Protein 7BYS (pdb70)

InterPro domains:
  IPR005084 Carbohydrate binding module family 6 [PS51175] (326-448)
  IPR006710 Glycoside hydrolase, family 43 [PF04616] (45-256)
  IPR008979 Galactose-binding-like domain superfamily [SSF49785] (327-447)
  IPR023296 Glycosyl hydrolase, five-bladed beta-propeller domain superfamily [G3DSA:2.115.10.20] (22-317)
  IPR023296 Glycosyl hydrolase, five-bladed beta-propeller domain superfamily [SSF75005] (37-318)

Foldseek 3Di:
DKDFFFDQAAAPVRHGDAAALWAWDDDPQKIKTWHAGCQVLDQFGAFTWIWIDNFVRHTHTDPTQGGADPPALRHRQWHWGNKYWDAQPVVLKIKIKTFGGGPVRPPQWIWIWIANDDSGSTHTDHIDHAVNWGFGAWYKQFDDPPLSWIWIWGQTDVLQKTWIFTADSVNPGTDGTQAIDGRPQWHQWEWDDAPQKIKIKTAHDDDLWAFFIWIWIANDPSDPIDDTDGQEDGLQSLLQWGFRYWAQQVNWTKTWTWNADNVRRSSIIIGIFTFDCVVVHTHGDPASIKGGGRVNSDIGGDAWDKFFQVPFDKFFPKDWDAAPLFDVRIWIFPFAQGIKTKGKFPADQWAKWKKKWKFAAADCAKFWKWKDKQNHDTDIGIGGHRNHLSGIHIHIDIDTHHHGMIMMMIRPPHNDTHTITRMMIID/DWDFFFDQAAAPVGHGDAAALWAWDQDPQKIKIWHAGCQVLDQFHAFTWIWIDNFVRHTHTDPTQEGADPPALRHRQWGWGNKYWDAQPVVLKIKIKTFGAGPVRPVQWIWIWIANDDSGSTHTPHIDDAVNWGFGAWYKDQDPDPLRWMWIWGQTDVLQKTWIFTAPSVNHGTDGTQAIDGRPQWHQWEWDDAPQKIKIWTAHDDDLWAFFIWIWIANDPSDPIDDTDGQEDGLQSLLQWGFRYWAQFPRWTKTWTWNADSSRRSSIIIGIFTFDCPVVGTHGDPASIKGGDRVNRDIGGDAWAKFWQVPFDKWFPWDWDAAPLFDVRIWIFPFALGIKTKTKFRADQWFKWKKKWKFAAADQAKFWKWKDKQNHHTDIGIGGHRNHLSHIHIHIDIDGDGHGMIMMMMRPPHNDTGTITRMMTID

Solvent-accessible surface area: 30426 Å² total; per-residue (Å²): 88,95,5,4,8,12,9,56,34,69,9,93,79,49,91,54,2,13,0,0,0,3,0,11,13,104,50,64,86,45,10,29,0,0,0,7,7,8,45,137,72,39,38,60,8,83,4,0,0,0,0,24,8,67,41,2,34,88,2,40,88,69,126,42,0,4,58,46,84,96,83,48,58,0,11,86,74,18,1,7,20,12,0,3,5,14,63,3,110,136,44,60,23,16,0,0,0,0,2,0,0,32,72,122,73,53,23,0,50,0,0,4,0,6,10,135,74,21,20,23,95,13,85,46,116,24,29,57,64,0,89,59,24,30,0,29,14,1,3,11,17,58,12,110,62,122,78,44,26,0,24,0,0,1,0,0,54,105,34,80,29,2,18,2,0,96,5,43,74,49,9,69,73,4,65,34,106,40,16,67,42,113,53,17,36,1,17,0,2,4,15,2,53,43,146,55,53,22,9,0,0,0,0,46,50,49,59,105,52,12,17,40,2,30,29,4,18,4,86,45,7,61,13,68,9,28,16,50,55,46,0,8,48,54,62,8,41,0,24,14,2,16,0,2,33,4,13,78,3,58,85,31,0,0,0,0,2,2,10,16,39,69,105,71,9,7,27,2,52,6,0,2,7,0,0,11,7,59,19,50,29,0,49,17,12,48,3,9,1,1,37,10,69,24,136,61,13,68,50,66,71,37,104,38,75,59,38,11,0,31,108,13,100,119,28,76,62,4,53,63,51,96,19,70,17,7,9,30,29,97,0,0,0,124,1,0,105,56,0,31,0,27,5,57,98,0,112,6,116,16,48,62,29,40,0,2,0,25,0,2,2,48,51,104,88,58,64,34,1,11,2,10,24,67,72,27,135,57,76,105,13,56,1,5,16,0,46,20,46,68,26,20,2,11,8,18,16,122,9,117,8,90,85,36,111,4,26,0,28,0,2,38,88,17,101,67,93,2,1,30,0,3,32,0,19,12,48,144,65,4,5,9,12,8,57,35,72,9,86,80,54,89,50,2,15,0,0,0,3,0,7,17,102,44,66,91,46,15,32,0,0,0,6,7,6,54,70,76,30,32,62,8,88,3,0,0,0,0,21,8,77,48,2,41,86,3,36,90,71,74,45,0,4,57,44,79,98,84,45,67,0,15,87,76,16,1,6,17,10,0,3,5,16,58,3,111,133,47,62,16,17,0,0,0,0,2,0,0,38,76,117,67,48,22,0,43,0,0,2,0,10,10,151,75,20,13,18,97,13,90,49,105,23,26,48,67,0,77,61,24,22,0,27,13,1,3,12,22,52,11,114,61,123,85,73,25,0,13,0,0,1,0,0,50,101,34,86,29,2,12,2,0,96,7,38,74,48,10,59,68,10,74,49,98,28,13,61,40,111,55,19,35,1,17,1,2,3,12,2,60,19,132,58,54,22,8,1,0,0,0,48,51,48,62,99,53,11,15,37,1,25,27,4,19,2,83,46,8,61,12,65,10,28,18,53,50,46,0,4,42,51,61,5,42,0,24,14,1,16,0,3,31,5,15,86,11,56,74,32,0,0,0,0,2,2,9,16,41,68,105,68,10,8,26,2,48,5,0,2,7,0,0,10,2,67,35,38,42,0,40,9,10,50,2,10,2,0,44,24,68,32,158,68,12,70,52,68,69,29,107,37,76,60,36,11,0,28,122,19,122,115,26,67,92,5,44,67,51,97,20,65,14,7,8,30,31,95,0,0,0,122,1,0,111,55,2,27,0,23,6,62,93,0,98,14,126,18,47,70,27,46,0,2,0,24,0,1,2,50,56,105,89,54,59,31,1,12,2,10,25,73,73,26,137,59,76,104,12,49,0,3,14,0,41,21,45,68,25,21,2,10,8,17,15,123,9,114,7,94,88,25,88,4,36,0,30,0,0,40,84,18,94,64,90,1,0,30,1,3,33,0,19,9,51

Structure (mmCIF, N/CA/C/O backbone):
data_7BYS
#
_entry.id   7BYS
#
_cell.length_a   40.470
_cell.length_b   66.262
_cell.length_c   74.021
_cell.angle_alpha   72.030
_cell.angle_beta   84.680
_cell.angle_gamma   82.150
#
_symmetry.space_group_name_H-M   'P 1'
#
loop_
_entity.id
_entity.type
_entity.pdbx_description
1 polymer 'Galactan 1,3-beta-galactosidase'
2 branched beta-D-mannopyranose-(1-4)-2-acetamido-2-deoxy-beta-D-glucopyranose-(1-4)-2-acetamido-2-deoxy-beta-D-glucopyranose
3 non-polymer 2-acetamido-2-deoxy-beta-D-glucopyranose
4 non-polymer 'CALCIUM ION'
5 non-polymer 'CITRIC ACID'
6 water water
#
loop_
_atom_site.group_PDB
_atom_site.id
_atom_site.type_symbol
_atom_site.label_atom_id
_atom_site.label_alt_id
_atom_site.label_comp_id
_atom_site.label_asym_id
_atom_site.label_entity_id
_atom_site.label_seq_id
_atom_site.pdbx_PDB_ins_code
_atom_site.Cartn_x
_atom_site.Cartn_y
_atom_site.Cartn_z
_atom_site.occupancy
_atom_site.B_iso_or_equiv
_atom_site.auth_seq_id
_atom_site.auth_comp_id
_atom_site.auth_asym_id
_atom_site.auth_atom_id
_atom_site.pdbx_PDB_model_num
ATOM 1 N N . ASN A 1 1 ? 2.239 37.479 54.399 1.00 40.93 22 ASN A N 1
ATOM 2 C CA . ASN A 1 1 ? 2.574 36.331 53.566 1.00 36.61 22 ASN A CA 1
ATOM 3 C C . ASN A 1 1 ? 3.090 36.779 52.200 1.00 30.17 22 ASN A C 1
ATOM 4 O O . ASN A 1 1 ? 2.315 36.925 51.257 1.00 31.67 22 ASN A O 1
ATOM 9 N N . GLN A 1 2 ? 4.397 37.015 52.093 1.00 20.89 23 GLN A N 1
ATOM 10 C CA . GLN A 1 2 ? 5.018 37.359 50.821 1.00 20.79 23 GLN A CA 1
ATOM 11 C C . GLN A 1 2 ? 6.234 36.468 50.618 1.00 15.70 23 GLN A C 1
ATOM 12 O O . GLN A 1 2 ? 7.137 36.448 51.462 1.00 16.66 23 GLN A O 1
ATOM 22 N N . ILE A 1 3 ? 6.251 35.738 49.507 1.00 13.26 24 ILE A N 1
ATOM 23 C CA . ILE A 1 3 ? 7.400 34.937 49.092 1.00 11.31 24 ILE A CA 1
ATOM 24 C C . ILE A 1 3 ? 8.153 35.745 48.049 1.00 8.85 24 ILE A C 1
ATOM 25 O O . ILE A 1 3 ? 7.629 36.006 46.964 1.00 10.29 24 ILE A O 1
ATOM 30 N N . VAL A 1 4 ? 9.390 36.124 48.367 1.00 9.97 25 VAL A N 1
ATOM 31 C CA . VAL A 1 4 ? 10.131 37.120 47.599 1.00 9.70 25 VAL A CA 1
ATOM 32 C C . VAL A 1 4 ? 11.475 36.502 47.208 1.00 9.24 25 VAL A C 1
ATOM 33 O O . VAL A 1 4 ? 12.449 36.530 47.967 1.00 10.60 25 VAL A O 1
ATOM 37 N N . SER A 1 5 ? 11.530 35.910 46.019 1.00 10.19 26 SER A N 1
ATOM 38 C CA . SER A 1 5 ? 12.699 35.143 45.607 1.00 9.23 26 SER A CA 1
ATOM 39 C C . SER A 1 5 ? 13.912 36.049 45.438 1.00 9.55 26 SER A C 1
ATOM 40 O O . SER A 1 5 ? 13.860 37.066 44.741 1.00 10.63 26 SER A O 1
ATOM 43 N N . GLY A 1 6 ? 15.025 35.657 46.039 1.00 9.20 27 GLY A N 1
ATOM 44 C CA . GLY A 1 6 ? 16.249 36.411 45.981 1.00 12.07 27 GLY A CA 1
ATOM 45 C C . GLY A 1 6 ? 16.532 37.214 47.229 1.00 11.09 27 GLY A C 1
ATOM 46 O O . GLY A 1 6 ? 17.684 37.594 47.457 1.00 14.76 27 GLY A O 1
ATOM 47 N N . ALA A 1 7 ? 15.516 37.470 48.043 1.00 11.40 28 ALA A N 1
ATOM 48 C CA . ALA A 1 7 ? 15.714 38.197 49.283 1.00 10.47 28 ALA A CA 1
ATOM 49 C C . ALA A 1 7 ? 16.372 37.295 50.323 1.00 12.76 28 ALA A C 1
ATOM 50 O O . ALA A 1 7 ? 16.362 36.066 50.217 1.00 12.09 28 ALA A O 1
ATOM 52 N N . ALA A 1 8 ? 16.951 37.921 51.341 1.00 13.01 29 ALA A N 1
ATOM 53 C CA . ALA A 1 8 ? 17.515 37.195 52.478 1.00 12.07 29 ALA A CA 1
ATOM 54 C C . ALA A 1 8 ? 16.373 36.832 53.418 1.00 14.55 29 ALA A C 1
ATOM 55 O O . ALA A 1 8 ? 15.915 37.661 54.209 1.00 21.77 29 ALA A O 1
ATOM 57 N N . TRP A 1 9 ? 15.900 35.594 53.327 1.00 11.42 30 TRP A N 1
ATOM 58 C CA . TRP A 1 9 ? 14.756 35.157 54.118 1.00 12.11 30 TRP A CA 1
ATOM 59 C C . TRP A 1 9 ? 15.208 34.796 55.519 1.00 13.23 30 TRP A C 1
ATOM 60 O O . TRP A 1 9 ? 16.219 34.114 55.704 1.00 14.00 30 TRP A O 1
ATOM 71 N N . THR A 1 10 ? 14.432 35.231 56.503 1.00 14.86 31 THR A N 1
ATOM 72 C CA . THR A 1 10 ? 14.769 35.008 57.897 1.00 11.94 31 THR A CA 1
ATOM 73 C C . THR A 1 10 ? 13.712 34.133 58.550 1.00 13.02 31 THR A C 1
ATOM 74 O O . THR A 1 10 ? 12.537 34.141 58.161 1.00 15.04 31 THR A O 1
ATOM 78 N N . ASP A 1 11 ? 14.161 33.365 59.536 1.00 11.99 32 ASP A N 1
ATOM 79 C CA . ASP A 1 11 ? 13.265 32.560 60.351 1.00 13.61 32 ASP A CA 1
ATOM 80 C C . ASP A 1 11 ? 12.576 33.440 61.394 1.00 14.11 32 ASP A C 1
ATOM 81 O O . ASP A 1 11 ? 12.769 34.660 61.434 1.00 13.36 32 ASP A O 1
ATOM 86 N N . THR A 1 12 ? 11.772 32.818 62.266 1.00 13.12 33 THR A N 1
ATOM 87 C CA . THR A 1 12 ? 11.048 33.587 63.276 1.00 14.46 33 THR A CA 1
ATOM 88 C C . THR A 1 12 ? 11.985 34.280 64.260 1.00 14.42 33 THR A C 1
ATOM 89 O O . THR A 1 12 ? 11.571 35.236 64.926 1.00 17.64 33 THR A O 1
ATOM 93 N N . ALA A 1 13 ? 13.234 33.832 64.359 1.00 12.24 34 ALA A N 1
ATOM 94 C CA . ALA A 1 13 ? 14.231 34.482 65.196 1.00 14.26 34 ALA A CA 1
ATOM 95 C C . ALA A 1 13 ? 14.905 35.661 64.508 1.00 14.41 34 ALA A C 1
ATOM 96 O O . ALA A 1 13 ? 15.670 36.384 65.161 1.00 15.80 34 ALA A O 1
ATOM 98 N N . GLY A 1 14 ? 14.635 35.882 63.223 1.00 12.77 35 GLY A N 1
ATOM 99 C CA . GLY A 1 14 ? 15.314 36.906 62.450 1.00 11.69 35 GLY A CA 1
ATOM 100 C C . GLY A 1 14 ? 16.663 36.504 61.905 1.00 14.79 35 GLY A C 1
ATOM 101 O O . GLY A 1 14 ? 17.378 37.361 61.379 1.00 16.14 35 GLY A O 1
ATOM 102 N N . ASN A 1 15 ? 17.032 35.234 62.008 1.00 13.36 36 ASN A N 1
ATOM 103 C CA . ASN A 1 15 ? 18.272 34.730 61.447 1.00 12.49 36 ASN A CA 1
ATOM 104 C C . ASN A 1 15 ? 18.011 34.216 60.040 1.00 13.44 36 ASN A C 1
ATOM 105 O O . ASN A 1 15 ? 16.940 33.685 59.740 1.00 13.89 36 ASN A O 1
ATOM 110 N N . THR A 1 16 ? 18.996 34.395 59.169 1.00 12.49 37 THR A N 1
ATOM 111 C CA . THR A 1 16 ? 18.870 33.909 57.800 1.00 13.55 37 THR A CA 1
ATOM 112 C C . THR A 1 16 ? 18.652 32.396 57.785 1.00 11.35 37 THR A C 1
ATOM 113 O O . THR A 1 16 ? 19.342 31.646 58.483 1.00 12.14 37 THR A O 1
ATOM 120 N N . ILE A 1 17 ? 17.652 31.953 57.021 1.00 11.10 38 ILE A N 1
ATOM 121 C CA . ILE A 1 17 ? 17.361 30.526 56.921 1.00 9.34 38 ILE A CA 1
ATOM 122 C C . ILE A 1 17 ? 18.526 29.824 56.241 1.00 10.23 38 ILE A C 1
ATOM 123 O O . ILE A 1 17 ? 19.040 30.299 55.216 1.00 10.66 38 ILE A O 1
ATOM 128 N N . GLN A 1 18 ? 18.957 28.699 56.819 1.00 10.17 39 GLN A N 1
ATOM 129 C CA . GLN A 1 18 ? 20.061 27.880 56.321 1.00 8.19 39 GLN A CA 1
ATOM 130 C C . GLN A 1 18 ? 19.524 26.484 56.025 1.00 10.35 39 GLN A C 1
ATOM 131 O O . GLN A 1 18 ? 19.681 25.563 56.830 1.00 10.73 39 GLN A O 1
ATOM 137 N N . ALA A 1 19 ? 18.888 26.334 54.868 1.00 9.27 40 ALA A N 1
ATOM 138 C CA . ALA A 1 19 ? 18.258 25.073 54.479 1.00 9.02 40 ALA A CA 1
ATOM 139 C C . ALA A 1 19 ? 18.347 24.917 52.958 1.00 8.12 40 ALA A C 1
ATOM 140 O O . ALA A 1 19 ? 17.355 24.826 52.236 1.00 8.75 40 ALA A O 1
ATOM 142 N N . HIS A 1 20 ? 19.572 24.926 52.441 1.00 8.48 41 HIS A N 1
ATOM 143 C CA . HIS A 1 20 ? 19.804 24.779 51.009 1.00 7.93 41 HIS A CA 1
ATOM 144 C C . HIS A 1 20 ? 19.612 23.326 50.585 1.00 8.89 41 HIS A C 1
ATOM 145 O O . HIS A 1 20 ? 19.739 22.404 51.390 1.00 9.09 41 HIS A O 1
ATOM 152 N N . GLY A 1 21 ? 19.286 23.124 49.314 1.00 7.00 42 GLY A N 1
ATOM 153 C CA . GLY A 1 21 ? 18.999 21.766 48.869 1.00 8.03 42 GLY A CA 1
ATOM 154 C C . GLY A 1 21 ? 17.741 21.200 49.505 1.00 8.49 42 GLY A C 1
ATOM 155 O O . GLY A 1 21 ? 17.727 20.023 49.911 1.00 9.80 42 GLY A O 1
ATOM 156 N N . ALA A 1 22 ? 16.673 22.004 49.558 1.00 6.80 43 ALA A N 1
ATOM 157 C CA . ALA A 1 22 ? 15.481 21.756 50.374 1.00 8.03 43 ALA A CA 1
ATOM 158 C C . ALA A 1 22 ? 14.917 20.352 50.217 1.00 8.77 43 ALA A C 1
ATOM 159 O O . ALA A 1 22 ? 14.803 19.825 49.107 1.00 9.08 43 ALA A O 1
ATOM 161 N N . GLY A 1 23 ? 14.489 19.790 51.341 1.00 8.00 44 GLY A N 1
ATOM 162 C CA . GLY A 1 23 ? 13.543 18.692 51.367 1.00 8.61 44 GLY A CA 1
ATOM 163 C C . GLY A 1 23 ? 12.375 19.074 52.256 1.00 9.38 44 GLY A C 1
ATOM 164 O O . GLY A 1 23 ? 12.575 19.551 53.384 1.00 10.13 44 GLY A O 1
ATOM 165 N N . ILE A 1 24 ? 11.145 18.912 51.768 1.00 9.04 45 ILE A N 1
ATOM 166 C CA . ILE A 1 24 ? 9.945 19.267 52.522 1.00 7.98 45 ILE A CA 1
ATOM 167 C C . ILE A 1 24 ? 9.239 17.994 52.965 1.00 7.36 45 ILE A C 1
ATOM 168 O O . ILE A 1 24 ? 9.184 17.008 52.221 1.00 9.64 45 ILE A O 1
ATOM 173 N N . LEU A 1 25 ? 8.690 18.025 54.178 1.00 9.56 46 LEU A N 1
ATOM 174 C CA . LEU A 1 25 ? 7.886 16.946 54.740 1.00 11.06 46 LEU A CA 1
ATOM 175 C C . LEU A 1 25 ? 6.644 17.571 55.350 1.00 11.84 46 LEU A C 1
ATOM 176 O O . LEU A 1 25 ? 6.726 18.602 56.020 1.00 10.80 46 LEU A O 1
ATOM 181 N N . GLN A 1 26 ? 5.488 16.958 55.120 1.00 13.07 47 GLN A N 1
ATOM 182 C CA . GLN A 1 26 ? 4.260 17.404 55.761 1.00 11.51 47 GLN A CA 1
ATOM 183 C C . GLN A 1 26 ? 3.800 16.333 56.738 1.00 11.10 47 GLN A C 1
ATOM 184 O O . GLN A 1 26 ? 3.685 15.160 56.369 1.00 13.73 47 GLN A O 1
ATOM 190 N N . VAL A 1 27 ? 3.562 16.738 57.985 1.00 12.53 48 VAL A N 1
ATOM 191 C CA . VAL A 1 27 ? 3.010 15.866 59.019 1.00 14.03 48 VAL A CA 1
ATOM 192 C C . VAL A 1 27 ? 1.758 16.550 59.540 1.00 16.06 48 VAL A C 1
ATOM 193 O O . VAL A 1 27 ? 1.839 17.588 60.210 1.00 15.03 48 VAL A O 1
ATOM 197 N N . GLY A 1 28 ? 0.600 15.974 59.239 1.00 18.91 49 GLY A N 1
ATOM 198 C CA . GLY A 1 28 ? -0.630 16.668 59.572 1.00 19.26 49 GLY A CA 1
ATOM 199 C C . GLY A 1 28 ? -0.643 18.005 58.863 1.00 17.72 49 GLY A C 1
ATOM 200 O O . GLY A 1 28 ? -0.411 18.088 57.653 1.00 19.96 49 GLY A O 1
ATOM 201 N N . SER A 1 29 ? -0.876 19.072 59.621 1.00 16.86 50 SER A N 1
ATOM 202 C CA . SER A 1 29 ? -0.926 20.414 59.063 1.00 20.56 50 SER A CA 1
ATOM 203 C C . SER A 1 29 ? 0.395 21.165 59.208 1.00 20.45 50 SER A C 1
ATOM 204 O O . SER A 1 29 ? 0.457 22.350 58.871 1.00 20.90 50 SER A O 1
ATOM 207 N N . THR A 1 30 ? 1.445 20.512 59.706 1.00 16.07 51 THR A N 1
ATOM 208 C CA . THR A 1 30 ? 2.736 21.157 59.914 1.00 14.39 51 THR A CA 1
ATOM 209 C C . THR A 1 30 ? 3.698 20.771 58.799 1.00 13.72 51 THR A C 1
ATOM 210 O O . THR A 1 30 ? 3.793 19.603 58.418 1.00 14.74 51 THR A O 1
ATOM 214 N N . PHE A 1 31 ? 4.406 21.763 58.275 1.00 11.56 52 PHE A N 1
ATOM 215 C CA . PHE A 1 31 ? 5.413 21.543 57.251 1.00 10.34 52 PHE A CA 1
ATOM 216 C C . PHE A 1 31 ? 6.801 21.639 57.869 1.00 11.38 52 PHE A C 1
ATOM 217 O O . PHE A 1 31 ? 7.044 22.476 58.749 1.00 11.68 52 PHE A O 1
ATOM 225 N N . TYR A 1 32 ? 7.700 20.776 57.398 1.00 11.36 53 TYR A N 1
ATOM 226 C CA . TYR A 1 32 ? 9.079 20.677 57.857 1.00 10.07 53 TYR A CA 1
ATOM 227 C C . TYR A 1 32 ? 9.988 20.914 56.664 1.00 9.71 53 TYR A C 1
ATOM 228 O O . TYR A 1 32 ? 9.853 20.246 55.635 1.00 11.10 53 TYR A O 1
ATOM 237 N N . TRP A 1 33 ? 10.886 21.878 56.797 1.00 9.07 54 TRP A N 1
ATOM 238 C CA . TRP A 1 33 ? 11.876 22.194 55.777 1.00 7.79 54 TRP A CA 1
ATOM 239 C C . TRP A 1 33 ? 13.230 21.751 56.312 1.00 8.68 54 TRP A C 1
ATOM 240 O O . TRP A 1 33 ? 13.717 22.297 57.306 1.00 9.67 54 TRP A O 1
ATOM 251 N N . PHE A 1 34 ? 13.804 20.727 55.682 1.00 8.34 55 PHE A N 1
ATOM 252 C CA . PHE A 1 34 ? 15.146 20.255 55.972 1.00 8.22 55 PHE A CA 1
ATOM 253 C C . PHE A 1 34 ? 16.093 20.778 54.908 1.00 8.55 55 PHE A C 1
ATOM 254 O O . PHE A 1 34 ? 15.728 20.880 53.739 1.00 8.97 55 PHE A O 1
ATOM 262 N N . GLY A 1 35 ? 17.320 21.083 55.303 1.00 8.00 56 GLY A N 1
ATOM 263 C CA . GLY A 1 35 ? 18.253 21.532 54.290 1.00 8.84 56 GLY A CA 1
ATOM 264 C C . GLY A 1 35 ? 19.663 21.559 54.820 1.00 8.97 56 GLY A C 1
ATOM 265 O O . GLY A 1 35 ? 19.927 21.230 55.979 1.00 9.97 56 GLY A O 1
ATOM 266 N N . GLU A 1 36 ? 20.575 21.955 53.936 1.00 8.83 57 GLU A N 1
ATOM 267 C CA . GLU A 1 36 ? 21.985 22.097 54.289 1.00 9.22 57 GLU A CA 1
ATOM 268 C C . GLU A 1 36 ? 22.211 23.422 55.011 1.00 7.70 57 GLU A C 1
ATOM 269 O O . GLU A 1 36 ? 21.859 24.488 54.498 1.00 10.23 57 GLU A O 1
ATOM 275 N N . ASP A 1 37 ? 22.836 23.362 56.192 1.00 10.39 58 ASP A N 1
ATOM 276 C CA . ASP A 1 37 ? 23.249 24.576 56.896 1.00 11.63 58 ASP A CA 1
ATOM 277 C C . ASP A 1 37 ? 24.597 24.997 56.329 1.00 11.88 58 ASP A C 1
ATOM 278 O O . ASP A 1 37 ? 25.595 24.297 56.494 1.00 13.10 58 ASP A O 1
ATOM 283 N N . LYS A 1 38 ? 24.634 26.133 55.644 1.00 11.82 59 LYS A N 1
ATOM 284 C CA . LYS A 1 38 ? 25.875 26.615 55.053 1.00 12.44 59 LYS A CA 1
ATOM 285 C C . LYS A 1 38 ? 26.308 27.935 55.682 1.00 13.40 59 LYS A C 1
ATOM 286 O O . LYS A 1 38 ? 26.961 28.746 55.035 1.00 12.43 59 LYS A O 1
ATOM 292 N N . SER A 1 39 ? 25.980 28.145 56.961 1.00 14.11 60 SER A N 1
ATOM 293 C CA . SER A 1 39 ? 26.154 29.463 57.568 1.00 15.53 60 SER A CA 1
ATOM 294 C C . SER A 1 39 ? 27.610 29.890 57.678 1.00 25.36 60 SER A C 1
ATOM 295 O O . SER A 1 39 ? 27.872 31.081 57.875 1.00 23.59 60 SER A O 1
ATOM 298 N N . HIS A 1 40 ? 28.562 28.968 57.569 1.00 19.64 61 HIS A N 1
ATOM 299 C CA . HIS A 1 40 ? 29.963 29.370 57.553 1.00 24.48 61 HIS A CA 1
ATOM 300 C C . HIS A 1 40 ? 30.579 29.292 56.159 1.00 19.56 61 HIS A C 1
ATOM 301 O O . HIS A 1 40 ? 31.803 29.181 56.010 1.00 18.92 61 HIS A O 1
ATOM 308 N N . ASN A 1 41 ? 29.734 29.387 55.131 1.00 16.14 62 ASN A N 1
ATOM 309 C CA . ASN A 1 41 ? 30.163 29.510 53.742 1.00 14.54 62 ASN A CA 1
ATOM 310 C C . ASN A 1 41 ? 31.008 28.327 53.298 1.00 16.47 62 ASN A C 1
ATOM 311 O O . ASN A 1 41 ? 31.919 28.468 52.480 1.00 21.30 62 ASN A O 1
ATOM 316 N N . SER A 1 42 ? 30.711 27.159 53.844 1.00 16.23 63 SER A N 1
ATOM 317 C CA . SER A 1 42 ? 31.426 25.934 53.546 1.00 15.67 63 SER A CA 1
ATOM 318 C C . SER A 1 42 ? 30.578 25.034 52.657 1.00 13.83 63 SER A C 1
ATOM 319 O O . SER A 1 42 ? 29.346 25.039 52.729 1.00 16.57 63 SER A O 1
ATOM 322 N N . ALA A 1 43 ? 31.256 24.272 51.804 1.00 13.25 64 ALA A N 1
ATOM 323 C CA . ALA A 1 43 ? 30.619 23.200 51.057 1.00 13.76 64 ALA A CA 1
ATOM 324 C C . ALA A 1 43 ? 30.535 21.915 51.864 1.00 16.43 64 ALA A C 1
ATOM 325 O O . ALA A 1 43 ? 29.872 20.963 51.426 1.00 19.71 64 ALA A O 1
ATOM 327 N N . LEU A 1 44 ? 31.177 21.875 53.029 1.00 13.46 65 LEU A N 1
ATOM 328 C CA . LEU A 1 44 ? 31.273 20.680 53.849 1.00 14.63 65 LEU A CA 1
ATOM 329 C C . LEU A 1 44 ? 30.174 20.675 54.903 1.00 15.31 65 LEU A C 1
ATOM 330 O O . LEU A 1 44 ? 29.482 21.665 55.127 1.00 15.82 65 LEU A O 1
ATOM 335 N N . PHE A 1 45 ? 30.032 19.537 55.569 1.00 13.28 66 PHE A N 1
ATOM 336 C CA . PHE A 1 45 ? 28.867 19.300 56.408 1.00 13.52 66 PHE A CA 1
ATOM 337 C C . PHE A 1 45 ? 28.973 20.056 57.725 1.00 14.12 66 PHE A C 1
ATOM 338 O O . PHE A 1 45 ? 29.931 19.865 58.488 1.00 15.07 66 PHE A O 1
ATOM 346 N N . LYS A 1 46 ? 27.982 20.901 57.992 1.00 12.18 67 LYS A N 1
ATOM 347 C CA . LYS A 1 46 ? 27.764 21.499 59.298 1.00 12.51 67 LYS A CA 1
ATOM 348 C C . LYS A 1 46 ? 26.534 20.932 59.987 1.00 13.11 67 LYS A C 1
ATOM 349 O O . LYS A 1 46 ? 26.617 20.516 61.144 1.00 13.61 67 LYS A O 1
ATOM 355 N N . ALA A 1 47 ? 25.386 20.901 59.299 1.00 11.43 68 ALA A N 1
ATOM 356 C CA . ALA A 1 47 ? 24.186 20.301 59.867 1.00 10.55 68 ALA A CA 1
ATOM 357 C C . ALA A 1 47 ? 23.135 20.161 58.781 1.00 8.84 68 ALA A C 1
ATOM 358 O O . ALA A 1 47 ? 23.144 20.891 57.783 1.00 10.11 68 ALA A O 1
ATOM 360 N N . VAL A 1 48 ? 22.218 19.219 58.992 1.00 9.33 69 VAL A N 1
ATOM 361 C CA . VAL A 1 48 ? 20.916 19.259 58.331 1.00 7.71 69 VAL A CA 1
ATOM 362 C C . VAL A 1 48 ? 19.994 20.001 59.291 1.00 10.57 69 VAL A C 1
ATOM 363 O O . VAL A 1 48 ? 19.743 19.528 60.403 1.00 9.55 69 VAL A O 1
ATOM 367 N N . SER A 1 49 ? 19.517 21.171 58.875 1.00 9.39 70 SER A N 1
ATOM 368 C CA . SER A 1 49 ? 18.615 21.984 59.663 1.00 9.28 70 SER A CA 1
ATOM 369 C C . SER A 1 49 ? 17.186 21.458 59.588 1.00 11.08 70 SER A C 1
ATOM 370 O O . SER A 1 49 ? 16.840 20.624 58.740 1.00 10.97 70 SER A O 1
ATOM 373 N N . CYS A 1 50 ? 16.351 21.958 60.497 1.00 10.42 71 CYS A N 1
ATOM 374 C CA . CYS A 1 50 ? 14.945 21.591 60.546 1.00 10.65 71 CYS A CA 1
ATOM 375 C C . CYS A 1 50 ? 14.150 22.815 60.958 1.00 11.55 71 CYS A C 1
ATOM 376 O O . CYS A 1 50 ? 14.310 23.301 62.085 1.00 13.50 71 CYS A O 1
ATOM 379 N N . TYR A 1 51 ? 13.290 23.292 60.061 1.00 10.73 72 TYR A N 1
ATOM 380 C CA . TYR A 1 51 ? 12.411 24.425 60.317 1.00 12.04 72 TYR A CA 1
ATOM 381 C C . TYR A 1 51 ? 10.969 23.975 60.157 1.00 11.58 72 TYR A C 1
ATOM 382 O O . TYR A 1 51 ? 10.661 23.163 59.285 1.00 11.17 72 TYR A O 1
ATOM 391 N N . THR A 1 52 ? 10.081 24.528 60.975 1.00 11.97 73 THR A N 1
ATOM 392 C CA . THR A 1 52 ? 8.673 24.170 60.912 1.00 11.49 73 THR A CA 1
ATOM 393 C C . THR A 1 52 ? 7.810 25.382 60.574 1.00 12.10 73 THR A C 1
ATOM 394 O O . THR A 1 52 ? 8.159 26.527 60.883 1.00 11.22 73 THR A O 1
ATOM 398 N N . SER A 1 53 ? 6.669 25.125 59.931 1.00 11.94 74 SER A N 1
ATOM 399 C CA . SER A 1 53 ? 5.727 26.189 59.616 1.00 12.36 74 SER A CA 1
ATOM 400 C C . SER A 1 53 ? 4.366 25.573 59.343 1.00 13.91 74 SER A C 1
ATOM 401 O O . SER A 1 53 ? 4.268 24.418 58.930 1.00 13.75 74 SER A O 1
ATOM 406 N N . SER A 1 54 ? 3.319 26.361 59.566 1.00 13.82 75 SER A N 1
ATOM 407 C CA . SER A 1 54 ? 1.981 25.984 59.137 1.00 16.14 75 SER A CA 1
ATOM 408 C C . SER A 1 54 ? 1.542 26.685 57.861 1.00 15.92 75 SER A C 1
ATOM 409 O O . SER A 1 54 ? 0.509 26.307 57.291 1.00 19.00 75 SER A O 1
ATOM 413 N N . ASP A 1 55 ? 2.303 27.682 57.391 1.00 13.72 76 ASP A N 1
ATOM 414 C CA . ASP A 1 55 ? 1.889 28.503 56.262 1.00 14.03 76 ASP A CA 1
ATOM 415 C C . ASP A 1 55 ? 2.909 28.586 55.132 1.00 14.47 76 ASP A C 1
ATOM 416 O O . ASP A 1 55 ? 2.634 29.261 54.135 1.00 14.61 76 ASP A O 1
ATOM 421 N N . LEU A 1 56 ? 4.058 27.916 55.252 1.00 12.72 77 LEU A N 1
ATOM 422 C CA . LEU A 1 56 ? 5.149 27.893 54.270 1.00 13.80 77 LEU A CA 1
ATOM 423 C C . LEU A 1 56 ? 5.947 29.189 54.203 1.00 12.88 77 LEU A C 1
ATOM 424 O O . LEU A 1 56 ? 6.803 29.330 53.305 1.00 14.28 77 LEU A O 1
ATOM 433 N N . VAL A 1 57 ? 5.712 30.150 55.103 1.00 13.87 78 VAL A N 1
ATOM 434 C CA . VAL A 1 57 ? 6.391 31.443 54.996 1.00 14.12 78 VAL A CA 1
ATOM 435 C C . VAL A 1 57 ? 7.075 31.827 56.301 1.00 14.86 78 VAL A C 1
ATOM 436 O O . VAL A 1 57 ? 8.180 32.385 56.298 1.00 17.17 78 VAL A O 1
ATOM 440 N N . ASN A 1 58 ? 6.434 31.519 57.424 1.00 13.31 79 ASN A N 1
ATOM 441 C CA . ASN A 1 58 ? 6.972 31.833 58.745 1.00 17.01 79 ASN A CA 1
ATOM 442 C C . ASN A 1 58 ? 7.576 30.561 59.333 1.00 13.97 79 ASN A C 1
ATOM 443 O O . ASN A 1 58 ? 6.855 29.690 59.828 1.00 15.81 79 ASN A O 1
ATOM 448 N N . TRP A 1 59 ? 8.904 30.474 59.303 1.00 12.58 80 TRP A N 1
ATOM 449 C CA . TRP A 1 59 ? 9.633 29.250 59.603 1.00 11.27 80 TRP A CA 1
ATOM 450 C C . TRP A 1 59 ? 10.321 29.383 60.950 1.00 11.78 80 TRP A C 1
ATOM 451 O O . TRP A 1 59 ? 11.037 30.363 61.193 1.00 13.92 80 TRP A O 1
ATOM 462 N N . SER A 1 60 ? 10.107 28.398 61.812 1.00 11.24 81 SER A N 1
ATOM 463 C CA . SER A 1 60 ? 10.651 28.377 63.161 1.00 12.21 81 SER A CA 1
ATOM 464 C C . SER A 1 60 ? 11.738 27.312 63.228 1.00 12.06 81 SER A C 1
ATOM 465 O O . SER A 1 60 ? 11.467 26.133 62.979 1.00 13.31 81 SER A O 1
ATOM 470 N N . ARG A 1 61 ? 12.960 27.721 63.565 1.00 11.89 82 ARG A N 1
ATOM 471 C CA . ARG A 1 61 ? 14.082 26.791 63.575 1.00 11.93 82 ARG A CA 1
ATOM 472 C C . ARG A 1 61 ? 14.075 25.913 64.822 1.00 15.22 82 ARG A C 1
ATOM 473 O O . ARG A 1 61 ? 14.057 26.416 65.953 1.00 14.65 82 ARG A O 1
ATOM 481 N N . GLN A 1 62 ? 14.087 24.603 64.612 1.00 12.68 83 GLN A N 1
ATOM 482 C CA . GLN A 1 62 ? 14.223 23.635 65.689 1.00 10.61 83 GLN A CA 1
ATOM 483 C C . GLN A 1 62 ? 15.671 23.175 65.767 1.00 11.81 83 GLN A C 1
ATOM 484 O O . GLN A 1 62 ? 16.519 23.565 64.959 1.00 12.08 83 GLN A O 1
ATOM 490 N N . ASN A 1 63 ? 15.962 22.348 66.768 1.00 13.28 84 ASN A N 1
ATOM 491 C CA . ASN A 1 63 ? 17.285 21.745 66.842 1.00 13.37 84 ASN A CA 1
ATOM 492 C C . ASN A 1 63 ? 17.595 21.009 65.536 1.00 12.95 84 ASN A C 1
ATOM 493 O O . ASN A 1 63 ? 16.701 20.488 64.865 1.00 13.20 84 ASN A O 1
ATOM 498 N N . ASP A 1 64 ? 18.870 20.998 65.158 1.00 11.81 85 ASP A N 1
ATOM 499 C CA . ASP A 1 64 ? 19.263 20.389 63.893 1.00 12.81 85 ASP A CA 1
ATOM 500 C C . ASP A 1 64 ? 18.832 18.928 63.826 1.00 13.33 85 ASP A C 1
ATOM 501 O O . ASP A 1 64 ? 18.880 18.196 64.819 1.00 14.47 85 ASP A O 1
ATOM 506 N N . ALA A 1 65 ? 18.409 18.505 62.638 1.00 11.13 86 ALA A N 1
ATOM 507 C CA . ALA A 1 65 ? 17.975 17.128 62.460 1.00 10.26 86 ALA A CA 1
ATOM 508 C C . ALA A 1 65 ? 19.147 16.159 62.329 1.00 12.03 86 ALA A C 1
ATOM 509 O O . ALA A 1 65 ? 19.021 14.986 62.702 1.00 11.74 86 ALA A O 1
ATOM 511 N N . LEU A 1 66 ? 20.278 16.609 61.789 1.00 10.72 87 LEU A N 1
ATOM 512 C CA . LEU A 1 66 ? 21.450 15.751 61.648 1.00 11.09 87 LEU A CA 1
ATOM 513 C C . LEU A 1 66 ? 22.703 16.569 61.922 1.00 11.07 87 LEU A C 1
ATOM 514 O O . LEU A 1 66 ? 22.839 17.700 61.445 1.00 13.92 87 LEU A O 1
ATOM 519 N N . SER A 1 67 ? 23.612 16.002 62.699 1.00 13.81 88 SER A N 1
ATOM 520 C CA . SER A 1 67 ? 24.813 16.690 63.138 1.00 16.73 88 SER A CA 1
ATOM 521 C C . SER A 1 67 ? 26.024 15.846 62.787 1.00 11.70 88 SER A C 1
ATOM 522 O O . SER A 1 67 ? 25.910 14.632 62.602 1.00 13.87 88 SER A O 1
ATOM 525 N N . PRO A 1 68 ? 27.202 16.459 62.686 1.00 14.36 89 PRO A N 1
ATOM 526 C CA . PRO A 1 68 ? 28.385 15.711 62.253 1.00 12.69 89 PRO A CA 1
ATOM 527 C C . PRO A 1 68 ? 28.880 14.725 63.296 1.00 15.86 89 PRO A C 1
ATOM 528 O O . PRO A 1 68 ? 28.641 14.866 64.498 1.00 17.27 89 PRO A O 1
ATOM 532 N N . ILE A 1 69 ? 29.566 13.702 62.803 1.00 12.67 90 ILE A N 1
ATOM 533 C CA . ILE A 1 69 ? 30.278 12.749 63.646 1.00 12.83 90 ILE A CA 1
ATOM 534 C C . ILE A 1 69 ? 31.690 12.614 63.094 1.00 14.57 90 ILE A C 1
ATOM 535 O O . ILE A 1 69 ? 31.879 12.173 61.949 1.00 14.20 90 ILE A O 1
ATOM 540 N N . ALA A 1 70 ? 32.681 12.977 63.908 1.00 15.82 91 ALA A N 1
ATOM 541 C CA . ALA A 1 70 ? 34.069 12.881 63.479 1.00 19.68 91 ALA A CA 1
ATOM 542 C C . ALA A 1 70 ? 34.423 11.433 63.171 1.00 17.28 91 ALA A C 1
ATOM 543 O O . ALA A 1 70 ? 33.939 10.505 63.826 1.00 18.44 91 ALA A O 1
ATOM 545 N N . GLY A 1 71 ? 35.246 11.240 62.143 1.00 15.58 92 GLY A N 1
ATOM 546 C CA . GLY A 1 71 ? 35.706 9.915 61.786 1.00 17.34 92 GLY A CA 1
ATOM 547 C C . GLY A 1 71 ? 34.729 9.085 60.987 1.00 18.97 92 GLY A C 1
ATOM 548 O O . GLY A 1 71 ? 34.982 7.897 60.768 1.00 19.64 92 GLY A O 1
ATOM 549 N N . THR A 1 72 ? 33.622 9.665 60.540 1.00 17.50 93 THR A N 1
ATOM 550 C CA . THR A 1 72 ? 32.651 8.979 59.698 1.00 17.61 93 THR A CA 1
ATOM 551 C C . THR A 1 72 ? 32.499 9.753 58.402 1.00 13.22 93 THR A C 1
ATOM 552 O O . THR A 1 72 ? 33.066 10.835 58.226 1.00 17.55 93 THR A O 1
ATOM 556 N N . MET A 1 73 ? 31.676 9.208 57.507 1.00 16.29 94 MET A N 1
ATOM 557 C CA . MET A 1 73 ? 31.360 9.903 56.269 1.00 15.63 94 MET A CA 1
ATOM 558 C C . MET A 1 73 ? 30.425 11.088 56.475 1.00 15.77 94 MET A C 1
ATOM 559 O O . MET A 1 73 ? 30.150 11.799 55.504 1.00 15.37 94 MET A O 1
ATOM 568 N N . ILE A 1 74 ? 29.941 11.325 57.696 1.00 14.22 95 ILE A N 1
ATOM 569 C CA . ILE A 1 74 ? 29.227 12.560 58.006 1.00 14.62 95 ILE A CA 1
ATOM 570 C C . ILE A 1 74 ? 30.038 13.435 58.954 1.00 11.09 95 ILE A C 1
ATOM 571 O O . ILE A 1 74 ? 29.479 14.139 59.800 1.00 14.09 95 ILE A O 1
ATOM 576 N N . SER A 1 75 ? 31.363 13.417 58.798 1.00 15.14 96 SER A N 1
ATOM 577 C CA . SER A 1 75 ? 32.213 14.364 59.505 1.00 12.77 96 SER A CA 1
ATOM 578 C C . SER A 1 75 ? 32.117 15.755 58.869 1.00 18.47 96 SER A C 1
ATOM 579 O O . SER A 1 75 ? 31.557 15.941 57.783 1.00 14.27 96 SER A O 1
ATOM 582 N N . THR A 1 76 ? 32.686 16.753 59.561 1.00 15.15 97 THR A N 1
ATOM 583 C CA . THR A 1 76 ? 32.703 18.114 59.025 1.00 15.83 97 THR A CA 1
ATOM 584 C C . THR A 1 76 ? 33.660 18.282 57.857 1.00 18.50 97 THR A C 1
ATOM 585 O O . THR A 1 76 ? 33.764 19.393 57.324 1.00 21.53 97 THR A O 1
ATOM 589 N N . SER A 1 77 ? 34.365 17.230 57.457 1.00 17.31 98 SER A N 1
ATOM 590 C CA . SER A 1 77 ? 35.197 17.251 56.261 1.00 18.04 98 SER A CA 1
ATOM 591 C C . SER A 1 77 ? 34.537 16.552 55.079 1.00 18.25 98 SER A C 1
ATOM 592 O O . SER A 1 77 ? 35.151 16.440 54.013 1.00 17.29 98 SER A O 1
ATOM 597 N N . ASN A 1 78 ? 33.297 16.092 55.236 1.00 15.78 99 ASN A N 1
ATOM 598 C CA . ASN A 1 78 ? 32.586 15.376 54.188 1.00 14.79 99 ASN A CA 1
ATOM 599 C C . ASN A 1 78 ? 31.417 16.214 53.681 1.00 14.78 99 ASN A C 1
ATOM 600 O O . ASN A 1 78 ? 31.130 17.296 54.199 1.00 15.11 99 ASN A O 1
ATOM 605 N N . VAL A 1 79 ? 30.736 15.677 52.672 1.00 13.96 100 VAL A N 1
ATOM 606 C CA . VAL A 1 79 ? 29.632 16.347 51.992 1.00 12.96 100 VAL A CA 1
ATOM 607 C C . VAL A 1 79 ? 28.322 15.665 52.376 1.00 10.60 100 VAL A C 1
ATOM 608 O O . VAL A 1 79 ? 28.204 14.435 52.300 1.00 10.54 100 VAL A O 1
ATOM 612 N N . VAL A 1 80 ? 27.345 16.462 52.803 1.00 9.75 101 VAL A N 1
ATOM 613 C CA . VAL A 1 80 ? 25.982 15.994 53.049 1.00 9.17 101 VAL A CA 1
ATOM 614 C C . VAL A 1 80 ? 25.073 16.969 52.323 1.00 9.87 101 VAL A C 1
ATOM 615 O O . VAL A 1 80 ? 25.005 18.146 52.701 1.00 11.27 101 VAL A O 1
ATOM 619 N N . GLU A 1 81 ? 24.390 16.497 51.271 1.00 8.93 102 GLU A N 1
ATOM 620 C CA . GLU A 1 81 ? 23.644 17.395 50.402 1.00 8.99 102 GLU A CA 1
ATOM 621 C C . GLU A 1 81 ? 22.238 16.880 50.150 1.00 8.33 102 GLU A C 1
ATOM 622 O O . GLU A 1 81 ? 21.983 15.672 50.170 1.00 8.70 102 GLU A O 1
ATOM 628 N N . ARG A 1 82 ? 21.341 17.825 49.887 1.00 7.77 103 ARG A N 1
ATOM 629 C CA . ARG A 1 82 ? 19.990 17.552 49.418 1.00 7.80 103 ARG A CA 1
ATOM 630 C C . ARG A 1 82 ? 19.225 16.544 50.291 1.00 8.07 103 ARG A C 1
ATOM 631 O O . ARG A 1 82 ? 18.728 15.541 49.797 1.00 9.68 103 ARG A O 1
ATOM 639 N N . PRO A 1 83 ? 19.119 16.805 51.598 1.00 7.73 104 PRO A N 1
ATOM 640 C CA . PRO A 1 83 ? 18.364 15.891 52.459 1.00 6.45 104 PRO A CA 1
ATOM 641 C C . PRO A 1 83 ? 16.898 15.830 52.045 1.00 8.53 104 PRO A C 1
ATOM 642 O O . PRO A 1 83 ? 16.328 16.797 51.540 1.00 8.61 104 PRO A O 1
ATOM 646 N N . LYS A 1 84 ? 16.292 14.668 52.269 1.00 8.27 105 LYS A N 1
ATOM 647 C CA . LYS A 1 84 ? 14.885 14.419 51.967 1.00 7.09 105 LYS A CA 1
ATOM 648 C C . LYS A 1 84 ? 14.380 13.513 53.081 1.00 7.47 105 LYS A C 1
ATOM 649 O O . LYS A 1 84 ? 15.123 12.647 53.545 1.00 8.83 105 LYS A O 1
ATOM 655 N N . VAL A 1 85 ? 13.153 13.732 53.552 1.00 8.21 106 VAL A N 1
ATOM 656 C CA . VAL A 1 85 ? 12.599 12.946 54.654 1.00 8.06 106 VAL A CA 1
ATOM 657 C C . VAL A 1 85 ? 11.186 12.506 54.300 1.00 8.72 106 VAL A C 1
ATOM 658 O O . VAL A 1 85 ? 10.362 13.321 53.864 1.00 8.31 106 VAL A O 1
ATOM 662 N N . ILE A 1 86 ? 10.918 11.213 54.476 1.00 8.52 107 ILE A N 1
ATOM 663 C CA . ILE A 1 86 ? 9.575 10.665 54.329 1.00 9.61 107 ILE A CA 1
ATOM 664 C C . ILE A 1 86 ? 9.227 9.828 55.556 1.00 8.98 107 ILE A C 1
ATOM 665 O O . ILE A 1 86 ? 10.105 9.290 56.238 1.00 10.04 107 ILE A O 1
ATOM 670 N N . PHE A 1 87 ? 7.930 9.713 55.835 1.00 9.74 108 PHE A N 1
ATOM 671 C CA . PHE A 1 87 ? 7.454 8.958 56.990 1.00 9.22 108 PHE A CA 1
ATOM 672 C C . PHE A 1 87 ? 7.071 7.549 56.567 1.00 8.95 108 PHE A C 1
ATOM 673 O O . PHE A 1 87 ? 6.299 7.364 55.617 1.00 10.43 108 PHE A O 1
ATOM 681 N N . ASN A 1 88 ? 7.610 6.570 57.278 1.00 10.07 109 ASN A N 1
ATOM 682 C CA . ASN A 1 88 ? 7.295 5.164 57.058 1.00 10.71 109 ASN A CA 1
ATOM 683 C C . ASN A 1 88 ? 6.193 4.746 58.032 1.00 11.56 109 ASN A C 1
ATOM 684 O O . ASN A 1 88 ? 6.423 4.663 59.247 1.00 11.70 109 ASN A O 1
ATOM 689 N N . GLN A 1 89 ? 4.997 4.507 57.494 1.00 12.32 110 GLN A N 1
ATOM 690 C CA . GLN A 1 89 ? 3.846 4.142 58.320 1.00 13.39 110 GLN A CA 1
ATOM 691 C C . GLN A 1 89 ? 4.013 2.771 58.962 1.00 16.56 110 GLN A C 1
ATOM 692 O O . GLN A 1 89 ? 3.628 2.575 60.121 1.00 16.55 110 GLN A O 1
ATOM 698 N N . LYS A 1 90 ? 4.562 1.805 58.223 1.00 15.28 111 LYS A N 1
ATOM 699 C CA . LYS A 1 90 ? 4.723 0.458 58.766 1.00 14.49 111 LYS A CA 1
ATOM 700 C C . LYS A 1 90 ? 5.544 0.469 60.051 1.00 15.76 111 LYS A C 1
ATOM 701 O O . LYS A 1 90 ? 5.221 -0.246 61.010 1.00 16.28 111 LYS A O 1
ATOM 707 N N . ASN A 1 91 ? 6.602 1.281 60.102 1.00 12.90 112 ASN A N 1
ATOM 708 C CA . ASN A 1 91 ? 7.522 1.306 61.231 1.00 12.70 112 ASN A CA 1
ATOM 709 C C . ASN A 1 91 ? 7.319 2.512 62.139 1.00 12.95 112 ASN A C 1
ATOM 710 O O . ASN A 1 91 ? 8.008 2.618 63.160 1.00 14.95 112 ASN A O 1
ATOM 715 N N . SER A 1 92 ? 6.401 3.414 61.788 1.00 11.48 113 SER A N 1
ATOM 716 C CA . SER A 1 92 ? 6.215 4.686 62.495 1.00 11.90 113 SER A CA 1
ATOM 717 C C . SER A 1 92 ? 7.542 5.426 62.658 1.00 14.67 113 SER A C 1
ATOM 718 O O . SER A 1 92 ? 7.916 5.865 63.748 1.00 13.85 113 SER A O 1
ATOM 723 N N . GLU A 1 93 ? 8.265 5.563 61.550 1.00 11.34 114 GLU A N 1
ATOM 724 C CA . GLU A 1 93 ? 9.623 6.074 61.574 1.00 12.42 114 GLU A CA 1
ATOM 725 C C . GLU A 1 93 ? 9.813 7.073 60.444 1.00 11.52 114 GLU A C 1
ATOM 726 O O . GLU A 1 93 ? 9.348 6.851 59.320 1.00 10.24 114 GLU A O 1
ATOM 732 N N . TYR A 1 94 ? 10.498 8.174 60.751 1.00 10.05 115 TYR A N 1
ATOM 733 C CA . TYR A 1 94 ? 10.926 9.130 59.738 1.00 10.50 115 TYR A CA 1
ATOM 734 C C . TYR A 1 94 ? 12.280 8.703 59.203 1.00 9.70 115 TYR A C 1
ATOM 735 O O . TYR A 1 94 ? 13.183 8.363 59.972 1.00 11.04 115 TYR A O 1
ATOM 744 N N . VAL A 1 95 ? 12.414 8.700 57.881 1.00 8.98 116 VAL A N 1
ATOM 745 C CA . VAL A 1 95 ? 13.626 8.227 57.230 1.00 8.68 116 VAL A CA 1
ATOM 746 C C . VAL A 1 95 ? 14.159 9.349 56.362 1.00 7.55 116 VAL A C 1
ATOM 747 O O . VAL A 1 95 ? 13.454 9.830 55.461 1.00 8.59 116 VAL A O 1
ATOM 751 N N . MET A 1 96 ? 15.391 9.769 56.647 1.00 8.55 117 MET A N 1
ATOM 752 C CA . MET A 1 96 ? 16.095 10.793 55.891 1.00 8.33 117 MET A CA 1
ATOM 753 C C . MET A 1 96 ? 17.085 10.136 54.941 1.00 9.50 117 MET A C 1
ATOM 754 O O . MET A 1 96 ? 17.860 9.266 55.353 1.00 9.53 117 MET A O 1
ATOM 759 N N . TRP A 1 97 ? 17.069 10.555 53.676 1.00 7.65 118 TRP A N 1
ATOM 760 C CA . TRP A 1 97 ? 18.113 10.205 52.719 1.00 8.49 118 TRP A CA 1
ATOM 761 C C . TRP A 1 97 ? 18.854 11.471 52.304 1.00 8.27 118 TRP A C 1
ATOM 762 O O . TRP A 1 97 ? 18.302 12.580 52.336 1.00 8.72 118 TRP A O 1
ATOM 773 N N . PHE A 1 98 ? 20.122 11.311 51.938 1.00 7.61 119 PHE A N 1
ATOM 774 C CA . PHE A 1 98 ? 20.904 12.450 51.480 1.00 8.47 119 PHE A CA 1
ATOM 775 C C . PHE A 1 98 ? 22.027 11.965 50.579 1.00 9.17 119 PHE A C 1
ATOM 776 O O . PHE A 1 98 ? 22.399 10.791 50.592 1.00 8.73 119 PHE A O 1
ATOM 784 N N . HIS A 1 99 ? 22.569 12.892 49.793 1.00 7.74 120 HIS A N 1
ATOM 785 C CA . HIS A 1 99 ? 23.773 12.630 49.019 1.00 8.69 120 HIS A CA 1
ATOM 786 C C . HIS A 1 99 ? 24.953 12.694 49.982 1.00 8.87 120 HIS A C 1
ATOM 787 O O . HIS A 1 99 ? 25.164 13.719 50.645 1.00 9.65 120 HIS A O 1
ATOM 794 N N . SER A 1 100 ? 25.682 11.586 50.089 1.00 10.13 121 SER A N 1
ATOM 795 C CA . SER A 1 100 ? 26.824 11.463 50.983 1.00 10.94 121 SER A CA 1
ATOM 796 C C . SER A 1 100 ? 28.080 11.380 50.122 1.00 12.08 121 SER A C 1
ATOM 797 O O . SER A 1 100 ? 28.156 10.551 49.209 1.00 12.47 121 SER A O 1
ATOM 800 N N . ASP A 1 101 ? 29.048 12.259 50.373 1.00 10.56 122 ASP A N 1
ATOM 801 C CA . ASP A 1 101 ? 30.207 12.265 49.491 1.00 13.06 122 ASP A CA 1
ATOM 802 C C . ASP A 1 101 ? 31.450 12.753 50.222 1.00 10.75 122 ASP A C 1
ATOM 803 O O . ASP A 1 101 ? 31.392 13.233 51.362 1.00 12.77 122 ASP A O 1
ATOM 808 N N . SER A 1 102 ? 32.585 12.579 49.545 1.00 12.77 123 SER A N 1
ATOM 809 C CA . SER A 1 102 ? 33.841 13.231 49.878 1.00 13.60 123 SER A CA 1
ATOM 810 C C . SER A 1 102 ? 33.878 14.617 49.239 1.00 14.52 123 SER A C 1
ATOM 811 O O . SER A 1 102 ? 33.074 14.946 48.365 1.00 14.39 123 SER A O 1
ATOM 814 N N . SER A 1 103 ? 34.835 15.443 49.680 1.00 15.63 124 SER A N 1
ATOM 815 C CA . SER A 1 103 ? 34.891 16.818 49.198 1.00 17.86 124 SER A CA 1
ATOM 816 C C . SER A 1 103 ? 35.185 16.899 47.702 1.00 18.01 124 SER A C 1
ATOM 817 O O . SER A 1 103 ? 34.860 17.911 47.076 1.00 19.23 124 SER A O 1
ATOM 820 N N . ASN A 1 104 ? 35.794 15.869 47.113 1.00 15.61 125 ASN A N 1
ATOM 821 C CA . ASN A 1 104 ? 36.037 15.846 45.675 1.00 15.50 125 ASN A CA 1
ATOM 822 C C . ASN A 1 104 ? 34.919 15.166 44.888 1.00 16.08 125 ASN A C 1
ATOM 823 O O . ASN A 1 104 ? 35.062 14.965 43.677 1.00 17.53 125 ASN A O 1
ATOM 828 N N . TYR A 1 105 ? 33.818 14.799 45.554 1.00 13.04 126 TYR A N 1
ATOM 829 C CA . TYR A 1 105 ? 32.663 14.152 44.927 1.00 14.99 126 TYR A CA 1
ATOM 830 C C . TYR A 1 105 ? 33.011 12.820 44.263 1.00 15.06 126 TYR A C 1
ATOM 831 O O . TYR A 1 105 ? 32.315 12.368 43.346 1.00 16.27 126 TYR A O 1
ATOM 840 N N . GLY A 1 106 ? 34.073 12.159 44.722 1.00 13.77 127 GLY A N 1
ATOM 841 C CA . GLY A 1 106 ? 34.473 10.891 44.155 1.00 14.87 127 GLY A CA 1
ATOM 842 C C . GLY A 1 106 ? 33.830 9.667 44.759 1.00 16.04 127 GLY A C 1
ATOM 843 O O . GLY A 1 106 ? 33.948 8.583 44.184 1.00 19.63 127 GLY A O 1
ATOM 844 N N . ALA A 1 107 ? 33.156 9.802 45.904 1.00 15.01 128 ALA A N 1
ATOM 845 C CA . ALA A 1 107 ? 32.564 8.663 46.602 1.00 13.65 128 ALA A CA 1
ATOM 846 C C . ALA A 1 107 ? 31.169 8.309 46.092 1.00 12.10 128 ALA A C 1
ATOM 847 O O . ALA A 1 107 ? 30.827 7.123 46.030 1.00 14.48 128 ALA A O 1
ATOM 849 N N . ALA A 1 108 ? 30.359 9.314 45.742 1.00 12.73 129 ALA A N 1
ATOM 850 C CA . ALA A 1 108 ? 29.066 9.130 45.073 1.00 12.29 129 ALA A CA 1
ATOM 851 C C . ALA A 1 108 ? 28.169 8.105 45.774 1.00 10.06 129 ALA A C 1
ATOM 852 O O . ALA A 1 108 ? 27.788 7.086 45.203 1.00 12.63 129 ALA A O 1
ATOM 854 N N . MET A 1 109 ? 27.811 8.416 47.019 1.00 10.44 130 MET A N 1
ATOM 855 C CA . MET A 1 109 ? 26.971 7.540 47.821 1.00 10.92 130 MET A CA 1
ATOM 856 C C . MET A 1 109 ? 25.698 8.249 48.269 1.00 9.87 130 MET A C 1
ATOM 857 O O . MET A 1 109 ? 25.537 9.463 48.108 1.00 10.34 130 MET A O 1
ATOM 868 N N . VAL A 1 110 ? 24.768 7.454 48.804 1.00 10.55 131 VAL A N 1
ATOM 869 C CA . VAL A 1 110 ? 23.643 7.966 49.566 1.00 10.76 131 VAL A CA 1
ATOM 870 C C . VAL A 1 110 ? 23.942 7.701 51.030 1.00 11.44 131 VAL A C 1
ATOM 871 O O . VAL A 1 110 ? 24.725 6.811 51.383 1.00 13.57 131 VAL A O 1
ATOM 875 N N . GLY A 1 111 ? 23.334 8.495 51.900 1.00 10.49 132 GLY A N 1
ATOM 876 C CA . GLY A 1 111 ? 23.330 8.221 53.326 1.00 11.24 132 GLY A CA 1
ATOM 877 C C . GLY A 1 111 ? 21.896 8.147 53.817 1.00 13.15 132 GLY A C 1
ATOM 878 O O . GLY A 1 111 ? 20.993 8.745 53.225 1.00 10.19 132 GLY A O 1
ATOM 879 N N . VAL A 1 112 ? 21.687 7.399 54.904 1.00 10.18 133 VAL A N 1
ATOM 880 C CA . VAL A 1 112 ? 20.371 7.183 55.497 1.00 10.18 133 VAL A CA 1
ATOM 881 C C . VAL A 1 112 ? 20.454 7.456 56.995 1.00 11.12 133 VAL A C 1
ATOM 882 O O . VAL A 1 112 ? 21.443 7.099 57.650 1.00 11.80 133 VAL A O 1
ATOM 886 N N . ALA A 1 113 ? 19.430 8.110 57.532 1.00 11.26 134 ALA A N 1
ATOM 887 C CA . ALA A 1 113 ? 19.314 8.328 58.970 1.00 11.86 134 ALA A CA 1
ATOM 888 C C . ALA A 1 113 ? 17.844 8.232 59.348 1.00 10.26 134 ALA A C 1
ATOM 889 O O . ALA A 1 113 ? 16.958 8.417 58.506 1.00 11.59 134 ALA A O 1
ATOM 891 N N . THR A 1 114 ? 17.572 7.929 60.619 1.00 12.67 135 THR A N 1
ATOM 892 C CA . THR A 1 114 ? 16.200 7.675 61.046 1.00 12.25 135 THR A CA 1
ATOM 893 C C . THR A 1 114 ? 15.873 8.415 62.337 1.00 12.47 135 THR A C 1
ATOM 894 O O . THR A 1 114 ? 16.758 8.784 63.113 1.00 12.61 135 THR A O 1
ATOM 898 N N . ALA A 1 115 ? 14.579 8.618 62.568 1.00 10.94 136 ALA A N 1
ATOM 899 C CA . ALA A 1 115 ? 14.144 9.221 63.821 1.00 10.19 136 ALA A CA 1
ATOM 900 C C . ALA A 1 115 ? 12.689 8.869 64.082 1.00 12.59 136 ALA A C 1
ATOM 901 O O . ALA A 1 115 ? 11.950 8.492 63.171 1.00 14.00 136 ALA A O 1
ATOM 903 N N . LYS A 1 116 ? 12.279 9.012 65.342 1.00 11.53 137 LYS A N 1
ATOM 904 C CA . LYS A 1 116 ? 10.889 8.782 65.707 1.00 12.93 137 LYS A CA 1
ATOM 905 C C . LYS A 1 116 ? 10.040 10.049 65.684 1.00 17.52 137 LYS A C 1
ATOM 906 O O . LYS A 1 116 ? 8.808 9.955 65.763 1.00 15.81 137 LYS A O 1
ATOM 912 N N . THR A 1 117 ? 10.651 11.219 65.559 1.00 13.58 138 THR A N 1
ATOM 913 C CA . THR A 1 117 ? 9.939 12.482 65.457 1.00 15.28 138 THR A CA 1
ATOM 914 C C . THR A 1 117 ? 10.457 13.207 64.227 1.00 12.30 138 THR A C 1
ATOM 915 O O . THR A 1 117 ? 11.578 12.947 63.779 1.00 14.01 138 THR A O 1
ATOM 919 N N . PRO A 1 118 ? 9.655 14.107 63.644 1.00 12.15 139 PRO A N 1
ATOM 920 C CA . PRO A 1 118 ? 10.073 14.740 62.377 1.00 13.85 139 PRO A CA 1
ATOM 921 C C . PRO A 1 118 ? 11.385 15.504 62.436 1.00 12.83 139 PRO A C 1
ATOM 922 O O . PRO A 1 118 ? 12.162 15.440 61.481 1.00 12.08 139 PRO A O 1
ATOM 926 N N . CYS A 1 119 ? 11.658 16.254 63.502 1.00 14.28 140 CYS A N 1
ATOM 927 C CA . CYS A 1 119 ? 12.941 16.946 63.542 1.00 13.49 140 CYS A CA 1
ATOM 928 C C . CYS A 1 119 ? 14.026 16.143 64.236 1.00 14.51 140 CYS A C 1
ATOM 929 O O . CYS A 1 119 ? 15.172 16.588 64.278 1.00 15.44 140 CYS A O 1
ATOM 932 N N . GLY A 1 120 ? 13.709 14.956 64.749 1.00 13.01 141 GLY A N 1
ATOM 933 C CA . GLY A 1 120 ? 14.718 14.115 65.329 1.00 15.49 141 GLY A CA 1
ATOM 934 C C . GLY A 1 120 ? 15.194 14.670 66.652 1.00 15.72 141 GLY A C 1
ATOM 935 O O . GLY A 1 120 ? 14.389 15.078 67.492 1.00 17.57 141 GLY A O 1
ATOM 936 N N . PRO A 1 121 ? 16.515 14.737 66.852 1.00 16.79 142 PRO A N 1
ATOM 937 C CA . PRO A 1 121 ? 17.605 14.474 65.899 1.00 15.63 142 PRO A CA 1
ATOM 938 C C . PRO A 1 121 ? 17.652 13.050 65.368 1.00 15.83 142 PRO A C 1
ATOM 939 O O . PRO A 1 121 ? 17.203 12.113 66.037 1.00 17.41 142 PRO A O 1
ATOM 943 N N . TYR A 1 122 ? 18.178 12.902 64.159 1.00 14.53 143 TYR A N 1
ATOM 944 C CA . TYR A 1 122 ? 18.216 11.630 63.458 1.00 13.03 143 TYR A CA 1
ATOM 945 C C . TYR A 1 122 ? 19.488 10.865 63.802 1.00 14.06 143 TYR A C 1
ATOM 946 O O . TYR A 1 122 ? 20.501 11.445 64.201 1.00 15.09 143 TYR A O 1
ATOM 955 N N . THR A 1 123 ? 19.431 9.549 63.615 1.00 12.08 144 THR A N 1
ATOM 956 C CA . THR A 1 123 ? 20.554 8.653 63.870 1.00 14.24 144 THR A CA 1
ATOM 957 C C . THR A 1 123 ? 21.042 8.086 62.541 1.00 13.11 144 THR A C 1
ATOM 958 O O . THR A 1 123 ? 20.287 7.405 61.834 1.00 14.71 144 THR A O 1
ATOM 962 N N . TYR A 1 124 ? 22.290 8.394 62.200 1.00 14.76 145 TYR A N 1
ATOM 963 C CA . TYR A 1 124 ? 22.873 7.987 60.933 1.00 13.60 145 TYR A CA 1
ATOM 964 C C . TYR A 1 124 ? 23.102 6.484 60.923 1.00 16.24 145 TYR A C 1
ATOM 965 O O . TYR A 1 124 ? 23.618 5.914 61.891 1.00 16.85 145 TYR A O 1
ATOM 974 N N . LYS A 1 125 ? 22.725 5.843 59.820 1.00 13.73 146 LYS A N 1
ATOM 975 C CA . LYS A 1 125 ? 22.819 4.401 59.658 1.00 15.97 146 LYS A CA 1
ATOM 976 C C . LYS A 1 125 ? 23.946 3.978 58.734 1.00 17.83 146 LYS A C 1
ATOM 977 O O . LYS A 1 125 ? 24.196 2.774 58.598 1.00 17.09 146 LYS A O 1
ATOM 983 N N . GLY A 1 126 ? 24.626 4.923 58.093 1.00 13.93 147 GLY A N 1
ATOM 984 C CA . GLY A 1 126 ? 25.654 4.570 57.139 1.00 14.96 147 GLY A CA 1
ATOM 985 C C . GLY A 1 126 ? 25.389 5.051 55.726 1.00 12.26 147 GLY A C 1
ATOM 986 O O . GLY A 1 126 ? 24.260 5.416 55.363 1.00 12.79 147 GLY A O 1
ATOM 987 N N . SER A 1 127 ? 26.443 5.053 54.918 1.00 13.31 148 SER A N 1
ATOM 988 C CA . SER A 1 127 ? 26.363 5.448 53.521 1.00 13.70 148 SER A CA 1
ATOM 989 C C . SER A 1 127 ? 26.707 4.278 52.607 1.00 15.23 148 SER A C 1
ATOM 990 O O . SER A 1 127 ? 27.474 3.381 52.983 1.00 16.91 148 SER A O 1
ATOM 993 N N . PHE A 1 128 ? 26.151 4.297 51.394 1.00 13.81 149 PHE A N 1
ATOM 994 C CA . PHE A 1 128 ? 26.369 3.203 50.456 1.00 13.32 149 PHE A CA 1
ATOM 995 C C . PHE A 1 128 ? 26.065 3.653 49.029 1.00 13.57 149 PHE A C 1
ATOM 996 O O . PHE A 1 128 ? 25.467 4.709 48.800 1.00 12.23 149 PHE A O 1
ATOM 1004 N N . LYS A 1 129 ? 26.523 2.840 48.060 1.00 14.35 150 LYS A N 1
ATOM 1005 C CA . LYS A 1 129 ? 26.182 3.035 46.653 1.00 14.38 150 LYS A CA 1
ATOM 1006 C C . LYS A 1 129 ? 24.942 2.221 46.319 1.00 14.67 150 LYS A C 1
ATOM 1007 O O . LYS A 1 129 ? 24.962 0.989 46.481 1.00 17.25 150 LYS A O 1
ATOM 1013 N N . PRO A 1 130 ? 23.865 2.843 45.834 1.00 13.97 151 PRO A N 1
ATOM 1014 C CA . PRO A 1 130 ? 22.635 2.092 45.532 1.00 16.14 151 PRO A CA 1
ATOM 1015 C C . PRO A 1 130 ? 22.833 1.121 44.373 1.00 15.24 151 PRO A C 1
ATOM 1016 O O . PRO A 1 130 ? 23.253 1.507 43.277 1.00 15.26 151 PRO A O 1
ATOM 1020 N N . LEU A 1 131 ? 22.509 -0.148 44.628 1.00 13.57 152 LEU A N 1
ATOM 1021 C CA . LEU A 1 131 ? 22.790 -1.257 43.708 1.00 14.29 152 LEU A CA 1
ATOM 1022 C C . LEU A 1 131 ? 24.244 -1.271 43.247 1.00 16.85 152 LEU A C 1
ATOM 1023 O O . LEU A 1 131 ? 24.560 -1.795 42.172 1.00 18.72 152 LEU A O 1
ATOM 1028 N N . GLY A 1 132 ? 25.135 -0.689 44.046 1.00 16.20 153 GLY A N 1
ATOM 1029 C CA . GLY A 1 132 ? 26.544 -0.646 43.734 1.00 15.81 153 GLY A CA 1
ATOM 1030 C C . GLY A 1 132 ? 26.963 0.427 42.751 1.00 19.38 153 GLY A C 1
ATOM 1031 O O . GLY A 1 132 ? 28.149 0.495 42.415 1.00 20.99 153 GLY A O 1
ATOM 1032 N N . ALA A 1 133 ? 26.041 1.260 42.280 1.00 15.92 154 ALA A N 1
ATOM 1033 C CA . ALA A 1 133 ? 26.339 2.292 41.294 1.00 12.69 154 ALA A CA 1
ATOM 1034 C C . ALA A 1 133 ? 26.395 3.660 41.961 1.00 13.49 154 ALA A C 1
ATOM 1035 O O . ALA A 1 133 ? 25.977 3.836 43.105 1.00 13.21 154 ALA A O 1
ATOM 1037 N N . ASP A 1 134 ? 26.940 4.628 41.223 1.00 13.68 155 ASP A N 1
ATOM 1038 C CA . ASP A 1 134 ? 27.057 5.992 41.715 1.00 12.96 155 ASP A CA 1
ATOM 1039 C C . ASP A 1 134 ? 25.690 6.577 42.028 1.00 10.42 155 ASP A C 1
ATOM 1040 O O . ASP A 1 134 ? 24.697 6.328 41.335 1.00 11.67 155 ASP A O 1
ATOM 1045 N N . SER A 1 135 ? 25.666 7.412 43.057 1.00 10.38 156 SER A N 1
ATOM 1046 C CA . SER A 1 135 ? 24.541 8.306 43.303 1.00 10.21 156 SER A CA 1
ATOM 1047 C C . SER A 1 135 ? 25.113 9.633 43.768 1.00 10.00 156 SER A C 1
ATOM 1048 O O . SER A 1 135 ? 25.835 9.682 44.770 1.00 10.11 156 SER A O 1
ATOM 1051 N N . ARG A 1 136 ? 24.794 10.708 43.044 1.00 9.50 157 ARG A N 1
ATOM 1052 C CA . ARG A 1 136 ? 25.219 12.040 43.454 1.00 11.54 157 ARG A CA 1
ATOM 1053 C C . ARG A 1 136 ? 23.989 12.869 43.815 1.00 10.37 157 ARG A C 1
ATOM 1054 O O . ARG A 1 136 ? 23.355 12.578 44.831 1.00 10.11 157 ARG A O 1
ATOM 1062 N N . ASP A 1 137 ? 23.593 13.860 43.013 1.00 9.33 158 ASP A N 1
ATOM 1063 C CA . ASP A 1 137 ? 22.338 14.550 43.316 1.00 11.25 158 ASP A CA 1
ATOM 1064 C C . ASP A 1 137 ? 21.212 13.525 43.365 1.00 9.96 158 ASP A C 1
ATOM 1065 O O . ASP A 1 137 ? 21.134 12.625 42.521 1.00 10.46 158 ASP A O 1
ATOM 1070 N N . GLU A 1 138 ? 20.337 13.656 44.356 1.00 8.19 159 GLU A N 1
ATOM 1071 C CA . GLU A 1 138 ? 19.259 12.692 44.521 1.00 8.95 159 GLU A CA 1
ATOM 1072 C C . GLU A 1 138 ? 18.025 13.387 45.068 1.00 8.01 159 GLU A C 1
ATOM 1073 O O . GLU A 1 138 ? 18.089 14.509 45.581 1.00 8.09 159 GLU A O 1
ATOM 1079 N N . SER A 1 139 ? 16.900 12.688 44.971 1.00 7.90 160 SER A N 1
ATOM 1080 C CA . SER A 1 139 ? 15.731 13.023 45.760 1.00 7.58 160 SER A CA 1
ATOM 1081 C C . SER A 1 139 ? 15.026 11.725 46.130 1.00 7.21 160 SER A C 1
ATOM 1082 O O . SER A 1 139 ? 15.370 10.642 45.639 1.00 8.81 160 SER A O 1
ATOM 1085 N N . ILE A 1 140 ? 14.015 11.847 46.983 1.00 7.96 161 ILE A N 1
ATOM 1086 C CA . ILE A 1 140 ? 13.162 10.729 47.375 1.00 7.86 161 ILE A CA 1
ATOM 1087 C C . ILE A 1 140 ? 11.742 11.134 47.035 1.00 9.61 161 ILE A C 1
ATOM 1088 O O . ILE A 1 140 ? 11.301 12.223 47.415 1.00 9.95 161 ILE A O 1
ATOM 1093 N N . PHE A 1 141 ? 11.031 10.273 46.313 1.00 7.32 162 PHE A N 1
ATOM 1094 C CA . PHE A 1 141 ? 9.622 10.486 46.013 1.00 9.16 162 PHE A CA 1
ATOM 1095 C C . PHE A 1 141 ? 8.803 9.392 46.686 1.00 9.15 162 PHE A C 1
ATOM 1096 O O . PHE A 1 141 ? 9.107 8.203 46.542 1.00 9.24 162 PHE A O 1
ATOM 1104 N N . GLN A 1 142 ? 7.765 9.791 47.417 1.00 9.02 163 GLN A N 1
ATOM 1105 C CA . GLN A 1 142 ? 6.846 8.857 48.058 1.00 9.08 163 GLN A CA 1
ATOM 1106 C C . GLN A 1 142 ? 5.505 8.912 47.333 1.00 8.71 163 GLN A C 1
ATOM 1107 O O . GLN A 1 142 ? 4.846 9.957 47.308 1.00 10.07 163 GLN A O 1
ATOM 1113 N N . ASP A 1 143 ? 5.096 7.780 46.759 1.00 9.37 164 ASP A N 1
ATOM 1114 C CA . ASP A 1 143 ? 3.833 7.705 46.046 1.00 9.55 164 ASP A CA 1
ATOM 1115 C C . ASP A 1 143 ? 2.676 7.611 47.036 1.00 11.23 164 ASP A C 1
ATOM 1116 O O . ASP A 1 143 ? 2.854 7.386 48.237 1.00 11.76 164 ASP A O 1
ATOM 1121 N N . ASP A 1 144 ? 1.46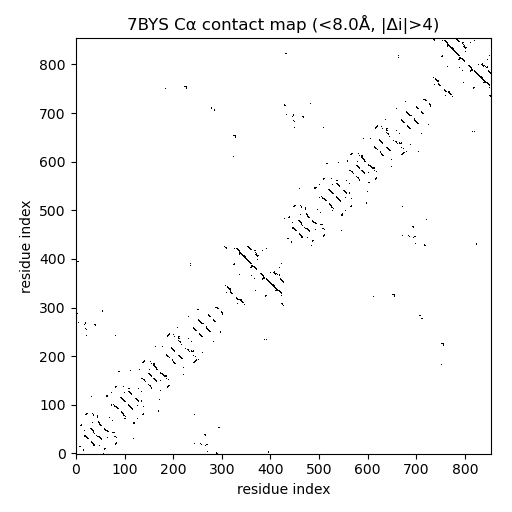0 7.782 46.509 1.00 12.36 165 ASP A N 1
ATOM 1122 C CA . ASP A 1 144 ? 0.249 7.745 47.321 1.00 13.00 165 ASP A CA 1
ATOM 1123 C C . ASP A 1 144 ? -0.573 6.487 47.069 1.00 17.26 165 ASP A C 1
ATOM 1124 O O . ASP A 1 144 ? -1.794 6.488 47.273 1.00 17.58 165 ASP A O 1
ATOM 1129 N N . ASP A 1 145 ? 0.074 5.420 46.620 1.00 15.03 166 ASP A N 1
ATOM 1130 C CA . ASP A 1 145 ? -0.550 4.108 46.622 1.00 17.34 166 ASP A CA 1
ATOM 1131 C C . ASP A 1 145 ? -0.684 3.599 48.055 1.00 19.26 166 ASP A C 1
ATOM 1132 O O . ASP A 1 145 ? -0.257 4.240 49.017 1.00 15.11 166 ASP A O 1
ATOM 1137 N N . SER A 1 146 ? -1.295 2.417 48.194 1.00 24.23 167 SER A N 1
ATOM 1138 C CA . SER A 1 146 ? -1.605 1.898 49.523 1.00 25.30 167 SER A CA 1
ATOM 1139 C C . SER A 1 146 ? -0.342 1.639 50.336 1.00 22.82 167 SER A C 1
ATOM 1140 O O . SER A 1 146 ? -0.317 1.878 51.548 1.00 22.62 167 SER A O 1
ATOM 1143 N N . ALA A 1 147 ? 0.720 1.169 49.685 1.00 21.69 168 ALA A N 1
ATOM 1144 C CA . ALA A 1 147 ? 1.973 0.902 50.375 1.00 21.53 168 ALA A CA 1
ATOM 1145 C C . ALA A 1 147 ? 2.830 2.147 50.560 1.00 19.81 168 ALA A C 1
ATOM 1146 O O . ALA A 1 147 ? 3.878 2.058 51.209 1.00 22.51 168 ALA A O 1
ATOM 1148 N N . GLN A 1 148 ? 2.411 3.297 50.029 1.00 16.02 169 GLN A N 1
ATOM 1149 C CA . GLN A 1 148 ? 3.247 4.497 50.024 1.00 13.05 169 GLN A CA 1
ATOM 1150 C C . GLN A 1 148 ? 4.645 4.152 49.520 1.00 14.38 169 GLN A C 1
ATOM 1151 O O . GLN A 1 148 ? 5.657 4.390 50.185 1.00 16.42 169 GLN A O 1
ATOM 1161 N N . THR A 1 149 ? 4.685 3.543 48.339 1.00 11.11 170 THR A N 1
ATOM 1162 C CA . THR A 1 149 ? 5.941 3.080 47.783 1.00 11.40 170 THR A CA 1
ATOM 1163 C C . THR A 1 149 ? 6.842 4.278 47.506 1.00 8.95 170 THR A C 1
ATOM 1164 O O . THR A 1 149 ? 6.397 5.301 46.971 1.00 10.71 170 THR A O 1
ATOM 1168 N N . ALA A 1 150 ? 8.109 4.154 47.886 1.00 9.14 171 ALA A N 1
ATOM 1169 C CA . ALA A 1 150 ? 9.058 5.246 47.758 1.00 9.72 171 ALA A CA 1
ATOM 1170 C C . ALA A 1 150 ? 10.155 4.893 46.761 1.00 11.00 171 ALA A C 1
ATOM 1171 O O . ALA A 1 150 ? 10.455 3.714 46.511 1.00 9.83 171 ALA A O 1
ATOM 1173 N N . TYR A 1 151 ? 10.758 5.945 46.197 1.00 9.03 172 TYR A N 1
ATOM 1174 C CA . TYR A 1 151 ? 11.727 5.822 45.118 1.00 8.09 172 TYR A CA 1
ATOM 1175 C C . TYR A 1 151 ? 12.883 6.786 45.327 1.00 8.19 172 TYR A C 1
ATOM 1176 O O . TYR A 1 151 ? 12.679 7.940 45.728 1.00 9.27 172 TYR A O 1
ATOM 1185 N N . LEU A 1 152 ? 14.091 6.301 45.064 1.00 8.22 173 LEU A N 1
ATOM 1186 C CA . LEU A 1 152 ? 15.270 7.148 44.938 1.00 7.63 173 LEU A CA 1
ATOM 1187 C C . LEU A 1 152 ? 15.368 7.637 43.496 1.00 8.44 173 LEU A C 1
ATOM 1188 O O . LEU A 1 152 ? 15.300 6.841 42.552 1.00 8.01 173 LEU A O 1
ATOM 1193 N N . LEU A 1 153 ? 15.527 8.942 43.327 1.00 7.44 174 LEU A N 1
ATOM 1194 C CA . LEU A 1 153 ? 15.768 9.577 42.034 1.00 8.11 174 LEU A CA 1
ATOM 1195 C C . LEU A 1 153 ? 17.205 10.073 42.069 1.00 6.56 174 LEU A C 1
ATOM 1196 O O . LEU A 1 153 ? 17.573 10.779 43.011 1.00 8.87 174 LEU A O 1
ATOM 1201 N N . TYR A 1 154 ? 18.033 9.687 41.093 1.00 7.79 175 TYR A N 1
ATOM 1202 C CA . TYR A 1 154 ? 19.456 9.953 41.289 1.00 7.31 175 TYR A CA 1
ATOM 1203 C C . TYR A 1 154 ? 20.255 10.041 39.999 1.00 9.28 175 TYR A C 1
ATOM 1204 O O . TYR A 1 154 ? 20.035 9.274 39.061 1.00 8.95 175 TYR A O 1
ATOM 1213 N N . ALA A 1 155 ? 21.235 10.945 40.008 1.00 9.05 176 ALA A N 1
ATOM 1214 C CA . ALA A 1 155 ? 22.250 11.027 38.967 1.00 7.79 176 ALA A CA 1
ATOM 1215 C C . ALA A 1 155 ? 23.292 9.947 39.226 1.00 9.20 176 ALA A C 1
ATOM 1216 O O . ALA A 1 155 ? 23.915 9.909 40.295 1.00 10.00 176 ALA A O 1
ATOM 1218 N N . SER A 1 156 ? 23.476 9.063 38.258 1.00 11.06 177 SER A N 1
ATOM 1219 C CA . SER A 1 156 ? 24.315 7.890 38.434 1.00 10.34 177 SER A CA 1
ATOM 1220 C C . SER A 1 156 ? 25.357 7.849 37.320 1.00 12.84 177 SER A C 1
ATOM 1221 O O . SER A 1 156 ? 25.369 8.695 36.417 1.00 12.02 177 SER A O 1
ATOM 1224 N N . ASP A 1 157 ? 26.262 6.870 37.415 1.00 14.53 178 ASP A N 1
ATOM 1225 C CA . ASP A 1 157 ? 27.281 6.603 36.395 1.00 16.19 178 ASP A CA 1
ATOM 1226 C C . ASP A 1 157 ? 28.019 7.881 35.980 1.00 14.76 178 ASP A C 1
ATOM 1227 O O . ASP A 1 157 ? 27.956 8.333 34.835 1.00 14.63 178 ASP A O 1
ATOM 1232 N N . ASN A 1 158 ? 28.712 8.474 36.955 1.00 13.81 179 ASN A N 1
ATOM 1233 C CA . ASN A 1 158 ? 29.479 9.704 36.738 1.00 14.39 179 ASN A CA 1
ATOM 1234 C C . ASN A 1 158 ? 28.593 10.813 36.174 1.00 15.98 179 ASN A C 1
ATOM 1235 O O . ASN A 1 158 ? 28.987 11.557 35.279 1.00 14.97 179 ASN A O 1
ATOM 1244 N N . ASN A 1 159 ? 27.370 10.905 36.698 1.00 13.20 180 ASN A N 1
ATOM 1245 C CA . ASN A 1 159 ? 26.336 11.878 36.348 1.00 13.06 180 ASN A CA 1
ATOM 1246 C C . ASN A 1 159 ? 25.717 11.656 34.970 1.00 14.56 180 ASN A C 1
ATOM 1247 O O . ASN A 1 159 ? 24.824 12.412 34.586 1.00 14.54 180 ASN A O 1
ATOM 1252 N N . GLN A 1 160 ? 26.128 10.627 34.229 1.00 12.21 181 GLN A N 1
ATOM 1253 C CA . GLN A 1 160 ? 25.671 10.494 32.850 1.00 14.38 181 GLN A CA 1
ATOM 1254 C C . GLN A 1 160 ? 24.276 9.890 32.728 1.00 11.95 181 GLN A C 1
ATOM 1255 O O . GLN A 1 160 ? 23.539 10.255 31.810 1.00 12.71 181 GLN A O 1
ATOM 1261 N N . ASN A 1 161 ? 23.892 8.983 33.621 1.00 11.90 182 ASN A N 1
ATOM 1262 C CA . ASN A 1 161 ? 22.664 8.210 33.482 1.00 13.16 182 ASN A CA 1
ATOM 1263 C C . ASN A 1 161 ? 21.771 8.507 34.674 1.00 11.30 182 ASN A C 1
ATOM 1264 O O . ASN A 1 161 ? 22.185 8.314 35.824 1.00 12.69 182 ASN A O 1
ATOM 1269 N N . PHE A 1 162 ? 20.552 8.951 34.400 1.00 9.40 183 PHE A N 1
ATOM 1270 C CA . PHE A 1 162 ? 19.613 9.305 35.453 1.00 9.49 183 PHE A CA 1
ATOM 1271 C C . PHE A 1 162 ? 18.720 8.116 35.778 1.00 9.24 183 PHE A C 1
ATOM 1272 O O . PHE A 1 162 ? 18.112 7.523 34.879 1.00 11.43 183 PHE A O 1
ATOM 1280 N N . LYS A 1 163 ? 18.608 7.794 37.062 1.00 8.97 184 LYS A N 1
ATOM 1281 C CA . LYS A 1 163 ? 17.936 6.583 37.495 1.00 9.57 184 LYS A CA 1
ATOM 1282 C C . LYS A 1 163 ? 16.809 6.877 38.475 1.00 8.81 184 LYS A C 1
ATOM 1283 O O . LYS A 1 163 ? 16.894 7.798 39.301 1.00 9.13 184 LYS A O 1
ATOM 1289 N N . ILE A 1 164 ? 15.770 6.053 38.397 1.00 8.64 185 ILE A N 1
ATOM 1290 C CA . ILE A 1 164 ? 14.722 5.982 39.402 1.00 8.33 185 ILE A CA 1
ATOM 1291 C C . ILE A 1 164 ? 14.676 4.544 39.882 1.00 10.24 185 ILE A C 1
ATOM 1292 O O . ILE A 1 164 ? 14.596 3.622 39.061 1.00 11.29 185 ILE A O 1
ATOM 1297 N N . SER A 1 165 ? 14.759 4.344 41.193 1.00 9.48 186 SER A N 1
ATOM 1298 C CA . SER A 1 165 ? 14.785 2.990 41.725 1.00 10.01 186 SER A CA 1
ATOM 1299 C C . SER A 1 165 ? 13.908 2.913 42.959 1.00 10.57 186 SER A C 1
ATOM 1300 O O . SER A 1 165 ? 13.843 3.866 43.734 1.00 10.03 186 SER A O 1
ATOM 1303 N N . ARG A 1 166 ? 13.241 1.778 43.140 1.00 11.83 187 ARG A N 1
ATOM 1304 C CA . ARG A 1 166 ? 12.302 1.600 44.237 1.00 9.85 187 ARG A CA 1
ATOM 1305 C C . ARG A 1 166 ? 13.020 1.224 45.531 1.00 9.80 187 ARG A C 1
ATOM 1306 O O . ARG A 1 166 ? 13.977 0.440 45.528 1.00 11.71 187 ARG A O 1
ATOM 1321 N N . LEU A 1 167 ? 12.563 1.803 46.644 1.00 8.55 188 LEU A N 1
ATOM 1322 C CA . LEU A 1 167 ? 13.069 1.469 47.971 1.00 9.26 188 LEU A CA 1
ATOM 1323 C C . LEU A 1 167 ? 12.298 0.295 48.552 1.00 10.01 188 LEU A C 1
ATOM 1324 O O . LEU A 1 167 ? 11.136 0.064 48.206 1.00 10.48 188 LEU A O 1
ATOM 1329 N N . ASP A 1 168 ? 12.960 -0.436 49.448 1.00 9.94 189 ASP A N 1
ATOM 1330 C CA . ASP A 1 168 ? 12.311 -1.516 50.181 1.00 10.82 189 ASP A CA 1
ATOM 1331 C C . ASP A 1 168 ? 11.259 -0.953 51.138 1.00 11.17 189 ASP A C 1
ATOM 1332 O O . ASP A 1 168 ? 11.092 0.260 51.293 1.00 10.38 189 ASP A O 1
ATOM 1337 N N . ALA A 1 169 ? 10.546 -1.857 51.810 1.00 12.11 190 ALA A N 1
ATOM 1338 C CA . ALA A 1 169 ? 9.412 -1.452 52.631 1.00 10.85 190 ALA A CA 1
ATOM 1339 C C . ALA A 1 169 ? 9.820 -0.717 53.900 1.00 11.55 190 ALA A C 1
ATOM 1340 O O . ALA A 1 169 ? 8.950 -0.124 54.541 1.00 12.61 190 ALA A O 1
ATOM 1342 N N . ASN A 1 170 ? 11.098 -0.771 54.292 1.00 12.01 191 ASN A N 1
ATOM 1343 C CA . ASN A 1 170 ? 11.593 0.026 55.405 1.00 11.55 191 ASN A CA 1
ATOM 1344 C C . ASN A 1 170 ? 12.095 1.389 54.966 1.00 12.24 191 ASN A C 1
ATOM 1345 O O . ASN A 1 170 ? 12.409 2.222 55.825 1.00 11.59 191 ASN A O 1
ATOM 1350 N N . TYR A 1 171 ? 12.182 1.627 53.657 1.00 10.09 192 TYR A N 1
ATOM 1351 C CA . TYR A 1 171 ? 12.857 2.815 53.118 1.00 9.44 192 TYR A CA 1
ATOM 1352 C C . TYR A 1 171 ? 14.346 2.848 53.488 1.00 11.21 192 TYR A C 1
ATOM 1353 O O . TYR A 1 171 ? 14.943 3.922 53.614 1.00 11.72 192 TYR A O 1
ATOM 1362 N N . TYR A 1 172 ? 14.971 1.687 53.685 1.00 10.98 193 TYR A N 1
ATOM 1363 C CA . TYR A 1 172 ? 16.365 1.631 54.123 1.00 10.38 193 TYR A CA 1
ATOM 1364 C C . TYR A 1 172 ? 17.337 1.352 52.990 1.00 13.68 193 TYR A C 1
ATOM 1365 O O . TYR A 1 172 ? 18.539 1.594 53.153 1.00 14.75 193 TYR A O 1
ATOM 1374 N N . ASN A 1 173 ? 16.853 0.842 51.863 1.00 13.29 194 ASN A N 1
ATOM 1375 C CA . ASN A 1 173 ? 17.734 0.346 50.822 1.00 14.05 194 ASN A CA 1
ATOM 1376 C C . ASN A 1 173 ? 16.968 0.340 49.506 1.00 11.69 194 ASN A C 1
ATOM 1377 O O . ASN A 1 173 ? 15.735 0.323 49.482 1.00 12.45 194 ASN A O 1
ATOM 1382 N N . VAL A 1 174 ? 17.719 0.348 48.408 1.00 13.71 195 VAL A N 1
ATOM 1383 C CA . VAL A 1 174 ? 17.149 0.292 47.067 1.00 15.43 195 VAL A CA 1
ATOM 1384 C C . VAL A 1 174 ? 17.023 -1.170 46.656 1.00 15.80 195 VAL A C 1
ATOM 1385 O O . VAL A 1 174 ? 17.995 -1.930 46.755 1.00 24.20 195 VAL A O 1
ATOM 1389 N N . THR A 1 175 ? 15.832 -1.567 46.198 1.00 12.71 196 THR A N 1
ATOM 1390 C CA . THR A 1 175 ? 15.532 -2.960 45.864 1.00 17.42 196 THR A CA 1
ATOM 1391 C C . THR A 1 175 ? 15.567 -3.263 44.366 1.00 21.61 196 THR A C 1
ATOM 1392 O O . THR A 1 175 ? 16.074 -4.319 43.968 1.00 22.49 196 THR A O 1
ATOM 1396 N N . ALA A 1 176 ? 15.049 -2.374 43.519 1.00 17.76 197 ALA A N 1
ATOM 1397 C CA . ALA A 1 176 ? 14.943 -2.650 42.094 1.00 15.95 197 ALA A CA 1
ATOM 1398 C C . ALA A 1 176 ? 15.068 -1.341 41.334 1.00 18.31 197 ALA A C 1
ATOM 1399 O O . ALA A 1 176 ? 14.542 -0.315 41.771 1.00 13.62 197 ALA A O 1
ATOM 1401 N N . GLN A 1 177 ? 15.749 -1.387 40.193 1.00 15.02 198 GLN A N 1
ATOM 1402 C CA . GLN A 1 177 ? 15.711 -0.273 39.258 1.00 13.04 198 GLN A CA 1
ATOM 1403 C C . GLN A 1 177 ? 14.355 -0.230 38.576 1.00 14.16 198 GLN A C 1
ATOM 1404 O O . GLN A 1 177 ? 13.770 -1.264 38.238 1.00 14.83 198 GLN A O 1
ATOM 1414 N N . VAL A 1 178 ? 13.848 0.977 38.371 1.00 11.62 199 VAL A N 1
ATOM 1415 C CA . VAL A 1 178 ? 12.547 1.180 37.768 1.00 11.23 199 VAL A CA 1
ATOM 1416 C C . VAL A 1 178 ? 12.658 1.880 36.418 1.00 13.10 199 VAL A C 1
ATOM 1417 O O . VAL A 1 178 ? 11.942 1.534 35.471 1.00 15.04 199 VAL A O 1
ATOM 1421 N N . SER A 1 179 ? 13.553 2.862 36.311 1.00 11.69 200 SER A N 1
ATOM 1422 C CA . SER A 1 179 ? 13.719 3.641 35.094 1.00 14.11 200 SER A CA 1
ATOM 1423 C C . SER A 1 179 ? 15.169 4.091 34.999 1.00 13.70 200 SER A C 1
ATOM 1424 O O . SER A 1 179 ? 15.807 4.391 36.012 1.00 11.57 200 SER A O 1
ATOM 1427 N N . VAL A 1 180 ? 15.690 4.133 33.779 1.00 12.05 201 VAL A N 1
ATOM 1428 C CA . VAL A 1 180 ? 16.990 4.745 33.535 1.00 11.33 201 VAL A CA 1
ATOM 1429 C C . VAL A 1 180 ? 16.921 5.562 32.252 1.00 13.58 201 VAL A C 1
ATOM 1430 O O . VAL A 1 180 ? 16.397 5.096 31.236 1.00 15.55 201 VAL A O 1
ATOM 1434 N N . MET A 1 181 ? 17.441 6.775 32.304 1.00 12.17 202 MET A N 1
ATOM 1435 C CA . MET A 1 181 ? 17.610 7.620 31.122 1.00 11.09 202 MET A CA 1
ATOM 1436 C C . MET A 1 181 ? 19.108 7.701 30.871 1.00 12.32 202 MET A C 1
ATOM 1437 O O . MET A 1 181 ? 19.814 8.494 31.501 1.00 13.16 202 MET A O 1
ATOM 1444 N N . ASN A 1 182 ? 19.591 6.873 29.950 1.00 15.88 203 ASN A N 1
ATOM 1445 C CA . ASN A 1 182 ? 21.020 6.805 29.681 1.00 15.74 203 ASN A CA 1
ATOM 1446 C C . ASN A 1 182 ? 21.481 8.038 28.915 1.00 14.71 203 ASN A C 1
ATOM 1447 O O . ASN A 1 182 ? 20.826 8.475 27.964 1.00 17.22 203 ASN A O 1
ATOM 1452 N N . GLY A 1 183 ? 22.604 8.606 29.351 1.00 14.60 204 GLY A N 1
ATOM 1453 C CA . GLY A 1 183 ? 23.167 9.769 28.696 1.00 15.39 204 GLY A CA 1
ATOM 1454 C C . GLY A 1 183 ? 22.425 11.063 28.932 1.00 14.21 204 GLY A C 1
ATOM 1455 O O . GLY A 1 183 ? 22.733 12.058 28.276 1.00 18.11 204 GLY A O 1
ATOM 1456 N N . ALA A 1 184 ? 21.476 11.092 29.869 1.00 13.16 205 ALA A N 1
ATOM 1457 C CA . ALA A 1 184 ? 20.611 12.248 30.068 1.00 13.29 205 ALA A CA 1
ATOM 1458 C C . ALA A 1 184 ? 21.280 13.402 30.808 1.00 13.28 205 ALA A C 1
ATOM 1459 O O . ALA A 1 184 ? 20.801 14.535 30.700 1.00 14.09 205 ALA A O 1
ATOM 1461 N N . THR A 1 185 ? 22.362 13.143 31.544 1.00 12.34 206 THR A N 1
ATOM 1462 C CA . THR A 1 185 ? 23.097 14.161 32.311 1.00 13.50 206 THR A CA 1
ATOM 1463 C C . THR A 1 185 ? 22.164 15.052 33.127 1.00 12.13 206 THR A C 1
ATOM 1464 O O . THR A 1 185 ? 22.231 16.284 33.078 1.00 13.14 206 THR A O 1
ATOM 1468 N N . LEU A 1 186 ? 21.290 14.413 33.887 1.00 10.84 207 LEU A N 1
ATOM 1469 C CA . LEU A 1 186 ? 20.315 15.123 34.701 1.00 9.80 207 LEU A CA 1
ATOM 1470 C C . LEU A 1 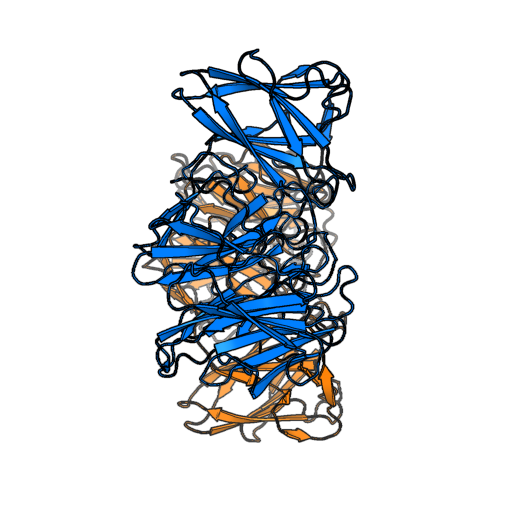186 ? 20.731 15.092 36.160 1.00 10.60 207 LEU A C 1
ATOM 1471 O O . LEU A 1 186 ? 21.251 14.086 36.654 1.00 11.43 207 LEU A O 1
ATOM 1476 N N . GLU A 1 187 ? 20.471 16.190 36.859 1.00 9.05 208 GLU A N 1
ATOM 1477 C CA . GLU A 1 187 ? 20.672 16.206 38.302 1.00 10.71 208 GLU A CA 1
ATOM 1478 C C . GLU A 1 187 ? 19.579 17.057 38.943 1.00 8.43 208 GLU A C 1
ATOM 1479 O O . GLU A 1 187 ? 18.571 17.393 38.310 1.00 8.85 208 GLU A O 1
ATOM 1485 N N . ALA A 1 188 ? 19.752 17.357 40.233 1.00 8.20 209 ALA A N 1
ATOM 1486 C CA . ALA A 1 188 ? 18.781 18.121 41.016 1.00 8.32 209 ALA A CA 1
ATOM 1487 C C . ALA A 1 188 ? 17.331 17.690 40.769 1.00 7.37 209 ALA A C 1
ATOM 1488 O O . ALA A 1 188 ? 16.466 18.525 40.441 1.00 8.46 209 ALA A O 1
ATOM 1490 N N . PRO A 1 189 ? 17.013 16.405 40.907 1.00 7.21 210 PRO A N 1
ATOM 1491 C CA . PRO A 1 189 ? 15.671 15.940 40.552 1.00 7.78 210 PRO A CA 1
ATOM 1492 C C . PRO A 1 189 ? 14.646 16.198 41.646 1.00 7.63 210 PRO A C 1
ATOM 1493 O O . PRO A 1 189 ? 14.963 16.317 42.830 1.00 8.00 210 PRO A O 1
ATOM 1497 N N . GLY A 1 190 ? 13.388 16.240 41.215 1.00 6.90 211 GLY A N 1
ATOM 1498 C CA . GLY A 1 190 ? 12.258 16.049 42.108 1.00 8.46 211 GLY A CA 1
ATOM 1499 C C . GLY A 1 190 ? 11.068 15.582 41.304 1.00 8.75 211 GLY A C 1
ATOM 1500 O O . GLY A 1 190 ? 10.981 15.852 40.102 1.00 8.74 211 GLY A O 1
ATOM 1501 N N . ILE A 1 191 ? 10.142 14.870 41.959 1.00 7.90 212 ILE A N 1
ATOM 1502 C CA . ILE A 1 191 ? 8.903 14.444 41.312 1.00 8.74 212 ILE A CA 1
ATOM 1503 C C . ILE A 1 191 ? 7.710 14.940 42.112 1.00 9.39 212 ILE A C 1
ATOM 1504 O O . ILE A 1 191 ? 7.689 14.861 43.346 1.00 10.14 212 ILE A O 1
ATOM 1509 N N . VAL A 1 192 ? 6.721 15.463 41.396 1.00 10.05 213 VAL A N 1
ATOM 1510 C CA . VAL A 1 192 ? 5.450 15.837 41.987 1.00 11.41 213 VAL A CA 1
ATOM 1511 C C . VAL A 1 192 ? 4.337 15.219 41.151 1.00 12.27 213 VAL A C 1
ATOM 1512 O O . VAL A 1 192 ? 4.423 15.169 39.916 1.00 11.34 213 VAL A O 1
ATOM 1516 N N . LYS A 1 193 ? 3.305 14.718 41.824 1.00 11.81 214 LYS A N 1
ATOM 1517 C CA . LYS A 1 193 ? 2.162 14.193 41.104 1.00 15.62 214 LYS A CA 1
ATOM 1518 C C . LYS A 1 193 ? 1.199 15.309 40.745 1.00 16.90 214 LYS A C 1
ATOM 1519 O O . LYS A 1 193 ? 1.085 16.325 41.441 1.00 19.58 214 LYS A O 1
ATOM 1525 N N . HIS A 1 194 ? 0.497 15.107 39.641 1.00 15.23 215 HIS A N 1
ATOM 1526 C CA . HIS A 1 194 ? -0.526 16.044 39.201 1.00 15.09 215 HIS A CA 1
ATOM 1527 C C . HIS A 1 194 ? -1.555 15.237 38.433 1.00 14.63 215 HIS A C 1
ATOM 1528 O O . HIS A 1 194 ? -1.225 14.658 37.396 1.00 14.94 215 HIS A O 1
ATOM 1535 N N . ASN A 1 195 ? -2.780 15.188 38.962 1.00 18.39 216 ASN A N 1
ATOM 1536 C CA . ASN A 1 195 ? -3.895 14.466 38.344 1.00 19.92 216 ASN A CA 1
ATOM 1537 C C . ASN A 1 195 ? -3.512 13.028 37.990 1.00 16.06 216 ASN A C 1
ATOM 1538 O O . ASN A 1 195 ? -3.798 12.533 36.899 1.00 19.10 216 ASN A O 1
ATOM 1547 N N . GLY A 1 196 ? -2.843 12.356 38.927 1.00 16.50 217 GLY A N 1
ATOM 1548 C CA . GLY A 1 196 ? -2.465 10.971 38.758 1.00 14.59 217 GLY A CA 1
ATOM 1549 C C . GLY A 1 196 ? -1.231 10.727 37.915 1.00 16.48 217 GLY A C 1
ATOM 1550 O O . GLY A 1 196 ? -0.772 9.577 37.840 1.00 19.69 217 GLY A O 1
ATOM 1551 N N . GLU A 1 197 ? -0.680 11.760 37.287 1.00 13.74 218 GLU A N 1
ATOM 1552 C CA . GLU A 1 197 ? 0.499 11.673 36.439 1.00 13.54 218 GLU A CA 1
ATOM 1553 C C . GLU A 1 197 ? 1.713 12.141 37.235 1.00 10.61 218 GLU A C 1
ATOM 1554 O O . GLU A 1 197 ? 1.595 12.968 38.146 1.00 12.31 218 GLU A O 1
ATOM 1560 N N . TYR A 1 198 ? 2.881 11.605 36.892 1.00 10.49 219 TYR A N 1
ATOM 1561 C CA . TYR A 1 198 ? 4.125 11.932 37.583 1.00 10.75 219 TYR A CA 1
ATOM 1562 C C . TYR A 1 198 ? 4.909 12.953 36.768 1.00 10.03 219 TYR A C 1
ATOM 1563 O O . TYR A 1 198 ? 5.101 12.776 35.560 1.00 10.97 219 TYR A O 1
ATOM 1572 N N . PHE A 1 199 ? 5.372 14.011 37.428 1.00 9.69 220 PHE A N 1
ATOM 1573 C CA . PHE A 1 199 ? 6.139 15.061 36.772 1.00 9.94 220 PHE A CA 1
ATOM 1574 C C . PHE A 1 199 ? 7.512 15.147 37.417 1.00 9.93 220 PHE A C 1
ATOM 1575 O O . PHE A 1 199 ? 7.619 15.427 38.618 1.00 9.67 220 PHE A O 1
ATOM 1583 N N . LEU A 1 200 ? 8.546 14.914 36.615 1.00 8.06 221 LEU A N 1
ATOM 1584 C CA . LEU A 1 200 ? 9.934 15.005 37.039 1.00 7.02 221 LEU A CA 1
ATOM 1585 C C . LEU A 1 200 ? 10.473 16.363 36.615 1.00 8.78 221 LEU A C 1
ATOM 1586 O O . LEU A 1 200 ? 10.312 16.763 35.455 1.00 10.76 221 LEU A O 1
ATOM 1591 N N . ILE A 1 201 ? 11.071 17.084 37.559 1.00 8.49 222 ILE A N 1
ATOM 1592 C CA . ILE A 1 201 ? 11.793 18.324 37.301 1.00 7.78 222 ILE A CA 1
ATOM 1593 C C . ILE A 1 201 ? 13.259 18.056 37.587 1.00 8.81 222 ILE A C 1
ATOM 1594 O O . ILE A 1 201 ? 13.581 17.423 38.597 1.00 7.86 222 ILE A O 1
ATOM 1599 N N . ALA A 1 202 ? 14.146 18.552 36.725 1.00 7.95 223 ALA A N 1
ATOM 1600 C CA . ALA A 1 202 ? 15.570 18.291 36.905 1.00 7.84 223 ALA A CA 1
ATOM 1601 C C . ALA A 1 202 ? 16.377 19.350 36.171 1.00 8.30 223 ALA A C 1
ATOM 1602 O O . ALA A 1 202 ? 15.894 19.990 35.236 1.00 9.95 223 ALA A O 1
ATOM 1604 N N . SER A 1 203 ? 17.612 19.522 36.601 1.00 8.74 224 SER A N 1
ATOM 1605 C CA . SER A 1 203 ? 18.579 20.333 35.880 1.00 9.42 224 SER A CA 1
ATOM 1606 C C . SER A 1 203 ? 19.470 19.453 35.010 1.00 10.10 224 SER A C 1
ATOM 1607 O O . SER A 1 203 ? 19.483 18.228 35.115 1.00 9.70 224 SER A O 1
ATOM 1610 N N . HIS A 1 204 ? 20.235 20.099 34.141 1.00 10.19 225 HIS A N 1
ATOM 1611 C CA . HIS A 1 204 ? 21.371 19.423 33.542 1.00 10.54 225 HIS A CA 1
ATOM 1612 C C . HIS A 1 204 ? 22.605 19.622 34.420 1.00 12.69 225 HIS A C 1
ATOM 1613 O O . HIS A 1 204 ? 22.529 20.188 35.520 1.00 11.68 225 HIS A O 1
ATOM 1620 N N . THR A 1 205 ? 23.752 19.124 33.952 1.00 14.17 226 THR A N 1
ATOM 1621 C CA . THR A 1 205 ? 24.993 19.147 34.734 1.00 16.36 226 THR A CA 1
ATOM 1622 C C . THR A 1 205 ? 25.851 20.298 34.230 1.00 18.46 226 THR A C 1
ATOM 1623 O O . THR A 1 205 ? 26.508 20.189 33.191 1.00 23.40 226 THR A O 1
ATOM 1627 N N . SER A 1 206 ? 25.851 21.402 34.968 1.00 15.82 227 SER A N 1
ATOM 1628 C CA . SER A 1 206 ? 26.722 22.528 34.651 1.00 15.71 227 SER A CA 1
ATOM 1629 C C . SER A 1 206 ? 27.444 23.022 35.900 1.00 18.07 227 SER A C 1
ATOM 1630 O O . SER A 1 206 ? 27.746 24.212 36.025 1.00 18.02 227 SER A O 1
ATOM 1633 N N . GLY A 1 207 ? 27.730 22.112 36.826 1.00 19.00 228 GLY A N 1
ATOM 1634 C CA . GLY A 1 207 ? 28.392 22.486 38.061 1.00 19.54 228 GLY A CA 1
ATOM 1635 C C . GLY A 1 207 ? 27.547 23.450 38.864 1.00 20.50 228 GLY A C 1
ATOM 1636 O O . GLY A 1 207 ? 26.327 23.295 38.998 1.00 20.42 228 GLY A O 1
ATOM 1637 N N . TRP A 1 208 ? 28.213 24.478 39.397 1.00 21.25 229 TRP A N 1
ATOM 1638 C CA . TRP A 1 208 ? 27.561 25.502 40.202 1.00 18.59 229 TRP A CA 1
ATOM 1639 C C . TRP A 1 208 ? 26.693 26.432 39.363 1.00 15.62 229 TRP A C 1
ATOM 1640 O O . TRP A 1 208 ? 25.763 27.045 39.901 1.00 15.99 229 TRP A O 1
ATOM 1661 N N . ALA A 1 209 ? 26.985 26.577 38.071 1.00 14.29 230 ALA A N 1
ATOM 1662 C CA . ALA A 1 209 ? 26.277 27.563 37.269 1.00 13.06 230 ALA A CA 1
ATOM 1663 C C . ALA A 1 209 ? 24.850 27.088 37.016 1.00 10.81 230 ALA A C 1
ATOM 1664 O O . ALA A 1 209 ? 24.622 25.891 36.835 1.00 11.35 230 ALA A O 1
ATOM 1666 N N . PRO A 1 210 ? 23.877 27.995 37.004 1.00 10.35 231 PRO A N 1
ATOM 1667 C CA . PRO A 1 210 ? 22.501 27.592 36.696 1.00 9.78 231 PRO A CA 1
ATOM 1668 C C . PRO A 1 210 ? 22.386 27.218 35.228 1.00 12.11 231 PRO A C 1
ATOM 1669 O O . PRO A 1 210 ? 23.174 27.654 34.387 1.00 10.70 231 PRO A O 1
ATOM 1673 N N . ASN A 1 211 ? 21.387 26.391 34.925 1.00 9.20 232 ASN A N 1
ATOM 1674 C CA . ASN A 1 211 ? 21.089 26.043 33.541 1.00 9.04 232 ASN A CA 1
ATOM 1675 C C . ASN A 1 211 ? 19.575 25.926 33.382 1.00 8.59 232 ASN A C 1
ATOM 1676 O O . ASN A 1 211 ? 18.851 25.932 34.388 1.00 8.53 232 ASN A O 1
ATOM 1681 N N . PRO A 1 212 ? 19.046 25.849 32.149 1.00 8.58 233 PRO A N 1
ATOM 1682 C CA . PRO A 1 212 ? 17.591 25.719 31.981 1.00 10.80 233 PRO A CA 1
ATOM 1683 C C . PRO A 1 212 ? 17.092 24.380 32.506 1.00 9.65 233 PRO A C 1
ATOM 1684 O O . PRO A 1 212 ? 17.412 23.325 31.948 1.00 10.28 233 PRO A O 1
ATOM 1688 N N . ASN A 1 213 ? 16.304 24.419 33.578 1.00 7.80 234 ASN A N 1
ATOM 1689 C CA . ASN A 1 213 ? 15.759 23.200 34.157 1.00 7.32 234 ASN A CA 1
ATOM 1690 C C . ASN A 1 213 ? 14.579 22.704 33.319 1.00 7.61 234 ASN A C 1
ATOM 1691 O O . ASN A 1 213 ? 13.918 23.473 32.611 1.00 10.09 234 ASN A O 1
ATOM 1696 N N . LYS A 1 214 ? 14.324 21.399 33.406 1.00 8.00 235 LYS A N 1
ATOM 1697 C CA . LYS A 1 214 ? 13.420 20.715 32.491 1.00 8.86 235 LYS A CA 1
ATOM 1698 C C . LYS A 1 214 ? 12.361 19.926 33.254 1.00 10.42 235 LYS A C 1
ATOM 1699 O O . LYS A 1 214 ? 12.565 19.514 34.399 1.00 9.91 235 LYS A O 1
ATOM 1705 N N . TRP A 1 215 ? 11.233 19.688 32.579 1.00 9.99 236 TRP A N 1
ATOM 1706 C CA . TRP A 1 215 ? 10.183 18.809 33.078 1.00 9.56 236 TRP A CA 1
ATOM 1707 C C . TRP A 1 215 ? 9.962 17.645 32.116 1.00 9.05 236 TRP A C 1
ATOM 1708 O O . TRP A 1 215 ? 10.180 17.769 30.901 1.00 9.57 236 TRP A O 1
ATOM 1719 N N . PHE A 1 216 ? 9.520 16.518 32.690 1.00 8.21 237 PHE A N 1
ATOM 1720 C CA . PHE A 1 216 ? 9.189 15.277 31.992 1.00 8.69 237 PHE A CA 1
ATOM 1721 C C . PHE A 1 216 ? 7.957 14.717 32.687 1.00 9.85 237 PHE A C 1
ATOM 1722 O O . PHE A 1 216 ? 7.791 14.910 33.891 1.00 9.91 237 PHE A O 1
ATOM 1730 N N . SER A 1 217 ? 7.090 14.018 31.959 1.00 10.05 238 SER A N 1
ATOM 1731 C CA . SER A 1 217 ? 5.944 13.393 32.612 1.00 9.65 238 SER A CA 1
ATOM 1732 C C . SER A 1 217 ? 5.797 11.948 32.158 1.00 9.95 238 SER A C 1
ATOM 1733 O O . SER A 1 217 ? 6.260 11.555 31.081 1.00 11.15 238 SER A O 1
ATOM 1736 N N . ALA A 1 218 ? 5.138 11.163 33.009 1.00 9.46 239 ALA A N 1
ATOM 1737 C CA . ALA A 1 218 ? 4.871 9.760 32.720 1.00 11.00 239 ALA A CA 1
ATOM 1738 C C . ALA A 1 218 ? 3.647 9.334 33.514 1.00 12.12 239 ALA A C 1
ATOM 1739 O O . ALA A 1 218 ? 3.327 9.927 34.546 1.00 11.16 239 ALA A O 1
ATOM 1741 N N . SER A 1 219 ? 2.961 8.299 33.029 1.00 12.65 240 SER A N 1
ATOM 1742 C CA . SER A 1 219 ? 1.858 7.704 33.784 1.00 13.57 240 SER A CA 1
ATOM 1743 C C . SER A 1 219 ? 2.325 6.650 34.779 1.00 11.98 240 SER A C 1
ATOM 1744 O O . SER A 1 219 ? 1.531 6.200 35.614 1.00 15.12 240 SER A O 1
ATOM 1749 N N . SER A 1 220 ? 3.590 6.257 34.715 1.00 13.84 241 SER A N 1
ATOM 1750 C CA . SER A 1 220 ? 4.185 5.322 35.652 1.00 14.80 241 SER A CA 1
ATOM 1751 C C . SER A 1 220 ? 5.626 5.756 35.882 1.00 14.62 241 SER A C 1
ATOM 1752 O O . SER A 1 220 ? 6.254 6.341 34.998 1.00 13.79 241 SER A O 1
ATOM 1755 N N . LEU A 1 221 ? 6.150 5.480 37.074 1.00 12.47 242 LEU A N 1
ATOM 1756 C CA . LEU A 1 221 ? 7.542 5.828 37.333 1.00 13.89 242 LEU A CA 1
ATOM 1757 C C . LEU A 1 221 ? 8.504 5.075 36.429 1.00 11.87 242 LEU A C 1
ATOM 1758 O O . LEU A 1 221 ? 9.631 5.538 36.217 1.00 11.69 242 LEU A O 1
ATOM 1763 N N . ALA A 1 222 ? 8.081 3.937 35.880 1.00 12.51 243 ALA A N 1
ATOM 1764 C CA . ALA A 1 222 ? 8.901 3.183 34.938 1.00 12.38 243 ALA A CA 1
ATOM 1765 C C . ALA A 1 222 ? 8.975 3.833 33.566 1.00 14.38 243 ALA A C 1
ATOM 1766 O O . ALA A 1 222 ? 9.748 3.364 32.719 1.00 17.28 243 ALA A O 1
ATOM 1768 N N . GLY A 1 223 ? 8.211 4.896 33.328 1.00 13.21 244 GLY A N 1
ATOM 1769 C CA . GLY A 1 223 ? 8.113 5.479 32.014 1.00 13.32 244 GLY A CA 1
ATOM 1770 C C . GLY A 1 223 ? 6.990 4.851 31.214 1.00 16.49 244 GLY A C 1
ATOM 1771 O O . GLY A 1 223 ? 6.204 4.052 31.731 1.00 17.01 244 GLY A O 1
ATOM 1772 N N . PRO A 1 224 ? 6.894 5.197 29.925 1.00 14.40 245 PRO A N 1
ATOM 1773 C CA . PRO A 1 224 ? 7.842 6.075 29.235 1.00 13.40 245 PRO A CA 1
ATOM 1774 C C . PRO A 1 224 ? 7.696 7.537 29.634 1.00 11.59 245 PRO A C 1
ATOM 1775 O O . PRO A 1 224 ? 6.588 8.050 29.794 1.00 12.22 245 PRO A O 1
ATOM 1779 N N . TRP A 1 225 ? 8.836 8.188 29.806 1.00 10.70 246 TRP A N 1
ATOM 1780 C CA . TRP A 1 225 ? 8.860 9.597 30.157 1.00 10.15 246 TRP A CA 1
ATOM 1781 C C . TRP A 1 225 ? 8.894 10.450 28.897 1.00 10.64 246 TRP A C 1
ATOM 1782 O O . TRP A 1 225 ? 9.601 10.134 27.934 1.00 11.57 246 TRP A O 1
ATOM 1793 N N . SER A 1 226 ? 8.157 11.556 28.925 1.00 10.00 247 SER A N 1
ATOM 1794 C CA . SER A 1 226 ? 8.209 12.482 27.805 1.00 11.60 247 SER A CA 1
ATOM 1795 C C . SER A 1 226 ? 9.610 13.075 27.670 1.00 12.02 247 SER A C 1
ATOM 1796 O O . SER A 1 226 ? 10.423 13.045 28.599 1.00 13.15 247 SER A O 1
ATOM 1799 N N . ALA A 1 227 ? 9.892 13.601 26.484 1.00 13.03 248 ALA A N 1
ATOM 1800 C CA . ALA A 1 227 ? 11.154 14.282 26.247 1.00 14.53 248 ALA A CA 1
ATOM 1801 C C . ALA A 1 227 ? 11.190 15.610 26.995 1.00 11.40 248 ALA A C 1
ATOM 1802 O O . ALA A 1 227 ? 10.178 16.296 27.144 1.00 13.36 248 ALA A O 1
ATOM 1804 N N . GLN A 1 228 ? 12.388 15.977 27.444 1.00 12.45 249 GLN A N 1
ATOM 1805 C CA . GLN A 1 228 ? 12.572 17.194 28.230 1.00 11.79 249 GLN A CA 1
ATOM 1806 C C . GLN A 1 228 ? 11.945 18.416 27.563 1.00 11.57 249 GLN A C 1
ATOM 1807 O O . GLN A 1 228 ? 12.032 18.606 26.346 1.00 12.56 249 GLN A O 1
ATOM 1813 N N . GLN A 1 229 ? 11.328 19.262 28.385 1.00 9.83 250 GLN A N 1
ATOM 1814 C CA . GLN A 1 229 ? 10.886 20.586 27.970 1.00 10.95 250 GLN A CA 1
ATOM 1815 C C . GLN A 1 229 ? 11.224 21.589 29.070 1.00 12.57 250 GLN A C 1
ATOM 1816 O O . GLN A 1 229 ? 11.347 21.239 30.245 1.00 11.46 250 GLN A O 1
ATOM 1822 N N . ASP A 1 230 ? 11.367 22.850 28.682 1.00 10.76 251 ASP A N 1
ATOM 1823 C CA . ASP A 1 230 ? 11.739 23.901 29.624 1.00 10.03 251 ASP A CA 1
ATOM 1824 C C . ASP A 1 230 ? 10.600 24.242 30.578 1.00 10.35 251 ASP A C 1
ATOM 1825 O O . ASP A 1 230 ? 9.428 24.269 30.193 1.00 12.74 251 ASP A O 1
ATOM 1830 N N . ILE A 1 231 ? 10.962 24.538 31.837 1.00 8.80 252 ILE A N 1
ATOM 1831 C CA . ILE A 1 231 ? 10.006 25.104 32.789 1.00 9.49 252 ILE A CA 1
ATOM 1832 C C . ILE A 1 231 ? 10.054 26.628 32.846 1.00 9.84 252 ILE A C 1
ATOM 1833 O O . ILE A 1 231 ? 9.180 27.235 33.481 1.00 12.09 252 ILE A O 1
ATOM 1838 N N . ALA A 1 232 ? 11.033 27.261 32.205 1.00 9.15 253 ALA A N 1
ATOM 1839 C CA . ALA A 1 232 ? 11.233 28.702 32.272 1.00 8.94 253 ALA A CA 1
ATOM 1840 C C . ALA A 1 232 ? 11.921 29.138 30.987 1.00 11.16 253 ALA A C 1
ATOM 1841 O O . ALA A 1 232 ? 12.437 28.297 30.241 1.00 10.85 253 ALA A O 1
ATOM 1843 N N . PRO A 1 233 ? 11.936 30.442 30.687 1.00 11.10 254 PRO A N 1
ATOM 1844 C CA . PRO A 1 233 ? 12.650 30.903 29.483 1.00 10.95 254 PRO A CA 1
ATOM 1845 C C . PRO A 1 233 ? 14.115 30.491 29.546 1.00 10.22 254 PRO A C 1
ATOM 1846 O O . PRO A 1 233 ? 14.793 30.732 30.541 1.00 10.17 254 PRO A O 1
ATOM 1850 N N . SER A 1 234 ? 14.600 29.840 28.484 1.00 10.79 255 SER A N 1
ATOM 1851 C CA . SER A 1 234 ? 15.913 29.204 28.561 1.00 10.56 255 SER A CA 1
ATOM 1852 C C . SER A 1 234 ? 17.020 30.204 28.868 1.00 10.48 255 SER A C 1
ATOM 1853 O O . SER A 1 234 ? 17.946 29.888 29.624 1.00 11.30 255 SER A O 1
ATOM 1858 N N . ALA A 1 235 ? 16.944 31.418 28.306 1.00 12.30 256 ALA A N 1
ATOM 1859 C CA . ALA A 1 235 ? 18.029 32.371 28.506 1.00 10.15 256 ALA A CA 1
ATOM 1860 C C . ALA A 1 235 ? 18.205 32.734 29.977 1.00 9.92 256 ALA A C 1
ATOM 1861 O O . ALA A 1 235 ? 19.308 33.096 30.399 1.00 11.45 256 ALA A O 1
ATOM 1863 N N . THR A 1 236 ? 17.139 32.630 30.774 1.00 8.98 257 THR A N 1
ATOM 1864 C CA . THR A 1 236 ? 17.234 33.026 32.176 1.00 11.10 257 THR A CA 1
ATOM 1865 C C . THR A 1 236 ? 17.881 31.973 33.064 1.00 9.61 257 THR A C 1
ATOM 1866 O O . THR A 1 236 ? 18.125 32.261 34.238 1.00 9.49 257 THR A O 1
ATOM 1870 N N . ARG A 1 237 ? 18.124 30.766 32.552 1.00 8.97 258 ARG A N 1
ATOM 1871 C CA . ARG A 1 237 ? 18.727 29.693 33.340 1.00 9.98 258 ARG A CA 1
ATOM 1872 C C . ARG A 1 237 ? 17.903 29.433 34.602 1.00 9.08 258 ARG A C 1
ATOM 1873 O O . ARG A 1 237 ? 18.397 29.485 35.732 1.00 8.88 258 ARG A O 1
ATOM 1881 N N . THR A 1 238 ? 16.616 29.150 34.373 1.00 8.72 259 THR A N 1
ATOM 1882 C CA . THR A 1 238 ? 15.641 28.937 35.443 1.00 8.85 259 THR A CA 1
ATOM 1883 C C . THR A 1 238 ? 15.567 30.148 36.363 1.00 8.56 259 THR A C 1
ATOM 1884 O O . THR A 1 238 ? 15.492 30.023 37.588 1.00 9.50 259 THR A O 1
ATOM 1888 N N . TRP A 1 239 ? 15.560 31.340 35.764 1.00 9.00 260 TRP A N 1
ATOM 1889 C CA . TRP A 1 239 ? 15.564 32.574 36.548 1.00 8.87 260 TRP A CA 1
ATOM 1890 C C . TRP A 1 239 ? 16.705 32.557 37.563 1.00 8.93 260 TRP A C 1
ATOM 1891 O O . TRP A 1 239 ? 16.551 32.954 38.722 1.00 10.41 260 TRP A O 1
ATOM 1902 N N . TYR A 1 240 ? 17.866 32.084 37.105 1.00 7.35 261 TYR A N 1
ATOM 1903 C CA . TYR A 1 240 ? 19.061 31.878 37.929 1.00 7.64 261 TYR A CA 1
ATOM 1904 C C . TYR A 1 240 ? 18.756 31.045 39.183 1.00 8.15 261 TYR A C 1
ATOM 1905 O O . TYR A 1 240 ? 18.728 31.537 40.318 1.00 8.49 261 TYR A O 1
ATOM 1914 N N . SER A 1 241 ? 18.551 29.748 38.952 1.00 7.97 262 SER A N 1
ATOM 1915 C CA . SER A 1 241 ? 18.292 28.836 40.059 1.00 8.25 262 SER A CA 1
ATOM 1916 C C . SER A 1 241 ? 18.499 27.408 39.587 1.00 7.54 262 SER A C 1
ATOM 1917 O O . SER A 1 241 ? 18.726 27.141 38.401 1.00 8.51 262 SER A O 1
ATOM 1920 N N . GLN A 1 242 ? 18.418 26.490 40.546 1.00 8.24 263 GLN A N 1
ATOM 1921 C CA . GLN A 1 242 ? 18.515 25.059 40.296 1.00 8.02 263 GLN A CA 1
ATOM 1922 C C . GLN A 1 242 ? 17.497 24.364 41.182 1.00 8.33 263 GLN A C 1
ATOM 1923 O O . GLN A 1 242 ? 17.397 24.674 42.375 1.00 8.16 263 GLN A O 1
ATOM 1929 N N . ASN A 1 243 ? 16.753 23.425 40.596 1.00 8.0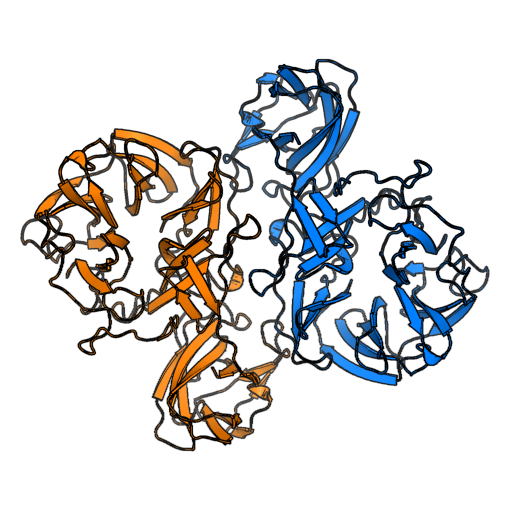5 264 ASN A N 1
ATOM 1930 C CA . ASN A 1 243 ? 15.697 22.722 41.314 1.00 6.70 264 ASN A CA 1
ATOM 1931 C C . ASN A 1 243 ? 16.210 22.130 42.621 1.00 6.82 264 ASN A C 1
ATOM 1932 O O . ASN A 1 243 ? 17.338 21.633 42.702 1.00 7.65 264 ASN A O 1
ATOM 1937 N N . ALA A 1 244 ? 15.345 22.166 43.642 1.00 7.65 265 ALA A N 1
ATOM 1938 C CA . ALA A 1 244 ? 15.622 21.537 44.935 1.00 7.65 265 ALA A CA 1
ATOM 1939 C C . ALA A 1 244 ? 14.449 20.667 45.381 1.00 8.48 265 ALA A C 1
ATOM 1940 O O . ALA A 1 244 ? 14.642 19.513 45.790 1.00 7.59 265 ALA A O 1
ATOM 1942 N N . PHE A 1 245 ? 13.224 21.187 45.287 1.00 7.33 266 PHE A N 1
ATOM 1943 C CA . PHE A 1 245 ? 12.056 20.441 45.739 1.00 7.02 266 PHE A CA 1
ATOM 1944 C C . PHE A 1 245 ? 10.831 20.972 45.018 1.00 8.08 266 PHE A C 1
ATOM 1945 O O . PHE A 1 245 ? 10.715 22.182 44.790 1.00 8.10 266 PHE A O 1
ATOM 1953 N N . ASP A 1 246 ? 9.911 20.074 44.686 1.00 7.30 267 ASP A N 1
ATOM 1954 C CA . ASP A 1 246 ? 8.717 20.433 43.925 1.00 7.31 267 ASP A CA 1
ATOM 1955 C C . ASP A 1 246 ? 7.518 19.994 44.753 1.00 9.59 267 ASP A C 1
ATOM 1956 O O . ASP A 1 246 ? 7.227 18.797 44.851 1.00 9.91 267 ASP A O 1
ATOM 1961 N N . LEU A 1 247 ? 6.858 20.966 45.396 1.00 8.07 268 LEU A N 1
ATOM 1962 C CA . LEU A 1 247 ? 5.827 20.675 46.390 1.00 8.83 268 LEU A CA 1
ATOM 1963 C C . LEU A 1 247 ? 4.453 20.751 45.746 1.00 8.49 268 LEU A C 1
ATOM 1964 O O . LEU A 1 247 ? 4.156 21.737 45.066 1.00 10.49 268 LEU A O 1
ATOM 1969 N N . PRO A 1 248 ? 3.571 19.769 45.927 1.00 9.16 269 PRO A N 1
ATOM 1970 C CA . PRO A 1 248 ? 2.212 19.916 45.387 1.00 9.95 269 PRO A CA 1
ATOM 1971 C C . PRO A 1 248 ? 1.475 21.069 46.056 1.00 10.25 269 PRO A C 1
ATOM 1972 O O . PRO A 1 248 ? 1.683 21.369 47.230 1.00 12.42 269 PRO A O 1
ATOM 1976 N N . LEU A 1 249 ? 0.629 21.744 45.276 1.00 10.58 270 LEU A N 1
ATOM 1977 C CA . LEU A 1 249 ? -0.139 22.890 45.782 1.00 9.85 270 LEU A CA 1
ATOM 1978 C C . LEU A 1 249 ? -1.450 22.926 44.991 1.00 12.60 270 LEU A C 1
ATOM 1979 O O . LEU A 1 249 ? -1.514 23.520 43.916 1.00 12.61 270 LEU A O 1
ATOM 1984 N N . GLY A 1 250 ? -2.479 22.254 45.520 1.00 13.38 271 GLY A N 1
ATOM 1985 C CA . GLY A 1 250 ? -3.752 22.217 44.812 1.00 14.57 271 GLY A CA 1
ATOM 1986 C C . GLY A 1 250 ? -3.578 21.560 43.461 1.00 14.60 271 GLY A C 1
ATOM 1987 O O . GLY A 1 250 ? -2.938 20.511 43.336 1.00 17.65 271 GLY A O 1
ATOM 1988 N N . SER A 1 251 ? -4.128 22.182 42.423 1.00 13.43 272 SER A N 1
ATOM 1989 C CA . SER A 1 251 ? -3.953 21.663 41.075 1.00 15.57 272 SER A CA 1
ATOM 1990 C C . SER A 1 251 ? -2.638 22.097 40.447 1.00 17.64 272 SER A C 1
ATOM 1991 O O . SER A 1 251 ? -2.404 21.814 39.269 1.00 17.95 272 SER A O 1
ATOM 1996 N N . ASN A 1 252 ? -1.775 22.763 41.210 1.00 15.24 273 ASN A N 1
ATOM 1997 C CA . ASN A 1 252 ? -0.467 23.178 40.723 1.00 12.15 273 ASN A CA 1
ATOM 1998 C C . ASN A 1 252 ? 0.628 22.679 41.664 1.00 11.66 273 ASN A C 1
ATOM 1999 O O . ASN A 1 252 ? 0.489 21.624 42.287 1.00 12.15 273 ASN A O 1
ATOM 2004 N N . ALA A 1 253 ? 1.724 23.419 41.759 1.00 9.40 274 ALA A N 1
ATOM 2005 C CA . ALA A 1 253 ? 2.838 23.033 42.608 1.00 8.78 274 ALA A CA 1
ATOM 2006 C C . ALA A 1 253 ? 3.658 24.284 42.883 1.00 9.53 274 ALA A C 1
ATOM 2007 O O . ALA A 1 253 ? 3.403 25.355 42.325 1.00 9.68 274 ALA A O 1
ATOM 2009 N N . ILE A 1 254 ? 4.652 24.137 43.757 1.00 8.92 275 ILE A N 1
ATOM 2010 C CA . ILE A 1 254 ? 5.634 25.183 44.007 1.00 9.45 275 ILE A CA 1
ATOM 2011 C C . ILE A 1 254 ? 6.992 24.656 43.574 1.00 8.31 275 ILE A C 1
ATOM 2012 O O . ILE A 1 254 ? 7.435 23.596 44.042 1.00 8.88 275 ILE A O 1
ATOM 2017 N N . TYR A 1 255 ? 7.649 25.397 42.687 1.00 6.62 276 TYR A N 1
ATOM 2018 C CA . TYR A 1 255 ? 9.046 25.164 42.371 1.00 8.46 276 TYR A CA 1
ATOM 2019 C C . TYR A 1 255 ? 9.895 25.776 43.477 1.00 7.99 276 TYR A C 1
ATOM 2020 O O . TYR A 1 255 ? 9.821 26.989 43.723 1.00 8.56 276 TYR A O 1
ATOM 2029 N N . MET A 1 256 ? 10.680 24.955 44.169 1.00 7.99 277 MET A N 1
ATOM 2030 C CA . MET A 1 256 ? 11.613 25.441 45.183 1.00 7.26 277 MET A CA 1
ATOM 2031 C C . MET A 1 256 ? 13.010 25.162 44.673 1.00 8.38 277 MET A C 1
ATOM 2032 O O . MET A 1 256 ? 13.394 24.002 44.515 1.00 8.05 277 MET A O 1
ATOM 2037 N N . GLY A 1 257 ? 13.752 26.230 44.382 1.00 7.00 278 GLY A N 1
ATOM 2038 C CA . GLY A 1 257 ? 15.104 26.119 43.886 1.00 8.76 278 GLY A CA 1
ATOM 2039 C C . GLY A 1 257 ? 16.095 26.864 44.767 1.00 7.06 278 GLY A C 1
ATOM 2040 O O . GLY A 1 257 ? 15.724 27.642 45.660 1.00 8.26 278 GLY A O 1
ATOM 2041 N N . ASP A 1 258 ? 17.371 26.619 44.493 1.00 7.96 279 ASP A N 1
ATOM 2042 C CA . ASP A 1 258 ? 18.487 27.309 45.138 1.00 7.61 279 ASP A CA 1
ATOM 2043 C C . ASP A 1 258 ? 19.176 28.201 44.119 1.00 8.58 279 ASP A C 1
ATOM 2044 O O . ASP A 1 258 ? 19.361 27.805 42.965 1.00 8.54 279 ASP A O 1
ATOM 2049 N N . ARG A 1 259 ? 19.581 29.400 44.547 1.00 7.17 280 ARG A N 1
ATOM 2050 C CA . ARG A 1 259 ? 20.509 30.225 43.770 1.00 8.40 280 ARG A CA 1
ATOM 2051 C C . ARG A 1 259 ? 21.856 30.083 44.466 1.00 9.70 280 ARG A C 1
ATOM 2052 O O . ARG A 1 259 ? 22.112 30.736 45.481 1.00 9.28 280 ARG A O 1
ATOM 2060 N N . TRP A 1 260 ? 22.698 29.197 43.941 1.00 10.04 281 TRP A N 1
ATOM 2061 C CA . TRP A 1 260 ? 23.972 28.903 44.581 1.00 9.73 281 TRP A CA 1
ATOM 2062 C C . TRP A 1 260 ? 24.938 30.051 44.353 1.00 10.59 281 TRP A C 1
ATOM 2063 O O . TRP A 1 260 ? 25.098 30.534 43.225 1.00 12.13 281 TRP A O 1
ATOM 2074 N N . ARG A 1 261 ? 25.602 30.476 45.420 1.00 12.91 282 ARG A N 1
ATOM 2075 C CA . ARG A 1 261 ? 26.600 31.539 45.340 1.00 12.02 282 ARG A CA 1
ATOM 2076 C C . ARG A 1 261 ? 27.917 30.953 45.833 1.00 11.63 282 ARG A C 1
ATOM 2077 O O . ARG A 1 261 ? 28.209 30.998 47.036 1.00 14.34 282 ARG A O 1
ATOM 2085 N N . PRO A 1 262 ? 28.736 30.377 44.941 1.00 12.93 283 PRO A N 1
ATOM 2086 C CA . PRO A 1 262 ? 29.932 29.641 45.404 1.00 18.26 283 PRO A CA 1
ATOM 2087 C C . PRO A 1 262 ? 30.895 30.440 46.268 1.00 18.02 283 PRO A C 1
ATOM 2088 O O . PRO A 1 262 ? 31.489 29.862 47.186 1.00 23.55 283 PRO A O 1
ATOM 2092 N N . SER A 1 263 ? 31.049 31.742 46.030 1.00 20.27 284 SER A N 1
ATOM 2093 C CA . SER A 1 263 ? 31.986 32.539 46.816 1.00 30.01 284 SER A CA 1
ATOM 2094 C C . SER A 1 263 ? 31.420 32.987 48.159 1.00 24.26 284 SER A C 1
ATOM 2095 O O . SER A 1 263 ? 32.164 33.542 48.974 1.00 23.68 284 SER A O 1
ATOM 2098 N N . LEU A 1 264 ? 30.134 32.755 48.417 1.00 17.01 285 LEU A N 1
ATOM 2099 C CA . LEU A 1 264 ? 29.488 33.150 49.657 1.00 15.82 285 LEU A CA 1
ATOM 2100 C C . LEU A 1 264 ? 28.301 32.204 49.845 1.00 14.24 285 LEU A C 1
ATOM 2101 O O . LEU A 1 264 ? 27.126 32.601 49.787 1.00 13.69 285 LEU A O 1
ATOM 2106 N N . LEU A 1 265 ? 28.624 30.927 50.080 1.00 12.41 286 LEU A N 1
ATOM 2107 C CA . LEU A 1 265 ? 27.618 29.866 50.014 1.00 13.03 286 LEU A CA 1
ATOM 2108 C C . LEU A 1 265 ? 26.502 30.065 51.022 1.00 12.50 286 LEU A C 1
ATOM 2109 O O . LEU A 1 265 ? 25.350 29.708 50.747 1.00 14.31 286 LEU A O 1
ATOM 2114 N N . GLY A 1 266 ? 26.813 30.610 52.198 1.00 13.61 287 GLY A N 1
ATOM 2115 C CA . GLY A 1 266 ? 25.780 30.826 53.188 1.00 15.15 287 GLY A CA 1
ATOM 2116 C C . GLY A 1 266 ? 24.765 31.856 52.792 1.00 13.61 287 GLY A C 1
ATOM 2117 O O . GLY A 1 266 ? 23.707 31.935 53.426 1.00 16.93 287 GLY A O 1
ATOM 2118 N N . SER A 1 267 ? 25.057 32.640 51.761 1.00 11.54 288 SER A N 1
ATOM 2119 C CA . SER A 1 267 ? 24.126 33.616 51.226 1.00 11.43 288 SER A CA 1
ATOM 2120 C C . SER A 1 267 ? 23.465 33.141 49.940 1.00 10.42 288 SER A C 1
ATOM 2121 O O . SER A 1 267 ? 22.812 33.937 49.256 1.00 11.42 288 SER A O 1
ATOM 2124 N N . SER A 1 268 ? 23.610 31.861 49.599 1.00 10.07 289 SER A N 1
ATOM 2125 C CA . SER A 1 268 ? 22.809 31.306 48.516 1.00 10.65 289 SER A CA 1
ATOM 2126 C C . SER A 1 268 ? 21.329 31.501 48.835 1.00 8.46 289 SER A C 1
ATOM 2127 O O . SER A 1 268 ? 20.899 31.327 49.978 1.00 10.46 289 SER A O 1
ATOM 2130 N N . ARG A 1 269 ? 20.552 31.887 47.821 1.00 10.14 290 ARG A N 1
ATOM 2131 C CA . ARG A 1 269 ? 19.182 32.339 48.027 1.00 10.06 290 ARG A CA 1
ATOM 2132 C C . ARG A 1 269 ? 18.190 31.238 47.672 1.00 8.89 290 ARG A C 1
ATOM 2133 O O . ARG A 1 269 ? 18.542 30.209 47.087 1.00 8.54 290 ARG A O 1
ATOM 2141 N N . TYR A 1 270 ? 16.937 31.460 48.059 1.00 9.05 291 TYR A N 1
ATOM 2142 C CA . TYR A 1 270 ? 15.852 30.521 47.833 1.00 8.16 291 TYR A CA 1
ATOM 2143 C C . TYR A 1 270 ? 14.946 31.124 46.774 1.00 9.49 291 TYR A C 1
ATOM 2144 O O . TYR A 1 270 ? 14.409 32.226 46.960 1.00 11.77 291 TYR A O 1
ATOM 2153 N N . ILE A 1 271 ? 14.820 30.423 45.655 1.00 7.75 292 ILE A N 1
ATOM 2154 C CA . ILE A 1 271 ? 14.055 30.872 44.508 1.00 8.32 292 ILE A CA 1
ATOM 2155 C C . ILE A 1 271 ? 12.825 29.976 44.468 1.00 8.01 292 ILE A C 1
ATOM 2156 O O . ILE A 1 271 ? 12.894 28.823 44.025 1.00 9.35 292 ILE A O 1
ATOM 2161 N N . TRP A 1 272 ? 11.708 30.487 44.977 1.00 7.65 293 TRP A N 1
ATOM 2162 C CA . TRP A 1 272 ? 10.445 29.755 45.010 1.00 7.51 293 TRP A CA 1
ATOM 2163 C C . TRP A 1 272 ? 9.432 30.484 44.143 1.00 6.37 293 TRP A C 1
ATOM 2164 O O . TRP A 1 272 ? 9.204 31.686 44.333 1.00 8.02 293 TRP A O 1
ATOM 2175 N N . TYR A 1 273 ? 8.822 29.760 43.209 1.00 6.69 294 TYR A N 1
ATOM 2176 C CA . TYR A 1 273 ? 7.814 30.316 42.321 1.00 7.03 294 TYR A CA 1
ATOM 2177 C C . TYR A 1 273 ? 6.668 29.328 42.170 1.00 7.96 294 TYR A C 1
ATOM 2178 O O . TYR A 1 273 ? 6.871 28.111 42.278 1.00 8.29 294 TYR A O 1
ATOM 2187 N N . PRO A 1 274 ? 5.464 29.814 41.884 1.00 9.16 295 PRO A N 1
ATOM 2188 C CA . PRO A 1 274 ? 4.393 28.896 41.488 1.00 7.57 295 PRO A CA 1
ATOM 2189 C C . PRO A 1 274 ? 4.802 28.125 40.241 1.00 8.60 295 PRO A C 1
ATOM 2190 O O . PRO A 1 274 ? 5.442 28.659 39.335 1.00 10.14 295 PRO A O 1
ATOM 2194 N N . LEU A 1 275 ? 4.439 26.859 40.209 1.00 9.36 296 LEU A N 1
ATOM 2195 C CA . LEU A 1 275 ? 4.619 26.016 39.036 1.00 10.46 296 LEU A CA 1
ATOM 2196 C C . LEU A 1 275 ? 3.204 25.753 38.547 1.00 12.09 296 LEU A C 1
ATOM 2197 O O . LEU A 1 275 ? 2.465 24.970 39.153 1.00 13.97 296 LEU A O 1
ATOM 2202 N N . ASP A 1 276 ? 2.814 26.444 37.485 1.00 11.78 297 ASP A N 1
ATOM 2203 C CA . ASP A 1 276 ? 1.438 26.428 37.023 1.00 12.22 297 ASP A CA 1
ATOM 2204 C C . ASP A 1 276 ? 1.244 25.358 35.959 1.00 14.43 297 ASP A C 1
ATOM 2205 O O . ASP A 1 276 ? 1.995 25.300 34.980 1.00 13.00 297 ASP A O 1
ATOM 2214 N N . PHE A 1 277 ? 0.237 24.512 36.165 1.00 13.44 298 PHE A N 1
ATOM 2215 C CA . PHE A 1 277 ? -0.070 23.397 35.279 1.00 15.22 298 PHE A CA 1
ATOM 2216 C C . PHE A 1 277 ? -1.273 23.661 34.383 1.00 23.50 298 PHE A C 1
ATOM 2217 O O . PHE A 1 277 ? -1.692 22.751 33.657 1.00 26.20 298 PHE A O 1
ATOM 2225 N N . SER A 1 278 ? -1.839 24.869 34.422 1.00 21.04 299 SER A N 1
ATOM 2226 C CA . SER A 1 278 ? -3.094 25.138 33.726 1.00 22.70 299 SER A CA 1
ATOM 2227 C C . SER A 1 278 ? -3.037 24.844 32.231 1.00 28.19 299 SER A C 1
ATOM 2228 O O . SER A 1 278 ? -4.088 24.630 31.618 1.00 30.88 299 SER A O 1
ATOM 2231 N N . SER A 1 279 ? -1.855 24.835 31.623 1.00 24.67 300 SER A N 1
ATOM 2232 C CA . SER A 1 279 ? -1.738 24.510 30.208 1.00 28.23 300 SER A CA 1
ATOM 2233 C C . SER A 1 279 ? -1.489 23.026 29.963 1.00 27.89 300 SER A C 1
ATOM 2234 O O . SER A 1 279 ? -1.279 22.627 28.813 1.00 41.74 300 SER A O 1
ATOM 2237 N N . GLY A 1 280 ? -1.524 22.202 31.009 1.00 26.81 301 GLY A N 1
ATOM 2238 C CA . GLY A 1 280 ? -1.106 20.818 30.920 1.00 34.54 301 GLY A CA 1
ATOM 2239 C C . GLY A 1 280 ? 0.388 20.600 31.024 1.00 28.98 301 GLY A C 1
ATOM 2240 O O . GLY A 1 280 ? 0.820 19.495 31.382 1.00 31.60 301 GLY A O 1
ATOM 2241 N N . ALA A 1 281 ? 1.188 21.612 30.718 1.00 26.21 302 ALA A N 1
ATOM 2242 C CA . ALA A 1 281 ? 2.626 21.591 30.891 1.00 19.55 302 ALA A CA 1
ATOM 2243 C C . ALA A 1 281 ? 2.970 22.499 32.055 1.00 24.65 302 ALA A C 1
ATOM 2244 O O . ALA A 1 281 ? 2.434 23.613 32.130 1.00 24.12 302 ALA A O 1
ATOM 2246 N N . PRO A 1 282 ? 3.819 22.075 32.989 1.00 14.26 303 PRO A N 1
ATOM 2247 C CA . PRO A 1 282 ? 4.178 22.966 34.099 1.00 16.73 303 PRO A CA 1
ATOM 2248 C C . PRO A 1 282 ? 5.110 24.073 33.629 1.00 15.82 303 PRO A C 1
ATOM 2249 O O . PRO A 1 282 ? 5.986 23.858 32.792 1.00 15.27 303 PRO A O 1
ATOM 2253 N N . GLN A 1 283 ? 4.892 25.273 34.156 1.00 12.17 304 GLN A N 1
ATOM 2254 C CA . GLN A 1 283 ? 5.708 26.435 33.823 1.00 11.78 304 GLN A CA 1
ATOM 2255 C C . GLN A 1 283 ? 5.867 27.284 35.069 1.00 11.29 304 GLN A C 1
ATOM 2256 O O . GLN A 1 283 ? 4.894 27.518 35.787 1.00 10.41 304 GLN A O 1
ATOM 2262 N N . ILE A 1 284 ? 7.099 27.723 35.338 1.00 10.59 305 ILE A N 1
ATOM 2263 C CA . ILE A 1 284 ? 7.320 28.668 36.422 1.00 8.95 305 ILE A CA 1
ATOM 2264 C C . ILE A 1 284 ? 6.563 29.951 36.114 1.00 10.46 305 ILE A C 1
ATOM 2265 O O . ILE A 1 284 ? 6.618 30.468 34.991 1.00 10.54 305 ILE A O 1
ATOM 2270 N N . VAL A 1 285 ? 5.830 30.451 37.100 1.00 9.92 306 VAL A N 1
ATOM 2271 C CA . VAL A 1 285 ? 5.245 31.785 37.049 1.00 10.67 306 VAL A CA 1
ATOM 2272 C C . VAL A 1 285 ? 6.265 32.722 37.681 1.00 8.85 306 VAL A C 1
ATOM 2273 O O . VAL A 1 285 ? 6.543 32.630 38.880 1.00 9.20 306 VAL A O 1
ATOM 2277 N N . HIS A 1 286 ? 6.856 33.602 36.879 1.00 10.45 307 HIS A N 1
ATOM 2278 C CA . HIS A 1 286 ? 7.887 34.500 37.397 1.00 11.15 307 HIS A CA 1
ATOM 2279 C C . HIS A 1 286 ? 7.221 35.644 38.149 1.00 12.26 307 HIS A C 1
ATOM 2280 O O . HIS A 1 286 ? 6.877 36.683 37.575 1.00 16.20 307 HIS A O 1
ATOM 2287 N N . ALA A 1 287 ? 7.054 35.447 39.451 1.00 10.03 308 ALA A N 1
ATOM 2288 C CA . ALA A 1 287 ? 6.369 36.385 40.336 1.00 9.55 308 ALA A CA 1
ATOM 2289 C C . ALA A 1 287 ? 7.377 36.872 41.362 1.00 9.38 308 ALA A C 1
ATOM 2290 O O . ALA A 1 287 ? 7.775 36.112 42.253 1.00 10.32 308 ALA A O 1
ATOM 2292 N N . ASP A 1 288 ? 7.785 38.144 41.248 1.00 10.07 309 ASP A N 1
ATOM 2293 C CA . ASP A 1 288 ? 8.767 38.692 42.178 1.00 9.97 309 ASP A CA 1
ATOM 2294 C C . ASP A 1 288 ? 8.258 38.646 43.610 1.00 8.04 309 ASP A C 1
ATOM 2295 O O . ASP A 1 288 ? 9.043 38.454 44.544 1.00 9.00 309 ASP A O 1
ATOM 2300 N N . VAL A 1 289 ? 6.946 38.807 43.790 1.00 10.25 310 VAL A N 1
ATOM 2301 C CA . VAL A 1 289 ? 6.294 38.812 45.093 1.00 10.77 310 VAL A CA 1
ATOM 2302 C C . VAL A 1 289 ? 4.993 38.038 44.935 1.00 11.23 310 VAL A C 1
ATOM 2303 O O . VAL A 1 289 ? 4.149 38.399 44.111 1.00 10.73 310 VAL A O 1
ATOM 2307 N N . TRP A 1 290 ? 4.827 36.966 45.699 1.00 9.83 311 TRP A N 1
ATOM 2308 C CA . TRP A 1 290 ? 3.579 36.222 45.638 1.00 10.96 311 TRP A CA 1
ATOM 2309 C C . TRP A 1 290 ? 3.237 35.688 47.015 1.00 10.99 311 TRP A C 1
ATOM 2310 O O . TRP A 1 290 ? 4.083 35.606 47.904 1.00 12.01 311 TRP A O 1
ATOM 2321 N N . SER A 1 291 ? 1.967 35.331 47.187 1.00 12.43 312 SER A N 1
ATOM 2322 C CA . SER A 1 291 ? 1.468 34.795 48.444 1.00 12.77 312 SER A CA 1
ATOM 2323 C C . SER A 1 291 ? 0.938 33.391 48.209 1.00 11.70 312 SER A C 1
ATOM 2324 O O . SER A 1 291 ? 0.488 33.056 47.111 1.00 10.60 312 SER A O 1
ATOM 2331 N N . VAL A 1 292 ? 0.986 32.571 49.251 1.00 12.45 313 VAL A N 1
ATOM 2332 C CA . VAL A 1 292 ? 0.579 31.178 49.161 1.00 13.80 313 VAL A CA 1
ATOM 2333 C C . VAL A 1 292 ? -0.453 30.902 50.243 1.00 12.90 313 VAL A C 1
ATOM 2334 O O . VAL A 1 292 ? -0.364 31.439 51.353 1.00 13.75 313 VAL A O 1
ATOM 2338 N N . ASN A 1 293 ? -1.441 30.083 49.912 1.00 13.88 314 ASN A N 1
ATOM 2339 C CA . ASN A 1 293 ? -2.421 29.586 50.877 1.00 14.62 314 ASN A CA 1
ATOM 2340 C C . ASN A 1 293 ? -2.318 28.073 50.769 1.00 12.21 314 ASN A C 1
ATOM 2341 O O . ASN A 1 293 ? -2.964 27.456 49.919 1.00 14.17 314 ASN A O 1
ATOM 2346 N N . VAL A 1 294 ? -1.470 27.482 51.614 1.00 13.08 315 VAL A N 1
ATOM 2347 C CA . VAL A 1 294 ? -1.195 26.059 51.474 1.00 14.11 315 VAL A CA 1
ATOM 2348 C C . VAL A 1 294 ? -2.420 25.218 51.829 1.00 15.83 315 VAL A C 1
ATOM 2349 O O . VAL A 1 294 ? -2.606 24.127 51.281 1.00 21.43 315 VAL A O 1
ATOM 2353 N N . GLN A 1 295 ? -3.286 25.719 52.712 1.00 15.98 316 GLN A N 1
ATOM 2354 C CA . GLN A 1 295 ? -4.501 24.985 53.061 1.00 18.45 316 GLN A CA 1
ATOM 2355 C C . GLN A 1 295 ? -5.509 24.986 51.915 1.00 18.79 316 GLN A C 1
ATOM 2356 O O . GLN A 1 295 ? -6.209 23.987 51.693 1.00 18.03 316 GLN A O 1
ATOM 2362 N N . ALA A 1 296 ? -5.615 26.104 51.190 1.00 13.87 317 ALA A N 1
ATOM 2363 C CA . ALA A 1 296 ? -6.495 26.179 50.031 1.00 13.88 317 ALA A CA 1
ATOM 2364 C C . ALA A 1 296 ? -5.880 25.546 48.794 1.00 14.02 317 ALA A C 1
ATOM 2365 O O . ALA A 1 296 ? -6.612 25.215 47.855 1.00 16.14 317 ALA A O 1
ATOM 2367 N N . GLY A 1 297 ? -4.560 25.379 48.766 1.00 11.97 318 GLY A N 1
ATOM 2368 C CA . GLY A 1 297 ? -3.880 24.919 47.570 1.00 14.01 318 GLY A CA 1
ATOM 2369 C C . GLY A 1 297 ? -3.795 25.976 46.490 1.00 10.58 318 GLY A C 1
ATOM 2370 O O . GLY A 1 297 ? -3.897 25.651 45.301 1.00 14.83 318 GLY A O 1
ATOM 2371 N N . THR A 1 298 ? -3.641 27.245 46.877 1.00 12.62 319 THR A N 1
ATOM 2372 C CA . THR A 1 298 ? -3.707 28.359 45.947 1.00 13.98 319 THR A CA 1
ATOM 2373 C C . THR A 1 298 ? -2.509 29.276 46.138 1.00 13.51 319 THR A C 1
ATOM 2374 O O . THR A 1 298 ? -1.804 29.229 47.147 1.00 11.71 319 THR A O 1
ATOM 2378 N N . TYR A 1 299 ? -2.280 30.107 45.135 1.00 14.22 320 TYR A N 1
ATOM 2379 C CA . TYR A 1 299 ? -1.279 31.155 45.207 1.00 14.06 320 TYR A CA 1
ATOM 2380 C C . TYR A 1 299 ? -1.876 32.410 44.594 1.00 14.27 320 TYR A C 1
ATOM 2381 O O . TYR A 1 299 ? -2.818 32.346 43.798 1.00 15.33 320 TYR A O 1
ATOM 2390 N N . SER A 1 300 ? -1.309 33.557 44.964 1.00 12.84 321 SER A N 1
ATOM 2391 C CA . SER A 1 300 ? -1.739 34.845 44.429 1.00 14.76 321 SER A CA 1
ATOM 2392 C C . SER A 1 300 ? -0.519 35.706 44.139 1.00 15.44 321 SER A C 1
ATOM 2393 O O . SER A 1 300 ? 0.301 35.950 45.027 1.00 16.94 321 SER A O 1
ATOM 2400 N N . VAL A 1 301 ? -0.415 36.180 42.907 1.00 13.90 322 VAL A N 1
ATOM 2401 C CA . VAL A 1 301 ? 0.714 37.000 42.474 1.00 14.28 322 VAL A CA 1
ATOM 2402 C C . VAL A 1 301 ? 0.414 38.462 42.774 1.00 15.59 322 VAL A C 1
ATOM 2403 O O . VAL A 1 301 ? -0.640 38.976 42.386 1.00 17.07 322 VAL A O 1
ATOM 2407 N N . ALA A 1 302 ? 1.343 39.135 43.450 1.00 15.90 323 ALA A N 1
ATOM 2408 C CA . ALA A 1 302 ? 1.149 40.541 43.780 1.00 14.31 323 ALA A CA 1
ATOM 2409 C C . ALA A 1 302 ? 1.294 41.399 42.531 1.00 18.56 323 ALA A C 1
ATOM 2410 O O . ALA A 1 302 ? 2.143 41.139 41.677 1.00 17.82 323 ALA A O 1
ATOM 2412 N N . SER A 1 303 ? 0.448 42.419 42.420 1.00 19.68 324 SER A N 1
ATOM 2413 C CA . SER A 1 303 ? 0.535 43.363 41.317 1.00 23.48 324 SER A CA 1
ATOM 2414 C C . SER A 1 303 ? 1.426 44.530 41.715 1.00 18.36 324 SER A C 1
ATOM 2415 O O . SER A 1 303 ? 1.446 44.950 42.876 1.00 23.13 324 SER A O 1
ATOM 2418 N N . GLY A 1 304 ? 2.184 45.042 40.744 1.00 19.42 325 GLY A N 1
ATOM 2419 C CA . GLY A 1 304 ? 3.098 46.131 41.003 1.00 18.87 325 GLY A CA 1
ATOM 2420 C C . GLY A 1 304 ? 3.000 47.194 39.928 1.00 19.92 325 GLY A C 1
ATOM 2421 O O . GLY A 1 304 ? 2.317 47.024 38.916 1.00 23.97 325 GLY A O 1
ATOM 2422 N N . THR A 1 305 ? 3.702 48.295 40.162 1.00 16.18 326 THR A N 1
ATOM 2423 C CA . THR A 1 305 ? 3.758 49.396 39.209 1.00 19.69 326 THR A CA 1
ATOM 2424 C C . THR A 1 305 ? 5.162 49.453 38.617 1.00 14.10 326 THR A C 1
ATOM 2425 O O . THR A 1 305 ? 6.145 49.538 39.360 1.00 13.83 326 THR A O 1
ATOM 2429 N N . SER A 1 306 ? 5.250 49.394 37.291 1.00 13.96 327 SER A N 1
ATOM 2430 C CA . SER A 1 306 ? 6.528 49.338 36.592 1.00 10.65 327 SER A CA 1
ATOM 2431 C C . SER A 1 306 ? 6.994 50.732 36.202 1.00 13.01 327 SER A C 1
ATOM 2432 O O . SER A 1 306 ? 6.200 51.558 35.744 1.00 14.51 327 SER A O 1
ATOM 2437 N N . TYR A 1 307 ? 8.297 50.969 36.344 1.00 10.67 328 TYR A N 1
ATOM 2438 C CA . TYR A 1 307 ? 8.941 52.212 35.924 1.00 12.41 328 TYR A CA 1
ATOM 2439 C C . TYR A 1 307 ? 10.172 51.845 35.110 1.00 11.93 328 TYR A C 1
ATOM 2440 O O . TYR A 1 307 ? 11.062 51.155 35.618 1.00 12.14 328 TYR A O 1
ATOM 2449 N N . GLU A 1 308 ? 10.247 52.330 33.875 1.00 11.28 329 GLU A N 1
ATOM 2450 C CA . GLU A 1 308 ? 11.402 52.056 33.029 1.00 11.87 329 GLU A CA 1
ATOM 2451 C C . GLU A 1 308 ? 12.577 52.928 33.442 1.00 11.61 329 GLU A C 1
ATOM 2452 O O . GLU A 1 308 ? 12.421 54.135 33.646 1.00 12.36 329 GLU A O 1
ATOM 2458 N N . ALA A 1 309 ? 13.760 52.319 33.562 1.00 11.95 330 ALA A N 1
ATOM 2459 C CA . ALA A 1 309 ? 14.944 53.087 33.931 1.00 12.82 330 ALA A CA 1
ATOM 2460 C C . ALA A 1 309 ? 15.233 54.186 32.916 1.00 10.95 330 ALA A C 1
ATOM 2461 O O . ALA A 1 309 ? 15.658 55.290 33.287 1.00 11.99 330 ALA A O 1
ATOM 2463 N N . GLU A 1 310 ? 14.987 53.913 31.633 1.00 10.99 331 GLU A N 1
ATOM 2464 C CA . GLU A 1 310 ? 15.312 54.867 30.583 1.00 12.31 331 GLU A CA 1
ATOM 2465 C C . GLU A 1 310 ? 14.409 56.091 30.610 1.00 14.84 331 GLU A C 1
ATOM 2466 O O . GLU A 1 310 ? 14.740 57.094 29.972 1.00 16.18 331 GLU A O 1
ATOM 2472 N N . ASN A 1 311 ? 13.292 56.036 31.330 1.00 13.44 332 ASN A N 1
ATOM 2473 C CA . ASN A 1 311 ? 12.449 57.204 31.534 1.00 16.07 332 ASN A CA 1
ATOM 2474 C C . ASN A 1 311 ? 12.856 58.005 32.760 1.00 19.96 332 ASN A C 1
ATOM 2475 O O . ASN A 1 311 ? 12.261 59.055 33.026 1.00 19.25 332 ASN A O 1
ATOM 2480 N N . GLY A 1 312 ? 13.860 57.545 33.500 1.00 16.93 333 GLY A N 1
ATOM 2481 C CA . GLY A 1 312 ? 14.360 58.272 34.641 1.00 16.03 333 GLY A CA 1
ATOM 2482 C C . GLY A 1 312 ? 15.311 59.373 34.232 1.00 17.53 333 GLY A C 1
ATOM 2483 O O . GLY A 1 312 ? 15.626 59.569 33.058 1.00 18.64 333 GLY A O 1
ATOM 2484 N N . GLN A 1 313 ? 15.786 60.103 35.237 1.00 14.17 334 GLN A N 1
ATOM 2485 C CA . GLN A 1 313 ? 16.668 61.239 35.025 1.00 13.13 334 GLN A CA 1
ATOM 2486 C C . GLN A 1 313 ? 18.101 60.762 35.228 1.00 11.42 334 GLN A C 1
ATOM 2487 O O . GLN A 1 313 ? 18.500 60.397 36.343 1.00 13.71 334 GLN A O 1
ATOM 2493 N N . ARG A 1 314 ? 18.876 60.760 34.147 1.00 14.12 335 ARG A N 1
ATOM 2494 C CA . ARG A 1 314 ? 20.262 60.323 34.219 1.00 14.01 335 ARG A CA 1
ATOM 2495 C C . ARG A 1 314 ? 21.146 61.456 34.705 1.00 14.86 335 ARG A C 1
ATOM 2496 O O . ARG A 1 314 ? 20.911 62.623 34.381 1.00 20.00 335 ARG A O 1
ATOM 2504 N N . GLY A 1 315 ? 22.155 61.107 35.492 1.00 13.98 336 GLY A N 1
ATOM 2505 C CA . GLY A 1 315 ? 23.156 62.063 35.916 1.00 16.18 336 GLY A CA 1
ATOM 2506 C C . GLY A 1 315 ? 24.551 61.545 35.631 1.00 17.58 336 GLY A C 1
ATOM 2507 O O . GLY A 1 315 ? 24.814 60.339 35.653 1.00 14.91 336 GLY A O 1
ATOM 2508 N N . GLY A 1 316 ? 25.450 62.480 35.340 1.00 16.87 337 GLY A N 1
ATOM 2509 C CA . GLY A 1 316 ? 26.824 62.098 35.077 1.00 15.17 337 GLY A CA 1
ATOM 2510 C C . GLY A 1 316 ? 26.934 61.298 33.791 1.00 14.28 337 GLY A C 1
ATOM 2511 O O . GLY A 1 316 ? 26.328 61.640 32.769 1.00 15.88 337 GLY A O 1
ATOM 2512 N N . SER A 1 317 ? 27.677 60.197 33.846 1.00 14.69 338 SER A N 1
ATOM 2513 C CA . SER A 1 317 ? 28.104 59.493 32.645 1.00 14.97 338 SER A CA 1
ATOM 2514 C C . SER A 1 317 ? 27.204 58.322 32.257 1.00 13.72 338 SER A C 1
ATOM 2515 O O . SER A 1 317 ? 27.592 57.529 31.391 1.00 14.86 338 SER A O 1
ATOM 2518 N N . SER A 1 318 ? 26.019 58.198 32.845 1.00 12.80 339 SER A N 1
ATOM 2519 C CA . SER A 1 318 ? 25.148 57.093 32.457 1.00 11.08 339 SER A CA 1
ATOM 2520 C C . SER A 1 318 ? 24.509 57.361 31.093 1.00 13.01 339 SER A C 1
ATOM 2521 O O . SER A 1 318 ? 24.381 58.510 30.647 1.00 13.81 339 SER A O 1
ATOM 2524 N N . THR A 1 319 ? 24.117 56.276 30.410 1.00 12.23 340 THR A N 1
ATOM 2525 C CA . THR A 1 319 ? 23.655 56.353 29.025 1.00 13.96 340 THR A CA 1
ATOM 2526 C C . THR A 1 319 ? 22.504 55.381 28.799 1.00 12.24 340 THR A C 1
ATOM 2527 O O . THR A 1 319 ? 22.191 54.550 29.654 1.00 13.65 340 THR A O 1
ATOM 2531 N N . ILE A 1 320 ? 21.865 55.503 27.631 1.00 13.18 341 ILE A N 1
ATOM 2532 C CA . ILE A 1 320 ? 20.760 54.632 27.228 1.00 12.57 341 ILE A CA 1
ATOM 2533 C C . ILE A 1 320 ? 21.279 53.567 26.269 1.00 14.39 341 ILE A C 1
ATOM 2534 O O . ILE A 1 320 ? 21.852 53.887 25.219 1.00 15.73 341 ILE A O 1
ATOM 2539 N N . LEU A 1 321 ? 21.042 52.306 26.610 1.00 13.60 342 LEU A N 1
ATOM 2540 C CA . LEU A 1 321 ? 21.409 51.161 25.793 1.00 12.65 342 LEU A CA 1
ATOM 2541 C C . LEU A 1 321 ? 20.161 50.562 25.170 1.00 13.41 342 LEU A C 1
ATOM 2542 O O . LEU A 1 321 ? 19.076 50.610 25.750 1.00 13.91 342 LEU A O 1
ATOM 2547 N N . SER A 1 322 ? 20.324 49.979 23.989 1.00 15.20 343 SER A N 1
ATOM 2548 C CA . SER A 1 322 ? 19.243 49.306 23.290 1.00 14.49 343 SER A CA 1
ATOM 2549 C C . SER A 1 322 ? 19.502 47.808 23.256 1.00 16.36 343 SER A C 1
ATOM 2550 O O . SER A 1 322 ? 20.643 47.369 23.096 1.00 16.56 343 SER A O 1
ATOM 2553 N N . GLY A 1 323 ? 18.438 47.024 23.383 1.00 14.52 344 GLY A N 1
ATOM 2554 C CA . GLY A 1 323 ? 18.580 45.586 23.299 1.00 14.48 344 GLY A CA 1
ATOM 2555 C C . GLY A 1 323 ? 17.240 44.886 23.347 1.00 12.75 344 GLY A C 1
ATOM 2556 O O . GLY A 1 323 ? 16.316 45.340 24.034 1.00 13.04 344 GLY A O 1
ATOM 2557 N N . SER A 1 324 ? 17.127 43.771 22.620 1.00 14.36 345 SER A N 1
ATOM 2558 C CA . SER A 1 324 ? 15.873 43.031 22.548 1.00 14.28 345 SER A CA 1
ATOM 2559 C C . SER A 1 324 ? 15.505 42.349 23.861 1.00 12.36 345 SER A C 1
ATOM 2560 O O . SER A 1 324 ? 14.348 41.961 24.034 1.00 12.73 345 SER A O 1
ATOM 2563 N N . GLY A 1 325 ? 16.447 42.185 24.788 1.00 11.64 346 GLY A N 1
ATOM 2564 C CA . GLY A 1 325 ? 16.113 41.570 26.055 1.00 12.50 346 GLY A CA 1
ATOM 2565 C C . GLY A 1 325 ? 15.554 42.502 27.104 1.00 9.81 346 GLY A C 1
ATOM 2566 O O . GLY A 1 325 ? 15.210 42.046 28.200 1.00 11.03 346 GLY A O 1
ATOM 2567 N N . PHE A 1 326 ? 15.432 43.793 26.786 1.00 10.60 347 PHE A N 1
ATOM 2568 C CA . PHE A 1 326 ? 14.995 44.826 27.722 1.00 9.98 347 PHE A CA 1
ATOM 2569 C C . PHE A 1 326 ? 13.538 45.199 27.503 1.00 10.24 347 PHE A C 1
ATOM 2570 O O . PHE A 1 326 ? 13.082 45.334 26.362 1.00 12.57 347 PHE A O 1
ATOM 2578 N N . SER A 1 327 ? 12.837 45.454 28.602 1.00 10.55 348 SER A N 1
ATOM 2579 C CA . SER A 1 327 ? 11.516 46.050 28.512 1.00 11.49 348 SER A CA 1
ATOM 2580 C C . SER A 1 327 ? 11.642 47.436 27.885 1.00 11.50 348 SER A C 1
ATOM 2581 O O . SER A 1 327 ? 12.556 48.207 28.210 1.00 11.75 348 SER A O 1
ATOM 2584 N N . GLY A 1 328 ? 10.737 47.748 26.957 1.00 9.82 349 GLY A N 1
ATOM 2585 C CA . GLY A 1 328 ? 10.839 48.974 26.201 1.00 11.27 349 GLY A CA 1
ATOM 2586 C C . GLY A 1 328 ? 11.990 49.004 25.225 1.00 12.19 349 GLY A C 1
ATOM 2587 O O . GLY A 1 328 ? 12.200 50.034 24.571 1.00 13.96 349 GLY A O 1
ATOM 2588 N N . GLY A 1 329 ? 12.731 47.906 25.089 1.00 11.96 350 GLY A N 1
ATOM 2589 C CA . GLY A 1 329 ? 13.865 47.858 24.198 1.00 13.09 350 GLY A CA 1
ATOM 2590 C C . GLY A 1 329 ? 15.069 48.636 24.669 1.00 10.26 350 GLY A C 1
ATOM 2591 O O . GLY A 1 329 ? 16.032 48.767 23.914 1.00 12.39 350 GLY A O 1
ATOM 2592 N N . LYS A 1 330 ? 15.050 49.154 25.899 1.00 11.45 351 LYS A N 1
ATOM 2593 C CA . LYS A 1 330 ? 16.091 50.065 26.358 1.00 11.07 351 LYS A CA 1
ATOM 2594 C C . LYS A 1 3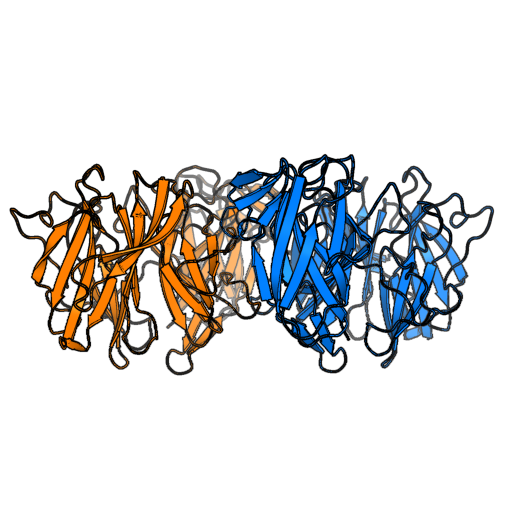30 ? 16.404 49.819 27.827 1.00 11.27 351 LYS A C 1
ATOM 2595 O O . LYS A 1 330 ? 15.562 49.339 28.589 1.00 9.81 351 LYS A O 1
ATOM 2603 N N . ALA A 1 331 ? 17.632 50.156 28.213 1.00 10.87 352 ALA A N 1
ATOM 2604 C CA . ALA A 1 331 ? 18.068 50.096 29.599 1.00 10.16 352 ALA A CA 1
ATOM 2605 C C . ALA A 1 331 ? 19.024 51.257 29.828 1.00 9.49 352 ALA A C 1
ATOM 2606 O O . ALA A 1 331 ? 19.422 51.949 28.889 1.00 11.69 352 ALA A O 1
ATOM 2608 N N . VAL A 1 332 ? 19.416 51.451 31.081 1.00 10.29 353 VAL A N 1
ATOM 2609 C CA . VAL A 1 332 ? 20.405 52.463 31.442 1.00 10.37 353 VAL A CA 1
ATOM 2610 C C . VAL A 1 332 ? 21.716 51.753 31.745 1.00 10.46 353 VAL A C 1
ATOM 2611 O O . VAL A 1 332 ? 21.775 50.876 32.620 1.00 11.11 353 VAL A O 1
ATOM 2615 N N . GLY A 1 333 ? 22.760 52.113 31.000 1.00 10.32 354 GLY A N 1
ATOM 2616 C CA . GLY A 1 333 ? 24.088 51.588 31.205 1.00 11.56 354 GLY A CA 1
ATOM 2617 C C . GLY A 1 333 ? 25.029 52.643 31.767 1.00 12.75 354 GLY A C 1
ATOM 2618 O O . GLY A 1 333 ? 24.659 53.782 32.034 1.00 12.98 354 GLY A O 1
ATOM 2619 N N . TYR A 1 334 ? 26.274 52.223 31.958 1.00 11.87 355 TYR A N 1
ATOM 2620 C CA . TYR A 1 334 ? 27.296 53.084 32.549 1.00 14.04 355 TYR A CA 1
ATOM 2621 C C . TYR A 1 334 ? 26.823 53.671 33.881 1.00 14.41 355 TYR A C 1
ATOM 2622 O O . TYR A 1 334 ? 27.032 54.850 34.192 1.00 14.19 355 TYR A O 1
ATOM 2639 N N . LEU A 1 335 ? 26.146 52.835 34.668 1.00 10.67 356 LEU A N 1
ATOM 2640 C CA . LEU A 1 335 ? 25.725 53.187 36.013 1.00 12.15 356 LEU A CA 1
ATOM 2641 C C . LEU A 1 335 ? 26.830 52.839 36.985 1.00 13.70 356 LEU A C 1
ATOM 2642 O O . LEU A 1 335 ? 27.537 51.841 36.821 1.00 12.57 356 LEU A O 1
ATOM 2647 N N . GLY A 1 336 ? 26.955 53.659 38.024 1.00 13.52 357 GLY A N 1
ATOM 2648 C CA . GLY A 1 336 ? 28.124 53.613 38.871 1.00 14.88 357 GLY A CA 1
ATOM 2649 C C . GLY A 1 336 ? 29.275 54.298 38.173 1.00 12.65 357 GLY A C 1
ATOM 2650 O O . GLY A 1 336 ? 29.175 54.736 37.028 1.00 16.93 357 GLY A O 1
ATOM 2651 N N . HIS A 1 337 ? 30.400 54.381 38.882 1.00 15.93 358 HIS A N 1
ATOM 2652 C CA . HIS A 1 337 ? 31.595 55.011 38.339 1.00 17.07 358 HIS A CA 1
ATOM 2653 C C . HIS A 1 337 ? 31.254 56.373 37.737 1.00 20.16 358 HIS A C 1
ATOM 2654 O O . HIS A 1 337 ? 31.618 56.697 36.603 1.00 20.28 358 HIS A O 1
ATOM 2661 N N . GLY A 1 338 ? 30.473 57.151 38.484 1.00 16.79 359 GLY A N 1
ATOM 2662 C CA . GLY A 1 338 ? 30.110 58.491 38.065 1.00 16.19 359 GLY A CA 1
ATOM 2663 C C . GLY A 1 338 ? 28.817 58.634 37.281 1.00 21.26 359 GLY A C 1
ATOM 2664 O O . GLY A 1 338 ? 28.495 59.751 36.857 1.00 17.91 359 GLY A O 1
ATOM 2665 N N . GLY A 1 339 ? 28.067 57.562 37.061 1.00 14.81 360 GLY A N 1
ATOM 2666 C CA . GLY A 1 339 ? 26.789 57.639 36.365 1.00 14.53 360 GLY A CA 1
ATOM 2667 C C . GLY A 1 339 ? 25.656 57.211 37.277 1.00 11.26 360 GLY A C 1
ATOM 2668 O O . GLY A 1 339 ? 25.784 56.233 38.014 1.00 13.29 360 GLY A O 1
ATOM 2669 N N . TH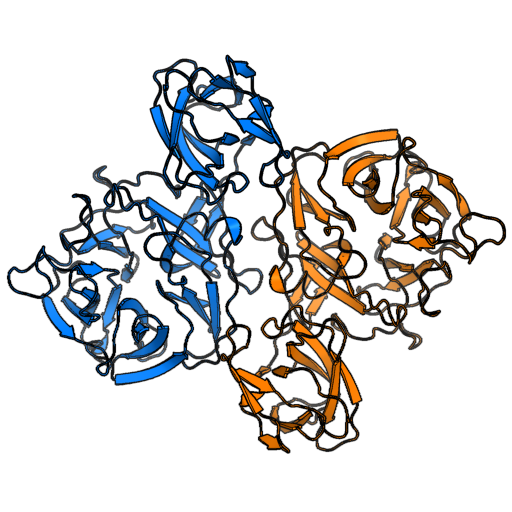R A 1 340 ? 24.547 57.949 37.228 1.00 10.81 361 THR A N 1
ATOM 2670 C CA . THR A 1 340 ? 23.380 57.633 38.044 1.00 11.23 361 THR A CA 1
ATOM 2671 C C . THR A 1 340 ? 22.115 57.688 37.209 1.00 10.69 361 THR A C 1
ATOM 2672 O O . THR A 1 340 ? 22.078 58.260 36.119 1.00 11.15 361 THR A O 1
ATOM 2676 N N . VAL A 1 341 ? 21.057 57.072 37.731 1.00 9.70 362 VAL A N 1
ATOM 2677 C CA . VAL A 1 341 ? 19.718 57.304 37.215 1.00 9.85 362 VAL A CA 1
ATOM 2678 C C . VAL A 1 341 ? 18.782 57.430 38.405 1.00 11.10 362 VAL A C 1
ATOM 2679 O O . VAL A 1 341 ? 18.912 56.700 39.393 1.00 13.10 362 VAL A O 1
ATOM 2683 N N . THR A 1 342 ? 17.879 58.401 38.335 1.00 11.22 363 THR A N 1
ATOM 2684 C CA . THR A 1 342 ? 16.924 58.651 39.400 1.00 11.66 363 THR A CA 1
ATOM 2685 C C . THR A 1 342 ? 15.542 58.468 38.808 1.00 10.75 363 THR A C 1
ATOM 2686 O O . THR A 1 342 ? 15.180 59.141 37.838 1.00 13.23 363 THR A O 1
ATOM 2690 N N . ILE A 1 343 ? 14.789 57.527 39.362 1.00 12.30 364 ILE A N 1
ATOM 2691 C CA . ILE A 1 343 ? 13.405 57.328 38.967 1.00 13.09 364 ILE A CA 1
ATOM 2692 C C . ILE A 1 343 ? 12.545 58.183 39.881 1.00 13.43 364 ILE A C 1
ATOM 2693 O O . ILE A 1 343 ? 12.562 58.017 41.105 1.00 13.83 364 ILE A O 1
ATOM 2698 N N . ASN A 1 344 ? 11.837 59.130 39.286 1.00 17.89 365 ASN A N 1
ATOM 2699 C CA . ASN A 1 344 ? 11.028 60.079 40.025 1.00 16.67 365 ASN A CA 1
ATOM 2700 C C . ASN A 1 344 ? 9.557 59.702 39.922 1.00 18.77 365 ASN A C 1
ATOM 2701 O O . ASN A 1 344 ? 9.154 58.858 39.116 1.00 16.78 365 ASN A O 1
ATOM 2706 N N . ASN A 1 345 ? 8.756 60.347 40.771 1.00 20.09 366 ASN A N 1
ATOM 2707 C CA . ASN A 1 345 ? 7.307 60.150 40.795 1.00 19.67 366 ASN A CA 1
ATOM 2708 C C . ASN A 1 345 ? 6.937 58.684 41.002 1.00 18.65 366 ASN A C 1
ATOM 2709 O O . ASN A 1 345 ? 6.018 58.157 40.370 1.00 20.00 366 ASN A O 1
ATOM 2714 N N . VAL A 1 346 ? 7.682 58.018 41.877 1.00 15.96 367 VAL A N 1
ATOM 2715 C CA . VAL A 1 346 ? 7.314 56.684 42.333 1.00 15.49 367 VAL A CA 1
ATOM 2716 C C . VAL A 1 346 ? 6.216 56.851 43.380 1.00 17.79 367 VAL A C 1
ATOM 2717 O O . VAL A 1 346 ? 6.481 57.268 44.510 1.00 17.74 367 VAL A O 1
ATOM 2721 N N . GLN A 1 347 ? 4.982 56.529 42.995 1.00 18.64 368 GLN A N 1
ATOM 2722 C CA . GLN A 1 347 ? 3.832 56.720 43.867 1.00 24.09 368 GLN A CA 1
ATOM 2723 C C . GLN A 1 347 ? 3.823 55.677 44.978 1.00 28.79 368 GLN A C 1
ATOM 2724 O O . GLN A 1 347 ? 4.173 54.512 44.763 1.00 23.05 368 GLN A O 1
ATOM 2730 N N . SER A 1 348 ? 3.397 56.094 46.170 1.00 19.46 369 SER A N 1
ATOM 2731 C CA . SER A 1 348 ? 3.229 55.149 47.261 1.00 26.93 369 SER A CA 1
ATOM 2732 C C . SER A 1 348 ? 2.136 55.617 48.208 1.00 27.78 369 SER A C 1
ATOM 2733 O O . SER A 1 348 ? 1.793 56.799 48.262 1.00 24.71 369 SER A O 1
ATOM 2736 N N . ASN A 1 349 ? 1.590 54.655 48.950 1.00 27.11 370 ASN A N 1
ATOM 2737 C CA . ASN A 1 349 ? 0.752 54.913 50.111 1.00 31.74 370 ASN A CA 1
ATOM 2738 C C . ASN A 1 349 ? 1.570 55.056 51.384 1.00 29.73 370 ASN A C 1
ATOM 2739 O O . ASN A 1 349 ? 0.997 55.307 52.449 1.00 38.14 370 ASN A O 1
ATOM 2744 N N . GLY A 1 350 ? 2.888 54.904 51.295 1.00 28.48 371 GLY A N 1
ATOM 2745 C CA . GLY A 1 350 ? 3.764 54.918 52.449 1.00 23.52 371 GLY A CA 1
ATOM 2746 C C . GLY A 1 350 ? 4.099 53.514 52.913 1.00 23.30 371 GLY A C 1
ATOM 2747 O O . GLY A 1 350 ? 3.624 52.507 52.378 1.00 25.27 371 GLY A O 1
ATOM 2748 N N . GLY A 1 351 ? 4.944 53.459 53.933 1.00 20.53 372 GLY A N 1
ATOM 2749 C CA . GLY A 1 351 ? 5.358 52.194 54.490 1.00 27.59 372 GLY A CA 1
ATOM 2750 C C . GLY A 1 351 ? 6.428 51.512 53.659 1.00 27.61 372 GLY A C 1
ATOM 2751 O O . GLY A 1 351 ? 7.049 52.094 52.767 1.00 21.54 372 GLY A O 1
ATOM 2752 N N . SER A 1 352 ? 6.631 50.237 53.966 1.00 24.46 373 SER A N 1
ATOM 2753 C CA . SER A 1 352 ? 7.688 49.458 53.338 1.00 22.12 373 SER A CA 1
ATOM 2754 C C . SER A 1 352 ? 7.151 48.710 52.125 1.00 21.84 373 SER A C 1
ATOM 2755 O O . SER A 1 352 ? 6.050 48.152 52.153 1.00 21.86 373 SER A O 1
ATOM 2758 N N . HIS A 1 353 ? 7.937 48.708 51.053 1.00 15.57 374 HIS A N 1
ATOM 2759 C CA . HIS A 1 353 ? 7.521 48.093 49.804 1.00 16.65 374 HIS A CA 1
ATOM 2760 C C . HIS A 1 353 ? 8.668 47.309 49.192 1.00 13.62 374 HIS A C 1
ATOM 2761 O O . HIS A 1 353 ? 9.802 47.789 49.139 1.00 13.93 374 HIS A O 1
ATOM 2768 N N . TRP A 1 354 ? 8.360 46.096 48.734 1.00 11.64 375 TRP A N 1
ATOM 2769 C CA . TRP A 1 354 ? 9.311 45.350 47.926 1.00 10.62 375 TRP A CA 1
ATOM 2770 C C . TRP A 1 354 ? 9.402 45.970 46.543 1.00 11.91 375 TRP A C 1
ATOM 2771 O O . TRP A 1 354 ? 8.385 46.269 45.915 1.00 14.20 375 TRP A O 1
ATOM 2782 N N . VAL A 1 355 ? 10.629 46.150 46.064 1.00 10.41 376 VAL A N 1
ATOM 2783 C CA . VAL A 1 355 ? 10.887 46.676 44.733 1.00 12.55 376 VAL A CA 1
ATOM 2784 C C . VAL A 1 355 ? 11.784 45.685 44.001 1.00 11.10 376 VAL A C 1
ATOM 2785 O O . VAL A 1 355 ? 12.846 45.311 44.507 1.00 11.42 376 VAL A O 1
ATOM 2789 N N . ALA A 1 356 ? 11.351 45.255 42.828 1.00 10.67 377 ALA A N 1
ATOM 2790 C CA . ALA A 1 356 ? 12.144 44.357 42.003 1.00 9.97 377 ALA A CA 1
ATOM 2791 C C . ALA A 1 356 ? 12.972 45.172 41.019 1.00 8.92 377 ALA A C 1
ATOM 2792 O O . ALA A 1 356 ? 12.434 45.996 40.275 1.00 10.22 377 ALA A O 1
ATOM 2794 N N . LEU A 1 357 ? 14.274 44.930 41.010 1.00 8.28 378 LEU A N 1
ATOM 2795 C CA . LEU A 1 357 ? 15.195 45.598 40.097 1.00 9.34 378 LEU A CA 1
ATOM 2796 C C . LEU A 1 357 ? 15.493 44.647 38.942 1.00 10.27 378 LEU A C 1
ATOM 2797 O O . LEU A 1 357 ? 16.073 43.576 39.153 1.00 8.94 378 LEU A O 1
ATOM 2802 N N . TYR A 1 358 ? 15.070 45.027 37.735 1.00 7.95 379 TYR A N 1
ATOM 2803 C CA . TYR A 1 358 ? 15.317 44.239 36.530 1.00 8.47 379 TYR A CA 1
ATOM 2804 C C . TYR A 1 358 ? 16.579 44.765 35.860 1.00 9.16 379 TYR A C 1
ATOM 2805 O O . TYR A 1 358 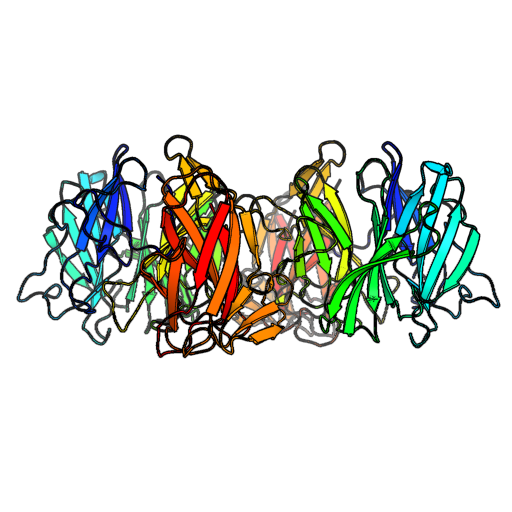? 16.658 45.947 35.505 1.00 10.33 379 TYR A O 1
ATOM 2814 N N . PHE A 1 359 ? 17.571 43.900 35.692 1.00 9.33 380 PHE A N 1
ATOM 2815 C CA . PHE A 1 359 ? 18.880 44.330 35.224 1.00 8.44 380 PHE A CA 1
ATOM 2816 C C . PHE A 1 359 ? 19.473 43.241 34.336 1.00 8.17 380 PHE A C 1
ATOM 2817 O O . PHE A 1 359 ? 19.044 42.083 34.365 1.00 9.04 380 PHE A O 1
ATOM 2825 N N . ALA A 1 360 ? 20.481 43.613 33.556 1.00 9.13 381 ALA A N 1
ATOM 2826 C CA . ALA A 1 360 ? 21.295 42.660 32.816 1.00 9.76 381 ALA A CA 1
ATOM 2827 C C . ALA A 1 360 ? 22.735 42.809 33.276 1.00 9.51 381 ALA A C 1
ATOM 2828 O O . ALA A 1 360 ? 23.231 43.928 33.429 1.00 10.17 381 ALA A O 1
ATOM 2830 N N . ASN A 1 361 ? 23.404 41.689 33.512 1.00 9.91 382 ASN A N 1
ATOM 2831 C CA . ASN A 1 361 ? 24.806 41.700 33.932 1.00 10.68 382 ASN A CA 1
ATOM 2832 C C . ASN A 1 361 ? 25.510 40.617 33.124 1.00 9.38 382 ASN A C 1
ATOM 2833 O O . ASN A 1 361 ? 25.424 39.432 33.462 1.00 10.10 382 ASN A O 1
ATOM 2838 N N . GLY A 1 362 ? 26.213 41.024 32.068 1.00 10.45 383 GLY A N 1
ATOM 2839 C CA . GLY A 1 362 ? 26.887 40.060 31.223 1.00 11.55 383 GLY A CA 1
ATOM 2840 C C . GLY A 1 362 ? 28.226 39.565 31.716 1.00 10.97 383 GLY A C 1
ATOM 2841 O O . GLY A 1 362 ? 28.890 38.808 30.996 1.00 11.49 383 GLY A O 1
ATOM 2842 N N . ASP A 1 363 ? 28.637 39.950 32.922 1.00 10.64 384 ASP A N 1
ATOM 2843 C CA . ASP A 1 363 ? 29.878 39.456 33.494 1.00 10.93 384 ASP A CA 1
ATOM 2844 C C . ASP A 1 363 ? 29.720 37.997 33.893 1.00 11.51 384 ASP A C 1
ATOM 2845 O O . ASP A 1 363 ? 28.608 37.479 34.027 1.00 13.05 384 ASP A O 1
ATOM 2850 N N . SER A 1 364 ? 30.853 37.338 34.129 1.00 10.98 385 SER A N 1
ATOM 2851 C CA . SER A 1 364 ? 30.800 36.018 34.739 1.00 11.98 385 SER A CA 1
ATOM 2852 C C . SER A 1 364 ? 30.635 36.105 36.247 1.00 13.23 385 SER A C 1
ATOM 2853 O O . SER A 1 364 ? 30.439 35.075 36.898 1.00 16.73 385 SER A O 1
ATOM 2856 N N . THR A 1 365 ? 30.709 37.314 36.803 1.00 13.33 386 THR A N 1
ATOM 2857 C CA . THR A 1 365 ? 30.748 37.569 38.231 1.00 13.75 386 THR A CA 1
ATOM 2858 C C . THR A 1 365 ? 29.669 38.587 38.588 1.00 12.08 386 THR A C 1
ATOM 2859 O O . THR A 1 365 ? 29.077 39.237 37.721 1.00 11.51 386 THR A O 1
ATOM 2863 N N . TYR A 1 366 ? 29.420 38.714 39.889 1.00 11.55 387 TYR A N 1
ATOM 2864 C CA . TYR A 1 366 ? 28.391 39.615 40.384 1.00 11.81 387 TYR A CA 1
ATOM 2865 C C . TYR A 1 366 ? 28.823 41.068 40.238 1.00 12.77 387 TYR A C 1
ATOM 2866 O O . TYR A 1 366 ? 30.009 41.400 40.270 1.00 12.41 387 TYR A O 1
ATOM 2875 N N . ARG A 1 367 ? 27.834 41.936 40.085 1.00 10.43 388 ARG A N 1
ATOM 2876 C CA . ARG A 1 367 ? 27.983 43.366 40.305 1.00 9.82 388 ARG A CA 1
ATOM 2877 C C . ARG A 1 367 ? 27.091 43.750 41.481 1.00 11.35 388 ARG A C 1
ATOM 2878 O O . ARG A 1 367 ? 26.470 42.898 42.120 1.00 11.02 388 ARG A O 1
ATOM 2886 N N . ASN A 1 368 ? 27.021 45.043 41.772 1.00 12.29 389 ASN A N 1
ATOM 2887 C CA . ASN A 1 368 ? 26.041 45.530 42.735 1.00 12.79 389 ASN A CA 1
ATOM 2888 C C . ASN A 1 368 ? 25.678 46.952 42.363 1.00 11.32 389 ASN A C 1
ATOM 2889 O O . ASN A 1 368 ? 26.323 47.581 41.525 1.00 11.88 389 ASN A O 1
ATOM 2894 N N . VAL A 1 369 ? 24.623 47.448 42.997 1.00 10.71 390 VAL A N 1
ATOM 2895 C CA . VAL A 1 369 ? 24.107 48.781 42.713 1.00 11.24 390 VAL A CA 1
ATOM 2896 C C . VAL A 1 369 ? 23.708 49.425 44.034 1.00 13.12 390 VAL A C 1
ATOM 2897 O O . VAL A 1 369 ? 23.107 48.779 44.897 1.00 11.87 390 VAL A O 1
ATOM 2901 N N . THR A 1 370 ? 24.073 50.693 44.205 1.00 10.74 391 THR A N 1
ATOM 2902 C CA . THR A 1 370 ? 23.592 51.455 45.350 1.00 10.19 391 THR A CA 1
ATOM 2903 C C . THR A 1 370 ? 22.186 51.974 45.067 1.00 11.20 391 THR A C 1
ATOM 2904 O O . THR A 1 370 ? 21.866 52.380 43.944 1.00 12.02 391 THR A O 1
ATOM 2908 N N . VAL A 1 371 ? 21.346 51.967 46.102 1.00 11.04 392 VAL A N 1
ATOM 2909 C CA . VAL A 1 371 ? 19.954 52.393 46.006 1.00 12.99 392 VAL A CA 1
ATOM 2910 C C . VAL A 1 371 ? 19.681 53.367 47.149 1.00 14.46 392 VAL A C 1
ATOM 2911 O O . VAL A 1 371 ? 19.877 53.026 48.324 1.00 13.71 392 VAL A O 1
ATOM 2915 N N . SER A 1 372 ? 19.226 54.569 46.807 1.00 11.16 393 SER A N 1
ATOM 2916 C CA . SER A 1 372 ? 18.938 55.614 47.780 1.00 12.87 393 SER A CA 1
ATOM 2917 C C . SER A 1 372 ? 17.531 56.130 47.528 1.00 13.33 393 SER A C 1
ATOM 2918 O O . SER A 1 372 ? 17.182 56.467 46.391 1.00 14.68 393 SER A O 1
ATOM 2921 N N . VAL A 1 373 ? 16.722 56.194 48.578 1.00 13.47 394 VAL A N 1
ATOM 2922 C CA . VAL A 1 373 ? 15.339 56.646 48.467 1.00 14.04 394 VAL A CA 1
ATOM 2923 C C . VAL A 1 373 ? 15.247 58.056 49.029 1.00 13.61 394 VAL A C 1
ATOM 2924 O O . VAL A 1 373 ? 15.613 58.290 50.185 1.00 15.94 394 VAL A O 1
ATOM 2928 N N . ASN A 1 374 ? 14.742 58.982 48.218 1.00 15.20 395 ASN A N 1
ATOM 2929 C CA . ASN A 1 374 ? 14.533 60.368 48.641 1.00 14.53 395 ASN A CA 1
ATOM 2930 C C . ASN A 1 374 ? 15.790 60.959 49.278 1.00 15.55 395 ASN A C 1
ATOM 2931 O O . ASN A 1 374 ? 15.729 61.692 50.270 1.00 18.55 395 ASN A O 1
ATOM 2936 N N . GLY A 1 375 ? 16.946 60.610 48.724 1.00 13.98 396 GLY A N 1
ATOM 2937 C CA . GLY A 1 375 ? 18.210 61.098 49.229 1.00 13.31 396 GLY A CA 1
ATOM 2938 C C . GLY A 1 375 ? 18.693 60.461 50.508 1.00 15.95 396 GLY A C 1
ATOM 2939 O O . GLY A 1 375 ? 19.654 60.967 51.102 1.00 14.74 396 GLY A O 1
ATOM 2940 N N . GLY A 1 376 ? 18.069 59.367 50.957 1.00 14.78 397 GLY A N 1
ATOM 2941 C CA . GLY A 1 376 ? 18.483 58.727 52.176 1.00 14.34 397 GLY A CA 1
ATOM 2942 C C . GLY A 1 376 ? 19.772 57.936 52.005 1.00 16.03 397 GLY A C 1
ATOM 2943 O O . GLY A 1 376 ? 20.316 57.814 50.902 1.00 16.32 397 GLY A O 1
ATOM 2944 N N . PRO A 1 377 ? 20.279 57.393 53.110 1.00 18.08 398 PRO A N 1
ATOM 2945 C CA . PRO A 1 377 ? 21.494 56.571 53.028 1.00 18.14 398 PRO A CA 1
ATOM 2946 C C . PRO A 1 377 ? 21.295 55.410 52.062 1.00 16.97 398 PRO A C 1
ATOM 2947 O O . PRO A 1 377 ? 20.212 54.831 51.974 1.00 18.32 398 PRO A O 1
ATOM 2951 N N . SER A 1 378 ? 22.351 55.100 51.321 1.00 15.05 399 SER A N 1
ATOM 2952 C CA . SER A 1 378 ? 22.313 54.064 50.300 1.00 14.33 399 SER A CA 1
ATOM 2953 C C . SER A 1 378 ? 22.336 52.685 50.937 1.00 16.69 399 SER A C 1
ATOM 2954 O O . SER A 1 378 ? 22.936 52.478 51.995 1.00 19.18 399 SER A O 1
ATOM 2957 N N . VAL A 1 379 ? 21.695 51.729 50.267 1.00 15.92 400 VAL A N 1
ATOM 2958 C CA . VAL A 1 379 ? 21.941 50.317 50.521 1.00 15.60 400 VAL A CA 1
ATOM 2959 C C . VAL A 1 379 ? 22.507 49.719 49.242 1.00 17.51 400 VAL A C 1
ATOM 2960 O O . VAL A 1 379 ? 22.249 50.213 48.141 1.00 15.46 400 VAL A O 1
ATOM 2964 N N . LEU A 1 380 ? 23.297 48.662 49.387 1.00 14.54 401 LEU A N 1
ATOM 2965 C CA . LEU A 1 380 ? 23.934 48.017 48.247 1.00 13.19 401 LEU A CA 1
ATOM 2966 C C . LEU A 1 380 ? 23.202 46.724 47.921 1.00 15.88 401 LEU A C 1
ATOM 2967 O O . LEU A 1 380 ? 23.009 45.877 48.800 1.00 21.85 401 LEU A O 1
ATOM 2972 N N . VAL A 1 381 ? 22.776 46.582 46.668 1.00 13.58 402 VAL A N 1
ATOM 2973 C CA . VAL A 1 381 ? 22.006 45.422 46.226 1.00 11.43 402 VAL A CA 1
ATOM 2974 C C . VAL A 1 381 ? 22.869 44.576 45.295 1.00 11.31 402 VAL A C 1
ATOM 2975 O O . VAL A 1 381 ? 23.394 45.080 44.297 1.00 12.44 402 VAL A O 1
ATOM 2979 N N . ASP A 1 382 ? 23.000 43.288 45.614 1.00 11.54 403 ASP A N 1
ATOM 2980 C CA . ASP A 1 382 ? 23.787 42.375 44.795 1.00 11.66 403 ASP A CA 1
ATOM 2981 C C . ASP A 1 382 ? 23.067 42.086 43.486 1.00 13.31 403 ASP A C 1
ATOM 2982 O O . ASP A 1 382 ? 21.855 41.845 43.465 1.00 14.02 403 ASP A O 1
ATOM 2987 N N . GLN A 1 383 ? 23.833 42.067 42.393 1.00 10.83 404 GLN A N 1
ATOM 2988 C CA . GLN A 1 383 ? 23.321 41.808 41.048 1.00 10.87 404 GLN A CA 1
ATOM 2989 C C . GLN A 1 383 ? 24.067 40.616 40.462 1.00 9.91 404 GLN A C 1
ATOM 2990 O O . GLN A 1 383 ? 25.159 40.767 39.881 1.00 10.38 404 GLN A O 1
ATOM 2996 N N . PRO A 1 384 ? 23.508 39.410 40.579 1.00 9.32 405 PRO A N 1
ATOM 2997 C CA . PRO A 1 384 ? 24.166 38.230 40.009 1.00 10.81 405 PRO A CA 1
ATOM 2998 C C . PRO A 1 384 ? 24.404 38.389 38.514 1.00 10.58 405 PRO A C 1
ATOM 2999 O O . PRO A 1 384 ? 23.727 39.161 37.821 1.00 10.63 405 PRO A O 1
ATOM 3003 N N . ASP A 1 385 ? 25.379 37.627 38.006 1.00 9.41 406 ASP A N 1
ATOM 3004 C CA . ASP A 1 385 ? 25.507 37.477 36.562 1.00 9.63 406 ASP A CA 1
ATOM 3005 C C . ASP A 1 385 ? 24.170 37.008 36.002 1.00 9.30 406 ASP A C 1
ATOM 3006 O O . ASP A 1 385 ? 23.532 36.117 36.563 1.00 10.81 406 ASP A O 1
ATOM 3011 N N . SER A 1 386 ? 23.712 37.634 34.932 1.00 9.09 407 SER A N 1
ATOM 3012 C CA . SER A 1 386 ? 22.392 37.308 34.414 1.00 10.24 407 SER A CA 1
ATOM 3013 C C . SER A 1 386 ? 22.407 36.316 33.258 1.00 9.37 407 SER A C 1
ATOM 3014 O O . SER A 1 386 ? 21.339 35.836 32.865 1.00 12.00 407 SER A O 1
ATOM 3017 N N . GLY A 1 387 ? 23.580 35.978 32.723 1.00 10.67 408 GLY A N 1
ATOM 3018 C CA . GLY A 1 387 ? 23.714 35.067 31.604 1.00 11.00 408 GLY A CA 1
ATOM 3019 C C . GLY A 1 387 ? 24.184 35.740 30.331 1.00 14.89 408 GLY A C 1
ATOM 3020 O O . GLY A 1 387 ? 24.696 35.057 29.432 1.00 17.38 408 GLY A O 1
ATOM 3021 N N . GLY A 1 388 ? 24.018 37.051 30.231 1.00 12.95 409 GLY A N 1
ATOM 3022 C CA . GLY A 1 388 ? 24.456 37.794 29.068 1.00 13.34 409 GLY A CA 1
ATOM 3023 C C . GLY A 1 388 ? 24.009 39.236 29.200 1.00 14.17 409 GLY A C 1
ATOM 3024 O O . GLY A 1 388 ? 23.099 39.562 29.969 1.00 13.36 409 GLY A O 1
ATOM 3025 N N . GLY A 1 389 ? 24.674 40.102 28.436 1.00 14.34 410 GLY A N 1
ATOM 3026 C CA . GLY A 1 389 ? 24.326 41.508 28.435 1.00 14.77 410 GLY A CA 1
ATOM 3027 C C . GLY A 1 389 ? 22.941 41.810 27.901 1.00 12.49 410 GLY A C 1
ATOM 3028 O O . GLY A 1 389 ? 22.445 42.923 28.102 1.00 15.12 410 GLY A O 1
ATOM 3029 N N . ASN A 1 390 ? 22.304 40.840 27.241 1.00 11.80 411 ASN A N 1
ATOM 3030 C CA . ASN A 1 390 ? 20.949 40.995 26.729 1.00 11.15 411 ASN A CA 1
ATOM 3031 C C . ASN A 1 390 ? 19.940 40.112 27.458 1.00 10.58 411 ASN A C 1
ATOM 3032 O O . ASN A 1 390 ? 18.844 39.894 26.949 1.00 11.82 411 ASN A O 1
ATOM 3037 N N . VAL A 1 391 ? 20.286 39.608 28.640 1.00 9.68 412 VAL A N 1
ATOM 3038 C CA . VAL A 1 391 ? 19.410 38.739 29.423 1.00 10.21 412 VAL A CA 1
ATOM 3039 C C . VAL A 1 391 ? 19.116 39.447 30.737 1.00 8.84 412 VAL A C 1
ATOM 3040 O O . VAL A 1 391 ? 20.041 39.763 31.494 1.00 10.24 412 VAL A O 1
ATOM 3044 N N . VAL A 1 392 ? 17.836 39.650 31.031 1.00 8.48 413 VAL A N 1
ATOM 3045 C CA . VAL A 1 392 ? 17.397 40.392 32.211 1.00 9.14 413 VAL A CA 1
ATOM 3046 C C . VAL A 1 392 ? 16.843 39.408 33.236 1.00 9.96 413 VAL A C 1
ATOM 3047 O O . VAL A 1 392 ? 16.061 38.508 32.891 1.00 10.88 413 VAL A O 1
ATOM 3051 N N . ILE A 1 393 ? 17.278 39.551 34.488 1.00 8.59 414 ILE A N 1
ATOM 3052 C CA . ILE A 1 393 ? 16.628 38.926 35.630 1.00 8.53 414 ILE A CA 1
ATOM 3053 C C . ILE A 1 393 ? 16.343 40.012 36.657 1.00 10.25 414 ILE A C 1
ATOM 3054 O O . ILE A 1 393 ? 16.730 41.162 36.477 1.00 9.67 414 ILE A O 1
ATOM 3059 N N . SER A 1 394 ? 15.668 39.650 37.744 1.00 7.73 415 SER A N 1
ATOM 3060 C CA . SER A 1 394 ? 15.344 40.635 38.768 1.00 7.82 415 SER A CA 1
ATOM 3061 C C . SER A 1 394 ? 15.804 40.177 40.142 1.00 8.75 415 SER A C 1
ATOM 3062 O O . SER A 1 394 ? 15.826 38.980 40.440 1.00 10.51 415 SER A O 1
ATOM 3065 N N . VAL A 1 395 ? 16.152 41.154 40.978 1.00 9.13 416 VAL A N 1
ATOM 3066 C CA . VAL A 1 395 ? 16.431 40.909 42.391 1.00 9.17 416 VAL A CA 1
ATOM 3067 C C . VAL A 1 395 ? 15.648 41.906 43.233 1.00 8.92 416 VAL A C 1
ATOM 3068 O O . VAL A 1 395 ? 15.417 43.041 42.789 1.00 9.91 416 VAL A O 1
ATOM 3072 N N . PRO A 1 396 ? 15.259 41.545 44.448 1.00 9.83 417 PRO A N 1
ATOM 3073 C CA . PRO A 1 396 ? 14.378 42.412 45.239 1.00 9.61 417 PRO A CA 1
ATOM 3074 C C . PRO A 1 396 ? 15.115 43.210 46.296 1.00 9.46 417 PRO A C 1
ATOM 3075 O O . PRO A 1 396 ? 16.155 42.786 46.827 1.00 11.57 417 PRO A O 1
ATOM 3079 N N . VAL A 1 397 ? 14.552 44.371 46.619 1.00 10.41 418 VAL A N 1
ATOM 3080 C CA . VAL A 1 397 ? 15.008 45.192 47.736 1.00 11.61 418 VAL A CA 1
ATOM 3081 C C . VAL A 1 397 ? 13.786 45.810 48.404 1.00 9.45 418 VAL A C 1
ATOM 3082 O O . VAL A 1 397 ? 12.845 46.236 47.727 1.00 11.91 418 VAL A O 1
ATOM 3086 N N . LYS A 1 398 ? 13.784 45.819 49.738 1.00 12.31 419 LYS A N 1
ATOM 3087 C CA . LYS A 1 398 ? 12.673 46.359 50.514 1.00 12.53 419 LYS A CA 1
ATOM 3088 C C . LYS A 1 398 ? 12.975 47.815 50.854 1.00 13.46 419 LYS A C 1
ATOM 3089 O O . LYS A 1 398 ? 13.959 48.102 51.541 1.00 16.54 419 LYS A O 1
ATOM 3095 N N . LEU A 1 399 ? 12.137 48.727 50.363 1.00 12.82 420 LEU A N 1
ATOM 3096 C CA . LEU A 1 399 ? 12.382 50.158 50.502 1.00 13.21 420 LEU A CA 1
ATOM 3097 C C . LEU A 1 399 ? 11.264 50.824 51.293 1.00 16.05 420 LEU A C 1
ATOM 3098 O O . LEU A 1 399 ? 10.083 50.531 51.088 1.00 15.28 420 LEU A O 1
ATOM 3103 N N . ASN A 1 400 ? 11.646 51.754 52.171 1.00 20.98 421 ASN A N 1
ATOM 3104 C CA . ASN A 1 400 ? 10.688 52.575 52.906 1.00 21.83 421 ASN A CA 1
ATOM 3105 C C . ASN A 1 400 ? 10.360 53.810 52.077 1.00 18.64 421 ASN A C 1
ATOM 3106 O O . ASN A 1 400 ? 11.236 54.644 51.826 1.00 23.49 421 ASN A O 1
ATOM 3111 N N . LEU A 1 401 ? 9.105 53.926 51.658 1.00 15.22 422 LEU A N 1
ATOM 3112 C CA . LEU A 1 401 ? 8.633 55.018 50.824 1.00 16.55 422 LEU A CA 1
ATOM 3113 C C . LEU A 1 401 ? 7.674 55.898 51.616 1.00 23.05 422 LEU A C 1
ATOM 3114 O O . LEU A 1 401 ? 7.154 55.505 52.665 1.00 24.27 422 LEU A O 1
ATOM 3119 N N . ASN A 1 402 ? 7.451 57.102 51.105 1.00 20.51 423 ASN A N 1
ATOM 3120 C CA . ASN A 1 402 ? 6.512 58.036 51.710 1.00 27.66 423 ASN A CA 1
ATOM 3121 C C . ASN A 1 402 ? 5.215 58.055 50.915 1.00 23.57 423 ASN A C 1
ATOM 3122 O O . ASN A 1 402 ? 5.180 57.722 49.730 1.00 23.34 423 ASN A O 1
ATOM 3127 N N . SER A 1 403 ? 4.134 58.454 51.585 1.00 23.99 424 SER A N 1
ATOM 3128 C CA . SER A 1 403 ? 2.889 58.674 50.866 1.00 23.48 424 SER A CA 1
ATOM 3129 C C . SER A 1 403 ? 3.075 59.796 49.853 1.00 24.41 424 SER A C 1
ATOM 3130 O O . SER A 1 403 ? 3.683 60.830 50.149 1.00 31.49 424 SER A O 1
ATOM 3135 N N . GLY A 1 404 ? 2.564 59.583 48.647 1.00 27.17 425 GLY A N 1
ATOM 3136 C CA . GLY A 1 404 ? 2.770 60.538 47.581 1.00 27.85 425 GLY A CA 1
ATOM 3137 C C . GLY A 1 404 ? 3.888 60.120 46.649 1.00 26.50 425 GLY A C 1
ATOM 3138 O O . GLY A 1 404 ? 4.048 58.932 46.352 1.00 26.54 425 GLY A O 1
ATOM 3139 N N . GLU A 1 405 ? 4.671 61.087 46.187 1.00 23.41 426 GLU A N 1
ATOM 3140 C CA . GLU A 1 405 ? 5.712 60.821 45.208 1.00 24.40 426 GLU A CA 1
ATOM 3141 C C . GLU A 1 405 ? 7.049 60.597 45.897 1.00 23.09 426 GLU A C 1
ATOM 3142 O O . GLU A 1 405 ? 7.349 61.194 46.932 1.00 21.32 426 GLU A O 1
ATOM 3148 N N . ASN A 1 406 ? 7.847 59.713 45.307 1.00 16.89 427 ASN A N 1
ATOM 3149 C CA . ASN A 1 406 ? 9.150 59.358 45.836 1.00 17.61 427 ASN A CA 1
ATOM 3150 C C . ASN A 1 406 ? 10.143 59.326 44.690 1.00 14.50 427 ASN A C 1
ATOM 3151 O O . ASN A 1 406 ? 9.769 59.174 43.527 1.00 17.03 427 ASN A O 1
ATOM 3156 N N . SER A 1 407 ? 11.420 59.467 45.039 1.00 15.92 428 SER A N 1
ATOM 3157 C CA . SER A 1 407 ? 12.515 59.297 44.092 1.00 14.58 428 SER A CA 1
ATOM 3158 C C . SER A 1 407 ? 13.420 58.167 44.562 1.00 16.27 428 SER A C 1
ATOM 3159 O O . SER A 1 407 ? 13.648 57.996 45.764 1.00 18.85 428 SER A O 1
ATOM 3164 N N . ILE A 1 408 ? 13.927 57.385 43.612 1.00 12.72 429 ILE A N 1
ATOM 3165 C CA . ILE A 1 408 ? 14.882 56.322 43.907 1.00 13.14 429 ILE A CA 1
ATOM 3166 C C . ILE A 1 408 ? 16.081 56.510 42.990 1.00 14.37 429 ILE A C 1
ATOM 3167 O O . ILE A 1 408 ? 15.925 56.533 41.765 1.00 13.36 429 ILE A O 1
ATOM 3172 N N . THR A 1 409 ? 17.268 56.653 43.575 1.00 13.38 430 THR A N 1
ATOM 3173 C CA . THR A 1 409 ? 18.485 56.931 42.819 1.00 12.89 430 THR A CA 1
ATOM 3174 C C . THR A 1 409 ? 19.381 55.699 42.834 1.00 11.98 430 THR A C 1
ATOM 3175 O O . THR A 1 409 ? 19.637 55.123 43.899 1.00 11.47 430 THR A O 1
ATOM 3179 N N . PHE A 1 410 ? 19.873 55.317 41.657 1.00 12.47 431 PHE A N 1
ATOM 3180 C CA . PHE A 1 410 ? 20.713 54.138 41.470 1.00 12.15 431 PHE A CA 1
ATOM 3181 C C . PHE A 1 410 ? 22.101 54.550 41.000 1.00 10.97 431 PHE A C 1
ATOM 3182 O O . PHE A 1 410 ? 22.234 55.374 40.088 1.00 12.56 431 PHE A O 1
ATOM 3190 N N . GLY A 1 411 ? 23.124 53.973 41.629 1.00 11.01 432 GLY A N 1
ATOM 3191 C CA . GLY A 1 411 ? 24.487 54.084 41.163 1.00 10.84 432 GLY A CA 1
ATOM 3192 C C . GLY A 1 411 ? 25.303 55.206 41.762 1.00 11.52 432 GLY A C 1
ATOM 3193 O O . GLY A 1 411 ? 26.470 55.353 41.386 1.00 14.32 432 GLY A O 1
ATOM 3194 N N . SER A 1 412 ? 24.737 56.003 42.667 1.00 12.54 433 SER A N 1
ATOM 3195 C CA . SER A 1 412 ? 25.523 57.047 43.308 1.00 14.28 433 SER A CA 1
ATOM 3196 C C . SER A 1 412 ? 26.565 56.439 44.233 1.00 16.23 433 SER A C 1
ATOM 3197 O O . SER A 1 412 ? 26.349 55.393 44.850 1.00 17.26 433 SER A O 1
ATOM 3204 N N . GLY A 1 413 ? 27.719 57.100 44.302 1.00 18.31 434 GLY A N 1
ATOM 3205 C CA . GLY A 1 413 ? 28.724 56.772 45.296 1.00 18.50 434 GLY A CA 1
ATOM 3206 C C . GLY A 1 413 ? 29.283 55.372 45.222 1.00 22.93 434 GLY A C 1
ATOM 3207 O O . GLY A 1 413 ? 29.583 54.780 46.263 1.00 30.28 434 GLY A O 1
ATOM 3208 N N . GLN A 1 414 ? 29.420 54.813 44.027 1.00 20.05 435 GLN A N 1
ATOM 3209 C CA . GLN A 1 414 ? 30.114 53.543 43.872 1.00 17.47 435 GLN A CA 1
ATOM 3210 C C . GLN A 1 414 ? 31.178 53.680 42.796 1.00 15.62 435 GLN A C 1
ATOM 3211 O O . GLN A 1 414 ? 30.923 54.240 41.724 1.00 18.24 435 GLN A O 1
ATOM 3217 N N . SER A 1 415 ? 32.377 53.185 43.108 1.00 17.43 436 SER A N 1
ATOM 3218 C CA . SER A 1 415 ? 33.506 53.246 42.192 1.00 22.25 436 SER A CA 1
ATOM 3219 C C . SER A 1 415 ? 33.355 52.268 41.037 1.00 24.36 436 SER A C 1
ATOM 3220 O O . SER A 1 415 ? 33.805 52.552 39.920 1.00 24.50 436 SER A O 1
ATOM 3223 N N . ASN A 1 416 ? 32.736 51.119 41.289 1.00 19.99 437 ASN A N 1
ATOM 3224 C CA . ASN A 1 416 ? 32.546 50.082 40.292 1.00 19.35 437 ASN A CA 1
ATOM 3225 C C . ASN A 1 416 ? 31.285 50.348 39.474 1.00 16.66 437 ASN A C 1
ATOM 3226 O O . ASN A 1 416 ? 30.351 51.018 39.921 1.00 16.98 437 ASN A O 1
ATOM 3231 N N . TYR A 1 417 ? 31.260 49.804 38.259 1.00 14.90 438 TYR A N 1
ATOM 3232 C CA . TYR A 1 417 ? 30.051 49.855 37.448 1.00 15.25 438 TYR A CA 1
ATOM 3233 C C . TYR A 1 417 ? 29.007 48.877 37.983 1.00 14.26 438 TYR A C 1
ATOM 3234 O O . TYR A 1 417 ? 29.307 47.707 38.257 1.00 14.34 438 TYR A O 1
ATOM 3243 N N . ALA A 1 418 ? 27.774 49.362 38.124 1.00 11.35 439 ALA A N 1
ATOM 3244 C CA . ALA A 1 418 ? 26.636 48.510 38.430 1.00 12.27 439 ALA A CA 1
ATOM 3245 C C . ALA A 1 418 ? 26.200 47.772 37.172 1.00 9.62 439 ALA A C 1
ATOM 3246 O O . ALA A 1 418 ? 26.708 48.008 36.075 1.00 11.74 439 ALA A O 1
ATOM 3248 N N . ALA A 1 419 ? 25.241 46.864 37.330 1.00 10.85 440 ALA A N 1
ATOM 3249 C CA . ALA A 1 419 ? 24.667 46.249 36.146 1.00 10.56 440 ALA A CA 1
ATOM 3250 C C . ALA A 1 419 ? 23.773 47.243 35.407 1.00 11.35 440 ALA A C 1
ATOM 3251 O O . ALA A 1 419 ? 23.380 48.284 35.938 1.00 13.53 440 ALA A O 1
ATOM 3253 N N . ASP A 1 420 ? 23.471 46.922 34.155 1.00 10.53 441 ASP A N 1
ATOM 3254 C CA . ASP A 1 420 ? 22.568 47.750 33.366 1.00 10.29 441 ASP A CA 1
ATOM 3255 C C . ASP A 1 420 ? 21.138 47.601 33.871 1.00 10.90 441 ASP A C 1
ATOM 3256 O O . ASP A 1 420 ? 20.630 46.482 34.003 1.00 12.59 441 ASP A O 1
ATOM 3261 N N . LEU A 1 421 ? 20.469 48.723 34.130 1.00 9.68 442 LEU A N 1
ATOM 3262 C CA . LEU A 1 421 ? 19.146 48.709 34.749 1.00 9.08 442 LEU A CA 1
ATOM 3263 C C . LEU A 1 421 ? 18.066 48.872 33.687 1.00 9.09 442 LEU A C 1
ATOM 3264 O O . LEU A 1 421 ? 18.043 49.871 32.962 1.00 8.94 442 LEU A O 1
ATOM 3269 N N . ASP A 1 422 ? 17.168 47.887 33.603 1.00 8.80 443 ASP A N 1
ATOM 3270 C CA . ASP A 1 422 ? 16.095 47.854 32.619 1.00 7.64 443 ASP A CA 1
ATOM 3271 C C . ASP A 1 422 ? 14.859 48.588 33.120 1.00 10.81 443 ASP A C 1
ATOM 3272 O O . ASP A 1 422 ? 14.340 49.474 32.432 1.00 10.30 443 ASP A O 1
ATOM 3277 N N . LYS A 1 423 ? 14.371 48.212 34.296 1.00 10.04 444 LYS A N 1
ATOM 3278 C CA . LYS A 1 423 ? 13.179 48.801 34.890 1.00 11.14 444 LYS A CA 1
ATOM 3279 C C . LYS A 1 423 ? 13.134 48.359 36.343 1.00 11.28 444 LYS A C 1
ATOM 3280 O O . LYS A 1 423 ? 13.925 47.515 36.781 1.00 9.45 444 LYS A O 1
ATOM 3286 N N . ILE A 1 424 ? 12.199 48.942 37.091 1.00 10.39 445 ILE A N 1
ATOM 3287 C CA . ILE A 1 424 ? 11.877 48.500 38.440 1.00 10.47 445 ILE A CA 1
ATOM 3288 C C . ILE A 1 424 ? 10.377 48.256 38.507 1.00 13.17 445 ILE A C 1
ATOM 3289 O O . ILE A 1 424 ? 9.601 48.846 37.751 1.00 11.30 445 ILE A O 1
ATOM 3294 N N . ILE A 1 425 ? 9.971 47.359 39.395 1.00 9.69 446 ILE A N 1
ATOM 3295 C CA . ILE A 1 425 ? 8.562 47.148 39.706 1.00 9.66 446 ILE A CA 1
ATOM 3296 C C . ILE A 1 425 ? 8.387 47.342 41.200 1.00 11.91 446 ILE A C 1
ATOM 3297 O O . ILE A 1 425 ? 9.064 46.687 42.005 1.00 10.95 446 ILE A O 1
ATOM 3302 N N . VAL A 1 426 ? 7.493 48.253 41.566 1.00 11.76 447 VAL A N 1
ATOM 3303 C CA . VAL A 1 426 ? 7.218 48.588 42.957 1.00 11.86 447 VAL A CA 1
ATOM 3304 C C . VAL A 1 426 ? 5.934 47.885 43.374 1.00 13.61 447 VAL A C 1
ATOM 3305 O O . VAL A 1 426 ? 4.865 48.125 42.797 1.00 16.15 447 VAL A O 1
ATOM 3309 N N . TYR A 1 427 ? 6.039 47.029 44.384 1.00 15.99 448 TYR A N 1
ATOM 3310 C CA . TYR A 1 427 ? 4.909 46.247 44.864 1.00 14.19 448 TYR A CA 1
ATOM 3311 C C . TYR A 1 427 ? 4.357 46.854 46.144 1.00 20.78 448 TYR A C 1
ATOM 3312 O O . TYR A 1 427 ? 4.902 47.819 46.680 1.00 25.35 448 TYR A O 1
ATOM 3322 N N . ASN B 1 1 ? -16.219 18.111 14.293 1.00 38.41 22 ASN B N 1
ATOM 3323 C CA . ASN B 1 1 ? -16.451 18.146 15.734 1.00 32.34 22 ASN B CA 1
ATOM 3324 C C . ASN B 1 1 ? -15.299 18.801 16.510 1.00 36.05 22 ASN B C 1
ATOM 3325 O O . ASN B 1 1 ? -15.524 19.622 17.400 1.00 37.74 22 ASN B O 1
ATOM 3330 N N . GLN B 1 2 ? -14.066 18.441 16.167 1.00 26.62 23 GLN B N 1
ATOM 3331 C CA . GLN B 1 2 ? -12.889 18.877 16.903 1.00 20.97 23 GLN B CA 1
ATOM 3332 C C . GLN B 1 2 ? -11.951 19.665 15.997 1.00 16.83 23 GLN B C 1
ATOM 3333 O O . GLN B 1 2 ? -12.019 19.579 14.769 1.00 16.18 23 GLN B O 1
ATOM 3339 N N . ILE B 1 3 ? -11.072 20.442 16.629 1.00 13.67 24 ILE B N 1
ATOM 3340 C CA . ILE B 1 3 ? -10.072 21.255 15.941 1.00 12.23 24 ILE B CA 1
ATOM 3341 C C . ILE B 1 3 ? -8.775 20.459 15.936 1.00 11.24 24 ILE B C 1
ATOM 3342 O O . ILE B 1 3 ? -8.194 20.194 16.995 1.00 11.53 24 ILE B O 1
ATOM 3347 N N . VAL B 1 4 ? -8.322 20.067 14.748 1.00 12.22 25 VAL B N 1
ATOM 3348 C CA . VAL B 1 4 ? -7.215 19.125 14.598 1.00 11.58 25 VAL B CA 1
ATOM 3349 C C . VAL B 1 4 ? -6.140 19.781 13.733 1.00 11.54 25 VAL B C 1
ATOM 3350 O O . VAL B 1 4 ? -6.192 19.734 12.493 1.00 12.03 25 VAL B O 1
ATOM 3354 N N . SER B 1 5 ? -5.153 20.388 14.388 1.00 10.95 26 SER B N 1
ATOM 3355 C CA . SER B 1 5 ? -4.123 21.129 13.671 1.00 11.24 26 SER B CA 1
ATOM 3356 C C . SER B 1 5 ? -3.324 20.242 12.724 1.00 11.23 26 SER B C 1
ATOM 3357 O O . SER B 1 5 ? -2.811 19.189 13.113 1.00 12.89 26 SER B O 1
ATOM 3360 N N . GLY B 1 6 ? -3.179 20.707 11.484 1.00 11.69 27 GLY B N 1
ATOM 3361 C CA . GLY B 1 6 ? -2.366 20.042 10.495 1.00 11.73 27 GLY B CA 1
ATOM 3362 C C . GLY B 1 6 ? -3.124 19.116 9.572 1.00 15.02 27 GLY B C 1
ATOM 3363 O O . GLY B 1 6 ? -2.541 18.634 8.589 1.00 18.34 27 GLY B O 1
ATOM 3364 N N . ALA B 1 7 ? -4.392 18.847 9.861 1.00 13.81 28 ALA B N 1
ATOM 3365 C CA . ALA B 1 7 ? -5.215 18.048 8.969 1.00 13.74 28 ALA B CA 1
ATOM 3366 C C . ALA B 1 7 ? -5.696 18.899 7.797 1.00 15.47 28 ALA B C 1
ATOM 3367 O O . ALA B 1 7 ? -5.710 20.132 7.850 1.00 14.77 28 ALA B O 1
ATOM 3369 N N . ALA B 1 8 ? -6.074 18.221 6.719 1.00 16.79 29 ALA B N 1
ATOM 3370 C CA . ALA B 1 8 ? -6.709 18.888 5.588 1.00 16.29 29 ALA B CA 1
ATOM 3371 C C . ALA B 1 8 ? -8.161 19.160 5.960 1.00 18.25 29 ALA B C 1
ATOM 3372 O O . ALA B 1 8 ? -8.985 18.240 5.999 1.00 24.03 29 ALA B O 1
ATOM 3374 N N . TRP B 1 9 ? -8.477 20.412 6.262 1.00 15.40 30 TRP B N 1
ATOM 3375 C CA . TRP B 1 9 ? -9.822 20.781 6.680 1.00 14.55 30 TRP B CA 1
ATOM 3376 C C . TRP B 1 9 ? -10.673 21.082 5.460 1.00 17.46 30 TRP B C 1
ATOM 3377 O O . TRP B 1 9 ? -10.256 21.818 4.563 1.00 18.04 30 TRP B O 1
ATOM 3388 N N . THR B 1 10 ? -11.887 20.551 5.455 1.00 15.11 31 THR B N 1
ATOM 3389 C CA . THR B 1 10 ? -12.809 20.769 4.351 1.00 16.36 31 THR B CA 1
ATOM 3390 C C . THR B 1 10 ? -14.040 21.535 4.817 1.00 16.29 31 THR B C 1
ATOM 3391 O O . THR B 1 10 ? -14.440 21.465 5.986 1.00 17.89 31 THR B O 1
ATOM 3395 N N . ASP B 1 11 ? -14.634 22.272 3.882 1.00 16.87 32 ASP B N 1
ATOM 3396 C CA . ASP B 1 11 ? -15.857 23.013 4.146 1.00 16.94 32 ASP B CA 1
ATOM 3397 C C . ASP B 1 11 ? -17.068 22.085 4.026 1.00 20.09 32 ASP B C 1
ATOM 3398 O O . ASP B 1 11 ? -16.937 20.880 3.793 1.00 18.31 32 ASP B O 1
ATOM 3403 N N . THR B 1 12 ? -18.269 22.654 4.179 1.00 18.81 33 THR B N 1
ATOM 3404 C CA . THR B 1 12 ? -19.474 21.826 4.127 1.00 20.57 33 THR B CA 1
ATOM 3405 C C . THR B 1 12 ? -19.703 21.204 2.755 1.00 22.88 33 THR B C 1
ATOM 3406 O O . THR B 1 12 ? -20.423 20.204 2.656 1.00 25.09 33 THR B O 1
ATOM 3410 N N . ALA B 1 13 ? -19.117 21.767 1.705 1.00 19.55 34 ALA B N 1
ATOM 3411 C CA . ALA B 1 13 ? -19.216 21.206 0.364 1.00 19.77 34 ALA B CA 1
ATOM 3412 C C . ALA B 1 13 ? -18.174 20.134 0.088 1.00 22.52 34 ALA B C 1
ATOM 3413 O O . ALA B 1 13 ? -18.165 19.570 -1.011 1.00 26.05 34 ALA B O 1
ATOM 3415 N N . GLY B 1 14 ? -17.301 19.842 1.049 1.00 21.47 35 GLY B N 1
ATOM 3416 C CA . GLY B 1 14 ? -16.300 18.810 0.897 1.00 20.80 35 GLY B CA 1
ATOM 3417 C C . GLY B 1 14 ? -14.981 19.258 0.303 1.00 19.90 35 GLY B C 1
ATOM 3418 O O . GLY B 1 14 ? -14.114 18.409 0.062 1.00 22.32 35 GLY B O 1
ATOM 3419 N N . ASN B 1 15 ? -14.796 20.552 0.062 1.00 17.27 36 ASN B N 1
ATOM 3420 C CA . ASN B 1 15 ? -13.580 21.069 -0.546 1.00 19.30 36 ASN B CA 1
ATOM 3421 C C . ASN B 1 15 ? -12.635 21.599 0.522 1.00 16.95 36 ASN B C 1
ATOM 3422 O O . ASN B 1 15 ? -13.065 22.165 1.527 1.00 18.12 36 ASN B O 1
ATOM 3427 N N . THR B 1 16 ? -11.337 21.435 0.293 1.00 20.20 37 THR B N 1
ATOM 3428 C CA . THR B 1 16 ? -10.372 21.918 1.273 1.00 17.39 37 THR B CA 1
ATOM 3429 C C . THR B 1 16 ? -10.478 23.432 1.438 1.00 16.88 37 THR B C 1
ATOM 3430 O O . THR B 1 16 ? -10.617 24.178 0.466 1.00 15.80 37 THR B O 1
ATOM 3434 N N . ILE B 1 17 ? -10.426 23.884 2.692 1.00 12.52 38 ILE B N 1
ATOM 3435 C CA . ILE B 1 17 ? -10.538 25.305 2.994 1.00 12.33 38 ILE B CA 1
ATOM 3436 C C . ILE B 1 17 ? -9.315 26.043 2.464 1.00 13.30 38 ILE B C 1
ATOM 3437 O O . ILE B 1 17 ? -8.172 25.609 2.656 1.00 12.60 38 ILE B O 1
ATOM 3442 N N . GLN B 1 18 ? -9.549 27.158 1.782 1.00 13.05 39 GLN B N 1
ATOM 3443 C CA . GLN B 1 18 ? -8.496 28.002 1.222 1.00 11.53 39 GLN B CA 1
ATOM 3444 C C . GLN B 1 18 ? -8.616 29.387 1.853 1.00 11.96 39 GLN B C 1
ATOM 3445 O O . GLN B 1 18 ? -9.231 30.297 1.293 1.00 13.23 39 GLN B O 1
ATOM 3451 N N . ALA B 1 19 ? -8.020 29.548 3.029 1.00 12.54 40 ALA B N 1
ATOM 3452 C CA . ALA B 1 19 ? -8.154 30.785 3.781 1.00 10.67 40 ALA B CA 1
ATOM 3453 C C . ALA B 1 19 ? -6.881 31.001 4.596 1.00 10.57 40 ALA B C 1
ATOM 3454 O O . ALA B 1 19 ? -6.890 31.099 5.829 1.00 11.39 40 ALA B O 1
ATOM 3456 N N . HIS B 1 20 ? -5.763 31.072 3.892 1.00 11.41 41 HIS B N 1
ATOM 3457 C CA . HIS B 1 20 ? -4.483 31.245 4.549 1.00 10.80 41 HIS B CA 1
ATOM 3458 C C . HIS B 1 20 ? -4.289 32.707 4.953 1.00 11.23 41 HIS B C 1
ATOM 3459 O O . HIS B 1 20 ? -4.911 33.620 4.413 1.00 11.36 41 HIS B O 1
ATOM 3466 N N . GLY B 1 21 ? -3.420 32.932 5.933 1.00 8.42 42 GLY B N 1
ATOM 3467 C CA . GLY B 1 21 ? -3.271 34.276 6.470 1.00 8.87 42 GLY B CA 1
ATOM 3468 C C . GLY B 1 21 ? -4.540 34.807 7.130 1.00 9.73 42 GLY B C 1
ATOM 3469 O O . GLY B 1 21 ? -4.883 35.987 6.958 1.00 10.74 42 GLY B O 1
ATOM 3470 N N . ALA B 1 22 ? -5.164 33.965 7.965 1.00 9.21 43 ALA B N 1
ATOM 3471 C CA . ALA B 1 22 ? -6.516 34.176 8.482 1.00 10.66 43 ALA B CA 1
ATOM 3472 C C . ALA B 1 22 ? -6.755 35.562 9.069 1.00 9.78 43 ALA B C 1
ATOM 3473 O O . ALA B 1 22 ? -5.934 36.098 9.821 1.00 9.73 43 ALA B O 1
ATOM 3475 N N . GLY B 1 23 ? -7.922 36.121 8.744 1.00 9.25 44 GLY B N 1
ATOM 3476 C CA . GLY B 1 23 ? -8.539 37.176 9.525 1.00 10.11 44 GLY B CA 1
ATOM 3477 C C . GLY B 1 23 ? -9.926 36.752 9.972 1.00 12.22 44 GLY B C 1
ATOM 3478 O O . GLY B 1 23 ? -10.702 36.235 9.168 1.00 11.70 44 GLY B O 1
ATOM 3479 N N . ILE B 1 24 ? -10.256 36.930 11.251 1.00 11.05 45 ILE B N 1
ATOM 3480 C CA . ILE B 1 24 ? -11.545 36.512 11.792 1.00 11.80 45 ILE B CA 1
ATOM 3481 C C . ILE B 1 24 ? -12.336 37.755 12.173 1.00 10.74 45 ILE B C 1
ATOM 3482 O O . ILE B 1 24 ? -11.771 38.744 12.664 1.00 12.19 45 ILE B O 1
ATOM 3487 N N . LEU B 1 25 ? -13.649 37.695 11.942 1.00 11.55 46 LEU B N 1
ATOM 3488 C CA . LEU B 1 25 ? -14.573 38.728 12.380 1.00 14.31 46 LEU B CA 1
ATOM 3489 C C . LEU B 1 25 ? -15.822 38.046 12.914 1.00 12.11 46 LEU B C 1
ATOM 3490 O O . LEU B 1 25 ? -16.369 37.162 12.256 1.00 14.12 46 LEU B O 1
ATOM 3495 N N . GLN B 1 26 ? -16.268 38.426 14.109 1.00 14.17 47 GLN B N 1
ATOM 3496 C CA . GLN B 1 26 ? -17.531 37.918 14.630 1.00 14.15 47 GLN B CA 1
ATOM 3497 C C . GLN B 1 26 ? -18.615 38.962 14.404 1.00 13.09 47 GLN B C 1
ATOM 3498 O O . GLN B 1 26 ? -18.433 40.136 14.745 1.00 15.87 47 GLN B O 1
ATOM 3504 N N . VAL B 1 27 ? -19.706 38.541 13.772 1.00 15.41 48 VAL B N 1
ATOM 3505 C CA . VAL B 1 27 ? -20.881 39.383 13.547 1.00 16.11 48 VAL B CA 1
ATOM 3506 C C . VAL B 1 27 ? -22.073 38.650 14.126 1.00 15.28 48 VAL B C 1
ATOM 3507 O O . VAL B 1 27 ? -22.414 37.553 13.665 1.00 14.43 48 VAL B O 1
ATOM 3511 N N . GLY B 1 28 ? -22.710 39.252 15.122 1.00 16.71 49 GLY B N 1
ATOM 3512 C CA . GLY B 1 28 ? -23.729 38.530 15.859 1.00 16.35 49 GLY B CA 1
ATOM 3513 C C . GLY B 1 28 ? -23.086 37.305 16.472 1.00 20.03 49 GLY B C 1
ATOM 3514 O O . GLY B 1 28 ? -22.080 37.399 17.188 1.00 19.75 49 GLY B O 1
ATOM 3515 N N . SER B 1 29 ? -23.645 36.137 16.170 1.00 15.67 50 SER B N 1
ATOM 3516 C CA . SER B 1 29 ? -23.078 34.873 16.612 1.00 17.98 50 SER B CA 1
ATOM 3517 C C . SER B 1 29 ? -22.375 34.118 15.496 1.00 18.97 50 SER B C 1
ATOM 3518 O O . SER B 1 29 ? -22.100 32.922 15.651 1.00 22.19 50 SER B O 1
ATOM 3521 N N . THR B 1 30 ? -22.089 34.771 14.377 1.00 16.37 51 THR B N 1
ATOM 3522 C CA . THR B 1 30 ? -21.463 34.110 13.241 1.00 13.96 51 THR B CA 1
ATOM 3523 C C . THR B 1 30 ? -20.003 34.519 13.182 1.00 11.17 51 THR B C 1
ATOM 3524 O O . THR B 1 30 ? -19.676 35.702 13.312 1.00 14.78 51 THR B O 1
ATOM 3528 N N . PHE B 1 31 ? -19.129 33.544 12.967 1.00 14.46 52 PHE B N 1
ATOM 3529 C CA . PHE B 1 31 ? -17.719 33.817 12.747 1.00 12.61 52 PHE B CA 1
ATOM 3530 C C . PHE B 1 31 ? -17.438 33.794 11.248 1.00 11.74 52 PHE B C 1
ATOM 3531 O O . PHE B 1 31 ? -17.817 32.848 10.549 1.00 13.94 52 PHE B O 1
ATOM 3539 N N . TYR B 1 32 ? -16.783 34.842 10.769 1.00 11.56 53 TYR B N 1
ATOM 3540 C CA . TYR B 1 32 ? -16.368 34.959 9.380 1.00 11.21 53 TYR B CA 1
ATOM 3541 C C . TYR B 1 32 ? -14.857 34.810 9.330 1.00 12.41 53 TYR B C 1
ATOM 3542 O O . TYR B 1 32 ? -14.138 35.527 10.035 1.00 15.04 53 TYR B O 1
ATOM 3551 N N . TRP B 1 33 ? -14.392 33.891 8.494 1.00 11.48 54 TRP B N 1
ATOM 3552 C CA . TRP B 1 33 ? -12.973 33.621 8.296 1.00 12.04 54 TRP B CA 1
ATOM 3553 C C . TRP B 1 33 ? -12.627 34.059 6.874 1.00 12.59 54 TRP B C 1
ATOM 3554 O O . TRP B 1 33 ? -13.120 33.477 5.899 1.00 12.98 54 TRP B O 1
ATOM 3565 N N . PHE B 1 34 ? -11.821 35.107 6.769 1.00 10.40 55 PHE B N 1
ATOM 3566 C CA . PHE B 1 34 ? -11.286 35.605 5.509 1.00 11.47 55 PHE B CA 1
ATOM 3567 C C . PHE B 1 34 ? -9.853 35.128 5.356 1.00 13.29 55 PHE B C 1
ATOM 3568 O O . PHE B 1 34 ? -9.107 35.079 6.336 1.00 11.81 55 PHE B O 1
ATOM 3576 N N . GLY B 1 35 ? -9.463 34.782 4.133 1.00 11.46 56 GLY B N 1
ATOM 3577 C CA . GLY B 1 35 ? -8.086 34.368 3.940 1.00 11.02 56 GLY B CA 1
ATOM 3578 C C . GLY B 1 35 ? -7.725 34.340 2.475 1.00 12.24 56 GLY B C 1
ATOM 3579 O O . GLY B 1 35 ? -8.536 34.662 1.601 1.00 12.24 56 GLY B O 1
ATOM 3580 N N . GLU B 1 36 ? -6.473 33.959 2.225 1.00 12.47 57 GLU B N 1
ATOM 3581 C CA . GLU B 1 36 ? -5.938 33.883 0.870 1.00 11.53 57 GLU B CA 1
ATOM 3582 C C . GLU B 1 36 ? -6.331 32.558 0.242 1.00 9.87 57 GLU B C 1
ATOM 3583 O O . GLU B 1 36 ? -6.127 31.503 0.838 1.00 11.20 57 GLU B O 1
ATOM 3589 N N . ASP B 1 37 ? -6.907 32.608 -0.963 1.00 14.16 58 ASP B N 1
ATOM 3590 C CA . ASP B 1 37 ? -7.183 31.393 -1.728 1.00 13.63 58 ASP B CA 1
ATOM 3591 C C . ASP B 1 37 ? -5.906 30.997 -2.463 1.00 15.40 58 ASP B C 1
ATOM 3592 O O . ASP B 1 37 ? -5.447 31.715 -3.356 1.00 14.61 58 ASP B O 1
ATOM 3597 N N . LYS B 1 38 ? -5.318 29.866 -2.084 1.00 15.14 59 LYS B N 1
ATOM 3598 C CA . LYS B 1 38 ? -4.073 29.411 -2.691 1.00 13.75 59 LYS B CA 1
ATOM 3599 C C . LYS B 1 38 ? -4.244 28.121 -3.488 1.00 17.26 59 LYS B C 1
ATOM 3600 O O . LYS B 1 38 ? -3.265 27.408 -3.727 1.00 17.40 59 LYS B O 1
ATOM 3606 N N . SER B 1 39 ? -5.469 27.829 -3.934 1.00 15.96 60 SER B N 1
ATOM 3607 C CA . SER B 1 39 ? -5.737 26.599 -4.675 1.00 15.76 60 SER B CA 1
ATOM 3608 C C . SER B 1 39 ? -4.982 26.537 -5.994 1.00 18.77 60 SER B C 1
ATOM 3609 O O . SER B 1 39 ? -4.869 25.452 -6.573 1.00 20.94 60 SER B O 1
ATOM 3612 N N . HIS B 1 40 ? -4.475 27.665 -6.484 1.00 17.27 61 HIS B N 1
ATOM 3613 C CA . HIS B 1 40 ? -3.599 27.662 -7.651 1.00 20.50 61 HIS B CA 1
ATOM 3614 C C . HIS B 1 40 ? -2.135 27.412 -7.302 1.00 23.62 61 HIS B C 1
ATOM 3615 O O . HIS B 1 40 ? -1.289 27.447 -8.203 1.00 23.45 61 HIS B O 1
ATOM 3622 N N . ASN B 1 41 ? -1.822 27.146 -6.031 1.00 19.75 62 ASN B N 1
ATOM 3623 C CA . ASN B 1 41 ? -0.451 26.849 -5.591 1.00 18.14 62 ASN B CA 1
ATOM 3624 C C . ASN B 1 41 ? 0.518 27.974 -5.952 1.00 20.51 62 ASN B C 1
ATOM 3625 O O . ASN B 1 41 ? 1.662 27.734 -6.352 1.00 20.54 62 ASN B O 1
ATOM 3630 N N . SER B 1 42 ? 0.059 29.212 -5.797 1.00 21.42 63 SER B N 1
ATOM 3631 C CA . SER B 1 42 ? 0.818 30.382 -6.204 1.00 20.23 63 SER B CA 1
ATOM 3632 C C . SER B 1 42 ? 0.701 31.453 -5.133 1.00 18.49 63 SER B C 1
ATOM 3633 O O . SER B 1 42 ? -0.298 31.524 -4.410 1.00 19.29 63 SER B O 1
ATOM 3636 N N . ALA B 1 43 ? 1.735 32.289 -5.039 1.00 18.34 64 ALA B N 1
ATOM 3637 C CA . ALA B 1 43 ? 1.692 33.433 -4.143 1.00 17.74 64 ALA B CA 1
ATOM 3638 C C . ALA B 1 43 ? 0.910 34.595 -4.727 1.00 20.68 64 ALA B C 1
ATOM 3639 O O . ALA B 1 43 ? 0.643 35.556 -4.000 1.00 19.39 64 ALA B O 1
ATOM 3641 N N . LEU B 1 44 ? 0.533 34.523 -6.005 1.00 17.59 65 LEU B N 1
ATOM 3642 C CA . LEU B 1 44 ? -0.166 35.612 -6.671 1.00 18.17 65 LEU B CA 1
ATOM 3643 C C . LEU B 1 44 ? -1.666 35.561 -6.374 1.00 17.84 65 LEU B C 1
ATOM 3644 O O . LEU B 1 44 ? -2.213 34.537 -5.960 1.00 17.38 65 LEU B O 1
ATOM 3649 N N . PHE B 1 45 ? -2.331 36.693 -6.600 1.00 16.34 66 PHE B N 1
ATOM 3650 C CA . PHE B 1 45 ? -3.680 36.897 -6.078 1.00 15.61 66 PHE B CA 1
ATOM 3651 C C . PHE B 1 45 ? -4.708 36.116 -6.886 1.00 18.45 66 PHE B C 1
ATOM 3652 O O . PHE B 1 45 ? -4.827 36.304 -8.103 1.00 20.20 66 PHE B O 1
ATOM 3660 N N . LYS B 1 46 ? -5.459 35.255 -6.201 1.00 18.13 67 LYS B N 1
ATOM 3661 C CA . LYS B 1 46 ? -6.638 34.598 -6.745 1.00 15.71 67 LYS B CA 1
ATOM 3662 C C . LYS B 1 46 ? -7.932 35.095 -6.111 1.00 19.60 67 LYS B C 1
ATOM 3663 O O . LYS B 1 46 ? -8.865 35.467 -6.827 1.00 19.17 67 LYS B O 1
ATOM 3669 N N . ALA B 1 47 ? -8.021 35.116 -4.781 1.00 15.72 68 ALA B N 1
ATOM 3670 C CA . ALA B 1 47 ? -9.206 35.644 -4.112 1.00 14.39 68 ALA B CA 1
ATOM 3671 C C . ALA B 1 47 ? -8.902 35.813 -2.634 1.00 13.54 68 ALA B C 1
ATOM 3672 O O . ALA B 1 47 ? -8.017 35.147 -2.088 1.00 14.01 68 ALA B O 1
ATOM 3674 N N . VAL B 1 48 ? -9.645 36.712 -1.992 1.00 12.07 69 VAL B N 1
ATOM 3675 C CA . VAL B 1 48 ? -9.863 36.633 -0.551 1.00 13.92 69 VAL B CA 1
ATOM 3676 C C . VAL B 1 48 ? -11.156 35.857 -0.356 1.00 11.86 69 VAL B C 1
ATOM 3677 O O . VAL B 1 48 ? -12.234 36.318 -0.753 1.00 12.55 69 VAL B O 1
ATOM 3681 N N . SER B 1 49 ? -11.051 34.668 0.229 1.00 13.67 70 SER B N 1
ATOM 3682 C CA . SER B 1 49 ? -12.194 33.812 0.463 1.00 12.68 70 SER B CA 1
ATOM 3683 C C . SER B 1 49 ? -12.949 34.270 1.708 1.00 14.81 70 SER B C 1
ATOM 3684 O O . SER B 1 49 ? -12.473 35.098 2.486 1.00 13.61 70 SER B O 1
ATOM 3687 N N . CYS B 1 50 ? -14.151 33.718 1.879 1.00 12.99 71 CYS B N 1
ATOM 3688 C CA . CYS B 1 50 ? -15.027 34.037 3.005 1.00 11.75 71 CYS B CA 1
ATOM 3689 C C . CYS B 1 50 ? -15.757 32.767 3.414 1.00 15.25 71 CYS B C 1
ATOM 3690 O O . CYS B 1 50 ? -16.543 32.222 2.626 1.00 16.78 71 CYS B O 1
ATOM 3693 N N . TYR B 1 51 ? -15.491 32.290 4.630 1.00 12.37 72 TYR B N 1
ATOM 3694 C CA . TYR B 1 51 ? -16.152 31.124 5.193 1.00 12.74 72 TYR B CA 1
ATOM 3695 C C . TYR B 1 51 ? -16.859 31.521 6.479 1.00 14.89 72 TYR B C 1
ATOM 3696 O O . TYR B 1 51 ? -16.391 32.388 7.215 1.00 13.38 72 TYR B O 1
ATOM 3705 N N . THR B 1 52 ? -17.990 30.875 6.756 1.00 16.01 73 THR B N 1
ATOM 3706 C CA . THR B 1 52 ? -18.773 31.191 7.944 1.00 14.48 73 THR B CA 1
ATOM 3707 C C . THR B 1 52 ? -18.971 29.953 8.803 1.00 14.01 73 THR B C 1
ATOM 3708 O O . THR B 1 52 ? -19.024 28.826 8.303 1.00 14.05 73 THR B O 1
ATOM 3712 N N . SER B 1 53 ? -19.113 30.181 10.108 1.00 12.47 74 SER B N 1
ATOM 3713 C CA . SER B 1 53 ? -19.387 29.102 11.045 1.00 13.10 74 SER B CA 1
ATOM 3714 C C . SER B 1 53 ? -20.002 29.682 12.308 1.00 13.89 74 SER B C 1
ATOM 3715 O O . SER B 1 53 ? -19.756 30.834 12.663 1.00 16.44 74 SER B O 1
ATOM 3720 N N . SER B 1 54 ? -20.795 28.863 12.988 1.00 15.60 75 SER B N 1
ATOM 3721 C CA . SER B 1 54 ? -21.305 29.228 14.301 1.00 15.83 75 SER B CA 1
ATOM 3722 C C . SER B 1 54 ? -20.467 28.652 15.428 1.00 17.55 75 SER B C 1
ATOM 3723 O O . SER B 1 54 ? -20.659 29.040 16.586 1.00 19.60 75 SER B O 1
ATOM 3726 N N . ASP B 1 55 ? -19.544 27.744 15.118 1.00 15.86 76 ASP B N 1
ATOM 3727 C CA . ASP B 1 55 ? -18.879 26.952 16.137 1.00 16.51 76 ASP B CA 1
ATOM 3728 C C . ASP B 1 55 ? -17.371 26.878 15.968 1.00 16.97 76 ASP B C 1
ATOM 3729 O O . ASP B 1 55 ? -16.716 26.185 16.754 1.00 17.86 76 ASP B O 1
ATOM 3734 N N . LEU B 1 56 ? -16.808 27.554 14.964 1.00 14.16 77 LEU B N 1
ATOM 3735 C CA . LEU B 1 56 ? -15.379 27.583 14.661 1.00 15.04 77 LEU B CA 1
ATOM 3736 C C . LEU B 1 56 ? -14.839 26.265 14.114 1.00 17.51 77 LEU B C 1
ATOM 3737 O O . LEU B 1 56 ? -13.612 26.122 13.977 1.00 18.67 77 LEU B O 1
ATOM 3742 N N . VAL B 1 57 ? -15.702 25.303 13.774 1.00 17.33 78 VAL B N 1
ATOM 3743 C CA . VAL B 1 57 ? -15.236 24.007 13.280 1.00 15.74 78 VAL B CA 1
ATOM 3744 C C . VAL B 1 57 ? -15.900 23.613 11.964 1.00 21.71 78 VAL B C 1
ATOM 3745 O O . VAL B 1 57 ? -15.270 22.982 11.109 1.00 23.38 78 VAL B O 1
ATOM 3749 N N . ASN B 1 58 ? -17.168 23.981 11.789 1.00 17.83 79 ASN B N 1
ATOM 3750 C CA . ASN B 1 58 ? -17.974 23.572 10.639 1.00 18.59 79 ASN B CA 1
ATOM 3751 C C . ASN B 1 58 ? -18.138 24.796 9.740 1.00 15.94 79 ASN B C 1
ATOM 3752 O O . ASN B 1 58 ? -18.984 25.655 10.002 1.00 22.81 79 ASN B O 1
ATOM 3757 N N . TRP B 1 59 ? -17.328 24.876 8.682 1.00 14.00 80 TRP B N 1
ATOM 3758 C CA . TRP B 1 59 ? -17.196 26.078 7.865 1.00 14.71 80 TRP B CA 1
ATOM 3759 C C . TRP B 1 59 ? -17.929 25.916 6.538 1.00 15.71 80 TRP B C 1
ATOM 3760 O O . TRP B 1 59 ? -17.764 24.898 5.855 1.00 16.14 80 TRP B O 1
ATOM 3771 N N . SER B 1 60 ? -18.712 26.931 6.168 1.00 15.77 81 SER B N 1
ATOM 3772 C CA . SER B 1 60 ? -19.404 26.972 4.885 1.00 17.26 81 SER B CA 1
ATOM 3773 C C . SER B 1 60 ? -18.793 28.073 4.032 1.00 15.72 81 SER B C 1
ATOM 3774 O O . SER B 1 60 ? -18.650 29.211 4.489 1.00 16.73 81 SER B O 1
ATOM 3777 N N . ARG B 1 61 ? -18.443 27.743 2.794 1.00 16.17 82 ARG B N 1
ATOM 3778 C CA . ARG B 1 61 ? -17.834 28.732 1.921 1.00 15.45 82 ARG B CA 1
ATOM 3779 C C . ARG B 1 61 ? -18.903 29.628 1.308 1.00 16.14 82 ARG B C 1
ATOM 3780 O O . ARG B 1 61 ? -19.892 29.136 0.753 1.00 20.93 82 ARG B O 1
ATOM 3788 N N . GLN B 1 62 ? -18.711 30.935 1.429 1.00 18.05 83 GLN B N 1
ATOM 3789 C CA . GLN B 1 62 ? -19.568 31.928 0.800 1.00 15.84 83 GLN B CA 1
ATOM 3790 C C . GLN B 1 62 ? -18.902 32.432 -0.474 1.00 19.79 83 GLN B C 1
ATOM 3791 O O . GLN B 1 62 ? -17.849 31.946 -0.891 1.00 17.76 83 GLN B O 1
ATOM 3797 N N . ASN B 1 63 ? -19.533 33.417 -1.109 1.00 18.09 84 ASN B N 1
ATOM 3798 C CA . ASN B 1 63 ? -18.884 34.110 -2.212 1.00 19.92 84 ASN B CA 1
ATOM 3799 C C . ASN B 1 63 ? -17.545 34.673 -1.751 1.00 17.13 84 ASN B C 1
ATOM 3800 O O . ASN B 1 63 ? -17.372 35.064 -0.592 1.00 16.89 84 ASN B O 1
ATOM 3805 N N . ASP B 1 64 ? -16.587 34.715 -2.669 1.00 16.55 85 ASP B N 1
ATOM 3806 C CA . ASP B 1 64 ? -15.323 35.368 -2.363 1.00 17.02 85 ASP B CA 1
ATOM 3807 C C . ASP B 1 64 ? -15.559 36.822 -1.965 1.00 16.36 85 ASP B C 1
ATOM 3808 O O . ASP B 1 64 ? -16.364 37.535 -2.574 1.00 18.08 85 ASP B O 1
ATOM 3813 N N . ALA B 1 65 ? -14.867 37.261 -0.914 1.00 15.31 86 ALA B N 1
ATOM 3814 C CA . ALA B 1 65 ? -15.004 38.630 -0.428 1.00 14.79 86 ALA B CA 1
ATOM 3815 C C . ALA B 1 65 ? -14.259 39.634 -1.299 1.00 15.36 86 ALA B C 1
ATOM 3816 O O . ALA B 1 65 ? -14.691 40.786 -1.423 1.00 16.15 86 ALA B O 1
ATOM 3818 N N . LEU B 1 66 ? -13.121 39.244 -1.868 1.00 14.35 87 LEU B N 1
ATOM 3819 C CA . LEU B 1 66 ? -12.383 40.117 -2.766 1.00 15.45 87 LEU B CA 1
ATOM 3820 C C . LEU B 1 66 ? -11.887 39.292 -3.940 1.00 15.34 87 LEU B C 1
ATOM 3821 O O . LEU B 1 66 ? -11.399 38.176 -3.763 1.00 15.90 87 LEU B O 1
ATOM 3826 N N . SER B 1 67 ? -12.033 39.840 -5.135 1.00 16.82 88 SER B N 1
ATOM 3827 C CA . SER B 1 67 ? -11.667 39.169 -6.371 1.00 18.90 88 SER B CA 1
ATOM 3828 C C . SER B 1 67 ? -10.718 40.051 -7.162 1.00 17.57 88 SER B C 1
ATOM 3829 O O . SER B 1 67 ? -10.703 41.273 -6.987 1.00 17.79 88 SER B O 1
ATOM 3832 N N . PRO B 1 68 ? -9.894 39.461 -8.033 1.00 18.63 89 PRO B N 1
ATOM 3833 C CA . PRO B 1 68 ? -8.942 40.274 -8.794 1.00 16.76 89 PRO B CA 1
ATOM 3834 C C . PRO B 1 68 ? -9.644 41.252 -9.721 1.00 17.42 89 PRO B C 1
ATOM 3835 O O . PRO B 1 68 ? -10.732 40.986 -10.238 1.00 22.76 89 PRO B O 1
ATOM 3839 N N . ILE B 1 69 ? -9.011 42.399 -9.913 1.00 15.46 90 ILE B N 1
ATOM 3840 C CA . ILE B 1 69 ? -9.455 43.383 -10.896 1.00 20.29 90 ILE B CA 1
ATOM 3841 C C . ILE B 1 69 ? -8.284 43.626 -11.833 1.00 20.23 90 ILE B C 1
ATOM 3842 O O . ILE B 1 69 ? -7.258 44.183 -11.419 1.00 16.15 90 ILE B O 1
ATOM 3847 N N . ALA B 1 70 ? -8.431 43.195 -13.088 1.00 21.71 91 ALA B N 1
ATOM 3848 C CA . ALA B 1 70 ? -7.414 43.475 -14.088 1.00 23.02 91 ALA B CA 1
ATOM 3849 C C . ALA B 1 70 ? -7.179 44.974 -14.164 1.00 19.46 91 ALA B C 1
ATOM 3850 O O . ALA B 1 70 ? -8.125 45.774 -14.091 1.00 17.04 91 ALA B O 1
ATOM 3852 N N . GLY B 1 71 ? -5.911 45.348 -14.273 1.00 22.47 92 GLY B N 1
ATOM 3853 C CA . GLY B 1 71 ? -5.512 46.731 -14.382 1.00 21.89 92 GLY B CA 1
ATOM 3854 C C . GLY B 1 71 ? -5.409 47.480 -13.077 1.00 27.01 92 GLY B C 1
ATOM 3855 O O . GLY B 1 71 ? -5.297 48.709 -13.100 1.00 25.00 92 GLY B O 1
ATOM 3856 N N . THR B 1 72 ? -5.455 46.787 -11.941 1.00 20.46 93 THR B N 1
ATOM 3857 C CA . THR B 1 72 ? -5.249 47.385 -10.629 1.00 23.34 93 THR B CA 1
ATOM 3858 C C . THR B 1 72 ? -4.107 46.667 -9.922 1.00 23.31 93 THR B C 1
ATOM 3859 O O . THR B 1 72 ? -3.571 45.668 -10.413 1.00 19.87 93 THR B O 1
ATOM 3863 N N . MET B 1 73 ? -3.771 47.182 -8.737 1.00 17.89 94 MET B N 1
ATOM 3864 C CA . MET B 1 73 ? -2.830 46.550 -7.819 1.00 19.21 94 MET B CA 1
ATOM 3865 C C . MET B 1 73 ? -3.398 45.283 -7.183 1.00 19.56 94 MET B C 1
ATOM 3866 O O . MET B 1 73 ? -2.674 44.591 -6.458 1.00 19.51 94 MET B O 1
ATOM 3875 N N . ILE B 1 74 ? -4.669 44.971 -7.411 1.00 15.33 95 ILE B N 1
ATOM 3876 C CA . ILE B 1 74 ? -5.215 43.678 -7.015 1.00 16.53 95 ILE B CA 1
ATOM 3877 C C . ILE B 1 74 ? -5.516 42.830 -8.244 1.00 13.52 95 ILE B C 1
ATOM 3878 O O . ILE B 1 74 ? -6.486 42.068 -8.266 1.00 16.96 95 ILE B O 1
ATOM 3883 N N . SER B 1 75 ? -4.669 42.945 -9.268 1.00 16.52 96 SER B N 1
ATOM 3884 C CA . SER B 1 75 ? -4.746 42.034 -10.393 1.00 19.61 96 SER B CA 1
ATOM 3885 C C . SER B 1 75 ? -4.168 40.677 -10.010 1.00 17.05 96 SER B C 1
ATOM 3886 O O . SER B 1 75 ? -3.566 40.498 -8.945 1.00 15.89 96 SER B O 1
ATOM 3889 N N . THR B 1 76 ? -4.346 39.708 -10.907 1.00 16.03 97 THR B N 1
ATOM 3890 C CA . THR B 1 76 ? -3.781 38.385 -10.692 1.00 21.12 97 THR B CA 1
ATOM 3891 C C . THR B 1 76 ? -2.263 38.380 -10.792 1.00 18.31 97 THR B C 1
ATOM 3892 O O . THR B 1 76 ? -1.649 37.347 -10.516 1.00 23.63 97 THR B O 1
ATOM 3896 N N . SER B 1 77 ? -1.648 39.484 -11.206 1.00 17.05 98 SER B N 1
ATOM 3897 C CA . SER B 1 77 ? -0.196 39.588 -11.227 1.00 17.11 98 SER B CA 1
ATOM 3898 C C . SER B 1 77 ? 0.373 40.106 -9.912 1.00 20.96 98 SER B C 1
ATOM 3899 O O . SER B 1 77 ? 1.598 40.140 -9.751 1.00 22.73 98 SER B O 1
ATOM 3902 N N . ASN B 1 78 ? -0.483 40.492 -8.968 1.00 19.93 99 ASN B N 1
ATOM 3903 C CA . ASN B 1 78 ? -0.071 41.102 -7.715 1.00 17.21 99 ASN B CA 1
ATOM 3904 C C . ASN B 1 78 ? -0.262 40.133 -6.554 1.00 13.68 99 ASN B C 1
ATOM 3905 O O . ASN B 1 78 ? -0.716 39.002 -6.722 1.00 16.57 99 ASN B O 1
ATOM 3910 N N . VAL B 1 79 ? 0.076 40.616 -5.362 1.00 17.52 100 VAL B N 1
ATOM 3911 C CA . VAL B 1 79 ? 0.018 39.848 -4.127 1.00 16.41 100 VAL B CA 1
ATOM 3912 C C . VAL B 1 79 ? -0.982 40.518 -3.191 1.00 13.31 100 VAL B C 1
ATOM 3913 O O . VAL B 1 79 ? -0.933 41.740 -2.994 1.00 12.40 100 VAL B O 1
ATOM 3917 N N . VAL B 1 80 ? -1.874 39.712 -2.616 1.00 12.92 101 VAL B N 1
ATOM 3918 C CA . VAL B 1 80 ? -2.830 40.138 -1.596 1.00 12.36 101 VAL B CA 1
ATOM 3919 C C . VAL B 1 80 ? -2.701 39.151 -0.444 1.00 12.65 101 VAL B C 1
ATOM 3920 O O . VAL B 1 80 ? -2.992 37.964 -0.620 1.00 13.58 101 VAL B O 1
ATOM 3924 N N . GLU B 1 81 ? -2.271 39.629 0.723 1.00 10.18 102 GLU B N 1
ATOM 3925 C CA . GLU B 1 81 ? -1.985 38.717 1.826 1.00 10.64 102 GLU B CA 1
ATOM 3926 C C . GLU B 1 81 ? -2.583 39.211 3.132 1.00 9.84 102 GLU B C 1
ATOM 3927 O O . GLU B 1 81 ? -2.760 40.413 3.346 1.00 10.74 102 GLU B O 1
ATOM 3933 N N . ARG B 1 82 ? -2.862 38.247 4.004 1.00 10.63 103 ARG B N 1
ATOM 3934 C CA . ARG B 1 82 ? -3.270 38.500 5.382 1.00 13.21 103 ARG B CA 1
ATOM 3935 C C . ARG B 1 82 ? -4.451 39.465 5.513 1.00 10.78 103 ARG B C 1
ATOM 3936 O O . ARG B 1 82 ? -4.359 40.484 6.212 1.00 9.53 103 ARG B O 1
ATOM 3944 N N . PRO B 1 83 ? -5.580 39.163 4.879 1.00 10.59 104 PRO B N 1
ATOM 3945 C CA . PRO B 1 83 ? -6.748 40.035 5.018 1.00 10.98 104 PRO B CA 1
ATOM 3946 C C . PRO B 1 83 ? -7.251 40.062 6.454 1.00 10.82 104 PRO B C 1
ATOM 3947 O O . PRO B 1 83 ? -7.157 39.077 7.198 1.00 11.29 104 PRO B O 1
ATOM 3951 N N . LYS B 1 84 ? -7.777 41.221 6.833 1.00 10.32 105 LYS B N 1
ATOM 3952 C CA . LYS B 1 84 ? -8.360 41.446 8.146 1.00 10.07 105 LYS B CA 1
ATOM 3953 C C . LYS B 1 84 ? -9.586 42.321 7.938 1.00 11.62 105 LYS B C 1
ATOM 3954 O O . LYS B 1 84 ? -9.557 43.241 7.115 1.00 11.11 105 LYS B O 1
ATOM 3960 N N . VAL B 1 85 ? -10.664 42.036 8.662 1.00 9.43 106 VAL B N 1
ATOM 3961 C CA . VAL B 1 85 ? -11.908 42.798 8.519 1.00 12.01 106 VAL B CA 1
ATOM 3962 C C . VAL B 1 85 ? -12.397 43.239 9.891 1.00 11.90 106 VAL B C 1
ATOM 3963 O O . VAL B 1 85 ? -12.455 42.427 10.823 1.00 12.09 106 VAL B O 1
ATOM 3967 N N . ILE B 1 86 ? -12.778 44.512 10.001 1.00 12.03 107 ILE B N 1
ATOM 3968 C CA . ILE B 1 86 ? -13.416 45.038 11.200 1.00 12.64 107 ILE B CA 1
ATOM 3969 C C . ILE B 1 86 ? -14.645 45.842 10.791 1.00 11.08 107 ILE B C 1
ATOM 3970 O O . ILE B 1 86 ? -14.751 46.345 9.670 1.00 11.88 107 ILE B O 1
ATOM 3975 N N . PHE B 1 87 ? -15.581 45.962 11.723 1.00 10.71 108 PHE B N 1
ATOM 3976 C CA . PHE B 1 87 ? -16.832 46.663 11.480 1.00 13.30 108 PHE B CA 1
ATOM 3977 C C . PHE B 1 87 ? -16.728 48.090 11.989 1.00 10.88 108 PHE B C 1
ATOM 3978 O O . PHE B 1 87 ? -16.389 48.320 13.155 1.00 14.49 108 PHE B O 1
ATOM 3986 N N . ASN B 1 88 ? -17.043 49.044 11.122 1.00 13.98 109 ASN B N 1
ATOM 3987 C CA . ASN B 1 88 ? -17.104 50.452 11.486 1.00 12.43 109 ASN B CA 1
ATOM 3988 C C . ASN B 1 88 ? -18.559 50.792 11.800 1.00 15.54 109 ASN B C 1
ATOM 3989 O O . ASN B 1 88 ? -19.400 50.844 10.896 1.00 16.67 109 ASN B O 1
ATOM 3994 N N . GLN B 1 89 ? -18.849 51.050 13.077 1.00 15.88 110 GLN B N 1
ATOM 3995 C CA . GLN B 1 89 ? -20.232 51.333 13.452 1.00 17.41 110 GLN B CA 1
ATOM 3996 C C . GLN B 1 89 ? -20.689 52.696 12.947 1.00 23.14 110 GLN B C 1
ATOM 3997 O O . GLN B 1 89 ? -21.857 52.848 12.567 1.00 24.39 110 GLN B O 1
ATOM 4003 N N . LYS B 1 90 ? -19.787 53.682 12.916 1.00 19.09 111 LYS B N 1
ATOM 4004 C CA . LYS B 1 90 ? -20.158 55.027 12.480 1.00 21.36 111 LYS B CA 1
ATOM 4005 C C . LYS B 1 90 ? -20.718 55.009 11.065 1.00 25.82 111 LYS B C 1
ATOM 4006 O O . LYS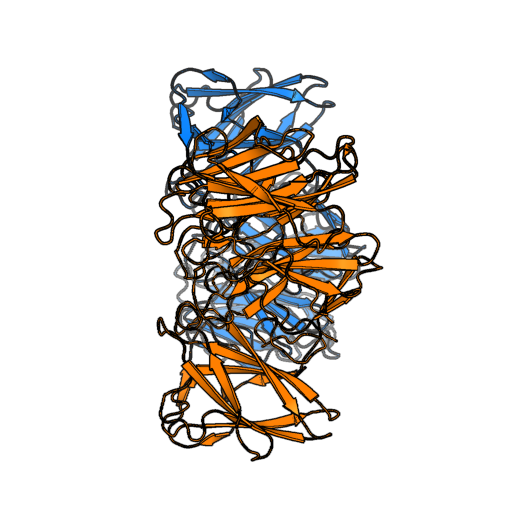 B 1 90 ? -21.750 55.627 10.784 1.00 24.86 111 LYS B O 1
ATOM 4012 N N . ASN B 1 91 ? -20.054 54.298 10.163 1.00 19.34 112 ASN B N 1
ATOM 4013 C CA . ASN B 1 91 ? -20.449 54.227 8.765 1.00 18.78 112 ASN B CA 1
ATOM 4014 C C . ASN B 1 91 ? -21.243 52.979 8.435 1.00 17.43 112 ASN B C 1
ATOM 4015 O O . ASN B 1 91 ? -21.571 52.770 7.263 1.00 20.61 112 ASN B O 1
ATOM 4020 N N . SER B 1 92 ? -21.552 52.149 9.431 1.00 17.49 113 SER B N 1
ATOM 4021 C CA . SER B 1 92 ? -22.249 50.886 9.227 1.00 17.95 113 SER B CA 1
ATOM 4022 C C . SER B 1 92 ? -21.645 50.126 8.042 1.00 19.98 113 SER B C 1
ATOM 4023 O O . SER B 1 92 ? -22.303 49.818 7.048 1.00 20.47 113 SER B O 1
ATOM 4026 N N . GLU B 1 93 ? -20.345 49.846 8.163 1.00 19.40 114 GLU B N 1
ATOM 4027 C CA . GLU B 1 93 ? -19.566 49.375 7.029 1.00 17.12 114 GLU B CA 1
ATOM 4028 C C . GLU B 1 93 ? -18.473 48.433 7.515 1.00 14.07 114 GLU B C 1
ATOM 4029 O O . GLU B 1 93 ? -17.859 48.671 8.556 1.00 17.00 114 GLU B O 1
ATOM 4035 N N . TYR B 1 94 ? -18.251 47.365 6.753 1.00 11.47 115 TYR B N 1
ATOM 4036 C CA . TYR B 1 94 ? -17.136 46.447 6.981 1.00 13.19 115 TYR B CA 1
ATOM 4037 C C . TYR B 1 94 ? -15.938 46.914 6.175 1.00 16.12 115 TYR B C 1
ATOM 4038 O O . TYR B 1 94 ? -16.062 47.234 4.991 1.00 14.25 115 TYR B O 1
ATOM 4047 N N . VAL B 1 95 ? -14.783 46.977 6.822 1.00 10.94 116 VAL B N 1
ATOM 4048 C CA . VAL B 1 95 ? -13.578 47.509 6.201 1.00 10.12 116 VAL B CA 1
ATOM 4049 C C . VAL B 1 95 ? -12.511 46.431 6.255 1.00 12.09 116 VAL B C 1
ATOM 4050 O O . VAL B 1 95 ? -12.172 45.940 7.340 1.00 12.14 116 VAL B O 1
ATOM 4054 N N . MET B 1 96 ? -12.019 46.037 5.081 1.00 11.36 117 MET B N 1
ATOM 4055 C CA . MET B 1 96 ? -10.986 45.024 4.943 1.00 10.89 117 MET B CA 1
ATOM 4056 C C . MET B 1 96 ? -9.656 45.710 4.680 1.00 11.78 117 MET B C 1
ATOM 4057 O O . MET B 1 96 ? -9.564 46.590 3.820 1.00 12.03 117 MET B O 1
ATOM 4062 N N . TRP B 1 97 ? -8.624 45.292 5.408 1.00 10.79 118 TRP B N 1
ATOM 4063 C CA . TRP B 1 97 ? -7.259 45.692 5.114 1.00 12.00 118 TRP B CA 1
ATOM 4064 C C . TRP B 1 97 ? -6.483 44.453 4.705 1.00 8.94 118 TRP B C 1
ATOM 4065 O O . TRP B 1 97 ? -6.823 43.331 5.092 1.00 9.99 118 TRP B O 1
ATOM 4076 N N . PHE B 1 98 ? -5.428 44.659 3.921 1.00 10.73 119 PHE B N 1
ATOM 4077 C CA . PHE B 1 98 ? -4.576 43.550 3.506 1.00 9.85 119 PHE B CA 1
ATOM 4078 C C . PHE B 1 98 ? -3.215 44.094 3.099 1.00 9.82 119 PHE B C 1
ATOM 4079 O O . PHE B 1 98 ? -3.050 45.286 2.832 1.00 10.98 119 PHE B O 1
ATOM 4087 N N . HIS B 1 99 ? -2.227 43.201 3.118 1.00 8.67 120 HIS B N 1
ATOM 4088 C CA . HIS B 1 99 ? -0.921 43.470 2.524 1.00 12.83 120 HIS B CA 1
ATOM 4089 C C . HIS B 1 99 ? -1.052 43.400 1.004 1.00 10.51 120 HIS B C 1
ATOM 4090 O O . HIS B 1 99 ? -1.453 42.370 0.455 1.00 10.58 120 HIS B O 1
ATOM 4097 N N . SER B 1 100 ? -0.724 44.508 0.341 1.00 11.31 121 SER B N 1
ATOM 4098 C CA . SER B 1 100 ? -0.789 44.639 -1.107 1.00 12.09 121 SER B CA 1
ATOM 4099 C C . SER B 1 100 ? 0.632 44.780 -1.639 1.00 9.68 121 SER B C 1
ATOM 4100 O O . SER B 1 100 ? 1.385 45.630 -1.167 1.00 12.47 121 SER B O 1
ATOM 4103 N N . ASP B 1 101 ? 1.005 43.951 -2.612 1.00 12.08 122 ASP B N 1
ATOM 4104 C CA . ASP B 1 101 ? 2.405 43.986 -3.006 1.00 11.96 122 ASP B CA 1
ATOM 4105 C C . ASP B 1 101 ? 2.588 43.527 -4.436 1.00 15.10 122 ASP B C 1
ATOM 4106 O O . ASP B 1 101 ? 1.679 42.985 -5.066 1.00 17.11 122 ASP B O 1
ATOM 4111 N N . SER B 1 102 ? 3.794 43.787 -4.940 1.00 15.52 123 SER B N 1
ATOM 4112 C CA . SER B 1 102 ? 4.312 43.127 -6.123 1.00 17.80 123 SER B CA 1
ATOM 4113 C C . SER B 1 102 ? 4.880 41.757 -5.734 1.00 19.23 123 SER B C 1
ATOM 4114 O O . SER B 1 102 ? 5.073 41.449 -4.552 1.00 19.85 123 SER B O 1
ATOM 4117 N N . SER B 1 103 ? 5.151 40.927 -6.747 1.00 25.96 124 SER B N 1
ATOM 4118 C CA . SER B 1 103 ? 5.584 39.551 -6.493 1.00 30.38 124 SER B CA 1
ATOM 4119 C C . SER B 1 103 ? 6.930 39.468 -5.778 1.00 25.33 124 SER B C 1
ATOM 4120 O O . SER B 1 103 ? 7.208 38.457 -5.122 1.00 32.40 124 SER B O 1
ATOM 4123 N N . ASN B 1 104 ? 7.764 40.500 -5.870 1.00 23.14 125 ASN B N 1
ATOM 4124 C CA . ASN B 1 104 ? 9.030 40.522 -5.149 1.00 22.66 125 ASN B CA 1
ATOM 4125 C C . ASN B 1 104 ? 8.913 41.176 -3.782 1.00 24.09 125 ASN B C 1
ATOM 4126 O O . ASN B 1 104 ? 9.932 41.383 -3.115 1.00 21.62 125 ASN B O 1
ATOM 4131 N N . TYR B 1 105 ? 7.693 41.506 -3.357 1.00 17.63 126 TYR B N 1
ATOM 4132 C CA . TYR B 1 105 ? 7.456 42.238 -2.117 1.00 18.15 126 TYR B CA 1
ATOM 4133 C C . TYR B 1 105 ? 8.201 43.568 -2.077 1.00 17.56 126 TYR B C 1
ATOM 4134 O O . TYR B 1 105 ? 8.595 44.040 -1.012 1.00 18.68 126 TYR B O 1
ATOM 4143 N N . GLY B 1 106 ? 8.396 44.188 -3.244 1.00 16.13 127 GLY B N 1
ATOM 4144 C CA . GLY B 1 106 ? 9.078 45.466 -3.320 1.00 16.77 127 GLY B CA 1
ATOM 4145 C C . GLY B 1 106 ? 8.208 46.692 -3.165 1.00 13.36 127 GLY B C 1
ATOM 4146 O O . GLY B 1 106 ? 8.739 47.781 -2.946 1.00 15.30 127 GLY B O 1
ATOM 4147 N N . ALA B 1 107 ? 6.881 46.529 -3.261 1.00 16.73 128 ALA B N 1
ATOM 4148 C CA . ALA B 1 107 ? 5.957 47.658 -3.157 1.00 18.38 128 ALA B CA 1
ATOM 4149 C C . ALA B 1 107 ? 5.616 47.990 -1.706 1.00 14.24 128 ALA B C 1
ATOM 4150 O O . ALA B 1 107 ? 5.519 49.171 -1.347 1.00 17.21 128 ALA B O 1
ATOM 4152 N N . ALA B 1 108 ? 5.438 46.969 -0.863 1.00 13.61 129 ALA B N 1
ATOM 4153 C CA . ALA B 1 108 ? 5.248 47.140 0.582 1.00 12.71 129 ALA B CA 1
ATOM 4154 C C . ALA B 1 108 ? 4.135 48.141 0.911 1.00 10.02 129 ALA B C 1
ATOM 4155 O O . ALA B 1 108 ? 4.340 49.156 1.581 1.00 12.72 129 ALA B O 1
ATOM 4157 N N . MET B 1 109 ? 2.941 47.811 0.443 1.00 12.36 130 MET B N 1
ATOM 4158 C CA . MET B 1 109 ? 1.774 48.652 0.632 1.00 12.83 130 MET B CA 1
ATOM 4159 C C . MET B 1 109 ? 0.717 47.903 1.433 1.00 11.66 130 MET B C 1
ATOM 4160 O O . MET B 1 109 ? 0.773 46.681 1.611 1.00 11.33 130 MET B O 1
ATOM 4169 N N . VAL B 1 110 ? -0.253 48.669 1.931 1.00 11.95 131 VAL B N 1
ATOM 4170 C CA . VAL B 1 110 ? -1.517 48.119 2.388 1.00 14.13 131 VAL B CA 1
ATOM 4171 C C . VAL B 1 110 ? -2.556 48.366 1.307 1.00 14.19 131 VAL B C 1
ATOM 4172 O O . VAL B 1 110 ? -2.416 49.258 0.469 1.00 15.19 131 VAL B O 1
ATOM 4176 N N . GLY B 1 111 ? -3.620 47.579 1.339 1.00 11.14 132 GLY B N 1
ATOM 4177 C CA . GLY B 1 111 ? -4.790 47.845 0.524 1.00 13.21 132 GLY B CA 1
ATOM 4178 C C . GLY B 1 111 ? -6.021 47.820 1.406 1.00 16.14 132 GLY B C 1
ATOM 4179 O O . GLY B 1 111 ? -6.039 47.193 2.466 1.00 12.85 132 GLY B O 1
ATOM 4180 N N . VAL B 1 112 ? -7.053 48.538 0.964 1.00 13.41 133 VAL B N 1
ATOM 4181 C CA . VAL B 1 112 ? -8.294 48.696 1.720 1.00 12.24 133 VAL B CA 1
ATOM 4182 C C . VAL B 1 112 ? -9.467 48.402 0.792 1.00 14.17 133 VAL B C 1
ATOM 4183 O O . VAL B 1 112 ? -9.435 48.755 -0.395 1.00 14.36 133 VAL B O 1
ATOM 4187 N N . ALA B 1 113 ? -10.493 47.737 1.325 1.00 12.96 134 ALA B N 1
ATOM 4188 C CA . ALA B 1 113 ? -11.717 47.445 0.592 1.00 12.76 134 ALA B CA 1
ATOM 4189 C C . ALA B 1 113 ? -12.881 47.508 1.572 1.00 17.58 134 ALA B C 1
ATOM 4190 O O . ALA B 1 113 ? -12.699 47.314 2.774 1.00 14.15 134 ALA B O 1
ATOM 4192 N N . THR B 1 114 ? -14.087 47.792 1.067 1.00 15.79 135 THR B N 1
ATOM 4193 C CA . THR B 1 114 ? -15.237 47.983 1.946 1.00 14.69 135 THR B CA 1
ATOM 4194 C C . THR B 1 114 ? -16.453 47.224 1.441 1.00 15.02 135 THR B C 1
ATOM 4195 O O . THR B 1 114 ? -16.572 46.897 0.257 1.00 14.11 135 THR B O 1
ATOM 4199 N N . ALA B 1 115 ? -17.378 46.966 2.364 1.00 14.23 136 ALA B N 1
ATOM 4200 C CA . ALA B 1 115 ? -18.625 46.310 1.998 1.00 14.44 136 ALA B CA 1
ATOM 4201 C C . ALA B 1 115 ? -19.682 46.646 3.038 1.00 13.51 136 ALA B C 1
ATOM 4202 O O . ALA B 1 115 ? -19.370 47.038 4.164 1.00 14.77 136 ALA B O 1
ATOM 4204 N N . LYS B 1 116 ? -20.946 46.495 2.640 1.00 16.12 137 LYS B N 1
ATOM 4205 C CA . LYS B 1 116 ? -22.053 46.716 3.560 1.00 17.53 137 LYS B CA 1
ATOM 4206 C C . LYS B 1 116 ? -22.517 45.441 4.250 1.00 15.15 137 LYS B C 1
ATOM 4207 O O . LYS B 1 116 ? -23.290 45.526 5.213 1.00 17.36 137 LYS B O 1
ATOM 4213 N N . THR B 1 117 ? -22.067 44.281 3.795 1.00 15.67 138 THR B N 1
ATOM 4214 C CA . THR B 1 117 ? -22.337 42.996 4.417 1.00 15.22 138 THR B CA 1
ATOM 4215 C C . THR B 1 117 ? -21.010 42.280 4.617 1.00 15.92 138 THR B C 1
ATOM 4216 O O . THR B 1 117 ? -20.034 42.554 3.906 1.00 16.40 138 THR B O 1
ATOM 4220 N N . PRO B 1 118 ? -20.936 41.363 5.588 1.00 14.42 139 PRO B N 1
ATOM 4221 C CA . PRO B 1 118 ? -19.620 40.804 5.959 1.00 15.37 139 PRO B CA 1
ATOM 4222 C C . PRO B 1 118 ? -18.888 40.059 4.852 1.00 15.11 139 PRO B C 1
ATOM 4223 O O . PRO B 1 118 ? -17.658 40.165 4.784 1.00 15.35 139 PRO B O 1
ATOM 4227 N N . CYS B 1 119 ? -19.572 39.313 3.982 1.00 16.41 140 CYS B N 1
ATOM 4228 C CA . CYS B 1 119 ? -18.838 38.651 2.906 1.00 18.01 140 CYS B CA 1
ATOM 4229 C C . CYS B 1 119 ? -18.819 39.456 1.619 1.00 17.62 140 CYS B C 1
ATOM 4230 O O . CYS B 1 119 ? -18.288 38.973 0.613 1.00 18.98 140 CYS B O 1
ATOM 4233 N N . GLY B 1 120 ? -19.359 40.667 1.631 1.00 17.60 141 GLY B N 1
ATOM 4234 C CA . GLY B 1 120 ? -19.341 41.513 0.467 1.00 19.95 141 GLY B CA 1
ATOM 4235 C C . GLY B 1 120 ? -20.139 40.929 -0.682 1.00 21.60 141 GLY B C 1
ATOM 4236 O O . GLY B 1 120 ? -21.266 40.462 -0.499 1.00 21.66 141 GLY B O 1
ATOM 4237 N N . PRO B 1 121 ? -19.548 40.884 -1.886 1.00 21.27 142 PRO B N 1
ATOM 4238 C CA . PRO B 1 121 ? -18.160 41.224 -2.235 1.00 21.13 142 PRO B CA 1
ATOM 4239 C C . PRO B 1 121 ? -17.752 42.658 -1.918 1.00 19.34 142 PRO B C 1
ATOM 4240 O O . PRO B 1 121 ? -18.589 43.565 -1.908 1.00 22.20 142 PRO B O 1
ATOM 4244 N N . TYR B 1 122 ? -16.467 42.842 -1.639 1.00 17.27 143 TYR B N 1
ATOM 4245 C CA . TYR B 1 122 ? -15.921 44.121 -1.225 1.00 14.32 143 TYR B CA 1
ATOM 4246 C C . TYR B 1 122 ? -15.498 44.938 -2.437 1.00 16.82 143 TYR B C 1
ATOM 4247 O O . TYR B 1 122 ? -15.172 44.390 -3.492 1.00 20.05 143 TYR B O 1
ATOM 4256 N N . THR B 1 123 ? -15.498 46.257 -2.272 1.00 15.33 144 THR B N 1
ATOM 4257 C CA . THR B 1 123 ? -15.061 47.181 -3.308 1.00 21.32 144 THR B CA 1
ATOM 4258 C C . THR B 1 123 ? -13.709 47.769 -2.927 1.00 20.41 144 THR B C 1
ATOM 4259 O O . THR B 1 123 ? -13.537 48.282 -1.819 1.00 16.82 144 THR B O 1
ATOM 4266 N N . TYR B 1 124 ? -12.767 47.714 -3.860 1.00 18.36 145 TYR B N 1
ATOM 4267 C CA . TYR B 1 124 ? -11.387 48.102 -3.617 1.00 14.81 145 TYR B CA 1
ATOM 4268 C C . TYR B 1 124 ? -11.270 49.618 -3.556 1.00 17.33 145 TYR B C 1
ATOM 4269 O O . TYR B 1 124 ? -11.787 50.328 -4.425 1.00 18.84 145 TYR B O 1
ATOM 4278 N N . LYS B 1 125 ? -10.600 50.112 -2.524 1.00 15.81 146 LYS B N 1
ATOM 4279 C CA . LYS B 1 125 ? -10.383 51.535 -2.323 1.00 14.46 146 LYS B CA 1
ATOM 4280 C C . LYS B 1 125 ? -8.964 51.981 -2.653 1.00 13.97 146 LYS B C 1
ATOM 4281 O O . LYS B 1 125 ? -8.653 53.168 -2.506 1.00 16.45 146 LYS B O 1
ATOM 4287 N N . GLY B 1 126 ? -8.113 51.071 -3.106 1.00 17.45 147 GLY B N 1
ATOM 4288 C CA . GLY B 1 126 ? -6.764 51.390 -3.515 1.00 15.21 147 GLY B CA 1
ATOM 4289 C C . GLY B 1 126 ? -5.739 50.946 -2.483 1.00 16.15 147 GLY B C 1
ATOM 4290 O O . GLY B 1 126 ? -6.055 50.646 -1.326 1.00 16.65 147 GLY B O 1
ATOM 4291 N N . SER B 1 127 ? -4.483 50.924 -2.924 1.00 16.88 148 SER B N 1
ATOM 4292 C CA . SER B 1 127 ? -3.346 50.583 -2.082 1.00 15.21 148 SER B CA 1
ATOM 4293 C C . SER B 1 127 ? -2.441 51.792 -1.882 1.00 18.72 148 SER B C 1
ATOM 4294 O O . SER B 1 127 ? -2.380 52.686 -2.735 1.00 18.10 148 SER B O 1
ATOM 4297 N N . PHE B 1 128 ? -1.732 51.811 -0.750 1.00 13.88 149 PHE B N 1
ATOM 4298 C CA . PHE B 1 128 ? -0.873 52.932 -0.389 1.00 15.55 149 PHE B CA 1
ATOM 4299 C C . PHE B 1 128 ? 0.148 52.486 0.654 1.00 15.04 149 PHE B C 1
ATOM 4300 O O . PHE B 1 128 ? 0.031 51.415 1.252 1.00 14.98 149 PHE B O 1
ATOM 4308 N N . LYS B 1 129 ? 1.160 53.330 0.865 1.00 16.60 150 LYS B N 1
ATOM 4309 C CA . LYS B 1 129 ? 2.148 53.092 1.913 1.00 15.68 150 LYS B CA 1
ATOM 4310 C C . LYS B 1 129 ? 1.746 53.850 3.169 1.00 21.99 150 LYS B C 1
ATOM 4311 O O . LYS B 1 129 ? 1.662 55.088 3.129 1.00 17.00 150 LYS B O 1
ATOM 4317 N N . PRO B 1 130 ? 1.521 53.175 4.298 1.00 17.26 151 PRO B N 1
ATOM 4318 C CA . PRO B 1 130 ? 1.068 53.874 5.513 1.00 17.60 151 PRO B CA 1
ATOM 4319 C C . PRO B 1 130 ? 2.107 54.862 6.010 1.00 17.25 151 PRO B C 1
ATOM 4320 O O . PRO B 1 130 ? 3.257 54.504 6.269 1.00 17.61 151 PRO B O 1
ATOM 4327 N N . LEU B 1 131 ? 1.681 56.115 6.167 1.00 16.49 152 LEU B N 1
ATOM 4328 C CA . LEU B 1 131 ? 2.576 57.199 6.570 1.00 16.69 152 LEU B CA 1
ATOM 4329 C C . LEU B 1 131 ? 3.778 57.312 5.629 1.00 13.04 152 LEU B C 1
ATOM 4330 O O . LEU B 1 131 ? 4.856 57.754 6.018 1.00 19.33 152 LEU B O 1
ATOM 4335 N N . GLY B 1 132 ? 3.596 56.876 4.385 1.00 17.67 153 GLY B N 1
ATOM 4336 C CA . GLY B 1 132 ? 4.656 56.882 3.401 1.00 18.06 153 GLY B CA 1
ATOM 4337 C C . GLY B 1 132 ? 5.746 55.850 3.589 1.00 22.65 153 GLY B C 1
ATOM 4338 O O . GLY B 1 132 ? 6.721 55.868 2.827 1.00 23.07 153 GLY B O 1
ATOM 4339 N N . ALA B 1 133 ? 5.626 54.951 4.564 1.00 16.04 154 ALA B N 1
ATOM 4340 C CA . ALA B 1 133 ? 6.655 53.960 4.846 1.00 15.89 154 ALA B CA 1
ATOM 4341 C C . ALA B 1 133 ? 6.173 52.564 4.473 1.00 14.37 154 ALA B C 1
ATOM 4342 O O . ALA B 1 133 ? 5.000 52.344 4.151 1.00 14.55 154 ALA B O 1
ATOM 4344 N N . ASP B 1 134 ? 7.097 51.603 4.541 1.00 13.88 155 ASP B N 1
ATOM 4345 C CA . ASP B 1 134 ? 6.778 50.240 4.138 1.00 13.56 155 ASP B CA 1
ATOM 4346 C C . ASP B 1 134 ? 5.750 49.621 5.076 1.00 11.38 155 ASP B C 1
ATOM 4347 O O . ASP B 1 134 ? 5.720 49.893 6.282 1.00 11.27 155 ASP B O 1
ATOM 4352 N N . SER B 1 135 ? 4.921 48.756 4.500 1.00 12.65 156 SER B N 1
ATOM 4353 C CA . SER B 1 135 ? 4.082 47.830 5.255 1.00 10.18 156 SER B CA 1
ATOM 4354 C C . SER B 1 135 ? 4.111 46.514 4.510 1.00 12.37 156 SER B C 1
ATOM 4355 O O . SER B 1 135 ? 3.750 46.465 3.335 1.00 11.42 156 SER B O 1
ATOM 4358 N N . ARG B 1 136 ? 4.529 45.443 5.188 1.00 9.68 157 ARG B N 1
ATOM 4359 C CA . ARG B 1 136 ? 4.433 44.114 4.600 1.00 11.86 157 ARG B CA 1
ATOM 4360 C C . ARG B 1 136 ? 3.440 43.264 5.388 1.00 12.74 157 ARG B C 1
ATOM 4361 O O . ARG B 1 136 ? 2.235 43.501 5.280 1.00 11.21 157 ARG B O 1
ATOM 4369 N N . ASP B 1 137 ? 3.888 42.289 6.178 1.00 10.92 158 ASP B N 1
ATOM 4370 C CA . ASP B 1 137 ? 2.937 41.584 7.034 1.00 11.09 158 ASP B CA 1
ATOM 4371 C C . ASP B 1 137 ? 2.233 42.599 7.914 1.00 10.17 158 ASP B C 1
ATOM 4372 O O . ASP B 1 137 ? 2.870 43.486 8.484 1.00 11.43 158 ASP B O 1
ATOM 4377 N N . GLU B 1 138 ? 0.915 42.458 8.041 1.00 10.07 159 GLU B N 1
ATOM 4378 C CA . GLU B 1 138 ? 0.137 43.396 8.833 1.00 10.19 159 GLU B CA 1
ATOM 4379 C C . GLU B 1 138 ? -0.993 42.673 9.553 1.00 7.36 159 GLU B C 1
ATOM 4380 O O . GLU B 1 138 ? -1.356 41.546 9.213 1.00 8.73 159 GLU B O 1
ATOM 4386 N N . SER B 1 139 ? -1.540 43.354 10.556 1.00 8.75 160 SER B N 1
ATOM 4387 C CA . SER B 1 139 ? -2.852 43.000 11.070 1.00 9.36 160 SER B CA 1
ATOM 4388 C C . SER B 1 139 ? -3.578 44.280 11.468 1.00 7.65 160 SER B C 1
ATOM 4389 O O . SER B 1 139 ? -3.013 45.375 11.450 1.00 9.95 160 SER B O 1
ATOM 4392 N N . ILE B 1 140 ? -4.860 44.128 11.796 1.00 9.64 161 ILE B N 1
ATOM 4393 C CA . ILE B 1 140 ? -5.701 45.225 12.268 1.00 9.73 161 ILE B CA 1
ATOM 4394 C C . ILE B 1 140 ? -6.225 44.834 13.637 1.00 11.39 161 ILE B C 1
ATOM 4395 O O . ILE B 1 140 ? -6.725 43.718 13.811 1.00 11.51 161 ILE B O 1
ATOM 4400 N N . PHE B 1 141 ? -6.104 45.741 14.603 1.00 9.14 162 PHE B N 1
ATOM 4401 C CA . PHE B 1 141 ? -6.627 45.543 15.950 1.00 10.12 162 PHE B CA 1
ATOM 4402 C C . PHE B 1 141 ? -7.625 46.642 16.271 1.00 9.83 162 PHE B C 1
ATOM 4403 O O . PHE B 1 141 ? -7.302 47.828 16.158 1.00 10.70 162 PHE B O 1
ATOM 4411 N N . GLN B 1 142 ? -8.824 46.245 16.695 1.00 10.81 163 GLN B N 1
ATOM 4412 C CA . GLN B 1 142 ? -9.866 47.183 17.077 1.00 13.20 163 GLN B CA 1
ATOM 4413 C C . GLN B 1 142 ? -10.000 47.139 18.591 1.00 13.30 163 GLN B C 1
ATOM 4414 O O . GLN B 1 142 ? -10.363 46.099 19.154 1.00 14.95 163 GLN B O 1
ATOM 4420 N N . ASP B 1 143 ? -9.705 48.264 19.240 1.00 13.55 164 ASP B N 1
ATOM 4421 C CA . ASP B 1 143 ? -9.690 48.312 20.692 1.00 14.11 164 ASP B CA 1
ATOM 4422 C C . ASP B 1 143 ? -11.114 48.319 21.234 1.00 18.54 164 ASP B C 1
ATOM 4423 O O . ASP B 1 143 ? -12.085 48.586 20.518 1.00 19.04 164 ASP B O 1
ATOM 4428 N N . ASP B 1 144 ? -11.224 48.027 22.530 1.00 17.69 165 ASP B N 1
ATOM 4429 C CA . ASP B 1 144 ? -12.502 48.017 23.229 1.00 24.72 165 ASP B CA 1
ATOM 4430 C C . ASP B 1 144 ? -12.753 49.315 23.991 1.00 23.71 165 ASP B C 1
ATOM 4431 O O . ASP B 1 144 ? -13.464 49.320 25.001 1.00 24.98 165 ASP B O 1
ATOM 4436 N N . ASP B 1 145 ? -12.177 50.420 23.521 1.00 20.94 166 ASP B N 1
ATOM 4437 C CA . ASP B 1 145 ? -12.500 51.731 24.054 1.00 22.40 166 ASP B CA 1
ATOM 4438 C C . ASP B 1 145 ? -13.827 52.216 23.469 1.00 23.01 166 ASP B C 1
ATOM 4439 O O . ASP B 1 145 ? -14.428 51.581 22.597 1.00 19.04 166 ASP B O 1
ATOM 4444 N N . SER B 1 146 ? -14.295 53.361 23.963 1.00 24.54 167 SER B N 1
ATOM 4445 C CA . SER B 1 146 ? -15.603 53.862 23.557 1.00 19.91 167 SER B CA 1
ATOM 4446 C C . SER B 1 146 ? -15.655 54.122 22.057 1.00 23.17 167 SER B C 1
ATOM 4447 O O . SER B 1 146 ? -16.627 53.757 21.385 1.00 30.50 167 SER B O 1
ATOM 4450 N N . ALA B 1 147 ? -14.612 54.752 21.514 1.00 25.65 168 ALA B N 1
ATOM 4451 C CA . ALA B 1 147 ? -14.577 55.100 20.098 1.00 28.15 168 ALA B CA 1
ATOM 4452 C C . ALA B 1 147 ? -14.270 53.913 19.190 1.00 24.03 168 ALA B C 1
ATOM 4453 O O . ALA B 1 147 ? -14.302 54.075 17.965 1.00 24.46 168 ALA B O 1
ATOM 4455 N N . GLN B 1 148 ? -13.978 52.737 19.750 1.00 20.83 169 GLN B N 1
ATOM 4456 C CA . GLN B 1 148 ? -13.580 51.566 18.967 1.00 19.50 169 GLN B CA 1
ATOM 4457 C C . GLN B 1 148 ? -12.420 51.899 18.034 1.00 18.10 169 GLN B C 1
ATOM 4458 O O . GLN B 1 148 ? -12.454 51.644 16.828 1.00 18.69 169 GLN B O 1
ATOM 4464 N N . THR B 1 149 ? -11.389 52.502 18.612 1.00 17.26 170 THR B N 1
ATOM 4465 C CA . THR B 1 149 ? -10.234 52.930 17.842 1.00 14.80 170 THR B CA 1
ATOM 4466 C C . THR B 1 149 ? -9.499 51.715 17.301 1.00 14.22 170 THR B C 1
ATOM 4467 O O . THR B 1 149 ? -9.300 50.725 18.011 1.00 14.03 170 THR B O 1
ATOM 4471 N N . ALA B 1 150 ? -9.091 51.798 16.041 1.00 11.58 171 ALA B N 1
ATOM 4472 C CA . ALA B 1 150 ? -8.426 50.696 15.364 1.00 11.05 171 ALA B CA 1
ATOM 4473 C C . ALA B 1 150 ? -6.991 51.077 15.027 1.00 10.33 171 ALA B C 1
ATOM 4474 O O . ALA B 1 150 ? -6.638 52.261 14.926 1.00 10.62 171 ALA B O 1
ATOM 4476 N N . TYR B 1 151 ? -6.165 50.040 14.861 1.00 10.07 172 TYR B N 1
ATOM 4477 C CA . TYR B 1 151 ? -4.726 50.188 14.699 1.00 9.58 172 TYR B CA 1
ATOM 4478 C C . TYR B 1 151 ? -4.228 49.218 13.646 1.00 10.21 172 TYR B C 1
ATOM 4479 O O . TYR B 1 151 ? -4.679 48.068 13.587 1.00 11.15 172 TYR B O 1
ATOM 4488 N N . LEU B 1 152 ? -3.299 49.703 12.813 1.00 10.49 173 LEU B N 1
ATOM 4489 C CA . LEU B 1 152 ? -2.510 48.859 11.928 1.00 8.66 173 LEU B CA 1
ATOM 4490 C C . LEU B 1 152 ? -1.276 48.392 12.689 1.00 8.32 173 LEU B C 1
ATOM 4491 O O . LEU B 1 152 ? -0.567 49.207 13.291 1.00 9.91 173 LEU B O 1
ATOM 4496 N N . LEU B 1 153 ? -1.038 47.085 12.664 1.00 8.03 174 LEU B N 1
ATOM 4497 C CA . LEU B 1 153 ? 0.175 46.474 13.213 1.00 8.40 174 LEU B CA 1
ATOM 4498 C C . LEU B 1 153 ? 0.962 45.961 12.021 1.00 8.71 174 LEU B C 1
ATOM 4499 O O . LEU B 1 153 ? 0.407 45.239 11.196 1.00 9.13 174 LEU B O 1
ATOM 4504 N N . TYR B 1 154 ? 2.232 46.357 11.889 1.00 9.23 175 TYR B N 1
ATOM 4505 C CA . TYR B 1 154 ? 2.879 46.056 10.609 1.00 10.43 175 TYR B CA 1
ATOM 4506 C C . TYR B 1 154 ? 4.397 46.039 10.688 1.00 9.87 175 TYR B C 1
ATOM 4507 O O . TYR B 1 154 ? 5.012 46.836 11.395 1.00 10.64 175 TYR B O 1
ATOM 4516 N N . ALA B 1 155 ? 4.976 45.146 9.885 1.00 9.02 176 ALA B N 1
ATOM 4517 C CA . ALA B 1 155 ? 6.410 45.136 9.617 1.00 10.17 176 ALA B CA 1
ATOM 4518 C C . ALA B 1 155 ? 6.732 46.241 8.617 1.00 10.93 176 ALA B C 1
ATOM 4519 O O . ALA B 1 155 ? 6.190 46.256 7.502 1.00 10.83 176 ALA B O 1
ATOM 4521 N N . SER B 1 156 ? 7.602 47.162 9.013 1.00 11.20 177 SER B N 1
ATOM 4522 C CA . SER B 1 156 ? 7.948 48.324 8.204 1.00 12.82 177 SER B CA 1
ATOM 4523 C C . SER B 1 156 ? 9.460 48.380 7.994 1.00 15.38 177 SER B C 1
ATOM 4524 O O . SER B 1 156 ? 10.213 47.563 8.529 1.00 13.28 177 SER B O 1
ATOM 4527 N N . ASP B 1 157 ? 9.893 49.347 7.182 1.00 13.75 178 ASP B N 1
ATOM 4528 C CA . ASP B 1 157 ? 11.312 49.621 6.943 1.00 15.94 178 ASP B CA 1
ATOM 4529 C C . ASP B 1 157 ? 12.080 48.348 6.581 1.00 12.51 178 ASP B C 1
ATOM 4530 O O . ASP B 1 157 ? 13.001 47.926 7.288 1.00 13.47 178 ASP B O 1
ATOM 4535 N N . ASN B 1 158 ? 11.685 47.742 5.460 1.00 14.46 179 ASN B N 1
ATOM 4536 C CA . ASN B 1 158 ? 12.313 46.517 4.964 1.00 11.78 179 ASN B CA 1
ATOM 4537 C C . ASN B 1 158 ? 12.288 45.409 6.009 1.00 15.55 179 ASN B C 1
ATOM 4538 O O . ASN B 1 158 ? 13.249 44.647 6.161 1.00 15.74 179 ASN B O 1
ATOM 4543 N N . ASN B 1 159 ? 11.172 45.332 6.735 1.00 13.20 180 ASN B N 1
ATOM 4544 C CA . ASN B 1 159 ? 10.884 44.364 7.793 1.00 12.50 180 ASN B CA 1
ATOM 4545 C C . ASN B 1 159 ? 11.705 44.577 9.057 1.00 15.15 180 ASN B C 1
ATOM 4546 O O . ASN B 1 159 ? 11.599 43.768 9.988 1.00 16.53 180 ASN B O 1
ATOM 4551 N N . GLN B 1 160 ? 12.513 45.634 9.141 1.00 13.72 181 GLN B N 1
ATOM 4552 C CA . GLN B 1 160 ? 13.390 45.760 10.299 1.00 13.88 181 GLN B CA 1
ATOM 4553 C C . GLN B 1 160 ? 12.696 46.374 11.506 1.00 13.96 181 GLN B C 1
ATOM 4554 O O . GLN B 1 160 ? 13.057 46.053 12.645 1.00 14.35 181 GLN B O 1
ATOM 4565 N N . ASN B 1 161 ? 11.730 47.267 11.299 1.00 11.62 182 ASN B N 1
ATOM 4566 C CA . ASN B 1 161 ? 11.130 48.034 12.385 1.00 11.22 182 ASN B CA 1
ATOM 4567 C C . ASN B 1 161 ? 9.651 47.706 12.464 1.00 13.01 182 ASN B C 1
ATOM 4568 O O . ASN B 1 161 ? 8.930 47.842 11.469 1.00 14.90 182 ASN B O 1
ATOM 4573 N N . PHE B 1 162 ? 9.197 47.300 13.645 1.00 10.80 183 PHE B N 1
ATOM 4574 C CA . PHE B 1 162 ? 7.810 46.899 13.816 1.00 11.67 183 PHE B CA 1
ATOM 4575 C C . PHE B 1 162 ? 6.990 48.067 14.338 1.00 11.37 183 PHE B C 1
ATOM 4576 O O . PHE B 1 162 ? 7.313 48.635 15.384 1.00 12.79 183 PHE B O 1
ATOM 4584 N N . LYS B 1 163 ? 5.895 48.384 13.641 1.00 10.58 184 LYS B N 1
ATOM 4585 C CA . LYS B 1 163 ? 5.122 49.583 13.935 1.00 10.66 184 LYS B CA 1
ATOM 4586 C C . LYS B 1 163 ? 3.684 49.267 14.326 1.00 9.99 184 LYS B C 1
ATOM 4587 O O . LYS B 1 163 ? 3.075 48.310 13.841 1.00 11.21 184 LYS B O 1
ATOM 4593 N N . ILE B 1 164 ? 3.158 50.087 15.230 1.00 10.82 185 ILE B N 1
ATOM 4594 C CA . ILE B 1 164 ? 1.735 50.139 15.539 1.00 11.33 185 ILE B CA 1
ATOM 4595 C C . ILE B 1 164 ? 1.294 51.572 15.298 1.00 12.06 185 ILE B C 1
ATOM 4596 O O . ILE B 1 164 ? 1.877 52.501 15.872 1.00 12.47 185 ILE B O 1
ATOM 4601 N N . SER B 1 165 ? 0.285 51.753 14.446 1.00 10.99 186 SER B N 1
ATOM 4602 C CA . SER B 1 165 ? -0.160 53.079 14.050 1.00 11.20 186 SER B CA 1
ATOM 4603 C C . SER B 1 165 ? -1.682 53.124 14.067 1.00 11.36 186 SER B C 1
ATOM 4604 O O . SER B 1 165 ? -2.346 52.143 13.730 1.00 11.48 186 SER B O 1
ATOM 4607 N N . ARG B 1 166 ? -2.225 54.269 14.473 1.00 12.32 187 ARG B N 1
ATOM 4608 C CA . ARG B 1 166 ? -3.666 54.422 14.609 1.00 10.63 187 ARG B CA 1
ATOM 4609 C C . ARG B 1 166 ? -4.333 54.663 13.256 1.00 12.34 187 ARG B C 1
ATOM 4610 O O . ARG B 1 166 ? -3.772 55.301 12.362 1.00 13.60 187 ARG B O 1
ATOM 4618 N N . LEU B 1 167 ? -5.547 54.145 13.107 1.00 11.48 188 LEU B N 1
ATOM 4619 C CA . LEU B 1 167 ? -6.347 54.416 11.923 1.00 12.62 188 LEU B CA 1
ATOM 4620 C C . LEU B 1 167 ? -7.258 55.611 12.179 1.00 13.58 188 LEU B C 1
ATOM 4621 O O . LEU B 1 167 ? -7.589 55.930 13.324 1.00 14.08 188 LEU B O 1
ATOM 4626 N N . ASP B 1 168 ? -7.664 56.270 11.095 1.00 13.95 189 ASP B N 1
ATOM 4627 C CA . ASP B 1 168 ? -8.664 57.320 11.216 1.00 14.78 189 ASP B CA 1
ATOM 4628 C C . ASP B 1 168 ? -10.022 56.715 11.567 1.00 14.30 189 ASP B C 1
ATOM 4629 O O . ASP B 1 168 ? -10.202 55.494 11.605 1.00 13.92 189 ASP B O 1
ATOM 4634 N N . ALA B 1 169 ? -10.992 57.594 11.824 1.00 15.97 190 ALA B N 1
ATOM 4635 C CA . ALA B 1 169 ? -12.293 57.155 12.312 1.00 16.19 190 ALA B CA 1
ATOM 4636 C C . ALA B 1 169 ? -13.132 56.454 11.250 1.00 14.42 190 ALA B C 1
ATOM 4637 O O . ALA B 1 169 ? -14.160 55.858 11.592 1.00 16.20 190 ALA B O 1
ATOM 4639 N N . ASN B 1 170 ? -12.721 56.500 9.984 1.00 12.61 191 ASN B N 1
ATOM 4640 C CA . ASN B 1 170 ? -13.351 55.700 8.944 1.00 16.69 191 ASN B CA 1
ATOM 4641 C C . ASN B 1 170 ? -12.691 54.338 8.767 1.00 14.01 191 ASN B C 1
ATOM 4642 O O . ASN B 1 170 ? -13.234 53.492 8.050 1.00 12.89 191 ASN B O 1
ATOM 4647 N N . TYR B 1 171 ? -11.538 54.109 9.403 1.00 13.55 192 TYR B N 1
ATOM 4648 C CA . TYR B 1 171 ? -10.690 52.945 9.114 1.00 14.43 192 TYR B CA 1
ATOM 4649 C C . TYR B 1 171 ? -10.215 52.928 7.659 1.00 14.63 192 TYR B C 1
ATOM 4650 O O . TYR B 1 171 ? -9.998 51.862 7.074 1.00 13.44 192 TYR B O 1
ATOM 4659 N N . TYR B 1 172 ? -10.048 54.105 7.049 1.00 14.24 193 TYR B N 1
ATOM 4660 C CA . TYR B 1 172 ? -9.645 54.181 5.651 1.00 11.95 193 TYR B CA 1
ATOM 4661 C C . TYR B 1 172 ? -8.166 54.474 5.468 1.00 15.69 193 TYR B C 1
ATOM 4662 O O . TYR B 1 172 ? -7.623 54.212 4.389 1.00 17.32 193 TYR B O 1
ATOM 4671 N N . ASN B 1 173 ? -7.515 55.030 6.482 1.00 12.68 194 ASN B N 1
ATOM 4672 C CA . ASN B 1 173 ? -6.127 55.441 6.353 1.00 15.06 194 ASN B CA 1
ATOM 4673 C C . ASN B 1 173 ? -5.478 55.422 7.726 1.00 14.85 194 ASN B C 1
ATOM 4674 O O . ASN B 1 173 ? -6.152 55.352 8.760 1.00 14.09 194 ASN B O 1
ATOM 4679 N N . VAL B 1 174 ? -4.146 55.480 7.713 1.00 16.58 195 VAL B N 1
ATOM 4680 C CA . VAL B 1 174 ? -3.341 55.518 8.926 1.00 15.15 195 VAL B CA 1
ATOM 4681 C C . VAL B 1 174 ? -3.041 56.976 9.245 1.00 17.30 195 VAL B C 1
ATOM 4682 O O . VAL B 1 174 ? -2.670 57.749 8.351 1.00 19.50 195 VAL B O 1
ATOM 4686 N N . THR B 1 175 ? -3.202 57.360 10.510 1.00 13.58 196 THR B N 1
ATOM 4687 C CA . THR B 1 175 ? -3.022 58.751 10.922 1.00 17.60 196 THR B CA 1
ATOM 4688 C C . THR B 1 175 ? -1.658 59.026 11.541 1.00 12.46 196 THR B C 1
ATOM 4689 O O . THR B 1 175 ? -1.007 60.009 11.166 1.00 17.07 196 THR B O 1
ATOM 4693 N N . ALA B 1 176 ? -1.205 58.194 12.480 1.00 15.41 197 ALA B N 1
ATOM 4694 C CA . ALA B 1 176 ? 0.017 58.511 13.209 1.00 16.15 197 ALA B CA 1
ATOM 4695 C C . ALA B 1 176 ? 0.560 57.263 13.884 1.00 15.36 197 ALA B C 1
ATOM 4696 O O . ALA B 1 176 ? -0.197 56.382 14.293 1.00 14.12 197 ALA B O 1
ATOM 4698 N N . GLN B 1 177 ? 1.881 57.219 14.016 1.00 11.81 198 GLN B N 1
ATOM 4699 C CA . GLN B 1 177 ? 2.546 56.132 14.725 1.00 12.93 198 GLN B CA 1
ATOM 4700 C C . GLN B 1 177 ? 2.209 56.180 16.211 1.00 12.75 198 GLN B C 1
ATOM 4701 O O . GLN B 1 177 ? 2.145 57.251 16.823 1.00 14.58 198 GLN B O 1
ATOM 4712 N N . VAL B 1 178 ? 1.986 55.000 16.788 1.00 11.98 199 VAL B N 1
ATOM 4713 C CA . VAL B 1 178 ? 1.714 54.844 18.208 1.00 13.72 199 VAL B CA 1
ATOM 4714 C C . VAL B 1 178 ? 2.907 54.243 18.944 1.00 11.13 199 VAL B C 1
ATOM 4715 O O . VAL B 1 178 ? 3.262 54.691 20.038 1.00 14.72 199 VAL B O 1
ATOM 4719 N N . SER B 1 179 ? 3.535 53.225 18.356 1.00 11.43 200 SER B N 1
ATOM 4720 C CA . SER B 1 179 ? 4.722 52.627 18.944 1.00 11.79 200 SER B CA 1
ATOM 4721 C C . SER B 1 179 ? 5.560 52.046 17.821 1.00 11.92 200 SER B C 1
ATOM 4722 O O . SER B 1 179 ? 5.037 51.651 16.780 1.00 13.18 200 SER B O 1
ATOM 4727 N N . VAL B 1 180 ? 6.872 52.036 18.022 1.00 13.53 201 VAL B N 1
ATOM 4728 C CA . VAL B 1 180 ? 7.801 51.419 17.090 1.00 13.64 201 VAL B CA 1
ATOM 4729 C C . VAL B 1 180 ? 8.788 50.580 17.889 1.00 15.55 201 VAL B C 1
ATOM 4730 O O . VAL B 1 180 ? 9.208 50.967 18.984 1.00 18.62 201 VAL B O 1
ATOM 4734 N N . MET B 1 181 ? 9.110 49.406 17.371 1.00 11.18 202 MET B N 1
ATOM 4735 C CA . MET B 1 181 ? 10.192 48.594 17.911 1.00 13.03 202 MET B CA 1
ATOM 4736 C C . MET B 1 181 ? 11.258 48.548 16.830 1.00 12.55 202 MET B C 1
ATOM 4737 O O . MET B 1 181 ? 11.186 47.734 15.911 1.00 12.58 202 MET B O 1
ATOM 4744 N N . ASN B 1 182 ? 12.250 49.426 16.946 1.00 15.71 203 ASN B N 1
ATOM 4745 C CA . ASN B 1 182 ? 13.284 49.523 15.925 1.00 16.21 203 ASN B CA 1
ATOM 4746 C C . ASN B 1 182 ? 14.204 48.305 15.968 1.00 13.25 203 ASN B C 1
ATOM 4747 O O . ASN B 1 182 ? 14.629 47.865 17.040 1.00 14.59 203 ASN B O 1
ATOM 4752 N N . GLY B 1 183 ? 14.496 47.748 14.794 1.00 13.94 204 GLY B N 1
ATOM 4753 C CA . GLY B 1 183 ? 15.401 46.618 14.709 1.00 14.21 204 GLY B CA 1
ATOM 4754 C C . GLY B 1 183 ? 14.825 45.303 15.187 1.00 16.12 204 GLY B C 1
ATOM 4755 O O . GLY B 1 183 ? 15.568 44.325 15.316 1.00 16.52 204 GLY B O 1
ATOM 4756 N N . ALA B 1 184 ? 13.515 45.239 15.426 1.00 14.04 205 ALA B N 1
ATOM 4757 C CA . ALA B 1 184 ? 12.920 44.066 16.053 1.00 12.00 205 ALA B CA 1
ATOM 4758 C C . ALA B 1 184 ? 12.689 42.915 15.082 1.00 13.24 205 ALA B C 1
ATOM 4759 O O . ALA B 1 184 ? 12.494 41.774 15.528 1.00 13.25 205 ALA B O 1
ATOM 4761 N N . THR B 1 185 ? 12.678 43.185 13.776 1.00 12.16 206 THR B N 1
ATOM 4762 C CA . THR B 1 185 ? 12.472 42.171 12.728 1.00 14.32 206 THR B CA 1
ATOM 4763 C C . THR B 1 185 ? 11.293 41.247 13.033 1.00 10.25 206 THR B C 1
ATOM 4764 O O . THR B 1 185 ? 11.411 40.018 13.024 1.00 12.69 206 THR B O 1
ATOM 4768 N N . LEU B 1 186 ? 10.143 41.859 13.296 1.00 11.65 207 LEU B N 1
ATOM 4769 C CA . LEU B 1 186 ? 8.929 41.131 13.624 1.00 10.98 207 LEU B CA 1
ATOM 4770 C C . LEU B 1 186 ? 7.963 41.188 12.457 1.00 11.10 207 LEU B C 1
ATOM 4771 O O . LEU B 1 186 ? 7.884 42.194 11.744 1.00 12.38 207 LEU B O 1
ATOM 4776 N N . GLU B 1 187 ? 7.223 40.104 12.267 1.00 9.84 208 GLU B N 1
ATOM 4777 C CA . GLU B 1 187 ? 6.157 40.095 11.276 1.00 10.46 208 GLU B CA 1
ATOM 4778 C C . GLU B 1 187 ? 5.029 39.217 11.802 1.00 12.10 208 GLU B C 1
ATOM 4779 O O . GLU B 1 187 ? 4.979 38.900 12.993 1.00 10.79 208 GLU B O 1
ATOM 4785 N N . ALA B 1 188 ? 4.094 38.863 10.913 1.00 10.04 209 ALA B N 1
ATOM 4786 C CA . ALA B 1 188 ? 2.910 38.086 11.284 1.00 8.64 209 ALA B CA 1
ATOM 4787 C C . ALA B 1 188 ? 2.293 38.514 12.617 1.00 9.63 209 ALA B C 1
ATOM 4788 O O . ALA B 1 188 ? 2.059 37.662 13.489 1.00 9.22 209 ALA B O 1
ATOM 4790 N N . PRO B 1 189 ? 1.968 39.791 12.811 1.00 9.60 210 PRO B N 1
ATOM 4791 C CA . PRO B 1 189 ? 1.471 40.232 14.118 1.00 9.69 210 PRO B CA 1
ATOM 4792 C C . PRO B 1 189 ? -0.008 39.951 14.352 1.00 8.42 210 PRO B C 1
ATOM 4793 O O . PRO B 1 189 ? -0.814 39.789 13.430 1.00 9.11 210 PRO B O 1
ATOM 4797 N N . GLY B 1 190 ? -0.349 39.937 15.639 1.00 8.89 211 GLY B N 1
ATOM 4798 C CA . GLY B 1 190 ? -1.727 40.036 16.093 1.00 9.07 211 GLY B CA 1
ATOM 4799 C C . GLY B 1 190 ? -1.728 40.517 17.525 1.00 7.62 211 GLY B C 1
ATOM 4800 O O . GLY B 1 190 ? -0.750 40.328 18.248 1.00 9.28 211 GLY B O 1
ATOM 4801 N N . ILE B 1 191 ? -2.816 41.155 17.946 1.00 9.44 212 ILE B N 1
ATOM 4802 C CA . ILE B 1 191 ? -2.940 41.602 19.329 1.00 10.42 212 ILE B CA 1
ATOM 4803 C C . ILE B 1 191 ? -4.241 41.084 19.919 1.00 10.10 212 ILE B C 1
ATOM 4804 O O . ILE B 1 191 ? -5.290 41.129 19.265 1.00 10.73 212 ILE B O 1
ATOM 4809 N N . VAL B 1 192 ? -4.160 40.590 21.159 1.00 9.88 213 VAL B N 1
ATOM 4810 C CA . VAL B 1 192 ? -5.327 40.289 21.978 1.00 10.56 213 VAL B CA 1
ATOM 4811 C C . VAL B 1 192 ? -5.097 40.878 23.357 1.00 10.45 213 VAL B C 1
ATOM 4812 O O . VAL B 1 192 ? -3.962 40.974 23.829 1.00 11.74 213 VAL B O 1
ATOM 4816 N N . LYS B 1 193 ? -6.184 41.211 24.032 1.00 11.68 214 LYS B N 1
ATOM 4817 C CA . LYS B 1 193 ? -6.091 41.750 25.378 1.00 13.26 214 LYS B CA 1
ATOM 4818 C C . LYS B 1 193 ? -6.366 40.675 26.424 1.00 11.80 214 LYS B C 1
ATOM 4819 O O . LYS B 1 193 ? -7.060 39.686 26.170 1.00 13.96 214 LYS B O 1
ATOM 4825 N N . HIS B 1 194 ? -5.774 40.867 27.598 1.00 12.85 215 HIS B N 1
ATOM 4826 C CA . HIS B 1 194 ? -6.032 40.006 28.741 1.00 12.03 215 HIS B CA 1
ATOM 4827 C C . HIS B 1 194 ? -5.837 40.830 30.000 1.00 12.00 215 HIS B C 1
ATOM 4828 O O . HIS B 1 194 ? -4.792 41.464 30.172 1.00 11.29 215 HIS B O 1
ATOM 4835 N N . ASN B 1 195 ? -6.840 40.808 30.875 1.00 13.33 216 ASN B N 1
ATOM 4836 C CA . ASN B 1 195 ? -6.756 41.474 32.172 1.00 12.25 216 ASN B CA 1
ATOM 4837 C C . ASN B 1 195 ? -6.341 42.941 32.029 1.00 15.16 216 ASN B C 1
ATOM 4838 O O . ASN B 1 195 ? -5.567 43.475 32.823 1.00 19.37 216 ASN B O 1
ATOM 4843 N N . GLY B 1 196 ? -6.866 43.593 30.995 1.00 15.12 217 GLY B N 1
ATOM 4844 C CA . GLY B 1 196 ? -6.602 44.998 30.752 1.00 17.67 217 GLY B CA 1
ATOM 4845 C C . GLY B 1 196 ? -5.321 45.309 30.009 1.00 17.72 217 GLY B C 1
ATOM 4846 O O . GLY B 1 196 ? -5.125 46.462 29.612 1.00 23.78 217 GLY B O 1
ATOM 4847 N N . GLU B 1 197 ? -4.453 44.328 29.798 1.00 13.95 218 GLU B N 1
ATOM 4848 C CA . GLU B 1 197 ? -3.170 44.509 29.141 1.00 13.55 218 GLU B CA 1
ATOM 4849 C C . GLU B 1 197 ? -3.271 44.064 27.684 1.00 10.81 218 GLU B C 1
ATOM 4850 O O . GLU B 1 197 ? -4.070 43.189 27.338 1.00 12.64 218 GLU B O 1
ATOM 4861 N N . TYR B 1 198 ? -2.454 44.679 26.833 1.00 10.52 219 TYR B N 1
ATOM 4862 C CA . TYR B 1 198 ? -2.348 44.299 25.430 1.00 10.05 219 TYR B CA 1
ATOM 4863 C C . TYR B 1 198 ? -1.224 43.291 25.247 1.00 9.42 219 TYR B C 1
ATOM 4864 O O . TYR B 1 198 ? -0.123 43.466 25.786 1.00 11.34 219 TYR B O 1
ATOM 4873 N N . PHE B 1 199 ? -1.496 42.244 24.473 1.00 8.91 220 PHE B N 1
ATOM 4874 C CA . PHE B 1 199 ? -0.504 41.215 24.177 1.00 10.25 220 PHE B CA 1
ATOM 4875 C C . PHE B 1 199 ? -0.307 41.122 22.674 1.00 8.77 220 PHE B C 1
ATOM 4876 O O . PHE B 1 199 ? -1.245 40.794 21.934 1.00 12.27 220 PHE B O 1
ATOM 4884 N N . LEU B 1 200 ? 0.914 41.408 22.227 1.00 7.93 221 LEU B N 1
ATOM 4885 C CA . LEU B 1 200 ? 1.296 41.266 20.828 1.00 8.81 221 LEU B CA 1
ATOM 4886 C C . LEU B 1 200 ? 1.919 39.896 20.613 1.00 9.34 221 LEU B C 1
ATOM 4887 O O . LEU B 1 200 ? 2.814 39.499 21.370 1.00 9.98 221 LEU B O 1
ATOM 4892 N N . ILE B 1 201 ? 1.437 39.179 19.598 1.00 9.25 222 ILE B N 1
ATOM 4893 C CA . ILE B 1 201 ? 2.026 37.927 19.140 1.00 9.23 222 ILE B CA 1
ATOM 4894 C C . ILE B 1 201 ? 2.610 38.180 17.764 1.00 10.00 222 ILE B C 1
ATOM 4895 O O . ILE B 1 201 ? 1.953 38.797 16.924 1.00 9.57 222 ILE B O 1
ATOM 4904 N N . ALA B 1 202 ? 3.838 37.726 17.526 1.00 8.93 223 ALA B N 1
ATOM 4905 C CA . ALA B 1 202 ? 4.477 37.984 16.239 1.00 9.07 223 ALA B CA 1
ATOM 4906 C C . ALA B 1 202 ? 5.549 36.933 15.997 1.00 10.83 223 ALA B C 1
ATOM 4907 O O . ALA B 1 202 ? 6.066 36.325 16.936 1.00 11.06 223 ALA B O 1
ATOM 4909 N N . SER B 1 203 ? 5.874 36.722 14.729 1.00 10.16 224 SER B N 1
ATOM 4910 C CA . SER B 1 203 ? 7.023 35.902 14.362 1.00 11.63 224 SER B CA 1
ATOM 4911 C C . SER B 1 203 ? 8.230 36.789 14.105 1.00 9.71 224 SER B C 1
ATOM 4912 O O . SER B 1 203 ? 8.123 38.012 13.984 1.00 10.43 224 SER B O 1
ATOM 4915 N N . HIS B 1 204 ? 9.401 36.157 14.033 1.00 9.83 225 HIS B N 1
ATOM 4916 C CA . HIS B 1 204 ? 10.543 36.830 13.447 1.00 9.70 225 HIS B CA 1
ATOM 4917 C C . HIS B 1 204 ? 10.499 36.673 11.931 1.00 12.94 225 HIS B C 1
ATOM 4918 O O . HIS B 1 204 ? 9.541 36.143 11.361 1.00 11.81 225 HIS B O 1
ATOM 4925 N N . THR B 1 205 ? 11.535 37.158 11.255 1.00 14.41 226 THR B N 1
ATOM 4926 C CA . THR B 1 205 ? 11.561 37.181 9.793 1.00 15.42 226 THR B CA 1
ATOM 4927 C C . THR B 1 205 ? 12.512 36.088 9.316 1.00 14.85 226 THR B C 1
ATOM 4928 O O . THR B 1 205 ? 13.730 36.283 9.273 1.00 20.10 226 THR B O 1
ATOM 4932 N N . SER B 1 206 ? 11.951 34.933 8.957 1.00 14.25 227 SER B N 1
ATOM 4933 C CA . SER B 1 206 ? 12.729 33.819 8.429 1.00 17.63 227 SER B CA 1
ATOM 4934 C C . SER B 1 206 ? 12.129 33.299 7.124 1.00 20.83 227 SER B C 1
ATOM 4935 O O . SER B 1 206 ? 12.175 32.097 6.843 1.00 22.32 227 SER B O 1
ATOM 4938 N N . GLY B 1 207 ? 11.555 34.193 6.325 1.00 20.64 228 GLY B N 1
ATOM 4939 C CA . GLY B 1 207 ? 10.958 33.787 5.069 1.00 19.19 228 GLY B CA 1
ATOM 4940 C C . GLY B 1 207 ? 9.812 32.821 5.285 1.00 21.49 228 GLY B C 1
ATOM 4941 O O . GLY B 1 207 ? 8.975 32.992 6.182 1.00 22.45 228 GLY B O 1
ATOM 4942 N N . TRP B 1 208 ? 9.776 31.783 4.446 1.00 24.33 229 TRP B N 1
ATOM 4943 C CA . TRP B 1 208 ? 8.744 30.760 4.548 1.00 24.22 229 TRP B CA 1
ATOM 4944 C C . TRP B 1 208 ? 8.958 29.833 5.737 1.00 23.41 229 TRP B C 1
ATOM 4945 O O . TRP B 1 208 ? 7.997 29.207 6.198 1.00 23.38 229 TRP B O 1
ATOM 4956 N N . ALA B 1 209 ? 10.190 29.706 6.221 1.00 18.85 230 ALA B N 1
ATOM 4957 C CA . ALA B 1 209 ? 10.472 28.743 7.272 1.00 17.19 230 ALA B CA 1
ATOM 4958 C C . ALA B 1 209 ? 9.847 29.216 8.583 1.00 15.80 230 ALA B C 1
ATOM 4959 O O . ALA B 1 209 ? 9.836 30.419 8.869 1.00 16.13 230 ALA B O 1
ATOM 4961 N N . PRO B 1 210 ? 9.297 28.308 9.383 1.00 11.68 231 PRO B N 1
ATOM 4962 C CA . PRO B 1 210 ? 8.740 28.709 10.681 1.00 11.11 231 PRO B CA 1
ATOM 4963 C C . PRO B 1 210 ? 9.855 29.080 11.647 1.00 13.31 231 PRO B C 1
ATOM 4964 O O . PRO B 1 210 ? 11.007 28.672 11.502 1.00 12.83 231 PRO B O 1
ATOM 4968 N N . ASN B 1 211 ? 9.501 29.875 12.645 1.00 9.94 232 ASN B N 1
ATOM 4969 C CA . ASN B 1 211 ? 10.449 30.253 13.682 1.00 9.98 232 ASN B CA 1
ATOM 4970 C C . ASN B 1 211 ? 9.690 30.378 14.992 1.00 9.28 232 ASN B C 1
ATOM 4971 O O . ASN B 1 211 ? 8.455 30.367 15.003 1.00 9.08 232 ASN B O 1
ATOM 4976 N N . PRO B 1 212 ? 10.398 30.431 16.131 1.00 9.03 233 PRO B N 1
ATOM 4977 C CA . PRO B 1 212 ? 9.692 30.588 17.413 1.00 10.74 233 PRO B CA 1
ATOM 4978 C C . PRO B 1 212 ? 8.964 31.921 17.524 1.00 9.61 233 PRO B C 1
ATOM 4979 O O . PRO B 1 212 ? 9.587 32.986 17.610 1.00 11.07 233 PRO B O 1
ATOM 4983 N N . ASN B 1 213 ? 7.635 31.879 17.537 1.00 9.00 234 ASN B N 1
ATOM 4984 C CA . ASN B 1 213 ? 6.876 33.117 17.640 1.00 8.32 234 ASN B CA 1
ATOM 4985 C C . ASN B 1 213 ? 6.886 33.607 19.085 1.00 8.95 234 ASN B C 1
ATOM 4986 O O . ASN B 1 213 ? 7.047 32.822 20.034 1.00 9.43 234 ASN B O 1
ATOM 4991 N N . LYS B 1 214 ? 6.755 34.924 19.245 1.00 9.35 235 LYS B N 1
ATOM 4992 C CA . LYS B 1 214 ? 6.986 35.594 20.512 1.00 10.86 235 LYS B CA 1
ATOM 4993 C C . LYS B 1 214 ? 5.748 36.361 20.951 1.00 9.45 235 LYS B C 1
ATOM 4994 O O . LYS B 1 214 ? 4.907 36.755 20.137 1.00 10.54 235 LYS B O 1
ATOM 5000 N N . TRP B 1 215 ? 5.669 36.608 22.249 1.00 11.06 236 TRP B N 1
ATOM 5001 C CA . TRP B 1 215 ? 4.677 37.499 22.822 1.00 10.36 236 TRP B CA 1
ATOM 5002 C C . TRP B 1 215 ? 5.351 38.643 23.564 1.00 11.00 236 TRP B C 1
ATOM 5003 O O . TRP B 1 215 ? 6.478 38.518 24.054 1.00 9.83 236 TRP B O 1
ATOM 5014 N N . PHE B 1 216 ? 4.635 39.759 23.617 1.00 9.36 237 PHE B N 1
ATOM 5015 C CA . PHE B 1 216 ? 5.040 41.002 24.256 1.00 8.47 237 PHE B CA 1
ATOM 5016 C C . PHE B 1 216 ? 3.791 41.569 24.907 1.00 10.76 237 PHE B C 1
ATOM 5017 O O . PHE B 1 216 ? 2.687 41.410 24.382 1.00 10.83 237 PHE B O 1
ATOM 5025 N N . SER B 1 217 ? 3.950 42.246 26.035 1.00 10.14 238 SER B N 1
ATOM 5026 C CA . SER B 1 217 ? 2.795 42.846 26.689 1.00 9.06 238 SER B CA 1
ATOM 5027 C C . SER B 1 217 ? 3.057 44.300 27.053 1.00 11.06 238 SER B C 1
ATOM 5028 O O . SER B 1 217 ? 4.203 44.721 27.243 1.00 10.66 238 SER B O 1
ATOM 5031 N N . ALA B 1 218 ? 1.969 45.062 27.137 1.00 9.32 239 ALA B N 1
ATOM 5032 C CA . ALA B 1 218 ? 2.051 46.471 27.497 1.00 10.06 239 ALA B CA 1
ATOM 5033 C C . ALA B 1 218 ? 0.714 46.924 28.061 1.00 12.02 239 ALA B C 1
ATOM 5034 O O . ALA B 1 218 ? -0.336 46.372 27.727 1.00 11.59 239 ALA B O 1
ATOM 5036 N N . SER B 1 219 ? 0.764 47.946 28.922 1.00 11.12 240 SER B N 1
ATOM 5037 C CA . SER B 1 219 ? -0.465 48.531 29.451 1.00 12.92 240 SER B CA 1
ATOM 5038 C C . SER B 1 219 ? -1.087 49.537 28.489 1.00 14.05 240 SER B C 1
ATOM 5039 O O . SER B 1 219 ? -2.245 49.933 28.678 1.00 17.07 240 SER B O 1
ATOM 5044 N N . SER B 1 220 ? -0.352 49.940 27.460 1.00 11.61 241 SER B N 1
ATOM 5045 C CA . SER B 1 220 ? -0.826 50.867 26.447 1.00 13.62 241 SER B CA 1
ATOM 5046 C C . SER B 1 220 ? -0.214 50.450 25.120 1.00 11.92 241 SER B C 1
ATOM 5047 O O . SER B 1 220 ? 0.908 49.937 25.082 1.00 13.60 241 SER B O 1
ATOM 5052 N N . LEU B 1 221 ? -0.945 50.676 24.027 1.00 12.31 242 LEU B N 1
ATOM 5053 C CA . LEU B 1 221 ? -0.389 50.354 22.718 1.00 12.21 242 LEU B CA 1
ATOM 5054 C C . LEU B 1 221 ? 0.864 51.163 22.408 1.00 11.96 242 LEU B C 1
ATOM 5055 O O . LEU B 1 221 ? 1.658 50.752 21.556 1.00 12.78 242 LEU B O 1
ATOM 5060 N N . ALA B 1 222 ? 1.082 52.280 23.103 1.00 11.66 243 ALA B N 1
ATOM 5061 C CA . ALA B 1 222 ? 2.307 53.055 22.931 1.00 11.77 243 ALA B CA 1
ATOM 5062 C C . ALA B 1 222 ? 3.509 52.429 23.621 1.00 13.68 243 ALA B C 1
ATOM 5063 O O . ALA B 1 222 ? 4.630 52.921 23.448 1.00 16.01 243 ALA B O 1
ATOM 5065 N N . GLY B 1 223 ? 3.316 51.360 24.387 1.00 13.39 244 GLY B N 1
ATOM 5066 C CA . GLY B 1 223 ? 4.392 50.786 25.155 1.00 14.29 244 GLY B CA 1
ATOM 5067 C C . GLY B 1 223 ? 4.458 51.407 26.532 1.00 13.59 244 GLY B C 1
ATOM 5068 O O . GLY B 1 223 ? 3.575 52.168 26.932 1.00 17.23 244 GLY B O 1
ATOM 5069 N N . PRO B 1 224 ? 5.504 51.087 27.302 1.00 13.62 245 PRO B N 1
ATOM 5070 C CA . PRO B 1 224 ? 6.610 50.194 26.937 1.00 12.70 245 PRO B CA 1
ATOM 5071 C C . PRO B 1 224 ? 6.179 48.738 26.840 1.00 9.94 245 PRO B C 1
ATOM 5072 O O . PRO B 1 224 ? 5.392 48.253 27.674 1.00 12.90 245 PRO B O 1
ATOM 5076 N N . TRP B 1 225 ? 6.690 48.061 25.818 1.00 10.37 246 TRP B N 1
ATOM 5077 C CA . TRP B 1 225 ? 6.434 46.646 25.607 1.00 10.31 246 TRP B CA 1
ATOM 5078 C C . TRP B 1 225 ? 7.513 45.822 26.289 1.00 10.92 246 TRP B C 1
ATOM 5079 O O . TRP B 1 225 ? 8.703 46.157 26.231 1.00 11.53 246 TRP B O 1
ATOM 5090 N N . SER B 1 226 ? 7.088 44.740 26.933 1.00 12.21 247 SER B N 1
ATOM 5091 C CA . SER B 1 226 ? 8.034 43.802 27.516 1.00 10.21 247 SER B CA 1
ATOM 5092 C C . SER B 1 226 ? 8.907 43.189 26.426 1.00 12.22 247 SER B C 1
ATOM 5093 O O . SER B 1 226 ? 8.594 43.233 25.238 1.00 12.76 247 SER B O 1
ATOM 5096 N N . ALA B 1 227 ? 10.048 42.656 26.842 1.00 10.75 248 ALA B N 1
ATOM 5097 C CA . ALA B 1 227 ? 10.920 41.980 25.895 1.00 9.70 248 ALA B CA 1
ATOM 5098 C C . ALA B 1 227 ? 10.310 40.649 25.467 1.00 10.43 248 ALA B C 1
ATOM 5099 O O . ALA B 1 227 ? 9.598 39.998 26.229 1.00 12.11 248 ALA B O 1
ATOM 5101 N N . GLN B 1 228 ? 10.613 40.250 24.236 1.00 11.54 249 GLN B N 1
ATOM 5102 C CA . GLN B 1 228 ? 10.041 39.040 23.660 1.00 9.83 249 GLN B CA 1
ATOM 5103 C C . GLN B 1 228 ? 10.204 37.817 24.556 1.00 10.50 249 GLN B C 1
ATOM 5104 O O . GLN B 1 228 ? 11.245 37.601 25.189 1.00 11.04 249 GLN B O 1
ATOM 5110 N N . GLN B 1 229 ? 9.158 37.000 24.573 1.00 9.21 250 GLN B N 1
ATOM 5111 C CA . GLN B 1 229 ? 9.144 35.697 25.219 1.00 9.81 250 GLN B CA 1
ATOM 5112 C C . GLN B 1 229 ? 8.492 34.684 24.285 1.00 10.36 250 GLN B C 1
ATOM 5113 O O . GLN B 1 229 ? 7.663 35.045 23.448 1.00 11.09 250 GLN B O 1
ATOM 5124 N N . ASP B 1 230 ? 8.847 33.409 24.446 1.00 10.18 251 ASP B N 1
ATOM 5125 C CA . ASP B 1 230 ? 8.317 32.352 23.588 1.00 10.04 251 ASP B CA 1
ATOM 5126 C C . ASP B 1 230 ? 6.879 32.017 23.962 1.00 10.03 251 ASP B C 1
ATOM 5127 O O . ASP B 1 230 ? 6.513 32.000 25.140 1.00 10.64 251 ASP B O 1
ATOM 5132 N N . ILE B 1 231 ? 6.061 31.751 22.944 1.00 9.27 252 ILE B N 1
ATOM 5133 C CA . ILE B 1 231 ? 4.736 31.176 23.172 1.00 10.83 252 ILE B CA 1
ATOM 5134 C C . ILE B 1 231 ? 4.716 29.659 23.077 1.00 10.46 252 ILE B C 1
ATOM 5135 O O . ILE B 1 231 ? 3.698 29.043 23.421 1.00 12.21 252 ILE B O 1
ATOM 5140 N N . ALA B 1 232 ? 5.807 29.036 22.648 1.00 9.40 253 ALA B N 1
ATOM 5141 C CA . ALA B 1 232 ? 5.860 27.590 22.480 1.00 11.00 253 ALA B CA 1
ATOM 5142 C C . ALA B 1 232 ? 7.309 27.169 22.642 1.00 11.41 253 ALA B C 1
ATOM 5143 O O . ALA B 1 232 ? 8.213 28.007 22.591 1.00 11.45 253 ALA B O 1
ATOM 5145 N N . PRO B 1 233 ? 7.571 25.875 22.829 1.00 11.46 254 PRO B N 1
ATOM 5146 C CA . PRO B 1 233 ? 8.969 25.439 22.947 1.00 12.32 254 PRO B CA 1
ATOM 5147 C C . PRO B 1 233 ? 9.762 25.838 21.707 1.00 11.48 254 PRO B C 1
ATOM 5148 O O . PRO B 1 233 ? 9.376 25.541 20.572 1.00 10.99 254 PRO B O 1
ATOM 5152 N N . SER B 1 234 ? 10.880 26.536 21.927 1.00 11.38 255 SER B N 1
ATOM 5153 C CA . SER B 1 234 ? 11.540 27.226 20.826 1.00 12.78 255 SER B CA 1
ATOM 5154 C C . SER B 1 234 ? 11.995 26.260 19.742 1.00 11.32 255 SER B C 1
ATOM 5155 O O . SER B 1 234 ? 11.943 26.590 18.556 1.00 12.14 255 SER B O 1
ATOM 5160 N N . ALA B 1 235 ? 12.447 25.064 20.122 1.00 11.33 256 ALA B N 1
ATOM 5161 C CA . ALA B 1 235 ? 12.956 24.142 19.115 1.00 10.76 256 ALA B CA 1
ATOM 5162 C C . ALA B 1 235 ? 11.880 23.727 18.126 1.00 9.34 256 ALA B C 1
ATOM 5163 O O . ALA B 1 235 ? 12.210 23.373 16.990 1.00 11.27 256 ALA B O 1
ATOM 5165 N N . THR B 1 236 ? 10.608 23.783 18.523 1.00 11.05 257 THR B N 1
ATOM 5166 C CA . THR B 1 236 ? 9.524 23.346 17.651 1.00 10.60 257 THR B CA 1
ATOM 5167 C C . THR B 1 236 ? 9.131 24.381 16.613 1.00 10.31 257 THR B C 1
ATOM 5168 O O . THR B 1 236 ? 8.333 24.048 15.729 1.00 10.94 257 THR B O 1
ATOM 5172 N N . ARG B 1 237 ? 9.646 25.617 16.698 1.00 9.56 258 ARG B N 1
ATOM 5173 C CA . ARG B 1 237 ? 9.316 26.667 15.734 1.00 9.65 258 ARG B CA 1
ATOM 5174 C C . ARG B 1 237 ? 7.805 26.880 15.688 1.00 9.24 258 ARG B C 1
ATOM 5175 O O . ARG B 1 237 ? 7.171 26.792 14.635 1.00 9.57 258 ARG B O 1
ATOM 5183 N N . THR B 1 238 ? 7.230 27.141 16.869 1.00 8.10 259 THR B N 1
ATOM 5184 C CA . THR B 1 238 ? 5.788 27.324 17.049 1.00 9.90 259 THR B CA 1
ATOM 5185 C C . THR B 1 238 ? 5.013 26.093 16.591 1.00 10.44 259 THR B C 1
ATOM 5186 O O . THR B 1 238 ? 3.974 26.193 15.936 1.00 10.15 259 THR B O 1
ATOM 5190 N N . TRP B 1 239 ? 5.531 24.919 16.950 1.00 9.47 260 TRP B N 1
ATOM 5191 C CA . TRP B 1 239 ? 4.945 23.660 16.511 1.00 9.60 260 TRP B CA 1
ATOM 5192 C C . TRP B 1 239 ? 4.768 23.671 14.997 1.00 11.00 260 TRP B C 1
ATOM 5193 O O . TRP B 1 239 ? 3.739 23.248 14.461 1.00 10.96 260 TRP B O 1
ATOM 5204 N N . TYR B 1 240 ? 5.790 24.188 14.308 1.00 9.45 261 TYR B N 1
ATOM 5205 C CA . TYR B 1 240 ? 5.807 24.398 12.858 1.00 8.31 261 TYR B CA 1
ATOM 5206 C C . TYR B 1 240 ? 4.589 25.200 12.394 1.00 9.69 261 TYR B C 1
ATOM 5207 O O . TYR B 1 240 ? 3.673 24.684 11.752 1.00 10.76 261 TYR B O 1
ATOM 5216 N N . SER B 1 241 ? 4.625 26.488 12.710 1.00 8.46 262 SER B N 1
ATOM 5217 C CA . SER B 1 241 ? 3.573 27.369 12.222 1.00 8.24 262 SER B CA 1
ATOM 5218 C C . SER B 1 241 ? 4.066 28.801 12.308 1.00 7.97 262 SER B C 1
ATOM 5219 O O . SER B 1 241 ? 5.163 29.070 12.799 1.00 9.72 262 SER B O 1
ATOM 5222 N N . GLN B 1 242 ? 3.236 29.714 11.796 1.00 8.67 263 GLN B N 1
ATOM 5223 C CA . GLN B 1 242 ? 3.470 31.147 11.863 1.00 8.65 263 GLN B CA 1
ATOM 5224 C C . GLN B 1 242 ? 2.147 31.812 12.195 1.00 8.60 263 GLN B C 1
ATOM 5225 O O . GLN B 1 242 ? 1.129 31.506 11.568 1.00 9.43 263 GLN B O 1
ATOM 5231 N N . ASN B 1 243 ? 2.178 32.737 13.155 1.00 8.42 264 ASN B N 1
ATOM 5232 C CA . ASN B 1 243 ? 0.971 33.436 13.597 1.00 8.07 264 ASN B CA 1
ATOM 5233 C C . ASN B 1 243 ? 0.178 34.011 12.424 1.00 8.07 264 ASN B C 1
ATOM 5234 O O . ASN B 1 243 ? 0.744 34.542 11.464 1.00 9.10 264 ASN B O 1
ATOM 5239 N N . ALA B 1 244 ? -1.150 33.938 12.538 1.00 8.18 265 ALA B N 1
ATOM 5240 C CA . ALA B 1 244 ? -2.024 34.580 11.559 1.00 9.74 265 ALA B CA 1
ATOM 5241 C C . ALA B 1 244 ? -3.083 35.426 12.253 1.00 8.30 265 ALA B C 1
ATOM 5242 O O . ALA B 1 244 ? -3.302 36.576 11.868 1.00 8.60 265 ALA B O 1
ATOM 5244 N N . PHE B 1 245 ? -3.765 34.868 13.255 1.00 7.90 266 PHE B N 1
ATOM 5245 C CA . PHE B 1 245 ? -4.808 35.616 13.944 1.00 8.66 266 PHE B CA 1
ATOM 5246 C C . PHE B 1 245 ? -4.916 35.095 15.362 1.00 9.41 266 PHE B C 1
ATOM 5247 O O . PHE B 1 245 ? -4.810 33.889 15.597 1.00 8.87 266 PHE B O 1
ATOM 5255 N N . ASP B 1 246 ? -5.146 36.000 16.297 1.00 7.88 267 ASP B N 1
ATOM 5256 C CA . ASP B 1 246 ? -5.254 35.652 17.713 1.00 9.66 267 ASP B CA 1
ATOM 5257 C C . ASP B 1 246 ? -6.650 36.056 18.180 1.00 9.36 267 ASP B C 1
ATOM 5258 O O . ASP B 1 246 ? -6.938 37.240 18.357 1.00 11.27 267 ASP B O 1
ATOM 5263 N N . LEU B 1 247 ? -7.533 35.072 18.323 1.00 10.42 268 LEU B N 1
ATOM 5264 C CA . LEU B 1 247 ? -8.956 35.337 18.541 1.00 9.01 268 LEU B CA 1
ATOM 5265 C C . LEU B 1 247 ? -9.283 35.250 20.022 1.00 10.04 268 LEU B C 1
ATOM 5266 O O . LEU B 1 247 ? -9.045 34.196 20.624 1.00 10.11 268 LEU B O 1
ATOM 5271 N N . PRO B 1 248 ? -9.855 36.279 20.646 1.00 9.48 269 PRO B N 1
ATOM 5272 C CA . PRO B 1 248 ? -10.223 36.158 22.063 1.00 11.70 269 PRO B CA 1
ATOM 5273 C C . PRO B 1 248 ? -11.223 35.036 22.283 1.00 10.03 269 PRO B C 1
ATOM 5274 O O . PRO B 1 248 ? -12.093 34.778 21.445 1.00 11.34 269 PRO B O 1
ATOM 5278 N N . LEU B 1 249 ? -11.089 34.378 23.434 1.00 10.66 270 LEU B N 1
ATOM 5279 C CA . LEU B 1 249 ? -11.964 33.270 23.811 1.00 10.48 270 LEU B CA 1
ATOM 5280 C C . LEU B 1 249 ? -12.049 33.307 25.330 1.00 11.18 270 LEU B C 1
ATOM 5281 O O . LEU B 1 249 ? -11.111 32.877 26.007 1.00 11.04 270 LEU B O 1
ATOM 5286 N N . GLY B 1 250 ? -13.174 33.789 25.856 1.00 12.29 271 GLY B N 1
ATOM 5287 C CA . GLY B 1 250 ? -13.260 33.965 27.302 1.00 12.85 271 GLY B CA 1
ATOM 5288 C C . GLY B 1 250 ? -12.181 34.927 27.752 1.00 11.92 271 GLY B C 1
ATOM 5289 O O . GLY B 1 250 ? -11.978 35.985 27.152 1.00 15.65 271 GLY B O 1
ATOM 5290 N N . SER B 1 251 ? -11.451 34.561 28.803 1.00 11.24 272 SER B N 1
ATOM 5291 C CA . SER B 1 251 ? -10.296 35.351 29.211 1.00 13.09 272 SER B CA 1
ATOM 5292 C C . SER B 1 251 ? -8.995 34.832 28.617 1.00 12.88 272 SER B C 1
ATOM 5293 O O . SER B 1 251 ? -7.915 35.283 29.010 1.00 15.49 272 SER B O 1
ATOM 5296 N N . ASN B 1 252 ? -9.080 33.916 27.657 1.00 9.85 273 ASN B N 1
ATOM 5297 C CA . ASN B 1 252 ? -7.913 33.403 26.958 1.00 10.12 273 ASN B CA 1
ATOM 5298 C C . ASN B 1 252 ? -8.040 33.736 25.475 1.00 8.89 273 ASN B C 1
ATOM 5299 O O . ASN B 1 252 ? -8.678 34.733 25.107 1.00 10.89 273 ASN B O 1
ATOM 5304 N N . ALA B 1 253 ? -7.448 32.917 24.609 1.00 9.81 274 ALA B N 1
ATOM 5305 C CA . ALA B 1 253 ? -7.544 33.174 23.179 1.00 9.61 274 ALA B CA 1
ATOM 5306 C C . ALA B 1 253 ? -7.296 31.882 22.417 1.00 10.56 274 ALA B C 1
ATOM 5307 O O . ALA B 1 253 ? -6.943 30.843 22.986 1.00 9.91 274 ALA B O 1
ATOM 5309 N N . ILE B 1 254 ? -7.483 31.967 21.108 1.00 9.40 275 ILE B N 1
ATOM 5310 C CA . ILE B 1 254 ? -7.117 30.899 20.186 1.00 9.56 275 ILE B CA 1
ATOM 5311 C C . ILE B 1 254 ? -5.989 31.418 19.314 1.00 8.42 275 ILE B C 1
ATOM 5312 O O . ILE B 1 254 ? -6.131 32.456 18.650 1.00 9.91 275 ILE B O 1
ATOM 5317 N N . TYR B 1 255 ? -4.850 30.717 19.343 1.00 7.62 276 TYR B N 1
ATOM 5318 C CA . TYR B 1 255 ? -3.779 30.966 18.386 1.00 8.38 276 TYR B CA 1
ATOM 5319 C C . TYR B 1 255 ? -4.162 30.325 17.063 1.00 9.07 276 TYR B C 1
ATOM 5320 O O . TYR B 1 255 ? -4.381 29.113 17.015 1.00 9.02 276 TYR B O 1
ATOM 5329 N N . MET B 1 256 ? -4.237 31.128 16.000 1.00 8.92 277 MET B N 1
ATOM 5330 C CA . MET B 1 256 ? -4.492 30.624 14.655 1.00 9.94 277 MET B CA 1
ATOM 5331 C C . MET B 1 256 ? -3.271 30.924 13.808 1.00 8.95 277 MET B C 1
ATOM 5332 O O . MET B 1 256 ? -2.943 32.093 13.585 1.00 9.03 277 MET B O 1
ATOM 5337 N N . GLY B 1 257 ? -2.576 29.872 13.366 1.00 8.53 278 GLY B N 1
ATOM 5338 C CA . GLY B 1 257 ? -1.383 30.020 12.562 1.00 9.22 278 GLY B CA 1
ATOM 5339 C C . GLY B 1 257 ? -1.502 29.271 11.238 1.00 9.04 278 GLY B C 1
ATOM 5340 O O . GLY B 1 257 ? -2.428 28.463 11.024 1.00 8.95 278 GLY B O 1
ATOM 5341 N N . ASP B 1 258 ? -0.550 29.551 10.347 1.00 8.73 279 ASP B N 1
ATOM 5342 C CA . ASP B 1 258 ? -0.429 28.862 9.066 1.00 7.85 279 ASP B CA 1
ATOM 5343 C C . ASP B 1 258 ? 0.800 27.973 9.114 1.00 11.06 279 ASP B C 1
ATOM 5344 O O . ASP B 1 258 ? 1.827 28.363 9.677 1.00 10.08 279 ASP B O 1
ATOM 5349 N N . ARG B 1 259 ? 0.684 26.766 8.557 1.00 10.42 280 ARG B N 1
ATOM 5350 C CA . ARG B 1 259 ? 1.857 25.944 8.233 1.00 10.02 280 ARG B CA 1
ATOM 5351 C C . ARG B 1 259 ? 2.096 26.108 6.738 1.00 11.35 280 ARG B C 1
ATOM 5352 O O . ARG B 1 259 ? 1.478 25.430 5.917 1.00 11.38 280 ARG B O 1
ATOM 5360 N N . TRP B 1 260 ? 2.974 27.043 6.384 1.00 11.53 281 TRP B N 1
ATOM 5361 C CA . TRP B 1 260 ? 3.209 27.345 4.976 1.00 12.64 281 TRP B CA 1
ATOM 5362 C C . TRP B 1 260 ? 3.988 26.219 4.320 1.00 13.67 281 TRP B C 1
ATOM 5363 O O . TRP B 1 260 ? 5.007 25.765 4.848 1.00 14.72 281 TRP B O 1
ATOM 5374 N N . ARG B 1 261 ? 3.524 25.789 3.151 1.00 14.71 282 ARG B N 1
ATOM 5375 C CA . ARG B 1 261 ? 4.211 24.784 2.343 1.00 14.46 282 ARG B CA 1
ATOM 5376 C C . ARG B 1 261 ? 4.586 25.434 1.018 1.00 18.82 282 ARG B C 1
ATOM 5377 O O . ARG B 1 261 ? 3.803 25.403 0.065 1.00 16.67 282 ARG B O 1
ATOM 5385 N N . PRO B 1 262 ? 5.772 26.035 0.914 1.00 17.74 283 PRO B N 1
ATOM 5386 C CA . PRO B 1 262 ? 6.096 26.803 -0.303 1.00 20.19 283 PRO B CA 1
ATOM 5387 C C . PRO B 1 262 ? 6.090 26.001 -1.598 1.00 18.53 283 PRO B C 1
ATOM 5388 O O . PRO B 1 262 ? 5.772 26.563 -2.655 1.00 20.59 283 PRO B O 1
ATOM 5392 N N . SER B 1 263 ? 6.414 24.711 -1.562 1.00 21.95 284 SER B N 1
ATOM 5393 C CA . SER B 1 263 ? 6.388 23.923 -2.787 1.00 23.06 284 SER B CA 1
ATOM 5394 C C . SER B 1 263 ? 4.981 23.499 -3.194 1.00 25.97 284 SER B C 1
ATOM 5395 O O . SER B 1 263 ? 4.795 23.006 -4.311 1.00 25.24 284 SER B O 1
ATOM 5398 N N . LEU B 1 264 ? 3.991 23.688 -2.323 1.00 20.42 285 LEU B N 1
ATOM 5399 C CA . LEU B 1 264 ? 2.622 23.277 -2.596 1.00 17.42 285 LEU B CA 1
ATOM 5400 C C . LEU B 1 264 ? 1.705 24.156 -1.762 1.00 18.52 285 LEU B C 1
ATOM 5401 O O . LEU B 1 264 ? 1.085 23.697 -0.795 1.00 15.83 285 LEU B O 1
ATOM 5406 N N . LEU B 1 265 ? 1.618 25.428 -2.142 1.00 16.77 286 LEU B N 1
ATOM 5407 C CA . LEU B 1 265 ? 1.065 26.434 -1.241 1.00 14.02 286 LEU B CA 1
ATOM 5408 C C . LEU B 1 265 ? -0.400 26.181 -0.918 1.00 13.60 286 LEU B C 1
ATOM 5409 O O . LEU B 1 265 ? -0.851 26.500 0.187 1.00 15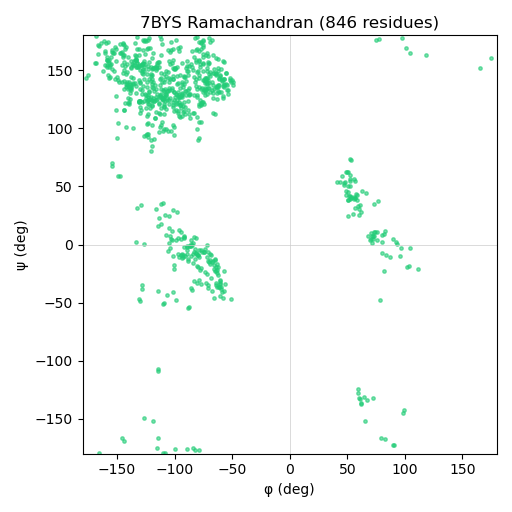.35 286 LEU B O 1
ATOM 5414 N N . GLY B 1 266 ? -1.166 25.628 -1.856 1.00 15.71 287 GLY B N 1
ATOM 5415 C CA . GLY B 1 266 ? -2.563 25.361 -1.566 1.00 14.91 287 GLY B CA 1
ATOM 5416 C C . GLY B 1 266 ? -2.790 24.276 -0.539 1.00 14.69 287 GLY B C 1
ATOM 5417 O O . GLY B 1 266 ? -3.931 24.088 -0.100 1.00 17.02 287 GLY B O 1
ATOM 5418 N N . SER B 1 267 ? -1.735 23.565 -0.147 1.00 15.22 288 SER B N 1
ATOM 5419 C CA . SER B 1 267 ? -1.815 22.547 0.887 1.00 15.10 288 SER B CA 1
ATOM 5420 C C . SER B 1 267 ? -1.230 23.021 2.215 1.00 12.53 288 SER B C 1
ATOM 5421 O O . SER B 1 267 ? -1.092 22.215 3.142 1.00 14.00 288 SER B O 1
ATOM 5424 N N . SER B 1 268 ? -0.877 24.306 2.318 1.00 13.24 289 SER B N 1
ATOM 5425 C CA . SER B 1 268 ? -0.513 24.881 3.603 1.00 13.42 289 SER B CA 1
ATOM 5426 C C . SER B 1 268 ? -1.638 24.633 4.601 1.00 11.96 289 SER B C 1
ATOM 5427 O O . SER B 1 268 ? -2.817 24.740 4.263 1.00 13.06 289 SER B O 1
ATOM 5430 N N . ARG B 1 269 ? -1.275 24.262 5.822 1.00 11.01 290 ARG B N 1
ATOM 5431 C CA . ARG B 1 269 ? -2.271 23.825 6.793 1.00 12.08 290 ARG B CA 1
ATOM 5432 C C . ARG B 1 269 ? -2.565 24.906 7.834 1.00 10.22 290 ARG B C 1
ATOM 5433 O O . ARG B 1 269 ? -1.950 25.976 7.861 1.00 10.96 290 ARG B O 1
ATOM 5441 N N . TYR B 1 270 ? -3.559 24.614 8.673 1.00 9.54 291 TYR B N 1
ATOM 5442 C CA . TYR B 1 270 ? -4.053 25.540 9.684 1.00 9.18 291 TYR B CA 1
ATOM 5443 C C . TYR B 1 270 ? -3.728 24.959 11.050 1.00 10.71 291 TYR B C 1
ATOM 5444 O O . TYR B 1 270 ? -4.142 23.838 11.370 1.00 11.31 291 TYR B O 1
ATOM 5453 N N . ILE B 1 271 ? -2.969 25.719 11.834 1.00 9.26 292 ILE B N 1
ATOM 5454 C CA . ILE B 1 271 ? -2.472 25.294 13.133 1.00 9.47 292 ILE B CA 1
ATOM 5455 C C . ILE B 1 271 ? -3.183 26.167 14.163 1.00 8.62 292 ILE B C 1
ATOM 5456 O O . ILE B 1 271 ? -2.831 27.333 14.368 1.00 9.67 292 ILE B O 1
ATOM 5461 N N . TRP B 1 272 ? -4.206 25.609 14.798 1.00 9.33 293 TRP B N 1
ATOM 5462 C CA . TRP B 1 272 ? -5.033 26.332 15.759 1.00 7.87 293 TRP B CA 1
ATOM 5463 C C . TRP B 1 272 ? -4.922 25.634 17.100 1.00 9.06 293 TRP B C 1
ATOM 5464 O O . TRP B 1 272 ? -5.242 24.446 17.213 1.00 9.37 293 TRP B O 1
ATOM 5475 N N . TYR B 1 273 ? -4.504 26.375 18.118 1.00 7.83 294 TYR B N 1
ATOM 5476 C CA . TYR B 1 273 ? -4.376 25.838 19.466 1.00 7.57 294 TYR B CA 1
ATOM 5477 C C . TYR B 1 273 ? -4.939 26.833 20.465 1.00 8.46 294 TYR B C 1
ATOM 5478 O O . TYR B 1 273 ? -4.915 28.043 20.216 1.00 8.66 294 TYR B O 1
ATOM 5487 N N . PRO B 1 274 ? -5.381 26.365 21.632 1.00 7.90 295 PRO B N 1
ATOM 5488 C CA . PRO B 1 274 ? -5.694 27.302 22.716 1.00 9.13 295 PRO B CA 1
ATOM 5489 C C . PRO B 1 274 ? -4.438 28.066 23.111 1.00 9.16 295 PRO B C 1
ATOM 5490 O O . PRO B 1 274 ? -3.328 27.526 23.100 1.00 9.30 295 PRO B O 1
ATOM 5494 N N . LEU B 1 275 ? -4.622 29.343 23.415 1.00 8.97 296 LEU B N 1
ATOM 5495 C CA . LEU B 1 275 ? -3.585 30.209 23.959 1.00 10.36 296 LEU B CA 1
ATOM 5496 C C . LEU B 1 275 ? -4.013 30.504 25.396 1.00 10.99 296 LEU B C 1
ATOM 5497 O O . LEU B 1 275 ? -4.961 31.260 25.631 1.00 13.22 296 LEU B O 1
ATOM 5506 N N . ASP B 1 276 ? -3.344 29.869 26.352 1.00 8.90 297 ASP B N 1
ATOM 5507 C CA . ASP B 1 276 ? -3.720 29.923 27.760 1.00 12.16 297 ASP B CA 1
ATOM 5508 C C . ASP B 1 276 ? -3.045 31.123 28.409 1.00 11.55 297 ASP B C 1
ATOM 5509 O O . ASP B 1 276 ? -1.814 31.239 28.367 1.00 11.79 297 ASP B O 1
ATOM 5514 N N . PHE B 1 277 ? -3.849 32.008 29.005 1.00 11.41 298 PHE B N 1
ATOM 5515 C CA . PHE B 1 277 ? -3.361 33.202 29.688 1.00 11.29 298 PHE B CA 1
ATOM 5516 C C . PHE B 1 277 ? -3.477 33.098 31.200 1.00 15.06 298 PHE B C 1
ATOM 5517 O O . PHE B 1 277 ? -3.261 34.101 31.889 1.00 17.48 298 PHE B O 1
ATOM 5525 N N . SER B 1 278 ? -3.825 31.922 31.728 1.00 15.82 299 SER B N 1
ATOM 5526 C CA . SER B 1 278 ? -4.077 31.770 33.161 1.00 23.56 299 SER B CA 1
ATOM 5527 C C . SER B 1 278 ? -2.935 32.335 33.995 1.00 27.17 299 SER B C 1
ATOM 5528 O O . SER B 1 278 ? -3.159 33.096 34.945 1.00 29.54 299 SER B O 1
ATOM 5533 N N . SER B 1 279 ? -1.699 31.986 33.634 1.00 24.07 300 SER B N 1
ATOM 5534 C CA . SER B 1 279 ? -0.504 32.376 34.372 1.00 28.54 300 SER B CA 1
ATOM 5535 C C . SER B 1 279 ? -0.119 33.839 34.185 1.00 27.55 300 SER B C 1
ATOM 5536 O O . SER B 1 279 ? 0.818 34.301 34.848 1.00 29.27 300 SER B O 1
ATOM 5539 N N . GLY B 1 280 ? -0.797 34.574 33.303 1.00 21.33 301 GLY B N 1
ATOM 5540 C CA . GLY B 1 280 ? -0.383 35.909 32.927 1.00 24.08 301 GLY B CA 1
ATOM 5541 C C . GLY B 1 280 ? 0.611 35.957 31.787 1.00 21.67 301 GLY B C 1
ATOM 5542 O O . GLY B 1 280 ? 0.887 37.046 31.263 1.00 26.20 301 GLY B O 1
ATOM 5543 N N . ALA B 1 281 ? 1.158 34.814 31.394 1.00 20.84 302 ALA B N 1
ATOM 5544 C CA . ALA B 1 281 ? 2.138 34.720 30.317 1.00 16.84 302 ALA B CA 1
ATOM 5545 C C . ALA B 1 281 ? 1.579 33.743 29.296 1.00 19.33 302 ALA B C 1
ATOM 5546 O O . ALA B 1 281 ? 1.578 32.522 29.551 1.00 22.85 302 ALA B O 1
ATOM 5548 N N . PRO B 1 282 ? 1.078 34.214 28.154 1.00 13.73 303 PRO B N 1
ATOM 5549 C CA . PRO B 1 282 ? 0.394 33.308 27.219 1.00 15.35 303 PRO B CA 1
ATOM 5550 C C . PRO B 1 282 ? 1.302 32.180 26.759 1.00 15.73 303 PRO B C 1
ATOM 5551 O O . PRO B 1 282 ? 2.506 32.357 26.562 1.00 13.74 303 PRO B O 1
ATOM 5555 N N . GLN B 1 283 ? 0.710 31.002 26.607 1.00 11.41 304 GLN B N 1
ATOM 5556 C CA . GLN B 1 283 ? 1.435 29.875 26.052 1.00 11.26 304 GLN B CA 1
ATOM 5557 C C . GLN B 1 283 ? 0.478 29.036 25.234 1.00 9.53 304 GLN B C 1
ATOM 5558 O O . GLN B 1 283 ? -0.674 28.844 25.623 1.00 10.36 304 GLN B O 1
ATOM 5564 N N . ILE B 1 284 ? 0.963 28.548 24.094 1.00 10.82 305 ILE B N 1
ATOM 5565 C CA . ILE B 1 284 ? 0.194 27.594 23.310 1.00 9.17 305 ILE B CA 1
ATOM 5566 C C . ILE B 1 284 ? -0.000 26.318 24.112 1.00 9.19 305 ILE B C 1
ATOM 5567 O O . ILE B 1 284 ? 0.952 25.786 24.697 1.00 10.38 305 ILE B O 1
ATOM 5572 N N . VAL B 1 285 ? -1.245 25.847 24.178 1.00 8.39 306 VAL B N 1
ATOM 5573 C CA . VAL B 1 285 ? -1.555 24.518 24.692 1.00 8.40 306 VAL B CA 1
ATOM 5574 C C . VAL B 1 285 ? -1.442 23.569 23.509 1.00 9.24 306 VAL B C 1
ATOM 5575 O O . VAL B 1 285 ? -2.225 23.666 22.561 1.00 9.30 306 VAL B O 1
ATOM 5579 N N . HIS B 1 286 ? -0.447 22.688 23.529 1.00 11.00 307 HIS B N 1
ATOM 5580 C CA . HIS B 1 286 ? -0.213 21.812 22.386 1.00 9.87 307 HIS B CA 1
ATOM 5581 C C . HIS B 1 286 ? -1.199 20.655 22.442 1.00 11.34 307 HIS B C 1
ATOM 5582 O O . HIS B 1 286 ? -0.923 19.591 23.005 1.00 15.11 307 HIS B O 1
ATOM 5589 N N . ALA B 1 287 ? -2.351 20.854 21.810 1.00 9.63 308 ALA B N 1
ATOM 5590 C CA . ALA B 1 287 ? -3.464 19.911 21.850 1.00 11.41 308 ALA B CA 1
ATOM 5591 C C . ALA B 1 287 ? -3.689 19.412 20.433 1.00 10.96 308 ALA B C 1
ATOM 5592 O O . ALA B 1 287 ? -4.193 20.158 19.581 1.00 10.36 308 ALA B O 1
ATOM 5594 N N . ASP B 1 288 ? -3.339 18.145 20.183 1.00 10.07 309 ASP B N 1
ATOM 5595 C CA . ASP B 1 288 ? -3.532 17.592 18.847 1.00 11.03 309 ASP B CA 1
ATOM 5596 C C . ASP B 1 288 ? -4.998 17.625 18.467 1.00 9.85 309 ASP B C 1
ATOM 5597 O O . ASP B 1 288 ? -5.330 17.769 17.289 1.00 10.77 309 ASP B O 1
ATOM 5602 N N . VAL B 1 289 ? -5.886 17.498 19.452 1.00 11.29 310 VAL B N 1
ATOM 5603 C CA . VAL B 1 289 ? -7.328 17.422 19.232 1.00 10.47 310 VAL B CA 1
ATOM 5604 C C . VAL B 1 289 ? -8.004 18.176 20.375 1.00 11.22 310 VAL B C 1
ATOM 5605 O O . VAL B 1 289 ? -7.809 17.837 21.545 1.00 11.01 310 VAL B O 1
ATOM 5609 N N . TRP B 1 290 ? -8.792 19.196 20.048 1.00 11.28 311 TRP B N 1
ATOM 5610 C CA . TRP B 1 290 ? -9.459 19.947 21.102 1.00 10.37 311 TRP B CA 1
ATOM 5611 C C . TRP B 1 290 ? -10.780 20.488 20.584 1.00 11.38 311 TRP B C 1
ATOM 5612 O O . TRP B 1 290 ? -11.010 20.573 19.378 1.00 12.67 311 TRP B O 1
ATOM 5623 N N A SER B 1 291 ? -11.651 20.849 21.521 0.61 12.47 312 SER B N 1
ATOM 5624 N N B SER B 1 291 ? -11.647 20.858 21.519 0.39 12.47 312 SER B N 1
ATOM 5625 C CA . SER B 1 291 ? -12.954 21.408 21.201 1.00 11.93 312 SER B CA 1
ATOM 5626 C C . SER B 1 291 ? -13.091 22.780 21.837 1.00 12.63 312 SER B C 1
ATOM 5627 O O . SER B 1 291 ? -12.425 23.099 22.824 1.00 12.54 312 SER B O 1
ATOM 5632 N N . VAL B 1 292 ? -13.966 23.593 21.255 1.00 14.29 313 VAL B N 1
ATOM 5633 C CA . VAL B 1 292 ? -14.214 24.945 21.740 1.00 11.70 313 VAL B CA 1
ATOM 5634 C C . VAL B 1 292 ? -15.700 25.106 22.037 1.00 15.00 313 VAL B C 1
ATOM 5635 O O . VAL B 1 292 ? -16.552 24.590 21.307 1.00 16.69 313 VAL B O 1
ATOM 5639 N N . ASN B 1 293 ? -16.003 25.796 23.134 1.00 13.79 314 ASN B N 1
ATOM 5640 C CA . ASN B 1 293 ? -17.366 26.204 23.470 1.00 14.21 314 ASN B CA 1
ATOM 5641 C C . ASN B 1 293 ? -17.410 27.713 23.278 1.00 12.60 314 ASN B C 1
ATOM 5642 O O . ASN B 1 293 ? -16.997 28.477 24.154 1.00 14.21 314 ASN B O 1
ATOM 5647 N N A VAL B 1 294 ? -17.917 28.141 22.120 0.55 15.19 315 VAL B N 1
ATOM 5648 N N B VAL B 1 294 ? -17.913 28.143 22.125 0.45 15.21 315 VAL B N 1
ATOM 5649 C CA . VAL B 1 294 ? -17.896 29.564 21.795 1.00 17.85 315 VAL B CA 1
ATOM 5650 C C . VAL B 1 294 ? -18.813 30.352 22.727 1.00 18.67 315 VAL B C 1
ATOM 5651 O O . VAL B 1 294 ? -18.492 31.479 23.119 1.00 20.60 315 VAL B O 1
ATOM 5658 N N . GLN B 1 295 ? -19.950 29.765 23.121 1.00 16.56 316 GLN B N 1
ATOM 5659 C CA . GLN B 1 295 ? -20.891 30.485 23.977 1.00 20.63 316 GLN B CA 1
ATOM 5660 C C . GLN B 1 295 ? -20.297 30.760 25.354 1.00 17.90 316 GLN B C 1
ATOM 5661 O O . GLN B 1 295 ? -20.389 31.881 25.869 1.00 17.49 316 GLN B O 1
ATOM 5667 N N . ALA B 1 296 ? -19.670 29.751 25.964 1.00 13.94 317 ALA B N 1
ATOM 5668 C CA . ALA B 1 296 ? -19.101 29.908 27.295 1.00 14.43 317 ALA B CA 1
ATOM 5669 C C . ALA B 1 296 ? -17.712 30.524 27.273 1.00 14.64 317 ALA B C 1
ATOM 5670 O O . ALA B 1 296 ? -17.247 30.995 28.315 1.00 14.69 317 ALA B O 1
ATOM 5672 N N . GLY B 1 297 ? -17.055 30.541 26.116 1.00 13.51 318 GLY B N 1
ATOM 5673 C CA . GLY B 1 297 ? -15.728 31.111 26.003 1.00 15.97 318 GLY B CA 1
ATOM 5674 C C . GLY B 1 297 ? -14.653 30.208 26.556 1.00 13.07 318 GLY B C 1
ATOM 5675 O O . GLY B 1 297 ? -13.696 30.693 27.174 1.00 14.86 318 GLY B O 1
ATOM 5676 N N . THR B 1 298 ? -14.787 28.897 26.361 1.00 11.21 319 THR B N 1
ATOM 5677 C CA . THR B 1 298 ? -13.854 27.935 26.926 1.00 11.67 319 THR B CA 1
ATOM 5678 C C . THR B 1 298 ? -13.413 26.933 25.867 1.00 12.66 319 THR B C 1
ATOM 5679 O O . THR B 1 298 ? -13.983 26.836 24.776 1.00 11.67 319 THR B O 1
ATOM 5683 N N . TYR B 1 299 ? -12.387 26.172 26.222 1.00 12.04 320 TYR B N 1
ATOM 5684 C CA . TYR B 1 299 ? -11.873 25.102 25.386 1.00 11.20 320 TYR B CA 1
ATOM 5685 C C . TYR B 1 299 ? -11.669 23.852 26.231 1.00 13.67 320 TYR B C 1
ATOM 5686 O O . TYR B 1 299 ? -11.564 23.909 27.457 1.00 13.91 320 TYR B O 1
ATOM 5695 N N . SER B 1 300 ? -11.613 22.714 25.549 1.00 12.51 321 SER B N 1
ATOM 5696 C CA . SER B 1 300 ? -11.437 21.426 26.196 1.00 13.32 321 SER B CA 1
ATOM 5697 C C . SER B 1 300 ? -10.494 20.599 25.341 1.00 12.34 321 SER B C 1
ATOM 5698 O O . SER B 1 300 ? -10.740 20.404 24.148 1.00 16.93 321 SER B O 1
ATOM 5703 N N . VAL B 1 301 ? -9.430 20.106 25.954 1.00 12.91 322 VAL B N 1
ATOM 5704 C CA . VAL B 1 301 ? -8.430 19.304 25.259 1.00 15.16 322 VAL B CA 1
ATOM 5705 C C . VAL B 1 301 ? -8.827 17.836 25.351 1.00 15.66 322 VAL B C 1
ATOM 5706 O O . VAL B 1 301 ? -9.150 17.337 26.436 1.00 17.53 322 VAL B O 1
ATOM 5710 N N . ALA B 1 302 ? -8.799 17.142 24.219 1.00 15.11 323 ALA B N 1
ATOM 5711 C CA . ALA B 1 302 ? -9.129 15.726 24.214 1.00 18.03 323 ALA B CA 1
ATOM 5712 C C . ALA B 1 302 ? -7.989 14.909 24.806 1.00 17.86 323 ALA B C 1
ATOM 5713 O O . ALA B 1 302 ? -6.808 15.213 24.604 1.00 17.70 323 ALA B O 1
ATOM 5715 N N . SER B 1 303 ? -8.352 13.881 25.568 1.00 23.69 324 SER B N 1
ATOM 5716 C CA . SER B 1 303 ? -7.387 12.933 26.094 1.00 24.61 324 SER B CA 1
ATOM 5717 C C . SER B 1 303 ? -7.264 11.775 25.118 1.00 19.76 324 SER B C 1
ATOM 5718 O O . SER B 1 303 ? -8.241 11.379 24.477 1.00 23.85 324 SER B O 1
ATOM 5721 N N . GLY B 1 304 ? -6.049 11.251 24.987 1.00 17.93 325 GLY B N 1
ATOM 5722 C CA . GLY B 1 304 ? -5.797 10.130 24.109 1.00 17.36 325 GLY B CA 1
ATOM 5723 C C . GLY B 1 304 ? -4.969 9.071 24.811 1.00 20.90 325 GLY B C 1
ATOM 5724 O O . GLY B 1 304 ? -4.572 9.227 25.966 1.00 24.97 325 GLY B O 1
ATOM 5725 N N . THR B 1 305 ? -4.724 7.990 24.082 1.00 15.56 326 THR B N 1
ATOM 5726 C CA . THR B 1 305 ? -3.903 6.891 24.565 1.00 16.68 326 THR B CA 1
ATOM 5727 C C . THR B 1 305 ? -2.630 6.831 23.737 1.00 11.88 326 THR B C 1
ATOM 5728 O O . THR B 1 305 ? -2.686 6.807 22.503 1.00 14.63 326 THR B O 1
ATOM 5732 N N . SER B 1 306 ? -1.494 6.808 24.420 1.00 13.21 327 SER B N 1
ATOM 5733 C CA . SER B 1 306 ? -0.187 6.881 23.789 1.00 12.81 327 SER B CA 1
ATOM 5734 C C . SER B 1 306 ? 0.406 5.490 23.618 1.00 13.64 327 SER B C 1
ATOM 5735 O O . SER B 1 306 ? 0.328 4.650 24.522 1.00 15.23 327 SER B O 1
ATOM 5740 N N . TYR B 1 307 ? 1.029 5.269 22.461 1.00 12.67 328 TYR B N 1
ATOM 5741 C CA . TYR B 1 307 ? 1.716 4.022 22.145 1.00 12.44 328 TYR B CA 1
ATOM 5742 C C . TYR B 1 307 ? 3.094 4.382 21.617 1.00 10.49 328 TYR B C 1
ATOM 5743 O O . TYR B 1 307 ? 3.198 5.101 20.622 1.00 12.00 328 TYR B O 1
ATOM 5752 N N . GLU B 1 308 ? 4.149 3.870 22.252 1.00 11.14 329 GLU B N 1
ATOM 5753 C CA . GLU B 1 308 ? 5.510 4.138 21.790 1.00 10.66 329 GLU B CA 1
ATOM 5754 C C . GLU B 1 308 ? 5.844 3.302 20.556 1.00 11.90 329 GLU B C 1
ATOM 5755 O O . GLU B 1 308 ? 5.587 2.093 20.521 1.00 13.65 329 GLU B O 1
ATOM 5761 N N . ALA B 1 309 ? 6.454 3.942 19.557 1.00 10.76 330 ALA B N 1
ATOM 5762 C CA . ALA B 1 309 ? 6.774 3.220 18.328 1.00 12.74 330 ALA B CA 1
ATOM 5763 C C . ALA B 1 309 ? 7.786 2.113 18.582 1.00 11.69 330 ALA B C 1
ATOM 5764 O O . ALA B 1 309 ? 7.703 1.034 17.972 1.00 13.12 330 ALA B O 1
ATOM 5766 N N . GLU B 1 310 ? 8.727 2.345 19.499 1.00 13.05 331 GLU B N 1
ATOM 5767 C CA . GLU B 1 310 ? 9.780 1.382 19.786 1.00 13.63 331 GLU B CA 1
ATOM 5768 C C . GLU B 1 310 ? 9.255 0.114 20.444 1.00 15.61 331 GLU B C 1
ATOM 5769 O O . GLU B 1 310 ? 9.989 -0.882 20.491 1.00 19.45 331 GLU B O 1
ATOM 5775 N N . ASN B 1 311 ? 8.023 0.123 20.953 1.00 14.46 332 ASN B N 1
ATOM 5776 C CA . ASN B 1 311 ? 7.386 -1.070 21.489 1.00 15.90 332 ASN B CA 1
ATOM 5777 C C . ASN B 1 311 ? 6.613 -1.842 20.434 1.00 21.21 332 ASN B C 1
ATOM 5778 O O . ASN B 1 311 ? 6.028 -2.884 20.751 1.00 19.07 332 ASN B O 1
ATOM 5783 N N . GLY B 1 312 ? 6.588 -1.357 19.199 1.00 16.03 333 GLY B N 1
ATOM 5784 C CA . GLY B 1 312 ? 5.893 -2.041 18.135 1.00 17.07 333 GLY B CA 1
ATOM 5785 C C . GLY B 1 312 ? 6.721 -3.153 17.523 1.00 17.43 333 GLY B C 1
ATOM 5786 O O . GLY B 1 312 ? 7.873 -3.402 17.884 1.00 18.26 333 GLY B O 1
ATOM 5787 N N . GLN B 1 313 ? 6.106 -3.836 16.567 1.00 16.02 334 GLN B N 1
ATOM 5788 C CA . GLN B 1 313 ? 6.735 -4.953 15.874 1.00 15.41 334 GLN B CA 1
ATOM 5789 C C . GLN B 1 313 ? 7.389 -4.425 14.603 1.00 19.10 334 GLN B C 1
ATOM 5790 O O . GLN B 1 313 ? 6.703 -4.015 13.663 1.00 15.44 334 GLN B O 1
ATOM 5796 N N . ARG B 1 314 ? 8.713 -4.428 14.570 1.00 15.46 335 ARG B N 1
ATOM 5797 C CA . ARG B 1 314 ? 9.430 -3.944 13.404 1.00 18.40 335 ARG B CA 1
ATOM 5798 C C . ARG B 1 314 ? 9.468 -4.997 12.305 1.00 18.26 335 ARG B C 1
ATOM 5799 O O . ARG B 1 314 ? 9.455 -6.204 12.566 1.00 21.45 335 ARG B O 1
ATOM 5807 N N . GLY B 1 315 ? 9.488 -4.515 11.060 1.00 16.11 336 GLY B N 1
ATOM 5808 C CA . GLY B 1 315 ? 9.699 -5.369 9.913 1.00 16.55 336 GLY B CA 1
ATOM 5809 C C . GLY B 1 315 ? 10.704 -4.737 8.970 1.00 15.40 336 GLY B C 1
ATOM 5810 O O . GLY B 1 315 ? 10.938 -3.533 8.987 1.00 18.07 336 GLY B O 1
ATOM 5811 N N . GLY B 1 316 ? 11.301 -5.578 8.131 1.00 20.05 337 GLY B N 1
ATOM 5812 C CA . GLY B 1 316 ? 12.363 -5.017 7.317 1.00 18.52 337 GLY B CA 1
ATOM 5813 C C . GLY B 1 316 ? 13.545 -4.587 8.177 1.00 18.17 337 GLY B C 1
ATOM 5814 O O . GLY B 1 316 ? 13.787 -5.116 9.264 1.00 18.73 337 GLY B O 1
ATOM 5815 N N . SER B 1 317 ? 14.286 -3.590 7.695 1.00 20.35 338 SER B N 1
ATOM 5816 C CA . SER B 1 317 ? 15.480 -3.140 8.401 1.00 17.94 338 SER B CA 1
ATOM 5817 C C . SER B 1 317 ? 15.274 -1.856 9.199 1.00 19.49 338 SER B C 1
ATOM 5818 O O . SER B 1 317 ? 16.226 -1.096 9.397 1.00 20.52 338 SER B O 1
ATOM 5821 N N . SER B 1 318 ? 14.061 -1.615 9.686 1.00 14.96 339 SER B N 1
ATOM 5822 C CA . SER B 1 318 ? 13.859 -0.495 10.593 1.00 15.90 339 SER B CA 1
ATOM 5823 C C . SER B 1 318 ? 14.613 -0.732 11.899 1.00 16.29 339 SER B C 1
ATOM 5824 O O . SER B 1 318 ? 14.834 -1.872 12.321 1.00 20.50 339 SER B O 1
ATOM 5827 N N . THR B 1 319 ? 15.020 0.367 12.534 1.00 16.17 340 THR B N 1
ATOM 5828 C CA . THR B 1 319 ? 15.947 0.332 13.656 1.00 20.88 340 THR B CA 1
ATOM 5829 C C . THR B 1 319 ? 15.341 1.051 14.850 1.00 20.04 340 THR B C 1
ATOM 5830 O O . THR B 1 319 ? 14.382 1.810 14.716 1.00 16.52 340 THR B O 1
ATOM 5834 N N . ILE B 1 320 ? 15.920 0.817 16.028 1.00 18.59 341 ILE B N 1
ATOM 5835 C CA . ILE B 1 320 ? 15.617 1.607 17.221 1.00 18.45 341 ILE B CA 1
ATOM 5836 C C . ILE B 1 320 ? 16.681 2.688 17.362 1.00 24.29 341 ILE B C 1
ATOM 5837 O O . ILE B 1 320 ? 17.885 2.394 17.354 1.00 22.58 341 ILE B O 1
ATOM 5843 N N . LEU B 1 321 ? 16.242 3.937 17.485 1.00 20.29 342 LEU B N 1
ATOM 5844 C CA . LEU B 1 321 ? 17.113 5.084 17.684 1.00 18.91 342 LEU B CA 1
ATOM 5845 C C . LEU B 1 321 ? 16.909 5.640 19.083 1.00 18.65 342 LEU B C 1
ATOM 5846 O O . LEU B 1 321 ? 15.804 5.602 19.628 1.00 17.23 342 LEU B O 1
ATOM 5851 N N . SER B 1 322 ? 17.983 6.171 19.655 1.00 22.61 343 SER B N 1
ATOM 5852 C CA . SER B 1 322 ? 17.933 6.833 20.949 1.00 19.36 343 SER B CA 1
ATOM 5853 C C . SER B 1 322 ? 18.126 8.331 20.763 1.00 21.69 343 SER B C 1
ATOM 5854 O O . SER B 1 322 ? 18.852 8.778 19.870 1.00 27.60 343 SER B O 1
ATOM 5859 N N . GLY B 1 323 ? 17.469 9.111 21.612 1.00 15.75 344 GLY B N 1
ATOM 5860 C CA . GLY B 1 323 ? 17.594 10.550 21.532 1.00 19.40 344 GLY B CA 1
ATOM 5861 C C . GLY B 1 323 ? 16.827 11.264 22.620 1.00 16.62 344 GLY B C 1
ATOM 5862 O O . GLY B 1 323 ? 15.727 10.835 22.987 1.00 18.35 344 GLY B O 1
ATOM 5863 N N . SER B 1 324 ? 17.387 12.363 23.130 1.00 17.00 345 SER B N 1
ATOM 5864 C CA . SER B 1 324 ? 16.759 13.114 24.210 1.00 17.34 345 SER B CA 1
ATOM 5865 C C . SER B 1 324 ? 15.492 13.839 23.779 1.00 17.46 345 SER B C 1
ATOM 5866 O O . SER B 1 324 ? 14.741 14.295 24.647 1.00 16.61 345 SER B O 1
ATOM 5869 N N . GLY B 1 325 ? 15.236 13.960 22.478 1.00 14.62 346 GLY B N 1
ATOM 5870 C CA . GLY B 1 325 ? 14.033 14.584 21.991 1.00 15.92 346 GLY B CA 1
ATOM 5871 C C . GLY B 1 325 ? 12.843 13.661 21.858 1.00 12.61 346 GLY B C 1
ATOM 5872 O O . GLY B 1 325 ? 11.759 14.127 21.499 1.00 14.36 346 GLY B O 1
ATOM 5873 N N . PHE B 1 326 ? 13.014 12.374 22.166 1.00 15.52 347 PHE B N 1
ATOM 5874 C CA . PHE B 1 326 ? 11.997 11.345 21.968 1.00 13.76 347 PHE B CA 1
ATOM 5875 C C . PHE B 1 326 ? 11.346 10.947 23.288 1.00 13.20 347 PHE B C 1
ATOM 5876 O O . PHE B 1 326 ? 12.027 10.767 24.304 1.00 14.21 347 PHE B O 1
ATOM 5884 N N . SER B 1 327 ? 10.031 10.744 23.244 1.00 11.96 348 SER B N 1
ATOM 5885 C CA . SER B 1 327 ? 9.333 10.064 24.324 1.00 12.41 348 SER B CA 1
ATOM 5886 C C . SER B 1 327 ? 9.959 8.703 24.605 1.00 12.35 348 SER B C 1
ATOM 5887 O O . SER B 1 327 ? 10.211 7.914 23.688 1.00 12.71 348 SER B O 1
ATOM 5890 N N . GLY B 1 328 ? 10.200 8.419 25.886 1.00 12.04 349 GLY B N 1
ATOM 5891 C CA . GLY B 1 328 ? 10.874 7.199 26.261 1.00 13.20 349 GLY B CA 1
ATOM 5892 C C . GLY B 1 328 ? 12.326 7.118 25.851 1.00 12.08 349 GLY B C 1
ATOM 5893 O O . GLY B 1 328 ? 12.938 6.058 25.998 1.00 15.57 349 GLY B O 1
ATOM 5894 N N . GLY B 1 329 ? 12.890 8.207 25.331 1.00 12.93 350 GLY B N 1
ATOM 5895 C CA . GLY B 1 329 ? 14.261 8.231 24.876 1.00 12.57 350 GLY B CA 1
ATOM 5896 C C . GLY B 1 329 ? 14.534 7.460 23.606 1.00 15.00 350 GLY B C 1
ATOM 5897 O O . GLY B 1 329 ? 15.699 7.325 23.225 1.00 14.98 350 GLY B O 1
ATOM 5898 N N . LYS B 1 330 ? 13.501 6.960 22.929 1.00 14.38 351 LYS B N 1
ATOM 5899 C CA . LYS B 1 330 ? 13.690 6.072 21.791 1.00 12.98 351 LYS B CA 1
ATOM 5900 C C . LYS B 1 330 ? 12.669 6.383 20.701 1.00 15.52 351 LYS B C 1
ATOM 5901 O O . LYS B 1 330 ? 11.580 6.894 20.965 1.00 14.14 351 LYS B O 1
ATOM 5907 N N . ALA B 1 331 ? 13.035 6.032 19.466 1.00 12.52 352 ALA B N 1
ATOM 5908 C CA . ALA B 1 331 ? 12.167 6.165 18.302 1.00 11.60 352 ALA B CA 1
ATOM 5909 C C . ALA B 1 331 ? 12.516 5.025 17.355 1.00 16.13 352 ALA B C 1
ATOM 5910 O O . ALA B 1 331 ? 13.480 4.292 17.571 1.00 15.66 352 ALA B O 1
ATOM 5912 N N . VAL B 1 332 ? 11.728 4.879 16.297 1.00 12.65 353 VAL B N 1
ATOM 5913 C CA . VAL B 1 332 ? 11.983 3.880 15.263 1.00 12.45 353 VAL B CA 1
ATOM 5914 C C . VAL B 1 332 ? 12.461 4.606 14.019 1.00 11.56 353 VAL B C 1
ATOM 5915 O O . VAL B 1 332 ? 11.768 5.486 13.492 1.00 12.66 353 VAL B O 1
ATOM 5919 N N . GLY B 1 333 ? 13.644 4.225 13.540 1.00 12.03 354 GLY B N 1
ATOM 5920 C CA . GLY B 1 333 ? 14.232 4.802 12.356 1.00 16.26 354 GLY B CA 1
ATOM 5921 C C . GLY B 1 333 ? 14.293 3.787 11.228 1.00 13.08 354 GLY B C 1
ATOM 5922 O O . GLY B 1 333 ? 13.876 2.639 11.353 1.00 13.24 354 GLY B O 1
ATOM 5923 N N . TYR B 1 334 ? 14.823 4.260 10.100 1.00 13.74 355 TYR B N 1
ATOM 5924 C CA . TYR B 1 334 ? 14.896 3.458 8.872 1.00 12.79 355 TYR B CA 1
ATOM 5925 C C . TYR B 1 334 ? 13.524 2.900 8.487 1.00 13.54 355 TYR B C 1
ATOM 5926 O O . TYR B 1 334 ? 13.378 1.744 8.079 1.00 13.57 355 TYR B O 1
ATOM 5935 N N . LEU B 1 335 ? 12.501 3.734 8.647 1.00 11.77 356 LEU B N 1
ATOM 5936 C CA . LEU B 1 335 ? 11.163 3.406 8.188 1.00 13.55 356 LEU B CA 1
ATOM 5937 C C . LEU B 1 335 ? 11.016 3.852 6.744 1.00 14.12 356 LEU B C 1
ATOM 5938 O O . LEU B 1 335 ? 11.618 4.838 6.316 1.00 12.72 356 LEU B O 1
ATOM 5943 N N . GLY B 1 336 ? 10.195 3.119 5.996 1.00 16.19 357 GLY B N 1
ATOM 5944 C CA . GLY B 1 336 ? 10.154 3.293 4.558 1.00 15.65 357 GLY B CA 1
ATOM 5945 C C . GLY B 1 336 ? 11.380 2.663 3.939 1.00 19.36 357 GLY B C 1
ATOM 5946 O O . GLY B 1 336 ? 12.266 2.158 4.620 1.00 17.61 357 GLY B O 1
ATOM 5947 N N . HIS B 1 337 ? 11.421 2.683 2.609 1.00 16.93 358 HIS B N 1
ATOM 5948 C CA . HIS B 1 337 ? 12.519 2.042 1.896 1.00 18.46 358 HIS B CA 1
ATOM 5949 C C . HIS B 1 337 ? 12.719 0.614 2.404 1.00 15.87 358 HIS B C 1
ATOM 5950 O O . HIS B 1 337 ? 13.845 0.150 2.589 1.00 22.57 358 HIS B O 1
ATOM 5957 N N . GLY B 1 338 ? 11.605 -0.067 2.696 1.00 17.07 359 GLY B N 1
ATOM 5958 C CA . GLY B 1 338 ? 11.604 -1.443 3.135 1.00 17.88 359 GLY B CA 1
ATOM 5959 C C . GLY B 1 338 ? 11.358 -1.660 4.620 1.00 20.42 359 GLY B C 1
ATOM 5960 O O . GLY B 1 338 ? 11.010 -2.776 5.017 1.00 22.23 359 GLY B O 1
ATOM 5961 N N . GLY B 1 339 ? 11.526 -0.638 5.450 1.00 18.38 360 GLY B N 1
ATOM 5962 C CA . GLY B 1 339 ? 11.403 -0.789 6.893 1.00 16.27 360 GLY B CA 1
ATOM 5963 C C . GLY B 1 339 ? 10.032 -0.372 7.397 1.00 13.60 360 GLY B C 1
ATOM 5964 O O . GLY B 1 339 ? 9.482 0.638 6.959 1.00 14.52 360 GLY B O 1
ATOM 5965 N N . THR B 1 340 ? 9.489 -1.166 8.319 1.00 13.18 361 THR B N 1
ATOM 5966 C CA . THR B 1 340 ? 8.158 -0.928 8.868 1.00 11.96 361 THR B CA 1
ATOM 5967 C C . THR B 1 340 ? 8.164 -1.064 10.385 1.00 14.42 361 THR B C 1
ATOM 5968 O O . THR B 1 340 ? 9.077 -1.634 10.987 1.00 13.82 361 THR B O 1
ATOM 5972 N N . VAL B 1 341 ? 7.118 -0.533 11.012 1.00 13.19 362 VAL B N 1
ATOM 5973 C CA . VAL B 1 341 ? 6.790 -0.876 12.392 1.00 13.83 362 VAL B CA 1
ATOM 5974 C C . VAL B 1 341 ? 5.274 -0.965 12.514 1.00 11.70 362 VAL B C 1
ATOM 5975 O O . VAL B 1 341 ? 4.543 -0.154 11.935 1.00 12.23 362 VAL B O 1
ATOM 5979 N N . THR B 1 342 ? 4.802 -1.974 13.233 1.00 12.36 363 THR B N 1
ATOM 5980 C CA . THR B 1 342 ? 3.382 -2.180 13.451 1.00 12.35 363 THR B CA 1
ATOM 5981 C C . THR B 1 342 ? 3.099 -2.015 14.935 1.00 13.78 363 THR B C 1
ATOM 5982 O O . THR B 1 342 ? 3.737 -2.663 15.771 1.00 14.71 363 THR B O 1
ATOM 5986 N N . ILE B 1 343 ? 2.168 -1.132 15.261 1.00 13.99 364 ILE B N 1
ATOM 5987 C CA . ILE B 1 343 ? 1.720 -0.947 16.630 1.00 13.53 364 ILE B CA 1
ATOM 5988 C C . ILE B 1 343 ? 0.470 -1.791 16.805 1.00 14.98 364 ILE B C 1
ATOM 5989 O O . ILE B 1 343 ? -0.510 -1.628 16.069 1.00 15.13 364 ILE B O 1
ATOM 5994 N N . ASN B 1 344 ? 0.522 -2.729 17.742 1.00 14.96 365 ASN B N 1
ATOM 5995 C CA . ASN B 1 344 ? -0.565 -3.668 17.969 1.00 15.71 365 ASN B CA 1
ATOM 5996 C C . ASN B 1 344 ? -1.322 -3.299 19.233 1.00 15.89 365 ASN B C 1
ATOM 5997 O O . ASN B 1 344 ? -0.888 -2.454 20.024 1.00 16.78 365 ASN B O 1
ATOM 6002 N N . ASN B 1 345 ? -2.486 -3.936 19.392 1.00 17.52 366 ASN B N 1
ATOM 6003 C CA . ASN B 1 345 ? -3.333 -3.750 20.568 1.00 16.56 366 ASN B CA 1
ATOM 6004 C C . ASN B 1 345 ? -3.728 -2.289 20.747 1.00 15.66 366 ASN B C 1
ATOM 6005 O O . ASN B 1 345 ? -3.772 -1.769 21.863 1.00 18.97 366 ASN B O 1
ATOM 6010 N N . VAL B 1 346 ? -3.989 -1.615 19.634 1.00 14.06 367 VAL B N 1
ATOM 6011 C CA . VAL B 1 346 ? -4.501 -0.254 19.686 1.00 14.02 367 VAL B CA 1
ATOM 6012 C C . VAL B 1 346 ? -6.000 -0.351 19.957 1.00 16.09 367 VAL B C 1
ATOM 6013 O O . VAL B 1 346 ? -6.770 -0.802 19.104 1.00 17.00 367 VAL B O 1
ATOM 6017 N N . GLN B 1 347 ? -6.405 0.043 21.163 1.00 14.45 368 GLN B N 1
ATOM 6018 C CA . GLN B 1 347 ? -7.786 -0.098 21.599 1.00 18.03 368 GLN B CA 1
ATOM 6019 C C . GLN B 1 347 ? -8.659 1.023 21.044 1.00 18.54 368 GLN B C 1
ATOM 6020 O O . GLN B 1 347 ? -8.215 2.160 20.849 1.00 19.84 368 GLN B O 1
ATOM 6026 N N . SER B 1 348 ? -9.921 0.690 20.797 1.00 19.20 369 SER B N 1
ATOM 6027 C CA . SER B 1 348 ? -10.867 1.646 20.242 1.00 17.84 369 SER B CA 1
ATOM 6028 C C . SER B 1 348 ? -12.272 1.238 20.638 1.00 23.61 369 SER B C 1
ATOM 6029 O O . SER B 1 348 ? -12.556 0.054 20.829 1.00 23.16 369 SER B O 1
ATOM 6032 N N . ASN B 1 349 ? -13.151 2.228 20.754 1.00 24.95 370 ASN B N 1
ATOM 6033 C CA . ASN B 1 349 ? -14.579 1.946 20.810 1.00 25.94 370 ASN B CA 1
ATOM 6034 C C . ASN B 1 349 ? -15.201 1.841 19.426 1.00 27.30 370 ASN B C 1
ATOM 6035 O O . ASN B 1 349 ? -16.410 1.612 19.321 1.00 32.70 370 ASN B O 1
ATOM 6040 N N . GLY B 1 350 ? -14.406 2.006 18.373 1.00 22.83 371 GLY B N 1
ATOM 6041 C CA . GLY B 1 350 ? -14.865 1.883 17.006 1.00 21.74 371 GLY B CA 1
ATOM 6042 C C . GLY B 1 350 ? -15.103 3.236 16.355 1.00 19.65 371 GLY B C 1
ATOM 6043 O O . GLY B 1 350 ? -15.115 4.287 16.998 1.00 23.92 371 GLY B O 1
ATOM 6044 N N . GLY B 1 351 ? -15.305 3.193 15.047 1.00 19.68 372 GLY B N 1
ATOM 6045 C CA . GLY B 1 351 ? -15.566 4.398 14.291 1.00 21.03 372 GLY B CA 1
ATOM 6046 C C . GLY B 1 351 ? -14.287 5.135 13.935 1.00 19.24 372 GLY B C 1
ATOM 6047 O O . GLY B 1 351 ? -13.179 4.615 14.059 1.00 19.58 372 GLY B O 1
ATOM 6048 N N . SER B 1 352 ? -14.460 6.376 13.479 1.00 17.96 373 SER B N 1
ATOM 6049 C CA . SER B 1 352 ? -13.333 7.194 13.047 1.00 19.63 373 SER B CA 1
ATOM 6050 C C . SER B 1 352 ? -12.642 7.827 14.248 1.00 18.51 373 SER B C 1
ATOM 6051 O O . SER B 1 352 ? -13.295 8.368 15.147 1.00 17.70 373 SER B O 1
ATOM 6054 N N . HIS B 1 353 ? -11.314 7.761 14.265 1.00 15.86 374 HIS B N 1
ATOM 6055 C CA . HIS B 1 353 ? -10.549 8.343 15.359 1.00 14.76 374 HIS B CA 1
ATOM 6056 C C . HIS B 1 353 ? -9.362 9.106 14.805 1.00 14.71 374 HIS B C 1
ATOM 6057 O O . HIS B 1 353 ? -8.702 8.651 13.873 1.00 14.75 374 HIS B O 1
ATOM 6064 N N . TRP B 1 354 ? -9.091 10.261 15.393 1.00 13.00 375 TRP B N 1
ATOM 6065 C CA . TRP B 1 354 ? -7.893 11.003 15.052 1.00 12.32 375 TRP B CA 1
ATOM 6066 C C . TRP B 1 354 ? -6.704 10.381 15.758 1.00 12.17 375 TRP B C 1
ATOM 6067 O O . TRP B 1 354 ? -6.775 10.061 16.946 1.00 13.90 375 TRP B O 1
ATOM 6078 N N . VAL B 1 355 ? -5.610 10.213 15.023 1.00 11.55 376 VAL B N 1
ATOM 6079 C CA . VAL B 1 355 ? -4.378 9.652 15.561 1.00 9.67 376 VAL B CA 1
ATOM 6080 C C . VAL B 1 355 ? -3.256 10.626 15.244 1.00 11.62 376 VAL B C 1
ATOM 6081 O O . VAL B 1 355 ? -3.048 10.973 14.074 1.00 13.11 376 VAL B O 1
ATOM 6085 N N . ALA B 1 356 ? -2.545 11.071 16.278 1.00 10.55 377 ALA B N 1
ATOM 6086 C CA . ALA B 1 356 ? -1.418 11.976 16.108 1.00 10.52 377 ALA B CA 1
ATOM 6087 C C . ALA B 1 356 ? -0.123 11.177 16.039 1.00 10.25 377 ALA B C 1
ATOM 6088 O O . ALA B 1 356 ? 0.158 10.355 16.922 1.00 11.36 377 ALA B O 1
ATOM 6090 N N . LEU B 1 357 ? 0.656 11.422 14.994 1.00 10.26 378 LEU B N 1
ATOM 6091 C CA . LEU B 1 357 ? 1.928 10.743 14.794 1.00 11.43 378 LEU B CA 1
ATOM 6092 C C . LEU B 1 357 ? 3.031 11.703 15.218 1.00 8.78 378 LEU B C 1
ATOM 6093 O O . LEU B 1 357 ? 3.170 12.777 14.630 1.00 11.01 378 LEU B O 1
ATOM 6098 N N . TYR B 1 358 ? 3.801 11.316 16.237 1.00 9.25 379 TYR B N 1
ATOM 6099 C CA . TYR B 1 358 ? 4.915 12.116 16.744 1.00 9.94 379 TYR B CA 1
ATOM 6100 C C . TYR B 1 358 ? 6.193 11.600 16.097 1.00 9.43 379 TYR B C 1
ATOM 6101 O O . TYR B 1 358 ? 6.500 10.406 16.200 1.00 11.18 379 TYR B O 1
ATOM 6110 N N . PHE B 1 359 ? 6.919 12.483 15.413 1.00 10.80 380 PHE B N 1
ATOM 6111 C CA . PHE B 1 359 ? 8.077 12.066 14.637 1.00 10.62 380 PHE B CA 1
ATOM 6112 C C . PHE B 1 359 ? 9.126 13.167 14.654 1.00 10.23 380 PHE B C 1
ATOM 6113 O O . PHE B 1 359 ? 8.842 14.323 14.982 1.00 9.55 380 PHE B O 1
ATOM 6121 N N . ALA B 1 360 ? 10.350 12.800 14.263 1.00 10.81 381 ALA B N 1
ATOM 6122 C CA . ALA B 1 360 ? 11.418 13.756 14.024 1.00 10.43 381 ALA B CA 1
ATOM 6123 C C . ALA B 1 360 ? 11.875 13.623 12.581 1.00 10.06 381 ALA B C 1
ATOM 6124 O O . ALA B 1 360 ? 11.963 12.510 12.047 1.00 11.63 381 ALA B O 1
ATOM 6126 N N . ASN B 1 361 ? 12.160 14.759 11.948 1.00 12.30 382 ASN B N 1
ATOM 6127 C CA . ASN B 1 361 ? 12.612 14.771 10.556 1.00 10.87 382 ASN B CA 1
ATOM 6128 C C . ASN B 1 361 ? 13.674 15.857 10.434 1.00 13.89 382 ASN B C 1
ATOM 6129 O O . ASN B 1 361 ? 13.345 17.040 10.332 1.00 13.40 382 ASN B O 1
ATOM 6134 N N . GLY B 1 362 ? 14.941 15.441 10.425 1.00 15.18 383 GLY B N 1
ATOM 6135 C CA . GLY B 1 362 ? 16.051 16.372 10.344 1.00 16.85 383 GLY B CA 1
ATOM 6136 C C . GLY B 1 362 ? 16.348 16.931 8.970 1.00 19.65 383 GLY B C 1
ATOM 6137 O O . GLY B 1 362 ? 17.228 17.790 8.850 1.00 19.88 383 GLY B O 1
ATOM 6138 N N . ASP B 1 363 ? 15.655 16.478 7.927 1.00 14.96 384 ASP B N 1
ATOM 6139 C CA . ASP B 1 363 ? 15.844 17.104 6.629 1.00 14.84 384 ASP B CA 1
ATOM 6140 C C . ASP B 1 363 ? 15.333 18.539 6.670 1.00 18.04 384 ASP B C 1
ATOM 6141 O O . ASP B 1 363 ? 14.563 18.928 7.549 1.00 15.15 384 ASP B O 1
ATOM 6146 N N . SER B 1 364 ? 15.753 19.332 5.693 1.00 18.35 385 SER B N 1
ATOM 6147 C CA . SER B 1 364 ? 15.154 20.646 5.516 1.00 17.57 385 SER B CA 1
ATOM 6148 C C . SER B 1 364 ? 13.872 20.591 4.701 1.00 15.38 385 SER B C 1
ATOM 6149 O O . SER B 1 364 ? 13.254 21.636 4.466 1.00 20.77 385 SER B O 1
ATOM 6152 N N . THR B 1 365 ? 13.455 19.393 4.294 1.00 16.17 386 THR B N 1
ATOM 6153 C CA . THR B 1 365 ? 12.310 19.185 3.424 1.00 17.75 386 THR B CA 1
ATOM 6154 C C . THR B 1 365 ? 11.418 18.112 4.035 1.00 15.13 386 THR B C 1
ATOM 6155 O O . THR B 1 365 ? 11.806 17.409 4.972 1.00 14.09 386 THR B O 1
ATOM 6159 N N . TYR B 1 366 ? 10.216 17.992 3.474 1.00 15.63 387 TYR B N 1
ATOM 6160 C CA . TYR B 1 366 ? 9.221 17.050 3.968 1.00 14.91 387 TYR B CA 1
ATOM 6161 C C . TYR B 1 366 ? 9.633 15.606 3.708 1.00 13.64 387 TYR B C 1
ATOM 6162 O O . TYR B 1 366 ? 10.298 15.286 2.720 1.00 14.84 387 TYR B O 1
ATOM 6171 N N . ARG B 1 367 ? 9.215 14.729 4.610 1.00 10.10 388 ARG B N 1
ATOM 6172 C CA . ARG B 1 367 ? 9.086 13.306 4.341 1.00 11.12 388 ARG B CA 1
ATOM 6173 C C . ARG B 1 367 ? 7.601 12.957 4.427 1.00 10.76 388 ARG B C 1
ATOM 6174 O O . ARG B 1 367 ? 6.739 13.839 4.462 1.00 11.63 388 ARG B O 1
ATOM 6182 N N . ASN B 1 368 ? 7.299 11.664 4.481 1.00 11.14 389 ASN B N 1
ATOM 6183 C CA . ASN B 1 368 ? 5.923 11.194 4.627 1.00 10.26 389 ASN B CA 1
ATOM 6184 C C . ASN B 1 368 ? 5.990 9.724 4.996 1.00 10.76 389 ASN B C 1
ATOM 6185 O O . ASN B 1 368 ? 7.026 9.069 4.831 1.00 12.11 389 ASN B O 1
ATOM 6190 N N . VAL B 1 369 ? 4.876 9.209 5.496 1.00 10.21 390 VAL B N 1
ATOM 6191 C CA . VAL B 1 369 ? 4.826 7.834 5.974 1.00 11.47 390 VAL B CA 1
ATOM 6192 C C . VAL B 1 369 ? 3.510 7.196 5.551 1.00 12.12 390 VAL B C 1
ATOM 6193 O O . VAL B 1 369 ? 2.447 7.815 5.647 1.00 11.53 390 VAL B O 1
ATOM 6197 N N . THR B 1 370 ? 3.582 5.960 5.056 1.00 12.11 391 THR B N 1
ATOM 6198 C CA . THR B 1 370 ? 2.359 5.222 4.761 1.00 12.24 391 THR B CA 1
ATOM 6199 C C . THR B 1 370 ? 1.775 4.651 6.048 1.00 10.60 391 THR B C 1
ATOM 6200 O O . THR B 1 370 ? 2.506 4.250 6.954 1.00 11.08 391 THR B O 1
ATOM 6204 N N . VAL B 1 371 ? 0.447 4.639 6.130 1.00 10.88 392 VAL B N 1
ATOM 6205 C CA . VAL B 1 371 ? -0.278 4.188 7.308 1.00 12.45 392 VAL B CA 1
ATOM 6206 C C . VAL B 1 371 ? -1.354 3.212 6.848 1.00 14.81 392 VAL B C 1
ATOM 6207 O O . VAL B 1 371 ? -2.201 3.571 6.023 1.00 13.45 392 VAL B O 1
ATOM 6211 N N . SER B 1 372 ? -1.321 1.991 7.389 1.00 11.96 393 SER B N 1
ATOM 6212 C CA . SER B 1 372 ? -2.254 0.916 7.079 1.00 14.06 393 SER B CA 1
ATOM 6213 C C . SER B 1 372 ? -2.893 0.430 8.370 1.00 14.02 393 SER B C 1
ATOM 6214 O O . SER B 1 372 ? -2.181 0.116 9.327 1.00 15.57 393 SER B O 1
ATOM 6217 N N . VAL B 1 373 ? -4.224 0.353 8.406 1.00 13.82 394 VAL B N 1
ATOM 6218 C CA . VAL B 1 373 ? -4.944 -0.094 9.593 1.00 13.87 394 VAL B CA 1
ATOM 6219 C C . VAL B 1 373 ? -5.468 -1.497 9.334 1.00 16.20 394 VAL B C 1
ATOM 6220 O O . VAL B 1 373 ? -6.153 -1.731 8.331 1.00 16.79 394 VAL B O 1
ATOM 6224 N N . ASN B 1 374 ? -5.142 -2.423 10.235 1.00 14.83 395 ASN B N 1
ATOM 6225 C CA . ASN B 1 374 ? -5.584 -3.817 10.129 1.00 14.79 395 ASN B CA 1
ATOM 6226 C C . ASN B 1 374 ? -5.325 -4.390 8.736 1.00 15.86 395 ASN B C 1
ATOM 6227 O O . ASN B 1 374 ? -6.168 -5.078 8.153 1.00 19.67 395 ASN B O 1
ATOM 6232 N N . GLY B 1 375 ? -4.147 -4.084 8.194 1.00 18.60 396 GLY B N 1
ATOM 6233 C CA . GLY B 1 375 ? -3.727 -4.598 6.909 1.00 19.25 396 GLY B CA 1
ATOM 6234 C C . GLY B 1 375 ? -4.377 -3.957 5.703 1.00 26.49 396 GLY B C 1
ATOM 6235 O O . GLY B 1 375 ? -4.095 -4.388 4.577 1.00 26.05 396 GLY B O 1
ATOM 6236 N N . GLY B 1 376 ? -5.219 -2.928 5.897 1.00 19.71 397 GLY B N 1
ATOM 6237 C CA . GLY B 1 376 ? -5.954 -2.335 4.815 1.00 18.39 397 GLY B CA 1
ATOM 6238 C C . GLY B 1 376 ? -5.083 -1.449 3.938 1.00 20.27 397 GLY B C 1
ATOM 6239 O O . GLY B 1 376 ? -3.892 -1.236 4.205 1.00 22.52 397 GLY B O 1
ATOM 6240 N N . PRO B 1 377 ? -5.679 -0.936 2.861 1.00 28.12 398 PRO B N 1
ATOM 6241 C CA . PRO B 1 377 ? -4.928 -0.061 1.952 1.00 28.76 398 PRO B CA 1
ATOM 6242 C C . PRO B 1 377 ? -4.392 1.163 2.680 1.00 18.69 398 PRO B C 1
ATOM 6243 O O . PRO B 1 377 ? -5.054 1.740 3.545 1.00 21.78 398 PRO B O 1
ATOM 6247 N N . SER B 1 378 ? -3.175 1.548 2.323 1.00 20.83 399 SER B N 1
ATOM 6248 C CA . SER B 1 378 ? -2.465 2.583 3.057 1.00 16.07 399 SER B CA 1
ATOM 6249 C C . SER B 1 378 ? -2.846 3.970 2.566 1.00 17.57 399 SER B C 1
ATOM 6250 O O . SER B 1 378 ? -3.255 4.160 1.417 1.00 20.50 399 SER B O 1
ATOM 6253 N N . VAL B 1 379 ? -2.735 4.934 3.473 1.00 15.88 400 VAL B N 1
ATOM 6254 C CA . VAL B 1 379 ? -2.782 6.350 3.141 1.00 14.16 400 VAL B CA 1
ATOM 6255 C C . VAL B 1 379 ? -1.408 6.937 3.436 1.00 13.25 400 VAL B C 1
ATOM 6256 O O . VAL B 1 379 ? -0.629 6.391 4.223 1.00 13.10 400 VAL B O 1
ATOM 6260 N N . LEU B 1 380 ? -1.098 8.055 2.787 1.00 12.84 401 LEU B N 1
ATOM 6261 C CA . LEU B 1 380 ? 0.203 8.699 2.921 1.00 13.12 401 LEU B CA 1
ATOM 6262 C C . LEU B 1 380 ? 0.037 9.957 3.760 1.00 13.41 401 LEU B C 1
ATOM 6263 O O . LEU B 1 380 ? -0.784 10.818 3.429 1.00 15.46 401 LEU B O 1
ATOM 6268 N N . VAL B 1 381 ? 0.797 10.054 4.850 1.00 11.02 402 VAL B N 1
ATOM 6269 C CA . VAL B 1 381 ? 0.710 11.184 5.775 1.00 10.08 402 VAL B CA 1
ATOM 6270 C C . VAL B 1 381 ? 1.976 12.026 5.651 1.00 11.01 402 VAL B C 1
ATOM 6271 O O . VAL B 1 381 ? 3.093 11.512 5.801 1.00 11.98 402 VAL B O 1
ATOM 6275 N N . ASP B 1 382 ? 1.801 13.326 5.399 1.00 12.14 403 ASP B N 1
ATOM 6276 C CA . ASP B 1 382 ? 2.938 14.224 5.248 1.00 11.53 403 ASP B CA 1
ATOM 6277 C C . ASP B 1 382 ? 3.611 14.477 6.588 1.00 11.21 403 ASP B C 1
ATOM 6278 O O . ASP B 1 382 ? 2.946 14.661 7.612 1.00 12.77 403 ASP B O 1
ATOM 6283 N N . GLN B 1 383 ? 4.941 14.488 6.573 1.00 11.10 404 GLN B N 1
ATOM 6284 C CA . GLN B 1 383 ? 5.747 14.715 7.768 1.00 13.07 404 GLN B CA 1
ATOM 6285 C C . GLN B 1 383 ? 6.683 15.883 7.495 1.00 11.65 404 GLN B C 1
ATOM 6286 O O . GLN B 1 383 ? 7.778 15.692 6.930 1.00 11.10 404 GLN B O 1
ATOM 6292 N N . PRO B 1 384 ? 6.292 17.099 7.877 1.00 12.52 405 PRO B N 1
ATOM 6293 C CA . PRO B 1 384 ? 7.148 18.269 7.642 1.00 12.83 405 PRO B CA 1
ATOM 6294 C C . PRO B 1 384 ? 8.511 18.097 8.294 1.00 12.01 405 PRO B C 1
ATOM 6295 O O . PRO B 1 384 ? 8.693 17.311 9.224 1.00 12.12 405 PRO B O 1
ATOM 6299 N N . ASP B 1 385 ? 9.492 18.848 7.787 1.00 12.73 406 ASP B N 1
ATOM 6300 C CA . ASP B 1 385 ? 10.760 18.963 8.495 1.00 11.52 406 ASP B CA 1
ATOM 6301 C C . ASP B 1 385 ? 10.476 19.415 9.928 1.00 11.22 406 ASP B C 1
ATOM 6302 O O . ASP B 1 385 ? 9.702 20.352 10.153 1.00 14.05 406 ASP B O 1
ATOM 6307 N N . SER B 1 386 ? 11.035 18.707 10.909 1.00 10.76 407 SER B N 1
ATOM 6308 C CA . SER B 1 386 ? 10.631 18.987 12.283 1.00 12.92 407 SER B CA 1
ATOM 6309 C C . SER B 1 386 ? 11.513 20.009 12.984 1.00 12.36 407 SER B C 1
ATOM 6310 O O . SER B 1 386 ? 11.167 20.440 14.091 1.00 13.71 407 SER B O 1
ATOM 6313 N N . GLY B 1 387 ? 12.626 20.399 12.383 1.00 13.47 408 GLY B N 1
ATOM 6314 C CA . GLY B 1 387 ? 13.558 21.301 13.020 1.00 17.27 408 GLY B CA 1
ATOM 6315 C C . GLY B 1 387 ? 14.807 20.628 13.532 1.00 16.87 408 GLY B C 1
ATOM 6316 O O . GLY B 1 387 ? 15.697 21.318 14.046 1.00 20.34 408 GLY B O 1
ATOM 6317 N N . GLY B 1 388 ? 14.898 19.306 13.412 1.00 14.51 409 GLY B N 1
ATOM 6318 C CA . GLY B 1 388 ? 16.064 18.583 13.878 1.00 13.19 409 GLY B CA 1
ATOM 6319 C C . GLY B 1 388 ? 15.789 17.097 13.966 1.00 14.34 409 GLY B C 1
ATOM 6320 O O . GLY B 1 388 ? 14.645 16.685 14.176 1.00 13.55 409 GLY B O 1
ATOM 6321 N N . GLY B 1 389 ? 16.828 16.277 13.811 1.00 14.84 410 GLY B N 1
ATOM 6322 C CA . GLY B 1 389 ? 16.648 14.857 14.030 1.00 15.49 410 GLY B CA 1
ATOM 6323 C C . GLY B 1 389 ? 16.299 14.513 15.457 1.00 12.97 410 GLY B C 1
ATOM 6324 O O . GLY B 1 389 ? 15.860 13.388 15.721 1.00 15.08 410 GLY B O 1
ATOM 6325 N N . ASN B 1 390 ? 16.454 15.469 16.372 1.00 13.24 411 ASN B N 1
ATOM 6326 C CA . ASN B 1 390 ? 16.128 15.311 17.781 1.00 14.42 411 ASN B CA 1
ATOM 6327 C C . ASN B 1 390 ? 14.976 16.218 18.223 1.00 12.64 411 ASN B C 1
ATOM 6328 O O . ASN B 1 390 ? 14.798 16.445 19.423 1.00 13.96 411 ASN B O 1
ATOM 6333 N N . VAL B 1 391 ? 14.209 16.763 17.280 1.00 13.58 412 VAL B N 1
ATOM 6334 C CA . VAL B 1 391 ? 13.069 17.626 17.587 1.00 14.64 412 VAL B CA 1
ATOM 6335 C C . VAL B 1 391 ? 11.819 16.950 17.053 1.00 11.13 412 VAL B C 1
ATOM 6336 O O . VAL B 1 391 ? 11.728 16.662 15.852 1.00 11.84 412 VAL B O 1
ATOM 6340 N N . VAL B 1 392 ? 10.853 16.717 17.933 1.00 10.40 413 VAL B N 1
ATOM 6341 C CA . VAL B 1 392 ? 9.635 15.988 17.597 1.00 10.64 413 VAL B CA 1
ATOM 6342 C C . VAL B 1 392 ? 8.464 16.954 17.486 1.00 12.14 413 VAL B C 1
ATOM 6343 O O . VAL B 1 392 ? 8.269 17.815 18.355 1.00 13.56 413 VAL B O 1
ATOM 6347 N N . ILE B 1 393 ? 7.698 16.828 16.401 1.00 10.15 414 ILE B N 1
ATOM 6348 C CA . ILE B 1 393 ? 6.387 17.452 16.259 1.00 10.44 414 ILE B CA 1
ATOM 6349 C C . ILE B 1 393 ? 5.388 16.354 15.904 1.00 11.10 414 ILE B C 1
ATOM 6350 O O . ILE B 1 393 ? 5.771 15.200 15.723 1.00 10.84 414 ILE B O 1
ATOM 6355 N N . SER B 1 394 ? 4.099 16.708 15.816 1.00 9.46 415 SER B N 1
ATOM 6356 C CA . SER B 1 394 ? 3.066 15.727 15.497 1.00 9.65 415 SER B CA 1
ATOM 6357 C C . SER B 1 394 ? 2.202 16.175 14.328 1.00 10.44 415 SER B C 1
ATOM 6358 O O . SER B 1 394 ? 1.970 17.369 14.124 1.00 12.03 415 SER B O 1
ATOM 6361 N N . VAL B 1 395 ? 1.750 15.194 13.544 1.00 11.89 416 VAL B N 1
ATOM 6362 C CA . VAL B 1 395 ? 0.761 15.416 12.488 1.00 10.10 416 VAL B CA 1
ATOM 6363 C C . VAL B 1 395 ? -0.384 14.422 12.640 1.00 8.81 416 VAL B C 1
ATOM 6364 O O . VAL B 1 395 ? -0.173 13.276 13.077 1.00 10.11 416 VAL B O 1
ATOM 6368 N N . PRO B 1 396 ? -1.601 14.805 12.236 1.00 9.90 417 PRO B N 1
ATOM 6369 C CA . PRO B 1 396 ? -2.770 13.945 12.454 1.00 10.62 417 PRO B CA 1
ATOM 6370 C C . PRO B 1 396 ? -3.182 13.148 11.231 1.00 11.32 417 PRO B C 1
ATOM 6371 O O . PRO B 1 396 ? -2.997 13.588 10.090 1.00 13.08 417 PRO B O 1
ATOM 6375 N N . VAL B 1 397 ? -3.797 11.993 11.481 1.00 12.09 418 VAL B N 1
ATOM 6376 C CA . VAL B 1 397 ? -4.446 11.189 10.452 1.00 12.15 418 VAL B CA 1
ATOM 6377 C C . VAL B 1 397 ? -5.726 10.609 11.045 1.00 11.26 418 VAL B C 1
ATOM 6378 O O . VAL B 1 397 ? -5.742 10.166 12.194 1.00 11.05 418 VAL B O 1
ATOM 6382 N N . LYS B 1 398 ? -6.811 10.642 10.272 1.00 13.16 419 LYS B N 1
ATOM 6383 C CA . LYS B 1 398 ? -8.098 10.112 10.711 1.00 11.83 419 LYS B CA 1
ATOM 6384 C C . LYS B 1 398 ? -8.216 8.662 10.248 1.00 12.67 419 LYS B C 1
ATOM 6385 O O . LYS B 1 398 ? -8.181 8.383 9.044 1.00 15.56 419 LYS B O 1
ATOM 6391 N N . LEU B 1 399 ? -8.345 7.749 11.200 1.00 12.67 420 LEU B N 1
ATOM 6392 C CA . LEU B 1 399 ? -8.333 6.320 10.920 1.00 13.61 420 LEU B CA 1
ATOM 6393 C C . LEU B 1 399 ? -9.641 5.677 11.362 1.00 15.17 420 LEU B C 1
ATOM 6394 O O . LEU B 1 399 ? -10.173 5.985 12.431 1.00 16.42 420 LEU B O 1
ATOM 6399 N N . ASN B 1 400 ? -10.153 4.774 10.535 1.00 17.24 421 ASN B N 1
ATOM 6400 C CA . ASN B 1 400 ? -11.330 3.992 10.890 1.00 18.31 421 ASN B CA 1
ATOM 6401 C C . ASN B 1 400 ? -10.865 2.764 11.654 1.00 16.37 421 ASN B C 1
ATOM 6402 O O . ASN B 1 400 ? -10.256 1.857 11.079 1.00 21.67 421 ASN B O 1
ATOM 6407 N N . LEU B 1 401 ? -11.140 2.745 12.950 1.00 16.08 422 LEU B N 1
ATOM 6408 C CA . LEU B 1 401 ? -10.752 1.644 13.810 1.00 16.42 422 LEU B CA 1
ATOM 6409 C C . LEU B 1 401 ? -11.977 0.806 14.140 1.00 19.69 422 LEU B C 1
ATOM 6410 O O . LEU B 1 401 ? -13.122 1.260 14.037 1.00 23.79 422 LEU B O 1
ATOM 6415 N N . ASN B 1 402 ? -11.726 -0.440 14.517 1.00 17.44 423 ASN B N 1
ATOM 6416 C CA . ASN B 1 402 ? -12.785 -1.332 14.959 1.00 18.03 423 ASN B CA 1
ATOM 6417 C C . ASN B 1 402 ? -12.833 -1.343 16.481 1.00 20.72 423 ASN B C 1
ATOM 6418 O O . ASN B 1 402 ? -11.829 -1.094 17.151 1.00 20.85 423 ASN B O 1
ATOM 6423 N N . SER B 1 403 ? -14.015 -1.620 17.027 1.00 21.83 424 SER B N 1
ATOM 6424 C CA . SER B 1 403 ? -14.141 -1.736 18.471 1.00 20.89 424 SER B CA 1
ATOM 6425 C C . SER B 1 403 ? -13.291 -2.902 18.959 1.00 25.27 424 SER B C 1
ATOM 6426 O O . SER B 1 403 ? -13.282 -3.976 18.353 1.00 23.54 424 SER B O 1
ATOM 6431 N N . GLY B 1 404 ? -12.552 -2.681 20.039 1.00 22.73 425 GLY B N 1
ATOM 6432 C CA . GLY B 1 404 ? -11.589 -3.666 20.484 1.00 20.44 425 GLY B CA 1
ATOM 6433 C C . GLY B 1 404 ? -10.186 -3.332 20.017 1.00 18.43 425 GLY B C 1
ATOM 6434 O O . GLY B 1 404 ? -9.829 -2.153 19.927 1.00 17.77 425 GLY B O 1
ATOM 6435 N N . GLU B 1 405 ? -9.390 -4.352 19.696 1.00 19.67 426 GLU B N 1
ATOM 6436 C CA . GLU B 1 405 ? -7.988 -4.158 19.349 1.00 18.68 426 GLU B CA 1
ATOM 6437 C C . GLU B 1 405 ? -7.816 -3.918 17.855 1.00 17.72 426 GLU B C 1
ATOM 6438 O O . GLU B 1 405 ? -8.590 -4.407 17.032 1.00 17.83 426 GLU B O 1
ATOM 6444 N N . ASN B 1 406 ? -6.785 -3.143 17.516 1.00 15.13 427 ASN B N 1
ATOM 6445 C CA . ASN B 1 406 ? -6.449 -2.824 16.136 1.00 13.90 427 ASN B CA 1
ATOM 6446 C C . ASN B 1 406 ? -4.938 -2.832 15.988 1.00 11.29 427 ASN B C 1
ATOM 6447 O O . ASN B 1 406 ? -4.196 -2.722 16.966 1.00 13.65 427 ASN B O 1
ATOM 6452 N N . SER B 1 407 ? -4.488 -2.948 14.746 1.00 12.83 428 SER B N 1
ATOM 6453 C CA . SER B 1 407 ? -3.075 -2.836 14.420 1.00 15.99 428 SER B CA 1
ATOM 6454 C C . SER B 1 407 ? -2.893 -1.720 13.405 1.00 14.24 428 SER B C 1
ATOM 6455 O O . SER B 1 407 ? -3.726 -1.544 12.511 1.00 18.73 428 SER B O 1
ATOM 6460 N N . ILE B 1 408 ? -1.800 -0.966 13.538 1.00 12.02 429 ILE B N 1
ATOM 6461 C CA . ILE B 1 408 ? -1.480 0.108 12.605 1.00 11.89 429 ILE B CA 1
ATOM 6462 C C . ILE B 1 408 ? -0.037 -0.077 12.161 1.00 11.52 429 ILE B C 1
ATOM 6463 O O . ILE B 1 408 ? 0.871 -0.121 13.002 1.00 12.59 429 ILE B O 1
ATOM 6468 N N . THR B 1 409 ? 0.174 -0.186 10.850 1.00 12.46 430 THR B N 1
ATOM 6469 C CA . THR B 1 409 ? 1.486 -0.429 10.263 1.00 12.84 430 THR B CA 1
ATOM 6470 C C . THR B 1 409 ? 1.960 0.819 9.531 1.00 12.79 430 THR B C 1
ATOM 6471 O O . THR B 1 409 ? 1.206 1.413 8.751 1.00 12.77 430 THR B O 1
ATOM 6475 N N . PHE B 1 410 ? 3.210 1.197 9.769 1.00 10.31 431 PHE B N 1
ATOM 6476 C CA . PHE B 1 410 ? 3.817 2.411 9.244 1.00 9.67 431 PHE B CA 1
ATOM 6477 C C . PHE B 1 410 ? 5.000 2.049 8.362 1.00 11.56 431 PHE B C 1
ATOM 6478 O O . PHE B 1 410 ? 5.824 1.216 8.740 1.00 12.47 431 PHE B O 1
ATOM 6486 N N . GLY B 1 411 ? 5.087 2.681 7.194 1.00 11.63 432 GLY B N 1
ATOM 6487 C CA . GLY B 1 411 ? 6.271 2.601 6.364 1.00 12.11 432 GLY B CA 1
ATOM 6488 C C . GLY B 1 411 ? 6.252 1.576 5.248 1.00 13.67 432 GLY B C 1
ATOM 6489 O O . GLY B 1 411 ? 7.230 1.509 4.491 1.00 14.02 432 GLY B O 1
ATOM 6490 N N . SER B 1 412 ? 5.194 0.776 5.126 1.00 13.39 433 SER B N 1
ATOM 6491 C CA . SER B 1 412 ? 5.151 -0.247 4.082 1.00 13.28 433 SER B CA 1
ATOM 6492 C C . SER B 1 412 ? 5.087 0.379 2.691 1.00 15.36 433 SER B C 1
ATOM 6493 O O . SER B 1 412 ? 4.504 1.450 2.484 1.00 15.49 433 SER B O 1
ATOM 6498 N N . GLY B 1 413 ? 5.695 -0.311 1.730 1.00 13.35 434 GLY B N 1
ATOM 6499 C CA . GLY B 1 413 ? 5.609 0.072 0.315 1.00 14.55 434 GLY B CA 1
ATOM 6500 C C . GLY B 1 413 ? 6.459 1.217 -0.201 1.00 17.13 434 GLY B C 1
ATOM 6501 O O . GLY B 1 413 ? 7.116 1.085 -1.239 1.00 17.71 434 GLY B O 1
ATOM 6502 N N . GLN B 1 414 ? 6.468 2.342 0.511 1.00 15.82 435 GLN B N 1
ATOM 6503 C CA . GLN B 1 414 ? 7.089 3.559 0.008 1.00 17.19 435 GLN B CA 1
ATOM 6504 C C . GLN B 1 414 ? 8.582 3.364 -0.238 1.00 14.86 435 GLN B C 1
ATOM 6505 O O . GLN B 1 414 ? 9.297 2.760 0.569 1.00 14.52 435 GLN B O 1
ATOM 6511 N N . SER B 1 415 ? 9.058 3.896 -1.362 1.00 14.30 436 SER B N 1
ATOM 6512 C CA . SER B 1 415 ? 10.475 3.768 -1.686 1.00 15.13 436 SER B CA 1
ATOM 6513 C C . SER B 1 415 ? 11.345 4.745 -0.906 1.00 14.44 436 SER B C 1
ATOM 6514 O O . SER B 1 415 ? 12.541 4.492 -0.747 1.00 17.97 436 SER B O 1
ATOM 6517 N N . ASN B 1 416 ? 10.775 5.840 -0.417 1.00 14.75 437 ASN B N 1
ATOM 6518 C CA . ASN B 1 416 ? 11.520 6.848 0.321 1.00 15.45 437 ASN B CA 1
ATOM 6519 C C . ASN B 1 416 ? 11.494 6.519 1.812 1.00 15.96 437 ASN B C 1
ATOM 6520 O O . ASN B 1 416 ? 10.567 5.871 2.306 1.00 15.43 437 ASN B O 1
ATOM 6525 N N . TYR B 1 417 ? 12.540 6.947 2.523 1.00 16.21 438 TYR B N 1
ATOM 6526 C CA . TYR B 1 417 ? 12.553 6.837 3.977 1.00 14.43 438 TYR B CA 1
ATOM 6527 C C . TYR B 1 417 ? 11.543 7.803 4.581 1.00 13.15 438 TYR B C 1
ATOM 6528 O O . TYR B 1 417 ? 11.497 8.983 4.218 1.00 14.61 438 TYR B O 1
ATOM 6537 N N . ALA B 1 418 ? 10.728 7.290 5.496 1.00 11.64 439 ALA B N 1
ATOM 6538 C CA . ALA B 1 418 ? 9.826 8.106 6.293 1.00 11.58 439 ALA B CA 1
ATOM 6539 C C . ALA B 1 418 ? 10.601 8.821 7.399 1.00 12.97 439 ALA B C 1
ATOM 6540 O O . ALA B 1 418 ? 11.789 8.582 7.619 1.00 13.42 439 ALA B O 1
ATOM 6542 N N . ALA B 1 419 ? 9.911 9.709 8.106 1.00 13.09 440 ALA B N 1
ATOM 6543 C CA . ALA B 1 419 ? 10.533 10.295 9.280 1.00 11.76 440 ALA B CA 1
ATOM 6544 C C . ALA B 1 419 ? 10.642 9.252 10.387 1.00 14.18 440 ALA B C 1
ATOM 6545 O O . ALA B 1 419 ? 9.970 8.216 10.378 1.00 14.79 440 ALA B O 1
ATOM 6547 N N . ASP B 1 420 ? 11.507 9.530 11.355 1.00 12.23 441 ASP B N 1
ATOM 6548 C CA . ASP B 1 420 ? 11.642 8.645 12.506 1.00 12.38 441 ASP B CA 1
ATOM 6549 C C . ASP B 1 420 ? 10.439 8.791 13.432 1.00 12.47 441 ASP B C 1
ATOM 6550 O O . ASP B 1 420 ? 10.089 9.900 13.837 1.00 13.54 441 ASP B O 1
ATOM 6555 N N . LEU B 1 421 ? 9.818 7.672 13.787 1.00 10.99 442 LEU B N 1
ATOM 6556 C CA . LEU B 1 421 ? 8.550 7.679 14.512 1.00 11.09 442 LEU B CA 1
ATOM 6557 C C . LEU B 1 421 ? 8.810 7.483 16.000 1.00 10.63 442 LEU B C 1
ATOM 6558 O O . LEU B 1 421 ? 9.385 6.471 16.409 1.00 11.51 442 LEU B O 1
ATOM 6563 N N . ASP B 1 422 ? 8.370 8.448 16.807 1.00 10.74 443 ASP B N 1
ATOM 6564 C CA . ASP B 1 422 ? 8.567 8.437 18.254 1.00 9.54 443 ASP B CA 1
ATOM 6565 C C . ASP B 1 422 ? 7.445 7.698 18.979 1.00 9.20 443 ASP B C 1
ATOM 6566 O O . ASP B 1 422 ? 7.694 6.769 19.759 1.00 11.57 443 ASP B O 1
ATOM 6571 N N . LYS B 1 423 ? 6.206 8.103 18.733 1.00 11.27 444 LYS B N 1
ATOM 6572 C CA . LYS B 1 423 ? 5.038 7.513 19.377 1.00 8.24 444 LYS B CA 1
ATOM 6573 C C . LYS B 1 423 ? 3.828 7.970 18.583 1.00 8.46 444 LYS B C 1
ATOM 6574 O O . LYS B 1 423 ? 3.927 8.852 17.729 1.00 11.44 444 LYS B O 1
ATOM 6580 N N . ILE B 1 424 ? 2.673 7.386 18.899 1.00 9.16 445 ILE B N 1
ATOM 6581 C CA . ILE B 1 424 ? 1.386 7.847 18.385 1.00 9.47 445 ILE B CA 1
ATOM 6582 C C . ILE B 1 424 ? 0.453 8.063 19.568 1.00 11.21 445 ILE B C 1
ATOM 6583 O O . ILE B 1 424 ? 0.592 7.423 20.616 1.00 11.01 445 ILE B O 1
ATOM 6588 N N . ILE B 1 425 ? -0.494 8.987 19.414 1.00 11.17 446 ILE B N 1
ATOM 6589 C CA . ILE B 1 425 ? -1.553 9.176 20.402 1.00 10.59 446 ILE B CA 1
ATOM 6590 C C . ILE B 1 425 ? -2.883 9.002 19.690 1.00 11.99 446 ILE B C 1
ATOM 6591 O O . ILE B 1 425 ? -3.152 9.673 18.683 1.00 12.56 446 ILE B O 1
ATOM 6596 N N . VAL B 1 426 ? -3.701 8.084 20.193 1.00 13.77 447 VAL B N 1
ATOM 6597 C CA . VAL B 1 426 ? -4.983 7.746 19.586 1.00 13.98 447 VAL B CA 1
ATOM 6598 C C . VAL B 1 426 ? -6.067 8.437 20.394 1.00 13.76 447 VAL B C 1
ATOM 6599 O O . VAL B 1 426 ? -6.172 8.229 21.609 1.00 14.43 447 VAL B O 1
ATOM 6603 N N . TYR B 1 427 ? -6.865 9.258 19.725 1.00 12.50 448 TYR B N 1
ATOM 6604 C CA . TYR B 1 427 ? -7.914 10.038 20.381 1.00 13.23 448 TYR B CA 1
ATOM 6605 C C . TYR B 1 427 ? -9.280 9.424 20.109 1.00 21.06 448 TYR B C 1
ATOM 6606 O O . TYR B 1 427 ? -9.378 8.391 19.449 1.00 23.31 448 TYR B O 1
#

CATH classification: 2.115.10.20 (+1 more: 2.60.120.260)

Nearest PDB structures (foldseek):
  7byx-assembly4_D  TM=9.983E-01  e=5.036E-81  Phanerodontia chrysosporium
  7byt-assembly1_A  TM=9.975E-01  e=1.918E-80  Phanerodontia chrysosporium
  7byv-assembly1_A  TM=1.000E+00  e=1.426E-79  Phanerodontia chrysosporium
  2w46-assembly1_A  TM=8.561E-01  e=2.908E-08  Cellvibrio japonicus
  2w3j-assembly1_A  TM=8.459E-01  e=5.893E-07  uncultured bacterium

Radius of gyration: 29.12 Å; Cα contacts (8 Å, |Δi|>4): 2603; chains: 2; bounding box: 60×68×81 Å

B-factor: mean 17.21, std 7.96, range [5.1, 55.21]

Organism: Phanerodontia chrysosporium (NCBI:txid2822231)

Secondary structure (DSSP, 8-state):
--B-TTS--B-TTSPBP--EEEEEEEETTEEEEEEE--TTS-SS---EEEEEESSSSS-EE-S-SB---TTSTTSTTSEEEEEEEEEETTTTEEEEEEEEE-TTS-S-EEEEEEESSTT---EEEEEE-GGGS---SEEEEE--STT--EEEEEEETTTTEEEEEEE-TTSSSEEEEEEEETT--EEEEEEEEETTEEEEEEEE--TTS----EEEEESSTT-PPPPPEESS-GGGHHHH-EEEEEEEETTEEEEEEEE--GGGGGG-EEEEEEEE-TTSS-EE---SSEEEETTTTEEEEPP-EEEEGGGSEEEET-EEEE-TTSGGGEEEES-BTTEEEEEEEEEEEEEEEEEEEEEE--SSS-EEEEEEETT---EEEEE---SSTT-EEEEEEEEEEEEEEEEEEESTT-SSB-PEEEEEEE-/--B-TTS--B-TTSPBP--EEEEEEEETTEEEEEEE--TTSSSS---EEEEEESSSSS-EE-S-SB---TTSTTSTTSEEEEEEEEEETTTTEEEEEEEEE-TTS-S-EEEEEEESSTT---EEEEEE-GGGS---SEEEEE-SSTT--EEEEEEETTTTEEEEEEE-TTSSSEEEEEEEETT--EEEEEEEEETTEEEEEEEE--TTS----EEEEESSTT-PPPPPEESS-GGGHHHH-EEEEEEEETTEEEEEEEE--GGGGGG-EEEEEEEE-TTSS-EE---SSEEEETTTTEEEEPP-EEEEGGGSEEETT-EEEE-TTSGGGEEEES-BTTBEEEEEEEEESSEEEEEEEEEEE-SSS-EEEEEEETT---EEEEE---SEEEEEEEEEEEEEE-SEEEEEEES-S-SSBPPEEEEEEE-

Sequence (854 aa):
NQIVSGAAWTDTAGNTIQAHGAGILQVGSTFYWFGEDKSHNSALFKAVSCYTSSDLVNWSRQNDALSPIAGTMISTSNVVERPKVIFNQKNSEYVMWFHSDSSNYGAAMVGVATAKTPCGPYTYKGSFKPLGADSRDESIFQDDDSAQTAYLLYASDNNQNFKISRLDANYYNVTAQVSVMNGATLEAPGIVKHNGEYFLIASHTSGWAPNPNKWFSASSLAGPWSAQQDIAPSATRTWYSQNAFDLPLGSNAIYMGDRWRPSLLGSSRYIWYPLDFSSGAPQIVHADVWSVNVQAGTYSVASGTSYEAENGQRGGSSTILSGSGFSGGKAVGYLGHGGTVTINNVQSNGGSHWVALYFANGDSTYRNVTVSVNGGPSVLVDQPDSGGGNVVISVPVKLNLNSGENSITFGSGQSNYAADLDKIIVYNQIVSGAAWTDTAGNTIQAHGAGILQVGSTFYWFGEDKSHNSALFKAVSCYTSSDLVNWSRQNDALSPIAGTMISTSNVVERPKVIFNQKNSEYVMWFHSDSSNYGAAMVGVATAKTPCGPYTYKGSFKPLGADSRDESIFQDDDSAQTAYLLYASDNNQNFKISRLDANYYNVTAQVSVMNGATLEAPGIVKHNGEYFLIASHTSGWAPNPNKWFSASSLAGPWSAQQDIAPSATRTWYSQNAFDLPLGSNAIYMGDRWRPSLLGSSRYIWYPLDFSSGAPQIVHADVWSVNVQAGTYSVASGTSYEAENGQRGGSSTILSGSGFSGGKAVGYLGHGGTVTINNVQSNGGSHWVALYFANGDSTYRNVTVSVNGGPSVLVDQPDSGGGNVVISVPVKLNLNSGENSITFGSGQSNYAADLDKIIVY